Protein AF-A0A940R5S0-F1 (afdb_monomer)

Secondary structure (DSSP, 8-state):
------------------PPPPPPSEEEPPTT--HHHHHHHTT--HHHHHHH-TT-S-TT---TT-EEEPPP-------S----------PPP-----HHHHHHHHHHHHHHHHHHHHHHHHHHHHTT-GGGHHHHHHHHHHHHHHHHHHHHHHHHHHHHHH-TT--HHHHHHHHHHHHTT--SHHHHHHHHHHHHHHHHHHHHHHHHHHHHTSSSHHHHHHHHHHHHTTS-HHHHHHHHHSHHHHHHHHHHHHHHHHHHHS---TT--HHHHHHHHHHHHHHHHTT--HHHHHHHHHHHHHHHHHHHHHTGGGGTTS-TTHHHHHHHHHHHHHHHTTSHHHHHHHHHHHHTT---HHHHHHHHHTT--THHHHHHHHHHHHTT---HHHHHHHHHHHHHHHHHHHHTT--THHHHHHHHHHHHTT---HHHHHHHHHHHHHHHHHHHHHHHHHHHHTHHHHHHHHHTGGGS-HHHHHHHHHHHHHHH-HHHHHHHHHHHHHHHHHHHHHHHHHHHHHHHS-GGGHHHHHHHHHHHHT-HHHHHHHHHHHHH-GGGGSHHHHHHHHHHH--TTSHHHHHHHHHHHHHHHHIIIIIGGGTT--TT-HHHHHHHHHHHHTT--HHHHHHTTS-HHHHHHHHHHHHHHS--TT--HHHHHHHHHHHHHHHHHSTTTTTTSSTTSHHHHHHHHHHHHHHHHHHHHHHHHHHTSTT-HHHHHHHHHHHHHHHHHHHHHHHHTTSS-TTSHHHHHTS-----S---HHHHHHHHHHHHHHHHHHHHTT-TT-TT-TTSTTTTGGG-S----TTHHHH-GGGTSGGGHHHHHHHHHSHHHHHHHHHTGGGGHHHHHHHHHHTT--HHHHHHHT----TTSTTTT--HHHHHHHHHHHTT--HHHHHHHHHHS-HHHHHHHHHHHHHHHHHTTT-GGG-BSSPPPEEEE--SSSSPEEEE-S-BHHHHHHHHHHTTPPP-

Nearest PDB structures (foldseek):
  8f1e-assembly1_A  TM=1.532E-01  e=9.154E-02  Saccharomyces cerevisiae S288C
  5a7d-assembly2_E  TM=2.495E-01  e=5.838E+00  Drosophila melanogaster
  6qzr-assembly1_A  TM=2.619E-01  e=9.955E+00  Homo sapiens

Solvent-accessible surface area (backbone atoms only — not comparable to full-atom values): 52277 Å² total; per-residue (Å²): 133,86,88,88,90,84,92,84,92,89,91,84,89,84,91,87,87,84,84,86,84,85,86,70,66,53,46,69,38,50,90,86,65,45,53,60,56,53,17,58,76,68,77,51,52,50,71,62,39,40,69,66,29,70,85,55,81,48,75,92,65,79,54,68,72,43,77,46,44,50,87,78,83,78,87,78,88,89,86,89,82,92,82,83,83,90,72,91,73,72,76,81,72,73,72,79,68,51,76,41,57,51,42,30,55,53,25,46,52,48,30,55,50,34,49,53,52,37,54,52,38,53,52,42,38,74,73,66,41,68,79,38,56,61,54,40,57,49,35,53,52,50,32,55,51,27,49,52,47,26,31,51,24,47,50,52,34,38,29,73,72,63,38,89,80,51,54,71,67,57,50,51,50,46,39,49,62,58,23,69,73,46,85,52,70,67,59,25,46,54,45,45,53,29,42,54,53,50,54,33,48,52,54,16,49,52,31,37,51,61,11,66,71,37,93,46,43,62,57,18,48,49,36,39,27,61,56,43,68,86,52,59,67,70,29,46,53,41,30,66,66,32,70,66,38,47,47,44,40,48,51,30,19,50,62,28,44,41,52,68,70,50,78,72,55,96,85,60,54,72,40,56,27,42,20,51,20,29,47,44,46,33,63,60,40,59,86,40,48,45,65,63,32,13,55,35,52,49,60,32,42,66,60,51,53,53,46,49,63,77,42,48,82,80,37,76,87,50,28,53,24,42,53,68,13,32,38,29,43,39,55,44,44,39,56,15,56,93,35,79,58,17,46,51,42,37,48,54,48,40,74,67,53,54,60,38,72,68,28,53,20,52,36,27,30,74,67,35,51,58,62,50,54,46,47,33,30,32,51,32,46,75,72,74,41,83,34,62,69,51,46,48,30,52,33,53,7,46,40,68,50,41,26,65,49,20,31,74,46,44,69,39,41,68,51,22,47,52,22,33,55,25,48,76,49,74,39,86,29,65,59,39,48,45,34,39,45,53,8,48,51,48,21,47,52,50,40,34,53,45,35,46,49,36,11,63,73,25,40,66,60,29,48,42,41,64,36,51,31,30,39,39,48,73,67,30,37,51,43,14,53,51,51,51,52,60,72,63,36,69,70,53,51,50,50,51,51,51,40,52,51,47,33,24,51,47,14,43,34,50,50,53,33,51,40,30,49,68,74,39,47,40,82,91,45,50,70,61,46,53,51,46,55,42,57,46,54,73,28,60,39,41,45,50,18,35,53,44,12,34,73,72,36,68,68,61,33,32,76,66,40,29,38,46,48,21,62,60,49,68,46,86,84,51,60,74,48,35,55,52,55,36,48,48,43,47,31,26,27,46,38,66,53,26,52,61,69,42,67,87,50,40,55,74,37,60,67,40,42,49,50,43,42,49,26,50,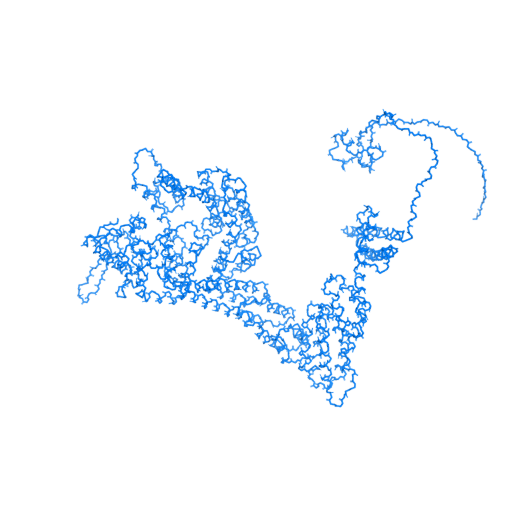51,64,62,67,33,66,35,55,17,46,33,65,73,46,54,51,72,51,44,43,54,52,46,46,41,38,48,64,28,54,64,63,54,63,62,49,74,68,55,45,53,50,26,51,50,52,35,53,49,47,28,51,65,35,88,75,32,33,82,59,28,14,84,90,31,66,60,17,35,36,52,48,43,53,46,50,52,59,60,50,48,62,52,56,65,58,46,58,60,48,73,72,49,83,83,51,67,69,59,57,50,46,52,52,50,58,48,47,60,53,50,50,55,49,50,40,50,39,45,75,68,68,75,42,59,66,87,40,79,67,31,47,66,59,37,93,76,79,90,72,87,88,82,55,82,68,63,59,52,57,66,59,37,59,67,49,62,59,54,62,60,60,48,72,78,69,73,70,79,64,97,80,56,87,84,68,55,50,69,57,61,57,63,55,61,44,84,75,72,101,56,44,94,38,55,46,67,47,66,78,51,50,88,56,31,57,30,40,40,30,22,42,55,41,55,68,56,44,50,51,50,42,74,51,37,78,78,44,31,74,57,37,21,54,36,34,37,51,41,69,39,44,72,65,50,12,59,38,49,30,52,65,32,50,82,90,40,60,9,53,48,33,42,38,36,43,46,55,37,45,48,27,56,79,68,58,45,50,56,70,57,52,52,53,50,56,60,68,48,51,74,68,31,39,50,50,50,36,54,52,42,42,47,20,32,27,56,24,56,43,39,50,87,55,49,39,88,55,81,80,46,71,48,79,42,85,67,90,49,101,64,64,45,77,42,75,37,40,23,13,50,71,46,39,50,57,50,31,59,76,64,70,33,80,82,133

Radius of gyration: 44.13 Å; Cα contacts (8 Å, |Δi|>4): 1277; chains: 1; bounding box: 157×57×121 Å

Sequence (972 aa):
MSPPINSPSRPQTPAQTPAPPPQNDEHVVERGDTLDGIARQHATDVPTLQKLNPQIRNPDVINPGDRVKLPKAAANDPADTQVQPPVQQTPPAQTPKTPEAARVDGALKEVSRTQGELAYHKQEVARGNEAMKADVRDLDRQLTSAQKELKTAVSAEIDAGVGAKADDAAVAKAGQDIAARYTDPNDQKAVTDAVAGIRTERQAQGIVAAAQAKGNPSDAVKALGTGTANVPQPVKDAVLADPGAKKILADAAAWVNQPLTDKPSNGTLPQGQTASSMQRLEQITQGLDKQTAAALVEQTLPGYEAFAKANADHFGGGSPLGMQGVTHLMNVTSRIAGTPQGDAAIARYAGSGAWHIDAVRNAIGNGADPAYAIELARQMKAAGSDPKIVVQNINDGITQRDLSKIADGESPAATLDVAKRMEAAGVDATGVVKVATDGVQKFKDKVADDVKKLAQHDAELSWLVQNDGAGLSPQQLNKAVADYRAGKGADWQAEETKLRQQVAADGTKLTEQMIALNEKAPTGAAPAIDDALKKIADDPSAGLAISTALQTDPKLADDTHAASMANLFAFSKLGDVARKFTNEAASAYVRTHVLDKMQGVNLHDPASVAAAKQAIGDLKNENFAKLLGVTKGDLDKAVKAVEDAVGKAGSTPAEMNKALQDLNKKLDTDAALSKTFNKETVPGQLLRGVGVAFAGASLYNSYNKAAANPGDIQNDLKLVLDAAGFAQKNAEVLVGLGAVDKASKLGQFGGEWKLAARATAGDLIAGVSAVFDGISAVRSGFGIGTAQDTGNAIFSATTAVGGALTVAPAFGAAAWLGPVGLGVTAVGVVGKLAYDAIKNAHQYEGASEKFLISAGYNDKAAAALSKQGGVLSGAAGSGQLPFLQKYAELKHVPADRLQSWINSLSPDQVEQLSKRVLQTAGDSEGDPGRFSDGPAQTKIIATGSPFPAQVTLANTVGVFEKYLDGDGVPHL

Structure (mmCIF, N/CA/C/O backbone):
data_AF-A0A940R5S0-F1
#
_entry.id   AF-A0A940R5S0-F1
#
loop_
_atom_site.group_PDB
_atom_site.id
_atom_site.type_symbol
_atom_site.label_atom_id
_atom_site.label_alt_id
_atom_site.label_comp_id
_atom_site.label_asym_id
_atom_site.label_entity_id
_atom_site.label_seq_id
_atom_site.pdbx_PDB_ins_code
_atom_site.Cartn_x
_atom_site.Cartn_y
_atom_site.Cartn_z
_atom_site.occupancy
_atom_site.B_iso_or_equiv
_atom_site.auth_seq_id
_atom_site.auth_comp_id
_atom_site.auth_asym_id
_atom_site.auth_atom_id
_atom_site.pdbx_PDB_model_num
ATOM 1 N N . MET A 1 1 ? -89.273 21.653 27.608 1.00 33.28 1 MET A N 1
ATOM 2 C CA . MET A 1 1 ? -90.359 20.865 28.224 1.00 33.28 1 MET A CA 1
ATOM 3 C C . MET A 1 1 ? -91.041 20.060 27.134 1.00 33.28 1 MET A C 1
ATOM 5 O O . MET A 1 1 ? -91.712 20.677 26.328 1.00 33.28 1 MET A O 1
ATOM 9 N N . SER A 1 2 ? -90.829 18.738 27.159 1.00 36.75 2 SER A N 1
ATOM 10 C CA . SER A 1 2 ? -91.831 17.679 26.910 1.00 36.75 2 SER A CA 1
ATOM 11 C C . SER A 1 2 ? -92.577 17.670 25.535 1.00 36.75 2 SER A C 1
ATOM 13 O O . SER A 1 2 ? -92.365 18.549 24.717 1.00 36.75 2 SER A O 1
ATOM 15 N N . PRO A 1 3 ? -93.357 16.620 25.205 1.00 67.06 3 PRO A N 1
ATOM 16 C CA . PRO A 1 3 ? -93.038 15.585 24.197 1.00 67.06 3 PRO A CA 1
ATOM 17 C C . PRO A 1 3 ? -94.274 15.456 23.230 1.00 67.06 3 PRO A C 1
ATOM 19 O O . PRO A 1 3 ? -94.803 16.525 22.935 1.00 67.06 3 PRO A O 1
ATOM 22 N N . PRO A 1 4 ? -94.884 14.310 22.797 1.00 58.78 4 PRO A N 1
ATOM 23 C CA . PRO A 1 4 ? -94.502 12.881 22.729 1.00 58.78 4 PRO A CA 1
ATOM 24 C C . PRO A 1 4 ? -95.039 12.062 21.474 1.00 58.78 4 PRO A C 1
ATOM 26 O O . PRO A 1 4 ? -95.659 12.614 20.577 1.00 58.78 4 PRO A O 1
ATOM 29 N N . ILE A 1 5 ? -94.830 10.721 21.502 1.00 37.59 5 ILE A N 1
ATOM 30 C CA . ILE A 1 5 ? -95.565 9.508 20.973 1.00 37.59 5 ILE A CA 1
ATOM 31 C C . ILE A 1 5 ? -95.704 9.058 19.470 1.00 37.59 5 ILE A C 1
ATOM 33 O O . ILE A 1 5 ? -96.338 9.713 18.658 1.00 37.59 5 ILE A O 1
ATOM 37 N N . ASN A 1 6 ? -95.275 7.787 19.243 1.00 32.75 6 ASN A N 1
ATOM 38 C CA . ASN A 1 6 ? -95.906 6.561 18.640 1.00 32.75 6 ASN A CA 1
ATOM 39 C C . ASN A 1 6 ? -96.249 6.298 17.139 1.00 32.75 6 ASN A C 1
ATOM 41 O O . ASN A 1 6 ? -97.186 6.886 16.621 1.00 32.75 6 ASN A O 1
ATOM 45 N N . SER A 1 7 ? -95.670 5.174 16.628 1.00 29.55 7 SER A N 1
ATOM 46 C CA . SER A 1 7 ? -96.275 3.910 16.062 1.00 29.55 7 SER A CA 1
ATOM 47 C C . SER A 1 7 ? -97.179 3.916 14.788 1.00 29.55 7 SER A C 1
ATOM 49 O O . SER A 1 7 ? -97.743 4.956 14.483 1.00 29.55 7 SER A O 1
ATOM 51 N N . PRO A 1 8 ? -97.539 2.764 14.133 1.00 51.50 8 PRO A N 1
ATOM 52 C CA . PRO A 1 8 ? -96.837 1.495 13.786 1.00 51.50 8 PRO A CA 1
ATOM 53 C C . PRO A 1 8 ? -97.127 0.905 12.344 1.00 51.50 8 PRO A C 1
ATOM 55 O O . PRO A 1 8 ? -97.966 1.395 11.601 1.00 51.50 8 PRO A O 1
ATOM 58 N N . SER A 1 9 ? -96.423 -0.194 11.996 1.00 30.73 9 SER A N 1
ATOM 59 C CA . SER A 1 9 ? -96.656 -1.369 11.086 1.00 30.73 9 SER A CA 1
ATOM 60 C C . SER A 1 9 ? -97.773 -1.453 10.000 1.00 30.73 9 SER A C 1
ATOM 62 O O . SER A 1 9 ? -98.935 -1.298 10.353 1.00 30.73 9 SER A O 1
ATOM 64 N N . ARG A 1 10 ? -97.466 -1.983 8.777 1.00 28.91 10 ARG A N 1
ATOM 65 C CA . ARG A 1 10 ? -97.973 -3.261 8.133 1.00 28.91 10 ARG A CA 1
ATOM 66 C C . ARG A 1 10 ? -97.766 -3.380 6.576 1.00 28.91 10 ARG A C 1
ATOM 68 O O . ARG A 1 10 ? -97.366 -2.396 5.974 1.00 28.91 10 ARG A O 1
ATOM 75 N N . PRO A 1 11 ? -97.938 -4.583 5.946 1.00 48.25 11 PRO A N 1
ATOM 76 C CA . PRO A 1 11 ? -97.168 -5.103 4.790 1.00 48.25 11 PRO A CA 1
ATOM 77 C C . PRO A 1 11 ? -97.952 -5.233 3.456 1.00 48.25 11 PRO A C 1
ATOM 79 O O . PRO A 1 11 ? -99.175 -5.180 3.502 1.00 48.25 11 PRO A O 1
ATOM 82 N N . GLN A 1 12 ? -97.263 -5.516 2.326 1.00 24.69 12 GLN A N 1
ATOM 83 C CA . GLN A 1 12 ? -97.599 -6.508 1.258 1.00 24.69 12 GLN A CA 1
ATOM 84 C C . GLN A 1 12 ? -96.847 -6.266 -0.084 1.00 24.69 12 GLN A C 1
ATOM 86 O O . GLN A 1 12 ? -96.720 -5.141 -0.552 1.00 24.69 12 GLN A O 1
ATOM 91 N N . THR A 1 13 ? -96.353 -7.357 -0.687 1.00 25.86 13 THR A N 1
ATOM 92 C CA . THR A 1 13 ? -95.894 -7.572 -2.089 1.00 25.86 13 THR A CA 1
ATOM 93 C C . THR A 1 13 ? -97.076 -7.522 -3.097 1.00 25.86 13 THR A C 1
ATOM 95 O O . THR A 1 13 ? -98.209 -7.511 -2.618 1.00 25.86 13 THR A O 1
ATOM 98 N N . PRO A 1 14 ? -96.932 -7.707 -4.443 1.00 48.28 14 PRO A N 1
ATOM 99 C CA . PRO A 1 14 ? -95.815 -7.530 -5.406 1.00 48.28 14 PRO A CA 1
ATOM 100 C C . PRO A 1 14 ? -96.189 -6.808 -6.754 1.00 48.28 14 PRO A C 1
ATOM 102 O O . PRO A 1 14 ? -97.351 -6.724 -7.126 1.00 48.28 14 PRO A O 1
ATOM 105 N N . ALA A 1 15 ? -95.153 -6.456 -7.544 1.00 29.03 15 ALA A N 1
ATOM 106 C CA . ALA A 1 15 ? -95.091 -6.269 -9.020 1.00 29.03 15 ALA A CA 1
ATOM 107 C C . ALA A 1 15 ? -95.703 -5.015 -9.707 1.00 29.03 15 ALA A C 1
ATOM 109 O O . ALA A 1 15 ? -96.916 -4.859 -9.768 1.00 29.03 15 ALA A O 1
ATOM 110 N N . GLN A 1 16 ? -94.859 -4.210 -10.381 1.00 26.45 16 GLN A N 1
ATOM 111 C CA . GLN A 1 16 ? -94.720 -4.134 -11.859 1.00 26.45 16 GLN A CA 1
ATOM 112 C C . GLN A 1 16 ? -93.753 -3.004 -12.299 1.00 26.45 16 GLN A C 1
ATOM 114 O O . GLN A 1 16 ? -93.716 -1.921 -11.723 1.00 26.45 16 GLN A O 1
ATOM 119 N N . THR A 1 17 ? -92.951 -3.315 -13.319 1.00 40.88 17 THR A N 1
ATOM 120 C CA . THR A 1 17 ? -91.842 -2.555 -13.932 1.00 40.88 17 THR A CA 1
ATOM 121 C C . THR A 1 17 ? -92.307 -1.404 -14.841 1.00 40.88 17 THR A C 1
ATOM 123 O O . THR A 1 17 ? -93.304 -1.572 -15.543 1.00 40.88 17 THR A O 1
ATOM 126 N N . PRO A 1 18 ? -91.520 -0.315 -14.978 1.00 33.19 18 PRO A N 1
ATOM 127 C CA . PRO A 1 18 ? -91.388 0.392 -16.258 1.00 33.19 18 PRO A CA 1
ATOM 128 C C . PRO A 1 18 ? -89.966 0.312 -16.853 1.00 33.19 18 PRO A C 1
ATOM 130 O O . PRO A 1 18 ? -88.969 0.259 -16.139 1.00 33.19 18 PRO A O 1
ATOM 133 N N . ALA A 1 19 ? -89.931 0.280 -18.187 1.00 31.11 19 ALA A N 1
ATOM 134 C CA . ALA A 1 19 ? -88.814 0.069 -19.116 1.00 31.11 19 ALA A CA 1
ATOM 135 C C . ALA A 1 19 ? -87.652 1.107 -19.047 1.00 31.11 19 ALA A C 1
ATOM 137 O O . ALA A 1 19 ? -87.836 2.187 -18.485 1.00 31.11 19 ALA A O 1
ATOM 138 N N . PRO A 1 20 ? -86.466 0.810 -19.635 1.00 37.72 20 PRO A N 1
ATOM 139 C CA . PRO A 1 20 ? -85.253 1.628 -19.498 1.00 37.72 20 PRO A CA 1
ATOM 140 C C . PRO A 1 20 ? -85.200 2.836 -20.465 1.00 37.72 20 PRO A C 1
ATOM 142 O O . PRO A 1 20 ? -85.726 2.735 -21.576 1.00 37.72 20 PRO A O 1
ATOM 145 N N . PRO A 1 21 ? -84.522 3.954 -20.113 1.00 32.75 21 PRO A N 1
ATOM 146 C CA . PRO A 1 21 ? -84.201 5.039 -21.049 1.00 32.75 21 PRO A CA 1
ATOM 147 C C . PRO A 1 21 ? -82.926 4.762 -21.888 1.00 32.75 21 PRO A C 1
ATOM 149 O O . PRO A 1 21 ? -82.134 3.889 -21.533 1.00 32.75 21 PRO A O 1
ATOM 152 N N . PRO A 1 22 ? -82.726 5.493 -23.004 1.00 37.38 22 PRO A N 1
ATOM 153 C CA . PRO A 1 22 ? -81.868 5.111 -24.134 1.00 37.38 22 PRO A CA 1
ATOM 154 C C . PRO A 1 22 ? -80.354 5.267 -23.900 1.00 37.38 22 PRO A C 1
ATOM 156 O O . PRO A 1 22 ? -79.897 6.203 -23.248 1.00 37.38 22 PRO A O 1
ATOM 159 N N . GLN A 1 23 ? -79.583 4.354 -24.501 1.00 49.41 23 GLN A N 1
ATOM 160 C CA . GLN A 1 23 ? -78.117 4.344 -24.536 1.00 49.41 23 GLN A CA 1
ATOM 161 C C . GLN A 1 23 ? -77.577 5.494 -25.402 1.00 49.41 23 GLN A C 1
ATOM 163 O O . GLN A 1 23 ? -77.865 5.560 -26.597 1.00 49.41 23 GLN A O 1
ATOM 168 N N . ASN A 1 24 ? -76.783 6.386 -24.805 1.00 49.50 24 ASN A N 1
ATOM 169 C CA . ASN A 1 24 ? -75.978 7.359 -25.542 1.00 49.50 24 ASN A CA 1
ATOM 170 C C . ASN A 1 24 ? -74.706 6.677 -26.074 1.00 49.50 24 ASN A C 1
ATOM 172 O O . ASN A 1 24 ? -73.959 6.084 -25.300 1.00 49.50 24 ASN A O 1
ATOM 176 N N . ASP A 1 25 ? -74.434 6.824 -27.373 1.00 66.50 25 ASP A N 1
ATOM 177 C CA . ASP A 1 25 ? -73.221 6.321 -28.048 1.00 66.50 25 ASP A CA 1
ATOM 178 C C . ASP A 1 25 ? -71.945 7.146 -27.672 1.00 66.50 25 ASP A C 1
ATOM 180 O O . ASP A 1 25 ? -70.854 6.889 -28.189 1.00 66.50 25 ASP A O 1
ATOM 184 N N . GLU A 1 26 ? -72.049 8.134 -26.763 1.00 77.94 26 GLU A N 1
ATOM 185 C CA . GLU A 1 26 ? -70.956 9.018 -26.303 1.00 77.94 26 GLU A CA 1
ATOM 186 C C . GLU A 1 26 ? -71.095 9.418 -24.811 1.00 77.94 26 GLU A C 1
ATOM 188 O O . GLU A 1 26 ? -72.196 9.723 -24.349 1.00 77.94 26 GLU A O 1
ATOM 193 N N . HIS A 1 27 ? -69.974 9.484 -24.076 1.00 83.44 27 HIS A N 1
ATOM 194 C CA . HIS A 1 27 ? -69.851 10.024 -22.707 1.00 83.44 27 HIS A CA 1
ATOM 195 C C . HIS A 1 27 ? -69.276 11.446 -22.733 1.00 83.44 27 HIS A C 1
ATOM 197 O O . HIS A 1 27 ? -68.294 11.695 -23.433 1.00 83.44 27 HIS A O 1
ATOM 203 N N . VAL A 1 28 ? -69.860 12.381 -21.975 1.00 87.31 28 VAL A N 1
ATOM 204 C CA . VAL A 1 28 ? -69.308 13.738 -21.799 1.00 87.31 28 VAL A CA 1
ATOM 205 C C . VAL A 1 28 ? -68.513 13.760 -20.498 1.00 87.31 28 VAL A C 1
ATOM 207 O O . VAL A 1 28 ? -69.084 13.531 -19.441 1.00 87.31 28 VAL A O 1
ATOM 210 N N . VAL A 1 29 ? -67.211 14.023 -20.582 1.00 85.19 29 VAL A N 1
ATOM 211 C CA . VAL A 1 29 ? -66.276 13.981 -19.447 1.00 85.19 29 VAL A CA 1
ATOM 212 C C . VAL A 1 29 ? -66.659 15.031 -18.405 1.00 85.19 29 VAL A C 1
ATOM 214 O O . VAL A 1 29 ? -66.791 16.212 -18.732 1.00 85.19 29 VAL A O 1
ATOM 217 N N . GLU A 1 30 ? -66.790 14.629 -17.143 1.00 82.62 30 GLU A N 1
ATOM 218 C CA . GLU A 1 30 ? -67.022 15.531 -16.012 1.00 82.62 30 GLU A CA 1
ATOM 219 C C . GLU A 1 30 ? -65.748 15.753 -15.176 1.00 82.62 30 GLU A C 1
ATOM 221 O O . GLU A 1 30 ? -64.713 15.106 -15.352 1.00 82.62 30 GLU A O 1
ATOM 226 N N . ARG A 1 31 ? -65.775 16.730 -14.260 1.00 75.44 31 ARG A N 1
ATOM 227 C CA . ARG A 1 31 ? -64.610 17.049 -13.422 1.00 75.44 31 ARG A CA 1
ATOM 228 C C . ARG A 1 31 ? -64.322 15.902 -12.451 1.00 75.44 31 ARG A C 1
ATOM 230 O O . ARG A 1 31 ? -65.034 15.743 -11.468 1.00 75.44 31 ARG A O 1
ATOM 237 N N . GLY A 1 32 ? -63.219 15.195 -12.688 1.00 75.44 32 GLY A N 1
ATOM 238 C CA . GLY A 1 32 ? -62.778 14.050 -11.883 1.00 75.44 32 GLY A CA 1
ATOM 239 C C . GLY A 1 32 ? -62.803 12.721 -12.640 1.00 75.44 32 GLY A C 1
ATOM 240 O O . GLY A 1 32 ? -62.256 11.745 -12.134 1.00 75.44 32 GLY A O 1
ATOM 241 N N . ASP A 1 33 ? -63.369 12.695 -13.848 1.00 81.56 33 ASP A N 1
ATOM 242 C CA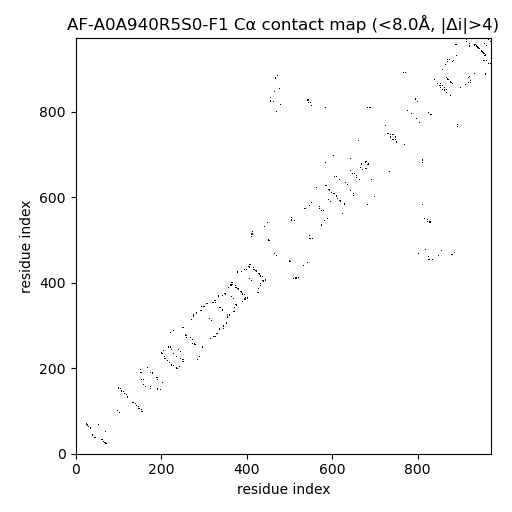 . ASP A 1 33 ? -63.333 11.521 -14.714 1.00 81.56 33 ASP A CA 1
ATOM 243 C C . ASP A 1 33 ? -61.913 11.224 -15.214 1.00 81.56 33 ASP A C 1
ATOM 245 O O . ASP A 1 33 ? -61.115 12.122 -15.497 1.00 81.56 33 ASP A O 1
ATOM 249 N N . THR A 1 34 ? -61.625 9.936 -15.391 1.00 86.88 34 THR A N 1
ATOM 250 C CA . THR A 1 34 ? -60.443 9.431 -16.101 1.00 86.88 34 THR A CA 1
ATOM 251 C C . THR A 1 34 ? -60.887 8.459 -17.190 1.00 86.88 34 THR A C 1
ATOM 253 O O . THR A 1 34 ? -61.951 7.844 -17.080 1.00 86.88 34 THR A O 1
ATOM 256 N N . LEU A 1 35 ? -60.083 8.277 -18.246 1.00 80.88 35 LEU A N 1
ATOM 257 C CA . LEU A 1 35 ? -60.450 7.373 -19.346 1.00 80.88 35 LEU A CA 1
ATOM 258 C C . LEU A 1 35 ? -60.629 5.917 -18.860 1.00 80.88 35 LEU A C 1
ATOM 260 O O . LEU A 1 35 ? -61.485 5.203 -19.375 1.00 80.88 35 LEU A O 1
ATOM 264 N N . ASP A 1 36 ? -59.866 5.501 -17.840 1.00 80.31 36 ASP A N 1
ATOM 265 C CA . ASP A 1 36 ? -59.994 4.195 -17.170 1.00 80.31 36 ASP A CA 1
ATOM 266 C C . ASP A 1 36 ? -61.285 4.085 -16.344 1.00 80.31 36 ASP A C 1
ATOM 268 O O . ASP A 1 36 ? -61.982 3.072 -16.421 1.00 80.31 36 ASP A O 1
ATOM 272 N N . GLY A 1 37 ? -61.659 5.148 -15.622 1.00 82.12 37 GLY A N 1
ATOM 273 C CA . GLY A 1 37 ? -62.929 5.212 -14.896 1.00 82.12 37 GLY A CA 1
ATOM 274 C C . GLY A 1 37 ? -64.133 5.088 -15.832 1.00 82.12 37 GLY A C 1
ATOM 275 O O . GLY A 1 37 ? -65.021 4.269 -15.588 1.00 82.12 37 GLY A O 1
ATOM 276 N N . ILE A 1 38 ? -64.109 5.820 -16.951 1.00 83.00 38 ILE A N 1
ATOM 277 C CA . ILE A 1 38 ? -65.151 5.767 -17.988 1.00 83.00 38 ILE A CA 1
ATOM 278 C C . ILE A 1 38 ? -65.200 4.370 -18.627 1.00 83.00 38 ILE A C 1
ATOM 280 O O . ILE A 1 38 ? -66.280 3.802 -18.788 1.00 83.00 38 ILE A O 1
ATOM 284 N N . ALA A 1 39 ? -64.049 3.767 -18.945 1.00 83.62 39 ALA A N 1
ATOM 285 C CA . ALA A 1 39 ? -63.997 2.422 -19.518 1.00 83.62 39 ALA A CA 1
ATOM 286 C C . ALA A 1 39 ? -64.662 1.381 -18.604 1.00 83.62 39 ALA A C 1
ATOM 288 O O . ALA A 1 39 ? -65.523 0.621 -19.050 1.00 83.62 39 ALA A O 1
ATOM 289 N N . ARG A 1 40 ? -64.338 1.404 -17.306 1.00 78.50 40 ARG A N 1
ATOM 290 C CA . ARG A 1 40 ? -64.933 0.497 -16.313 1.00 78.50 40 ARG A CA 1
ATOM 291 C C . ARG A 1 40 ? -66.427 0.723 -16.144 1.00 78.50 40 ARG A C 1
ATOM 293 O O . ARG A 1 40 ? -67.179 -0.248 -16.090 1.00 78.50 40 ARG A O 1
ATOM 300 N N . GLN A 1 41 ? -66.860 1.982 -16.090 1.00 78.12 41 GLN A N 1
ATOM 301 C CA . GLN A 1 41 ? -68.274 2.330 -15.955 1.00 78.12 41 GLN A CA 1
ATOM 302 C C . GLN A 1 41 ? -69.110 1.801 -17.126 1.00 78.12 41 GLN A C 1
ATOM 304 O O . GLN A 1 41 ? -70.252 1.386 -16.933 1.00 78.12 41 GLN A O 1
ATOM 309 N N . HIS A 1 42 ? -68.525 1.764 -18.323 1.00 78.00 42 HIS A N 1
ATOM 310 C CA . HIS A 1 42 ? -69.183 1.295 -19.538 1.00 78.00 42 HIS A CA 1
ATOM 311 C C . HIS A 1 42 ? -68.780 -0.125 -19.957 1.00 78.00 42 HIS A C 1
ATOM 313 O O . HIS A 1 42 ? -69.047 -0.520 -21.091 1.00 78.00 42 HIS A O 1
ATOM 319 N N . ALA A 1 43 ? -68.175 -0.899 -19.046 1.00 75.69 43 ALA A N 1
ATOM 320 C CA . ALA A 1 43 ? -67.764 -2.288 -19.265 1.00 75.69 43 ALA A CA 1
ATOM 321 C C . ALA A 1 43 ? -66.954 -2.502 -20.565 1.00 75.69 43 ALA A C 1
ATOM 323 O O . ALA A 1 43 ? -67.137 -3.484 -21.282 1.00 75.69 43 ALA A O 1
ATOM 324 N N . THR A 1 44 ? -66.052 -1.568 -20.862 1.00 81.56 44 THR A N 1
ATOM 325 C CA . THR A 1 44 ? -65.078 -1.624 -21.961 1.00 81.56 44 THR A CA 1
ATOM 326 C C . THR A 1 44 ? -63.664 -1.431 -21.399 1.00 81.56 44 THR A C 1
ATOM 328 O O . THR A 1 44 ? -63.480 -1.290 -20.191 1.00 81.56 44 THR A O 1
ATOM 331 N N . ASP A 1 45 ? -62.642 -1.417 -22.255 1.00 83.69 45 ASP A N 1
ATOM 332 C CA . ASP A 1 45 ? -61.264 -1.092 -21.881 1.00 83.69 45 ASP A CA 1
ATOM 333 C C . ASP A 1 45 ? -60.751 0.211 -22.530 1.00 83.69 45 ASP A C 1
ATOM 335 O O . ASP A 1 45 ? -61.299 0.720 -23.516 1.00 83.69 45 ASP A O 1
ATOM 339 N N . VAL A 1 46 ? -59.691 0.772 -21.936 1.00 81.38 46 VAL A N 1
ATOM 340 C CA . VAL A 1 46 ? -59.025 2.011 -22.379 1.00 81.38 46 VAL A CA 1
ATOM 341 C C . VAL A 1 46 ? -58.515 1.916 -23.828 1.00 81.38 46 VAL A C 1
ATOM 343 O O . VAL A 1 46 ? -58.782 2.846 -24.596 1.00 81.38 46 VAL A O 1
ATOM 346 N N . PRO A 1 47 ? -57.857 0.822 -24.274 1.00 80.75 47 PRO A N 1
ATOM 347 C CA . PRO A 1 47 ? -57.408 0.693 -25.663 1.00 80.75 47 PRO A CA 1
ATOM 348 C C . PRO A 1 47 ? -58.546 0.757 -26.690 1.00 80.75 47 PRO A C 1
ATOM 350 O O . PRO A 1 47 ? -58.382 1.342 -27.766 1.00 80.75 47 PRO A O 1
ATOM 353 N N . THR A 1 48 ? -59.709 0.183 -26.371 1.00 78.69 48 THR A N 1
ATOM 354 C CA . THR A 1 48 ? -60.894 0.227 -27.237 1.00 78.69 48 THR A CA 1
ATOM 355 C C . THR A 1 48 ? -61.450 1.646 -27.334 1.00 78.69 48 THR A C 1
ATOM 357 O O . THR A 1 48 ? -61.743 2.112 -28.438 1.00 78.69 48 THR A O 1
ATOM 360 N N . LEU A 1 49 ? -61.505 2.382 -26.217 1.00 82.88 49 LEU A N 1
ATOM 361 C CA . LEU A 1 49 ? -61.909 3.792 -26.221 1.00 82.88 49 LEU A CA 1
ATOM 362 C C . LEU A 1 49 ? -60.932 4.679 -27.001 1.00 82.88 49 LEU A C 1
ATOM 364 O O . LEU A 1 49 ? -61.376 5.532 -27.767 1.00 82.88 49 LEU A O 1
ATOM 368 N N . GLN A 1 50 ? -59.621 4.462 -26.880 1.00 83.00 50 GLN A N 1
ATOM 369 C CA . GLN A 1 50 ? -58.620 5.221 -27.639 1.00 83.00 50 GLN A CA 1
ATOM 370 C C . GLN A 1 50 ? -58.715 4.980 -29.149 1.00 83.00 50 GLN A C 1
ATOM 372 O O . GLN A 1 50 ? -58.591 5.920 -29.933 1.00 83.00 50 GLN A O 1
ATOM 377 N N . LYS A 1 51 ? -58.982 3.738 -29.578 1.00 81.31 51 LYS A N 1
ATOM 378 C CA . LYS A 1 51 ? -59.190 3.423 -31.002 1.00 81.31 51 LYS A CA 1
ATOM 379 C C . LYS A 1 51 ? -60.413 4.126 -31.586 1.00 81.31 51 LYS A C 1
ATOM 381 O O . LYS A 1 51 ? -60.368 4.563 -32.734 1.00 81.31 51 LYS A O 1
ATOM 386 N N . LEU A 1 52 ? -61.495 4.228 -30.815 1.00 80.88 52 LEU A N 1
ATOM 387 C CA . LEU A 1 52 ? -62.725 4.906 -31.238 1.00 80.88 52 LEU A CA 1
ATOM 388 C C . LEU A 1 52 ? -62.615 6.435 -31.176 1.00 80.88 52 LEU A C 1
ATOM 390 O O . LEU A 1 52 ? -63.357 7.131 -31.872 1.00 80.88 52 LEU A O 1
ATOM 394 N N . ASN A 1 53 ? -61.672 6.948 -30.383 1.00 85.56 53 ASN A N 1
ATOM 395 C CA . ASN A 1 53 ? -61.449 8.371 -30.150 1.00 85.56 53 ASN A CA 1
ATOM 396 C C . ASN A 1 53 ? -60.009 8.785 -30.494 1.00 85.56 53 ASN A C 1
ATOM 398 O O . ASN A 1 53 ? -59.273 9.230 -29.610 1.00 85.56 53 ASN A O 1
ATOM 402 N N . PRO A 1 54 ? -59.587 8.693 -31.771 1.00 79.50 54 PRO A N 1
ATOM 403 C CA . PRO A 1 54 ? -58.214 8.997 -32.183 1.00 79.50 54 PRO A CA 1
ATOM 404 C C . PRO A 1 54 ? -57.805 10.462 -31.945 1.00 79.50 54 PRO A C 1
ATOM 406 O O . PRO A 1 54 ? -56.623 10.797 -32.030 1.00 79.50 54 PRO A O 1
ATOM 409 N N . GLN A 1 55 ? -58.758 11.350 -31.640 1.00 74.69 55 GLN A N 1
ATOM 410 C CA . GLN A 1 55 ? -58.484 12.717 -31.200 1.00 74.69 55 GLN A CA 1
ATOM 411 C C . GLN A 1 55 ? -57.805 12.786 -29.817 1.00 74.69 55 GLN A C 1
ATOM 413 O O . GLN A 1 55 ? -57.086 13.747 -29.547 1.00 74.69 55 GLN A O 1
ATOM 418 N N . ILE A 1 56 ? -57.974 11.770 -28.963 1.00 80.62 56 ILE A N 1
ATOM 419 C CA . ILE A 1 56 ? -57.342 11.688 -27.640 1.00 80.62 56 ILE A CA 1
ATOM 420 C C . ILE A 1 56 ? -55.948 11.078 -27.811 1.00 80.62 56 ILE A C 1
ATOM 422 O O . ILE A 1 56 ? -55.757 9.864 -27.774 1.00 80.62 56 ILE A O 1
ATOM 426 N N . ARG A 1 57 ? -54.953 11.940 -28.041 1.00 67.81 57 ARG A N 1
ATOM 427 C CA . ARG A 1 57 ? -53.561 11.518 -28.284 1.00 67.81 57 ARG A CA 1
ATOM 428 C C . ARG A 1 57 ? -52.842 11.023 -27.029 1.00 67.81 57 ARG A C 1
ATOM 430 O O . ARG A 1 57 ? -51.912 10.234 -27.153 1.00 67.81 57 ARG A O 1
ATOM 437 N N . ASN A 1 58 ? -53.255 11.489 -25.850 1.00 71.31 58 ASN A N 1
ATOM 438 C CA . ASN A 1 58 ? -52.723 11.054 -24.561 1.00 71.31 58 ASN A CA 1
ATOM 439 C C . ASN A 1 58 ? -53.890 10.616 -23.647 1.00 71.31 58 ASN A C 1
ATOM 441 O O . ASN A 1 58 ? -54.729 11.461 -23.341 1.00 71.31 58 ASN A O 1
ATOM 445 N N . PRO A 1 59 ? -53.977 9.335 -23.234 1.00 66.06 59 PRO A N 1
ATOM 446 C CA . PRO A 1 59 ? -55.094 8.811 -22.435 1.00 66.06 59 PRO A CA 1
ATOM 447 C C . PRO A 1 59 ? -55.185 9.395 -21.022 1.00 66.06 59 PRO A C 1
ATOM 449 O O . PRO A 1 59 ? -56.264 9.362 -20.433 1.00 66.06 59 PRO A O 1
ATOM 452 N N . ASP A 1 60 ? -54.091 9.956 -20.505 1.00 73.00 60 ASP A N 1
ATOM 453 C CA . ASP A 1 60 ? -54.035 10.535 -19.158 1.00 73.00 60 ASP A CA 1
ATOM 454 C C . ASP A 1 60 ? -54.519 11.995 -19.117 1.00 73.00 60 ASP A C 1
ATOM 456 O O . ASP A 1 60 ? -54.537 12.621 -18.058 1.00 73.00 60 ASP A O 1
ATOM 460 N N . VAL A 1 61 ? -54.896 12.566 -20.270 1.00 73.88 61 VAL A N 1
ATOM 461 C CA . VAL A 1 61 ? -55.302 13.970 -20.397 1.00 73.88 61 VAL A CA 1
ATOM 462 C C . VAL A 1 61 ? -56.649 14.061 -21.115 1.00 73.88 61 VAL A C 1
ATOM 464 O O . VAL A 1 61 ? -56.708 14.145 -22.341 1.00 73.88 61 VAL A O 1
ATOM 467 N N . ILE A 1 62 ? -57.730 14.076 -20.332 1.00 82.00 62 ILE A N 1
ATOM 468 C CA . ILE A 1 62 ? -59.089 14.427 -20.773 1.00 82.00 62 ILE A CA 1
ATOM 469 C C . ILE A 1 62 ? -59.602 15.623 -19.970 1.00 82.00 62 ILE A C 1
ATOM 471 O O . ILE A 1 62 ? -59.331 15.726 -18.773 1.00 82.00 62 ILE A O 1
ATOM 475 N N . ASN A 1 63 ? -60.317 16.546 -20.617 1.00 81.56 63 ASN A N 1
ATOM 476 C CA . ASN A 1 63 ? -60.826 17.759 -19.979 1.00 81.56 63 ASN A CA 1
ATOM 477 C C . ASN A 1 63 ? -62.348 17.694 -19.787 1.00 81.56 63 ASN A C 1
ATOM 479 O O . ASN A 1 63 ? -63.053 17.154 -20.642 1.00 81.56 63 ASN A O 1
ATOM 483 N N . PRO A 1 64 ? -62.889 18.290 -18.707 1.00 82.94 64 PRO A N 1
ATOM 484 C CA . PRO A 1 64 ? -64.332 18.376 -18.522 1.00 82.94 64 PRO A CA 1
ATOM 485 C C . PRO A 1 64 ? -65.017 19.061 -19.713 1.00 82.94 64 PRO A C 1
ATOM 487 O O . PRO A 1 64 ? -64.639 20.167 -20.100 1.00 82.94 64 PRO A O 1
ATOM 490 N N . GLY A 1 65 ? -66.030 18.405 -20.278 1.00 74.00 65 GLY A N 1
ATOM 491 C CA . GLY A 1 65 ? -66.734 18.808 -21.497 1.00 74.00 65 GLY A CA 1
ATOM 492 C C . GLY A 1 65 ? -66.303 18.064 -22.767 1.00 74.00 65 GLY A C 1
ATOM 493 O O . GLY A 1 65 ? -67.014 18.153 -23.773 1.00 74.00 65 GLY A O 1
ATOM 494 N N . ASP A 1 66 ? -65.199 17.306 -22.735 1.00 84.38 66 ASP A N 1
ATOM 495 C CA . ASP A 1 66 ? -64.773 16.457 -23.853 1.00 84.38 66 ASP A CA 1
ATOM 496 C C . ASP A 1 66 ? -65.782 15.322 -24.101 1.00 84.38 66 ASP A C 1
ATOM 498 O O . ASP A 1 66 ? -66.411 14.814 -23.175 1.00 84.38 66 ASP A O 1
ATOM 502 N N . ARG A 1 67 ? -65.945 14.902 -25.364 1.00 86.81 67 ARG A N 1
ATOM 503 C CA . ARG A 1 67 ? -66.856 13.809 -25.753 1.00 86.81 67 ARG A CA 1
ATOM 504 C C . ARG A 1 67 ? -66.070 12.557 -26.129 1.00 86.81 67 ARG A C 1
ATOM 506 O O . ARG A 1 67 ? -65.275 12.587 -27.070 1.00 86.81 67 ARG A O 1
ATOM 513 N N . VAL A 1 68 ? -66.314 11.463 -25.409 1.00 86.44 68 VAL A N 1
ATOM 514 C CA . VAL A 1 68 ? -65.690 10.149 -25.607 1.00 86.44 68 VAL A CA 1
ATOM 515 C C . VAL A 1 68 ? -66.711 9.197 -26.220 1.00 86.44 68 VAL A C 1
ATOM 517 O O . VAL A 1 68 ? -67.695 8.832 -25.585 1.00 86.44 68 VAL A O 1
ATOM 520 N N . LYS A 1 69 ? -66.476 8.767 -27.459 1.00 85.56 69 LYS A N 1
ATOM 521 C CA . LYS A 1 69 ? -67.287 7.759 -28.150 1.00 85.56 69 LYS A CA 1
ATOM 522 C C . LYS A 1 69 ? -67.143 6.403 -27.483 1.00 85.56 69 LYS A C 1
ATOM 524 O O . LYS A 1 69 ? -66.021 5.949 -27.253 1.00 85.56 69 LYS A O 1
ATOM 529 N N . LEU A 1 70 ? -68.269 5.755 -27.223 1.00 83.00 70 LEU A N 1
ATOM 530 C CA . LEU A 1 70 ? -68.329 4.438 -26.602 1.00 83.00 70 LEU A CA 1
ATOM 531 C C . LEU A 1 70 ? -68.579 3.360 -27.677 1.00 83.00 70 LEU A C 1
ATOM 533 O O . LEU A 1 70 ? -69.199 3.644 -28.705 1.00 83.00 70 LEU A O 1
ATOM 537 N N . PRO A 1 71 ? -68.085 2.122 -27.498 1.00 77.50 71 PRO A N 1
ATOM 538 C CA . PRO A 1 71 ? -68.355 1.033 -28.431 1.00 77.50 71 PRO A CA 1
ATOM 539 C C . PRO A 1 71 ? -69.847 0.680 -28.436 1.00 77.50 71 PRO A C 1
ATOM 541 O O . PRO A 1 71 ? -70.454 0.457 -27.390 1.00 77.50 71 PRO A O 1
ATOM 544 N N . LYS A 1 72 ? -70.439 0.592 -29.630 1.00 65.31 72 LYS A N 1
ATOM 545 C CA . LYS A 1 72 ? -71.841 0.197 -29.797 1.00 65.31 72 LYS A CA 1
ATOM 546 C C . LYS A 1 72 ? -71.996 -1.287 -29.461 1.00 65.31 72 LYS A C 1
ATOM 548 O O . LYS A 1 72 ? -71.332 -2.122 -30.075 1.00 65.31 72 LYS A O 1
ATOM 553 N N . ALA A 1 73 ? -72.854 -1.612 -28.496 1.00 53.12 73 ALA A N 1
ATOM 554 C CA . ALA A 1 73 ? -73.068 -2.986 -28.049 1.00 53.12 73 ALA A CA 1
ATOM 555 C C . ALA A 1 73 ? -73.578 -3.865 -29.209 1.00 53.12 73 ALA A C 1
ATOM 557 O O . ALA A 1 73 ? -74.716 -3.725 -29.657 1.00 53.12 73 ALA A O 1
ATOM 558 N N . ALA A 1 74 ? -72.733 -4.771 -29.706 1.00 37.91 74 ALA A N 1
ATOM 559 C CA . ALA A 1 74 ? -73.149 -5.816 -30.628 1.00 37.91 74 ALA A CA 1
ATOM 560 C C . ALA A 1 74 ? -73.781 -6.954 -29.818 1.00 37.91 74 ALA A C 1
ATOM 562 O O . ALA A 1 74 ? -73.087 -7.763 -29.206 1.00 37.91 74 ALA A O 1
ATOM 563 N N . ALA A 1 75 ? -75.111 -6.993 -29.810 1.00 40.66 75 ALA A N 1
ATOM 564 C CA . ALA A 1 75 ? -75.857 -8.194 -29.480 1.00 40.66 75 ALA A CA 1
ATOM 565 C C . ALA A 1 75 ? -75.558 -9.269 -30.536 1.00 40.66 75 ALA A C 1
ATOM 567 O O . ALA A 1 75 ? -75.763 -9.018 -31.722 1.00 40.66 75 ALA A O 1
ATOM 568 N N . ASN A 1 76 ? -75.082 -10.441 -30.115 1.00 28.00 76 ASN A N 1
ATOM 569 C CA . ASN A 1 76 ? -75.474 -11.716 -30.710 1.00 28.00 76 ASN A CA 1
ATOM 570 C C . ASN A 1 76 ? -75.155 -12.884 -29.772 1.00 28.00 76 ASN A C 1
ATOM 572 O O . ASN A 1 76 ? -74.088 -12.964 -29.167 1.00 28.00 76 ASN A O 1
ATOM 576 N N . ASP A 1 77 ? -76.162 -13.743 -29.692 1.00 29.12 77 ASP A N 1
ATOM 577 C CA . ASP A 1 77 ? -76.373 -14.855 -28.779 1.00 29.12 77 ASP A CA 1
ATOM 578 C C . ASP A 1 77 ? -75.547 -16.129 -29.095 1.00 29.12 77 ASP A C 1
ATOM 580 O O . ASP A 1 77 ? -74.944 -16.241 -30.168 1.00 29.12 77 ASP A O 1
ATOM 584 N N . PRO A 1 78 ? -75.557 -17.109 -28.163 1.00 38.94 78 PRO A N 1
ATOM 585 C CA . PRO A 1 78 ? -74.761 -18.336 -28.137 1.00 38.94 78 PRO A CA 1
ATOM 586 C C . PRO A 1 78 ? -75.491 -19.599 -28.649 1.00 38.94 78 PRO A C 1
ATOM 588 O O . PRO A 1 78 ? -76.706 -19.729 -28.537 1.00 38.94 78 PRO A O 1
ATOM 591 N N . ALA A 1 79 ? -74.714 -20.586 -29.106 1.00 29.05 79 ALA A N 1
ATOM 592 C CA . ALA A 1 79 ? -74.970 -22.036 -29.033 1.00 29.05 79 ALA A CA 1
ATOM 593 C C . ALA A 1 79 ? -73.608 -22.725 -29.280 1.00 29.05 79 ALA A C 1
ATOM 595 O O . ALA A 1 79 ? -72.908 -22.354 -30.213 1.00 29.05 79 ALA A O 1
ATOM 596 N N . ASP A 1 80 ? -73.099 -23.662 -28.485 1.00 25.80 80 ASP A N 1
ATOM 597 C CA . ASP A 1 80 ? -73.771 -24.724 -27.748 1.00 25.80 80 ASP A CA 1
ATOM 598 C C . ASP A 1 80 ? -72.878 -25.166 -26.573 1.00 25.80 80 ASP A C 1
ATOM 600 O O . ASP A 1 80 ? -71.761 -25.621 -26.795 1.00 25.80 80 ASP A O 1
ATOM 604 N N . THR A 1 81 ? -73.334 -25.013 -25.327 1.00 26.52 81 THR A N 1
ATOM 605 C CA . THR A 1 81 ? -73.223 -26.056 -24.290 1.00 26.52 81 THR A CA 1
ATOM 606 C C . THR A 1 81 ? -74.229 -25.732 -23.182 1.00 26.52 81 THR A C 1
ATOM 608 O O . THR A 1 81 ? -74.287 -24.625 -22.652 1.00 26.52 81 THR A O 1
ATOM 611 N N . GLN A 1 82 ? -75.059 -26.720 -22.883 1.00 27.55 82 GLN A N 1
ATOM 612 C CA . GLN A 1 82 ? -76.261 -26.676 -22.056 1.00 27.55 82 GLN A CA 1
ATOM 613 C C . GLN A 1 82 ? -76.033 -26.214 -20.603 1.00 27.55 82 GLN A C 1
ATOM 615 O O . GLN A 1 82 ? -75.158 -26.735 -19.914 1.00 27.55 82 GLN A O 1
ATOM 620 N N . VAL A 1 83 ? -76.916 -25.340 -20.095 1.00 29.09 83 VAL A N 1
ATOM 621 C CA . VAL A 1 83 ? -77.118 -25.091 -18.654 1.00 29.09 83 VAL A CA 1
ATOM 622 C C . VAL A 1 83 ? -78.619 -25.129 -18.336 1.00 29.09 83 VAL A C 1
ATOM 624 O O . VAL A 1 83 ? -79.410 -24.368 -18.890 1.00 29.09 83 VAL A O 1
ATOM 627 N N . GLN A 1 84 ? -78.998 -26.052 -17.448 1.00 27.92 84 GLN A N 1
ATOM 628 C CA . GLN A 1 84 ? -80.302 -26.163 -16.777 1.00 27.92 84 GLN A CA 1
ATOM 629 C C . GLN A 1 84 ? -80.386 -25.225 -15.536 1.00 27.92 84 GLN A C 1
ATOM 631 O O . GLN A 1 84 ? -79.349 -24.751 -15.077 1.00 27.92 84 GLN A O 1
ATOM 636 N N . PRO A 1 85 ? -81.592 -24.927 -14.993 1.00 31.47 85 PRO A N 1
ATOM 637 C CA . PRO A 1 85 ? -81.907 -23.736 -14.174 1.00 31.47 85 PRO A CA 1
ATOM 638 C C . PRO A 1 85 ? -81.358 -23.746 -12.726 1.00 31.47 85 PRO A C 1
ATOM 640 O O . PRO A 1 85 ? -80.944 -24.795 -12.233 1.00 31.47 85 PRO A O 1
ATOM 643 N N . PRO A 1 86 ? -81.375 -22.600 -12.004 1.00 34.56 86 PRO A N 1
ATOM 644 C CA . PRO A 1 86 ? -80.532 -22.372 -10.836 1.00 34.56 86 PRO A CA 1
ATOM 645 C C . PRO A 1 86 ? -81.038 -23.125 -9.603 1.00 34.56 86 PRO A C 1
ATOM 647 O O . PRO A 1 86 ? -82.069 -22.787 -9.019 1.00 34.56 86 PRO A O 1
ATOM 650 N N . VAL A 1 87 ? -80.252 -24.098 -9.147 1.00 26.84 87 VAL A N 1
ATOM 651 C CA . VAL A 1 87 ? -80.252 -24.495 -7.738 1.00 26.84 87 VAL A CA 1
ATOM 652 C C . VAL A 1 87 ? -79.426 -23.453 -6.991 1.00 26.84 87 VAL A C 1
ATOM 654 O O . VAL A 1 87 ? -78.308 -23.142 -7.399 1.00 26.84 87 VAL A O 1
ATOM 657 N N . GLN A 1 88 ? -79.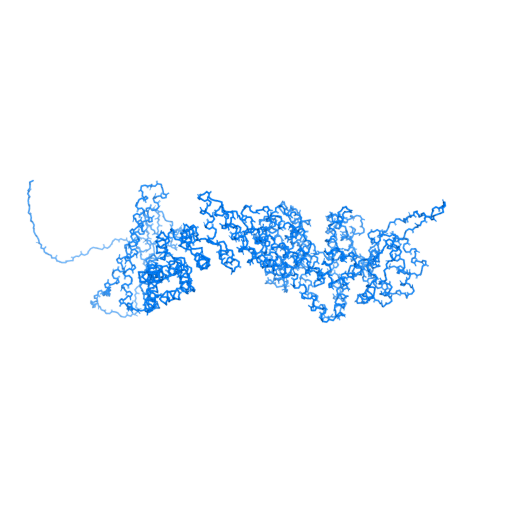995 -22.893 -5.925 1.00 37.38 88 GLN A N 1
ATOM 658 C CA . GLN A 1 88 ? -79.324 -21.996 -4.986 1.00 37.38 88 GLN A CA 1
ATOM 659 C C . GLN A 1 88 ? -77.926 -22.522 -4.639 1.00 37.38 88 GLN A C 1
ATOM 661 O O . GLN A 1 88 ? -77.788 -23.504 -3.912 1.00 37.38 88 GLN A O 1
ATOM 666 N N . GLN A 1 89 ? -76.891 -21.844 -5.127 1.00 27.50 89 GLN A N 1
ATOM 667 C CA . GLN A 1 89 ? -75.576 -21.901 -4.515 1.00 27.50 89 GLN A CA 1
ATOM 668 C C . GLN A 1 89 ? -75.422 -20.615 -3.714 1.00 27.50 89 GLN A C 1
ATOM 670 O O . GLN A 1 89 ? -75.319 -19.515 -4.252 1.00 27.50 89 GLN A O 1
ATOM 675 N N . THR A 1 90 ? -75.506 -20.780 -2.398 1.00 27.62 90 THR A N 1
ATOM 676 C CA . THR A 1 90 ? -74.961 -19.871 -1.389 1.00 27.62 90 THR A CA 1
ATOM 677 C C . THR A 1 90 ? -73.647 -19.244 -1.870 1.00 27.62 90 THR A C 1
ATOM 679 O O . THR A 1 90 ? -72.866 -19.948 -2.517 1.00 27.62 90 THR A O 1
ATOM 682 N N . PRO A 1 91 ? -73.366 -17.966 -1.534 1.00 36.00 91 PRO A N 1
ATOM 683 C CA . PRO A 1 91 ? -72.071 -17.348 -1.819 1.00 36.00 91 PRO A CA 1
ATOM 684 C C . PRO A 1 91 ? -70.958 -18.307 -1.390 1.00 36.00 91 PRO A C 1
ATOM 686 O O . PRO A 1 91 ? -71.109 -18.907 -0.317 1.00 36.00 91 PRO A O 1
ATOM 689 N N . PRO A 1 92 ? -69.870 -18.487 -2.167 1.00 31.66 92 PRO A N 1
ATOM 690 C CA . PRO A 1 92 ? -68.741 -19.248 -1.669 1.00 31.66 92 PRO A CA 1
ATOM 691 C C . PRO A 1 92 ? -68.345 -18.591 -0.355 1.00 31.66 92 PRO A C 1
ATOM 693 O O . PRO A 1 92 ? -68.035 -17.396 -0.310 1.00 31.66 92 PRO A O 1
ATOM 696 N N . ALA A 1 93 ? -68.478 -19.361 0.723 1.00 31.11 93 ALA A N 1
ATOM 697 C CA . ALA A 1 93 ? -68.005 -18.971 2.027 1.00 31.11 93 ALA A CA 1
ATOM 698 C C . ALA A 1 93 ? -66.583 -18.452 1.824 1.00 31.11 93 ALA A C 1
ATOM 700 O O . ALA A 1 93 ? -65.712 -19.191 1.362 1.00 31.11 93 ALA A O 1
ATOM 701 N N . GLN A 1 94 ? -66.365 -17.170 2.126 1.00 36.16 94 GLN A N 1
ATOM 702 C CA . GLN A 1 94 ? -65.027 -16.703 2.438 1.00 36.16 94 GLN A CA 1
ATOM 703 C C . GLN A 1 94 ? -64.532 -17.691 3.490 1.00 36.16 94 GLN A C 1
ATOM 705 O O . GLN A 1 94 ? -65.153 -17.805 4.551 1.00 36.16 94 GLN A O 1
ATOM 710 N N . THR A 1 95 ? -63.509 -18.484 3.165 1.00 36.53 95 THR A N 1
ATOM 711 C CA . THR A 1 95 ? -62.820 -19.316 4.153 1.00 36.53 95 THR A CA 1
ATOM 712 C C . THR A 1 95 ? -62.648 -18.460 5.402 1.00 36.53 95 THR A C 1
ATOM 714 O O . THR A 1 95 ? -62.171 -17.329 5.254 1.00 36.53 95 THR A O 1
ATOM 717 N N . PRO A 1 96 ? -63.080 -18.919 6.593 1.00 44.75 96 PRO A N 1
ATOM 718 C CA . PRO A 1 96 ? -62.906 -18.135 7.801 1.00 44.75 96 PRO A CA 1
ATOM 719 C C . PRO A 1 96 ? -61.424 -17.786 7.888 1.00 44.75 96 PRO A C 1
ATOM 721 O O . PRO A 1 96 ? -60.588 -18.685 7.990 1.00 44.75 96 PRO A O 1
ATOM 724 N N . LYS A 1 97 ? -61.086 -16.497 7.755 1.00 61.06 97 LYS A N 1
ATOM 725 C CA . LYS A 1 97 ? -59.719 -16.041 7.999 1.00 61.06 97 LYS A CA 1
ATOM 726 C C . LYS A 1 97 ? -59.367 -16.518 9.402 1.00 61.06 97 LYS A C 1
ATOM 728 O O . LYS A 1 97 ? -60.168 -16.335 10.323 1.00 61.06 97 LYS A O 1
ATOM 733 N N . THR A 1 98 ? -58.219 -17.172 9.554 1.00 81.00 98 THR A N 1
ATOM 734 C CA . THR A 1 98 ? -57.739 -17.541 10.885 1.00 81.00 98 THR A CA 1
ATOM 735 C C . THR A 1 98 ? -57.698 -16.278 11.757 1.00 81.00 98 THR A C 1
ATOM 737 O O . THR A 1 98 ? -57.458 -15.182 11.230 1.00 81.00 98 THR A O 1
ATOM 740 N N . PRO A 1 99 ? -57.962 -16.379 13.072 1.00 86.88 99 PRO A N 1
ATOM 741 C CA . PRO A 1 99 ? -57.854 -15.235 13.976 1.00 86.88 99 PRO A CA 1
ATOM 742 C C . PRO A 1 99 ? -56.520 -14.488 13.832 1.00 86.88 99 PRO A C 1
ATOM 744 O O . PRO A 1 99 ? -56.469 -13.269 13.970 1.00 86.88 99 PRO A O 1
ATOM 747 N N . GLU A 1 100 ? -55.452 -15.214 13.508 1.00 87.44 100 GLU A N 1
ATOM 748 C CA . GLU A 1 100 ? -54.106 -14.708 13.265 1.00 87.44 100 GLU A CA 1
ATOM 749 C C . GLU A 1 100 ? -54.021 -13.893 11.966 1.00 87.44 100 GLU A C 1
ATOM 751 O O . GLU A 1 100 ? -53.576 -12.747 12.010 1.00 87.44 100 GLU A O 1
ATOM 756 N N . ALA A 1 101 ? -54.544 -14.405 10.845 1.00 86.88 101 ALA A N 1
ATOM 757 C CA . ALA A 1 101 ? -54.593 -13.664 9.581 1.00 86.88 101 ALA A CA 1
ATOM 758 C C . ALA A 1 101 ? -55.429 -12.375 9.699 1.00 86.88 101 ALA A C 1
ATOM 760 O O . ALA A 1 101 ? -55.075 -11.336 9.145 1.00 86.88 101 ALA A O 1
ATOM 761 N N . ALA A 1 102 ? -56.515 -12.406 10.481 1.00 88.69 102 ALA A N 1
ATOM 762 C CA . ALA A 1 102 ? -57.327 -11.218 10.748 1.00 88.69 102 ALA A CA 1
ATOM 763 C C . ALA A 1 102 ? -56.575 -10.146 11.565 1.00 88.69 102 ALA A C 1
ATOM 765 O O . ALA A 1 102 ? -56.811 -8.951 11.376 1.00 88.69 102 ALA A O 1
ATOM 766 N N . ARG A 1 103 ? -55.657 -10.547 12.457 1.00 91.50 103 ARG A N 1
ATOM 767 C CA . ARG A 1 103 ? -54.791 -9.609 13.193 1.00 91.50 103 ARG A CA 1
ATOM 768 C C . ARG A 1 103 ? -53.749 -8.968 12.287 1.00 91.50 103 ARG A C 1
ATOM 770 O O . ARG A 1 103 ? -53.510 -7.773 12.434 1.00 91.50 103 ARG A O 1
ATOM 777 N N . VAL A 1 104 ? -53.167 -9.727 11.354 1.00 93.00 104 VAL A N 1
ATOM 778 C CA . VAL A 1 104 ? -52.233 -9.175 10.358 1.00 93.00 104 VAL A CA 1
ATOM 779 C C . VAL A 1 104 ? -52.943 -8.132 9.501 1.00 93.00 104 VAL A C 1
ATOM 781 O O . VAL A 1 104 ? -52.455 -7.012 9.393 1.00 93.00 104 VAL A O 1
ATOM 784 N N . ASP A 1 105 ? -54.145 -8.438 9.005 1.00 91.25 105 ASP A N 1
ATOM 785 C CA . ASP A 1 105 ? -54.958 -7.484 8.240 1.00 91.25 105 ASP A CA 1
ATOM 786 C C . ASP A 1 105 ? -55.266 -6.197 9.023 1.00 91.25 105 ASP A C 1
ATOM 788 O O . ASP A 1 105 ? -55.238 -5.099 8.466 1.00 91.25 105 ASP A O 1
ATOM 792 N N . GLY A 1 106 ? -55.587 -6.320 10.316 1.00 91.50 106 GLY A N 1
ATOM 793 C CA . GLY A 1 106 ? -55.858 -5.175 11.186 1.00 91.50 106 GLY A CA 1
ATOM 794 C C . GLY A 1 106 ? -54.628 -4.294 11.398 1.00 91.50 106 GLY A C 1
ATOM 795 O O . GLY A 1 106 ? -54.707 -3.078 11.234 1.00 91.50 106 GLY A O 1
ATOM 796 N N . ALA A 1 107 ? -53.486 -4.908 11.705 1.00 93.50 107 ALA A N 1
ATOM 797 C CA . ALA A 1 107 ? -52.235 -4.189 11.919 1.00 93.50 107 ALA A CA 1
ATOM 798 C C . ALA A 1 107 ? -51.708 -3.539 10.630 1.00 93.50 107 ALA A C 1
ATOM 800 O O . ALA A 1 107 ? -51.185 -2.427 10.663 1.00 93.50 107 ALA A O 1
ATOM 801 N N . LEU A 1 108 ? -51.890 -4.194 9.480 1.00 93.00 108 LEU A N 1
ATOM 802 C CA . LEU A 1 108 ? -51.475 -3.658 8.186 1.00 93.00 108 LEU A CA 1
ATOM 803 C C . LEU A 1 108 ? -52.286 -2.417 7.806 1.00 93.00 108 LEU A C 1
ATOM 805 O O . LEU A 1 108 ? -51.707 -1.412 7.410 1.00 93.00 108 LEU A O 1
ATOM 809 N N . LYS A 1 109 ? -53.607 -2.434 8.035 1.00 92.06 109 LYS A N 1
ATOM 810 C CA . LYS A 1 109 ? -54.456 -1.243 7.857 1.00 92.06 109 LYS A CA 1
ATOM 811 C C . LYS A 1 109 ? -53.966 -0.056 8.675 1.00 92.06 109 LYS A C 1
ATOM 813 O O . LYS A 1 109 ? -53.988 1.066 8.178 1.00 92.06 109 LYS A O 1
ATOM 818 N N . GLU A 1 110 ? -53.530 -0.297 9.907 1.00 91.88 110 GLU A N 1
ATOM 819 C CA . GLU A 1 110 ? -53.036 0.762 10.782 1.00 91.88 110 GLU A CA 1
ATOM 820 C C . GLU A 1 110 ? -51.688 1.322 10.307 1.00 91.88 110 GLU A C 1
ATOM 822 O O . GLU A 1 110 ? -51.488 2.540 10.301 1.00 91.88 110 GLU A O 1
ATOM 827 N N . VAL A 1 111 ? -50.790 0.459 9.818 1.00 92.75 111 VAL A N 1
ATOM 828 C CA . VAL A 1 111 ? -49.539 0.878 9.166 1.00 92.75 111 VAL A CA 1
ATOM 829 C C . VAL A 1 111 ? -49.836 1.747 7.945 1.00 92.75 111 VAL A C 1
ATOM 831 O O . VAL A 1 111 ? -49.319 2.861 7.859 1.00 92.75 111 VAL A O 1
ATOM 834 N N . SER A 1 112 ? -50.696 1.289 7.036 1.00 89.19 112 SER A N 1
ATOM 835 C CA . SER A 1 112 ? -50.993 1.995 5.784 1.00 89.19 112 SER A CA 1
ATOM 836 C C . SER A 1 112 ? -51.734 3.314 6.033 1.00 89.19 112 SER A C 1
ATOM 838 O O . SER A 1 112 ? -51.411 4.327 5.408 1.00 89.19 112 SER A O 1
ATOM 840 N N . ARG A 1 113 ? -52.645 3.358 7.020 1.00 91.56 113 ARG A N 1
ATOM 841 C CA . ARG A 1 113 ? -53.288 4.598 7.494 1.00 91.56 113 ARG A CA 1
ATOM 842 C C . ARG A 1 113 ? -52.249 5.610 7.974 1.00 91.56 113 ARG A C 1
ATOM 844 O O . ARG A 1 113 ? -52.217 6.743 7.496 1.00 91.56 113 ARG A O 1
ATOM 851 N N . THR A 1 114 ? -51.371 5.185 8.881 1.00 91.56 114 THR A N 1
ATOM 852 C CA . THR A 1 114 ? -50.385 6.075 9.506 1.00 91.56 114 THR A CA 1
ATOM 853 C C . THR A 1 114 ? -49.333 6.550 8.501 1.00 91.56 114 THR A C 1
ATOM 855 O O . THR A 1 114 ? -48.924 7.708 8.534 1.00 91.56 114 THR A O 1
ATOM 858 N N . GLN A 1 115 ? -48.923 5.695 7.557 1.00 88.94 115 GLN A N 1
ATOM 859 C CA . GLN A 1 115 ? -48.027 6.079 6.461 1.00 88.94 115 GLN A CA 1
ATOM 860 C C . GLN A 1 115 ? -48.645 7.143 5.553 1.00 88.94 115 GLN A C 1
ATOM 862 O O . GLN A 1 115 ? -47.962 8.107 5.203 1.00 88.94 115 GLN A O 1
ATOM 867 N N . GLY A 1 116 ? -49.926 6.996 5.200 1.00 88.31 116 GLY A N 1
ATOM 868 C CA . GLY A 1 116 ? -50.650 7.989 4.405 1.00 88.31 116 GLY A CA 1
ATOM 869 C C . GLY A 1 116 ? -50.726 9.347 5.107 1.00 88.31 116 GLY A C 1
ATOM 870 O O . GLY A 1 116 ? -50.408 10.376 4.508 1.00 88.31 116 GLY A O 1
ATOM 871 N N . GLU A 1 117 ? -51.061 9.349 6.399 1.00 90.38 117 GLU A N 1
ATOM 872 C CA . GLU A 1 117 ? -51.101 10.565 7.221 1.00 90.38 117 GLU A CA 1
ATOM 873 C C . GLU A 1 117 ? -49.716 11.212 7.343 1.00 90.38 117 GLU A C 1
ATOM 875 O O . GLU A 1 117 ? -49.572 12.418 7.139 1.00 90.38 117 GLU A O 1
ATOM 880 N N . LEU A 1 118 ? -48.674 10.422 7.598 1.00 90.00 118 LEU A N 1
ATOM 881 C CA . LEU A 1 118 ? -47.298 10.904 7.700 1.00 90.00 118 LEU A CA 1
ATOM 882 C C . LEU A 1 118 ? -46.798 11.523 6.387 1.00 90.00 118 LEU A C 1
ATOM 884 O O . LEU A 1 118 ? -46.148 12.570 6.410 1.00 90.00 118 LEU A O 1
ATOM 888 N N . ALA A 1 119 ? -47.097 10.895 5.246 1.00 88.44 119 ALA A N 1
ATOM 889 C CA . ALA A 1 119 ? -46.723 11.399 3.927 1.00 88.44 119 ALA A CA 1
ATOM 890 C C . ALA A 1 119 ? -47.392 12.749 3.635 1.00 88.44 119 ALA A C 1
ATOM 892 O O . ALA A 1 119 ? -46.723 13.683 3.187 1.00 88.44 119 ALA A O 1
ATOM 893 N N . TYR A 1 120 ? -48.680 12.872 3.966 1.00 88.38 120 TYR A N 1
ATOM 894 C CA . TYR A 1 120 ? -49.413 14.130 3.868 1.00 88.38 120 TYR A CA 1
ATOM 895 C C . TYR A 1 120 ? -48.774 15.231 4.735 1.00 88.38 120 TYR A C 1
ATOM 897 O O . TYR A 1 120 ? -48.417 16.291 4.221 1.00 88.38 120 TYR A O 1
ATOM 905 N N . HIS A 1 121 ? -48.522 14.966 6.023 1.00 88.06 121 HIS A N 1
ATOM 906 C CA . HIS A 1 121 ? -47.964 15.968 6.944 1.00 88.06 121 HIS A CA 1
ATOM 907 C C . HIS A 1 121 ? -46.527 16.375 6.580 1.00 88.06 121 HIS A C 1
ATOM 909 O O . HIS A 1 121 ? -46.175 17.552 6.670 1.00 88.06 121 HIS A O 1
ATOM 915 N N . LYS A 1 122 ? -45.689 15.440 6.106 1.00 87.69 122 LYS A N 1
ATOM 916 C CA . LYS A 1 122 ? -44.339 15.760 5.600 1.00 87.69 122 LYS A CA 1
ATOM 917 C C . LYS A 1 122 ? -44.397 16.682 4.377 1.00 87.69 122 LYS A C 1
ATOM 919 O O . LYS A 1 122 ? -43.561 17.579 4.257 1.00 87.69 122 LYS A O 1
ATOM 924 N N . GLN A 1 123 ? -45.389 16.508 3.503 1.00 88.81 123 GLN A N 1
ATOM 925 C CA . GLN A 1 123 ? -45.589 17.375 2.342 1.00 88.81 123 GLN A CA 1
ATOM 926 C C . GLN A 1 123 ? -46.033 18.790 2.748 1.00 88.81 123 GLN A C 1
ATOM 928 O O . GLN A 1 123 ? -45.542 19.767 2.187 1.00 88.81 123 GLN A O 1
ATOM 933 N N . GLU A 1 124 ? -46.896 18.914 3.756 1.00 87.88 124 GLU A N 1
ATOM 934 C CA . GLU A 1 124 ? -47.344 20.211 4.281 1.00 87.88 124 GLU A CA 1
ATOM 935 C C . GLU A 1 124 ? -46.228 20.980 5.004 1.00 87.88 124 GLU A C 1
ATOM 937 O O . GLU A 1 124 ? -46.082 22.190 4.815 1.00 87.88 124 GLU A O 1
ATOM 942 N N . VAL A 1 125 ? -45.361 20.287 5.754 1.00 86.06 125 VAL A N 1
ATOM 943 C CA . VAL A 1 125 ? -44.148 20.898 6.328 1.00 86.06 125 VAL A CA 1
ATOM 944 C C . VAL A 1 125 ? -43.227 21.416 5.219 1.00 86.06 125 VAL A C 1
ATOM 946 O O . VAL A 1 125 ? -42.716 22.531 5.319 1.00 86.06 125 VAL A O 1
ATOM 949 N N . ALA A 1 126 ? -43.056 20.662 4.128 1.00 83.38 126 ALA A N 1
ATOM 950 C CA . ALA A 1 126 ? -42.263 21.101 2.975 1.00 83.38 126 ALA A CA 1
ATOM 951 C C . ALA A 1 126 ? -42.873 22.316 2.245 1.00 83.38 126 ALA A C 1
ATOM 953 O O . ALA A 1 126 ? -42.143 23.088 1.626 1.00 83.38 126 ALA A O 1
ATOM 954 N N . ARG A 1 127 ? -44.193 22.523 2.351 1.00 87.56 127 ARG A N 1
ATOM 955 C CA . ARG A 1 127 ? -44.908 23.712 1.851 1.00 87.56 127 ARG A CA 1
ATOM 956 C C . ARG A 1 127 ? -44.857 24.915 2.805 1.00 87.56 127 ARG A C 1
ATOM 958 O O . ARG A 1 127 ? -45.423 25.957 2.485 1.00 87.56 127 ARG A O 1
ATOM 965 N N . GLY A 1 128 ? -44.163 24.802 3.941 1.00 82.06 128 GLY A N 1
ATOM 966 C CA . GLY A 1 128 ? -43.925 25.898 4.886 1.00 82.06 128 GLY A CA 1
ATOM 967 C C . GLY A 1 128 ? -44.831 25.903 6.120 1.00 82.06 128 GLY A C 1
ATOM 968 O O . GLY A 1 128 ? -44.775 26.851 6.904 1.00 82.06 128 GLY A O 1
ATOM 969 N N . ASN A 1 129 ? -45.651 24.867 6.335 1.00 83.69 129 ASN A N 1
ATOM 970 C CA . ASN A 1 129 ? -46.497 24.775 7.525 1.00 83.69 129 ASN A CA 1
ATOM 971 C C . ASN A 1 129 ? -45.733 24.182 8.724 1.00 83.69 129 ASN A C 1
ATOM 973 O O . ASN A 1 129 ? -45.797 22.990 9.024 1.00 83.69 129 ASN A O 1
ATOM 977 N N . GLU A 1 130 ? -45.001 25.043 9.428 1.00 83.06 130 GLU A N 1
ATOM 978 C CA . GLU A 1 130 ? -44.165 24.683 10.581 1.00 83.06 130 GLU A CA 1
ATOM 979 C C . GLU A 1 130 ? -44.940 24.063 11.760 1.00 83.06 130 GLU A C 1
ATOM 981 O O . GLU A 1 130 ? -44.365 23.285 12.524 1.00 83.06 130 GLU A O 1
ATOM 986 N N . ALA A 1 131 ? -46.243 24.341 11.891 1.00 82.94 131 ALA A N 1
ATOM 987 C CA . ALA A 1 131 ? -47.073 23.798 12.969 1.00 82.94 131 ALA A CA 1
ATOM 988 C C . ALA A 1 131 ? -47.185 22.261 12.916 1.00 82.94 131 ALA A C 1
ATOM 990 O O . ALA A 1 131 ? -47.286 21.620 13.959 1.00 82.94 131 ALA A O 1
ATOM 991 N N . MET A 1 132 ? -47.064 21.660 11.726 1.00 86.69 132 MET A N 1
ATOM 992 C CA . MET A 1 132 ? -47.175 20.208 11.539 1.00 86.69 132 MET A CA 1
ATOM 993 C C . MET A 1 132 ? -45.900 19.421 11.882 1.00 86.69 132 MET A C 1
ATOM 995 O O . MET A 1 132 ? -45.916 18.192 11.876 1.00 86.69 132 MET A O 1
ATOM 999 N N . LYS A 1 133 ? -44.783 20.075 12.243 1.00 86.62 133 LYS A N 1
ATOM 1000 C CA . LYS A 1 133 ? -43.554 19.359 12.650 1.00 86.62 133 LYS A CA 1
ATOM 1001 C C . LYS A 1 133 ? -43.737 18.518 13.915 1.00 86.62 133 LYS A C 1
ATOM 1003 O O . LYS A 1 133 ? -43.066 17.496 14.061 1.00 86.62 133 LYS A O 1
ATOM 1008 N N . ALA A 1 134 ? -44.603 18.947 14.834 1.00 85.88 134 ALA A N 1
ATOM 1009 C CA . ALA A 1 134 ? -44.936 18.171 16.026 1.00 85.88 134 ALA A CA 1
ATOM 1010 C C . ALA A 1 134 ? -45.734 16.910 15.656 1.00 85.88 134 ALA A C 1
ATOM 1012 O O . ALA A 1 134 ? -45.383 15.820 16.107 1.00 85.88 134 ALA A O 1
ATOM 1013 N N . ASP A 1 135 ? -46.709 17.053 14.758 1.00 89.31 135 ASP A N 1
ATOM 1014 C CA . ASP A 1 135 ? -47.556 15.958 14.276 1.00 89.31 135 ASP A CA 1
ATOM 1015 C C . ASP A 1 135 ? -46.750 14.931 13.477 1.00 89.31 135 ASP A C 1
ATOM 1017 O O . ASP A 1 135 ? -46.933 13.734 13.659 1.00 89.31 135 ASP A O 1
ATOM 1021 N N . VAL A 1 136 ? -45.768 15.366 12.675 1.00 88.75 136 VAL A N 1
ATOM 1022 C CA . VAL A 1 136 ? -44.833 14.452 11.990 1.00 88.75 136 VAL A CA 1
ATOM 1023 C C . VAL A 1 136 ? -44.059 13.588 12.989 1.00 88.75 136 VAL A C 1
ATOM 1025 O O . VAL A 1 136 ? -43.924 12.386 12.775 1.00 88.75 136 VAL A O 1
ATOM 1028 N N . ARG A 1 137 ? -43.570 14.167 14.097 1.00 89.31 137 ARG A N 1
ATOM 1029 C CA . ARG A 1 137 ? -42.874 13.393 15.140 1.00 89.31 137 ARG A CA 1
ATOM 1030 C C . ARG A 1 137 ? -43.812 12.419 15.845 1.00 89.31 137 ARG A C 1
ATOM 1032 O O . ARG A 1 137 ? -43.376 11.337 16.230 1.00 89.31 137 ARG A O 1
ATOM 1039 N N . ASP A 1 138 ? -45.070 12.797 16.053 1.00 92.31 138 ASP A N 1
ATOM 1040 C CA . ASP A 1 138 ? -46.052 11.911 16.671 1.00 92.31 138 ASP A CA 1
ATOM 1041 C C . ASP A 1 138 ? -46.446 10.761 15.740 1.00 92.31 138 ASP A C 1
ATOM 1043 O O . ASP A 1 138 ? -46.383 9.603 16.144 1.00 92.31 138 ASP A O 1
ATOM 1047 N N . LEU A 1 139 ? -46.718 11.059 14.470 1.00 91.06 139 LEU A N 1
ATOM 1048 C CA . LEU A 1 139 ? -47.020 10.077 13.431 1.00 91.06 139 LEU A CA 1
ATOM 1049 C C . LEU A 1 139 ? -45.844 9.128 13.165 1.00 91.06 139 LEU A C 1
ATOM 1051 O O . LEU A 1 139 ? -46.072 7.937 12.989 1.00 91.06 139 LEU A O 1
ATOM 1055 N N . ASP A 1 140 ? -44.588 9.592 13.217 1.00 90.50 140 ASP A N 1
ATOM 1056 C CA . ASP A 1 140 ? -43.415 8.700 13.157 1.00 90.50 140 ASP A CA 1
ATOM 1057 C C . ASP A 1 140 ? -43.400 7.713 14.356 1.00 90.50 140 ASP A C 1
ATOM 1059 O O . ASP A 1 140 ? -43.093 6.525 14.192 1.00 90.50 140 ASP A O 1
ATOM 1063 N N . ARG A 1 141 ? -43.788 8.153 15.568 1.00 92.00 141 ARG A N 1
ATOM 1064 C CA . ARG A 1 141 ? -43.920 7.265 16.747 1.00 92.00 141 ARG A CA 1
ATOM 1065 C C . ARG A 1 141 ? -45.095 6.293 16.623 1.00 92.00 141 ARG A C 1
ATOM 1067 O O . ARG A 1 141 ? -44.957 5.123 16.993 1.00 92.00 141 ARG A O 1
ATOM 1074 N N . GLN A 1 142 ? -46.234 6.756 16.112 1.00 92.50 142 GLN A N 1
ATOM 1075 C CA . GLN A 1 142 ? -47.406 5.913 15.864 1.00 92.50 142 GLN A CA 1
ATOM 1076 C C . GLN A 1 142 ? -47.101 4.861 14.798 1.00 92.50 142 GLN A C 1
ATOM 1078 O O . GLN A 1 142 ? -47.384 3.685 15.009 1.00 92.50 142 GLN A O 1
ATOM 1083 N N . LEU A 1 143 ? -46.413 5.243 13.719 1.00 92.25 143 LEU A N 1
ATOM 1084 C CA . LEU A 1 143 ? -46.004 4.325 12.661 1.00 92.25 143 LEU A CA 1
ATOM 1085 C C . LEU A 1 143 ? -45.066 3.244 13.201 1.00 92.25 143 LEU A C 1
ATOM 1087 O O . LEU A 1 143 ? -45.246 2.067 12.901 1.00 92.25 143 LEU A O 1
ATOM 1091 N N . THR A 1 144 ? -44.115 3.627 14.055 1.00 91.19 144 THR A N 1
ATOM 1092 C CA . THR A 1 144 ? -43.224 2.672 14.731 1.00 91.19 144 THR A CA 1
ATOM 1093 C C . THR A 1 144 ? -44.020 1.671 15.581 1.00 91.19 144 THR A C 1
ATOM 1095 O O . THR A 1 144 ? -43.738 0.471 15.563 1.00 91.19 144 THR A O 1
ATOM 1098 N N . SER A 1 145 ? -45.038 2.142 16.310 1.00 92.88 145 SER A N 1
ATOM 1099 C CA . SER A 1 145 ? -45.927 1.281 17.104 1.00 92.88 145 SER A CA 1
ATOM 1100 C C . SER A 1 145 ? -46.756 0.341 16.221 1.00 92.88 145 SER A C 1
ATOM 1102 O O . SER A 1 145 ? -46.769 -0.863 16.470 1.00 92.88 145 SER A O 1
ATOM 1104 N N . ALA A 1 146 ? -47.354 0.851 15.142 1.00 92.75 146 ALA A N 1
ATOM 1105 C CA . ALA A 1 146 ? -48.139 0.065 14.189 1.00 92.75 146 ALA A CA 1
ATOM 1106 C C . ALA A 1 146 ? -47.288 -1.008 13.485 1.00 92.75 146 ALA A C 1
ATOM 1108 O O . ALA A 1 146 ? -47.695 -2.161 13.368 1.00 92.75 146 ALA A O 1
ATOM 1109 N N . GLN A 1 147 ? -46.058 -0.672 13.084 1.00 93.56 147 GLN A N 1
ATOM 1110 C CA . GLN A 1 147 ? -45.112 -1.631 12.505 1.00 93.56 147 GLN A CA 1
ATOM 1111 C C . GLN A 1 147 ? -44.715 -2.729 13.504 1.00 93.56 147 GLN A C 1
ATOM 1113 O O . GLN A 1 147 ? -44.553 -3.889 13.121 1.00 93.56 147 GLN A O 1
ATOM 1118 N N . LYS A 1 148 ? -44.591 -2.397 14.795 1.00 92.62 148 LYS A N 1
ATOM 1119 C CA . LYS A 1 148 ? -44.335 -3.376 15.861 1.00 92.62 148 LYS A CA 1
ATOM 1120 C C . LYS A 1 148 ? -45.527 -4.312 16.082 1.00 92.62 148 LYS A C 1
ATOM 1122 O O . LYS A 1 148 ? -45.333 -5.516 16.274 1.00 92.62 148 LYS A O 1
ATOM 1127 N N . GLU A 1 149 ? -46.746 -3.786 16.044 1.00 94.00 149 GLU A N 1
ATOM 1128 C CA . GLU A 1 149 ? -47.968 -4.594 16.111 1.00 94.00 149 GLU A CA 1
ATOM 1129 C C . GLU A 1 149 ? -48.096 -5.513 14.896 1.00 94.00 149 GLU A C 1
ATOM 1131 O O . GLU A 1 149 ? -48.351 -6.705 15.067 1.00 94.00 149 GLU A O 1
ATOM 1136 N N . LEU A 1 150 ? -47.803 -5.007 13.692 1.00 95.69 150 LEU A N 1
ATOM 1137 C CA . LEU A 1 150 ? -47.763 -5.808 12.468 1.00 95.69 150 LEU A CA 1
ATOM 1138 C C . LEU A 1 150 ? -46.756 -6.948 12.592 1.00 95.69 150 LEU A C 1
ATOM 1140 O O . LEU A 1 150 ? -47.100 -8.102 12.353 1.00 95.69 150 LEU A O 1
ATOM 1144 N N . LYS A 1 151 ? -45.535 -6.660 13.049 1.00 95.38 151 LYS A N 1
ATOM 1145 C CA . LYS A 1 151 ? -44.520 -7.687 13.309 1.00 95.38 151 LYS A CA 1
ATOM 1146 C C . LYS A 1 151 ? -45.001 -8.741 14.309 1.00 95.38 151 LYS A C 1
ATOM 1148 O O . LYS A 1 151 ? -44.780 -9.932 14.103 1.00 95.38 151 LYS A O 1
ATOM 1153 N N . THR A 1 152 ? -45.685 -8.321 15.371 1.00 94.62 152 THR A N 1
ATOM 1154 C CA . THR A 1 152 ? -46.242 -9.231 16.384 1.00 94.62 152 THR A CA 1
ATOM 1155 C C . THR A 1 152 ? -47.324 -10.132 15.788 1.00 94.62 152 THR A C 1
ATOM 1157 O O . THR A 1 152 ? -47.310 -11.342 16.011 1.00 94.62 152 THR A O 1
ATOM 1160 N N . ALA A 1 153 ? -48.235 -9.561 14.996 1.00 94.88 153 ALA A N 1
ATOM 1161 C CA . ALA A 1 153 ? -49.295 -10.302 14.324 1.00 94.88 153 ALA A CA 1
ATOM 1162 C C . ALA A 1 153 ? -48.729 -11.304 13.305 1.00 94.88 153 ALA A C 1
ATOM 1164 O O . ALA A 1 153 ? -49.113 -12.471 13.322 1.00 94.88 153 ALA A O 1
ATOM 1165 N N . VAL A 1 154 ? -47.763 -10.874 12.485 1.00 94.88 154 VAL A N 1
ATOM 1166 C CA . VAL A 1 154 ? -47.089 -11.730 11.498 1.00 94.88 154 VAL A CA 1
ATOM 1167 C C . VAL A 1 154 ? -46.327 -12.860 12.190 1.00 94.88 154 VAL A C 1
ATOM 1169 O O . VAL A 1 154 ? -46.423 -14.004 11.756 1.00 94.88 154 VAL A O 1
ATOM 1172 N N . SER A 1 155 ? -45.619 -12.595 13.297 1.00 93.19 155 SER A N 1
ATOM 1173 C CA . SER A 1 155 ? -44.937 -13.661 14.049 1.00 93.19 155 SER A CA 1
ATOM 1174 C C . SER A 1 155 ? -45.922 -14.684 14.602 1.00 93.19 155 SER A C 1
ATOM 1176 O O . SER A 1 155 ? -45.664 -15.878 14.490 1.00 93.19 155 SER A O 1
ATOM 1178 N N . ALA A 1 156 ? -47.046 -14.238 15.171 1.00 92.75 156 ALA A N 1
ATOM 1179 C CA . ALA A 1 156 ? -48.068 -15.137 15.702 1.00 92.75 156 ALA A CA 1
ATOM 1180 C C . ALA A 1 156 ? -48.689 -16.013 14.605 1.00 92.75 156 ALA A C 1
ATOM 1182 O O . ALA A 1 156 ? -48.944 -17.194 14.829 1.00 92.75 156 ALA A O 1
ATOM 1183 N N . GLU A 1 157 ? -48.897 -15.455 13.411 1.00 93.69 157 GLU A N 1
ATOM 1184 C CA . GLU A 1 157 ? -49.395 -16.218 12.273 1.00 93.69 157 GLU A CA 1
ATOM 1185 C C . GLU A 1 157 ? -48.375 -17.245 11.763 1.00 93.69 157 GLU A C 1
ATOM 1187 O O . GLU A 1 157 ? -48.728 -18.404 11.534 1.00 93.69 157 GLU A O 1
ATOM 1192 N N . ILE A 1 158 ? -47.103 -16.854 11.641 1.00 92.19 158 ILE A N 1
ATOM 1193 C CA . ILE A 1 158 ? -46.017 -17.782 11.305 1.00 92.19 158 ILE A CA 1
ATOM 1194 C C . ILE A 1 158 ? -45.962 -18.913 12.340 1.00 92.19 158 ILE A C 1
ATOM 1196 O O . ILE A 1 158 ? -45.893 -20.082 11.968 1.00 92.19 158 ILE A O 1
ATOM 1200 N N . ASP A 1 159 ? -46.049 -18.596 13.631 1.00 91.19 159 ASP A N 1
ATOM 1201 C CA . ASP A 1 159 ? -45.999 -19.592 14.706 1.00 91.19 159 ASP A CA 1
ATOM 1202 C C . ASP A 1 159 ? -47.183 -20.550 14.699 1.00 91.19 159 ASP A C 1
ATOM 1204 O O . ASP A 1 159 ? -47.001 -21.737 14.969 1.00 91.19 159 ASP A O 1
ATOM 1208 N N . ALA A 1 160 ? -48.377 -20.071 14.352 1.00 89.75 160 ALA A N 1
ATOM 1209 C CA . ALA A 1 160 ? -49.544 -20.925 14.173 1.00 89.75 160 ALA A CA 1
ATOM 1210 C C . ALA A 1 160 ? -49.395 -21.869 12.965 1.00 89.75 160 ALA A C 1
ATOM 1212 O O . ALA A 1 160 ? -49.904 -22.988 13.000 1.00 89.75 160 ALA A O 1
ATOM 1213 N N . GLY A 1 161 ? -48.694 -21.433 11.911 1.00 88.06 161 GLY A N 1
ATOM 1214 C CA . GLY A 1 161 ? -48.506 -22.203 10.679 1.00 88.06 161 GLY A CA 1
ATOM 1215 C C . GLY A 1 161 ? -47.368 -23.226 10.733 1.00 88.06 161 GLY A C 1
ATOM 1216 O O . GLY A 1 161 ? -47.559 -24.378 10.349 1.00 88.06 161 GLY A O 1
ATOM 1217 N N . VAL A 1 162 ? -46.180 -22.816 11.190 1.00 89.94 162 VAL A N 1
ATOM 1218 C CA . VAL A 1 162 ? -44.959 -23.651 11.170 1.00 89.94 162 VAL A CA 1
ATOM 1219 C C . VAL A 1 162 ? -44.435 -24.020 12.561 1.00 89.94 162 VAL A C 1
ATOM 1221 O O . VAL A 1 162 ? -43.553 -24.869 12.681 1.00 89.94 162 VAL A O 1
ATOM 1224 N N . GLY A 1 163 ? -44.997 -23.438 13.623 1.00 86.00 163 GLY A N 1
ATOM 1225 C CA . GLY A 1 163 ? -44.580 -23.655 15.006 1.00 86.00 163 GLY A CA 1
ATOM 1226 C C . GLY A 1 163 ? -43.498 -22.679 15.484 1.00 86.00 163 GLY A C 1
ATOM 1227 O O . GLY A 1 163 ? -42.613 -22.264 14.737 1.00 86.00 163 GLY A O 1
ATOM 1228 N N . ALA A 1 164 ? -43.509 -22.382 16.787 1.00 81.38 164 ALA A N 1
ATOM 1229 C CA . ALA A 1 164 ? -42.594 -21.425 17.428 1.00 81.38 164 ALA A CA 1
ATOM 1230 C C . ALA A 1 164 ? -41.094 -21.774 17.337 1.00 81.38 164 ALA A C 1
ATOM 1232 O O . ALA A 1 164 ? -40.243 -20.922 17.578 1.00 81.38 164 ALA A O 1
ATOM 1233 N N . LYS A 1 165 ? -40.758 -23.026 17.003 1.00 80.19 165 LYS A N 1
ATOM 1234 C CA . LYS A 1 165 ? -39.377 -23.528 16.872 1.00 80.19 165 LYS A CA 1
ATOM 1235 C C . LYS A 1 165 ? -39.021 -23.943 15.440 1.00 80.19 165 LYS A C 1
ATOM 1237 O O . LYS A 1 165 ? -38.093 -24.725 15.254 1.00 80.19 165 LYS A O 1
ATOM 1242 N N . ALA A 1 166 ? -39.782 -23.475 14.453 1.00 85.12 166 ALA A N 1
ATOM 1243 C CA . ALA A 1 166 ? -39.502 -23.733 13.048 1.00 85.12 166 ALA A CA 1
ATOM 1244 C C . ALA A 1 166 ? -38.118 -23.210 12.637 1.00 85.12 166 ALA A C 1
ATOM 1246 O O . ALA A 1 166 ? -37.641 -22.204 13.173 1.00 85.12 166 ALA A O 1
ATOM 1247 N N . ASP A 1 167 ? -37.492 -23.883 11.671 1.00 85.38 167 ASP A N 1
ATOM 1248 C CA . ASP A 1 167 ? -36.248 -23.408 11.072 1.00 85.38 167 ASP A CA 1
ATOM 1249 C C . ASP A 1 167 ? -36.464 -22.143 10.219 1.00 85.38 167 ASP A C 1
ATOM 1251 O O . ASP A 1 167 ? -37.583 -21.765 9.862 1.00 85.38 167 ASP A O 1
ATOM 1255 N N . ASP A 1 168 ? -35.368 -21.452 9.905 1.00 84.88 168 ASP A N 1
ATOM 1256 C CA . ASP A 1 168 ? -35.407 -20.177 9.184 1.00 84.88 168 ASP A CA 1
ATOM 1257 C C . ASP A 1 168 ? -36.002 -20.305 7.769 1.00 84.88 168 ASP A C 1
ATOM 1259 O O . ASP A 1 168 ? -36.635 -19.369 7.282 1.00 84.88 168 ASP A O 1
ATOM 1263 N N . ALA A 1 169 ? -35.858 -21.468 7.122 1.00 86.50 169 ALA A N 1
ATOM 1264 C CA . ALA A 1 169 ? -36.419 -21.721 5.797 1.00 86.50 169 ALA A CA 1
ATOM 1265 C C . ALA A 1 169 ? -37.949 -21.840 5.848 1.00 86.50 169 ALA A C 1
ATOM 1267 O O . ALA A 1 169 ? -38.647 -21.258 5.013 1.00 86.50 169 ALA A O 1
ATOM 1268 N N . ALA A 1 170 ? -38.479 -22.533 6.856 1.00 89.56 170 ALA A N 1
ATOM 1269 C CA . ALA A 1 170 ? -39.909 -22.636 7.110 1.00 89.56 170 ALA A CA 1
ATOM 1270 C C . ALA A 1 170 ? -40.516 -21.274 7.481 1.00 89.56 170 ALA A C 1
ATOM 1272 O O . ALA A 1 170 ? -41.569 -20.914 6.955 1.00 89.56 170 ALA A O 1
ATOM 1273 N N . VAL A 1 171 ? -39.830 -20.482 8.314 1.00 89.75 171 VAL A N 1
ATOM 1274 C CA . VAL A 1 171 ? -40.246 -19.109 8.660 1.00 89.75 171 VAL A CA 1
ATOM 1275 C C . VAL A 1 171 ? -40.239 -18.197 7.430 1.00 89.75 171 VAL A C 1
ATOM 1277 O O . VAL A 1 171 ? -41.185 -17.439 7.222 1.00 89.75 171 VAL A O 1
ATOM 1280 N N . ALA A 1 172 ? -39.204 -18.281 6.589 1.00 89.06 172 ALA A N 1
ATOM 1281 C CA . ALA A 1 172 ? -39.111 -17.499 5.359 1.00 89.06 172 ALA A CA 1
ATOM 1282 C C . ALA A 1 172 ? -40.251 -17.825 4.391 1.00 89.06 172 ALA A C 1
ATOM 1284 O O . ALA A 1 172 ? -40.890 -16.911 3.871 1.00 89.06 172 ALA A O 1
ATOM 1285 N N . LYS A 1 173 ? -40.529 -19.117 4.188 1.00 90.69 173 LYS A N 1
ATOM 1286 C CA . LYS A 1 173 ? -41.618 -19.575 3.326 1.00 90.69 173 LYS A CA 1
ATOM 1287 C C . LYS A 1 173 ? -42.982 -19.134 3.859 1.00 90.69 173 LYS A C 1
ATOM 1289 O O . LYS A 1 173 ? -43.750 -18.541 3.114 1.00 90.69 173 LYS A O 1
ATOM 1294 N N . ALA A 1 174 ? -43.246 -19.330 5.152 1.00 91.06 174 ALA A N 1
ATOM 1295 C CA . ALA A 1 174 ? -44.487 -18.875 5.777 1.00 91.06 174 ALA A CA 1
ATOM 1296 C C . ALA A 1 174 ? -44.672 -17.354 5.637 1.00 91.06 174 ALA A C 1
ATOM 1298 O O . ALA A 1 174 ? -45.760 -16.885 5.320 1.00 91.06 174 ALA A O 1
ATOM 1299 N N . GLY A 1 175 ? -43.600 -16.576 5.803 1.00 91.50 175 GLY A N 1
ATOM 1300 C CA . GLY A 1 175 ? -43.629 -15.133 5.585 1.00 91.50 175 GLY A CA 1
ATOM 1301 C C . GLY A 1 175 ? -43.909 -14.727 4.133 1.00 91.50 175 GLY A C 1
ATOM 1302 O O . GLY A 1 175 ? -44.673 -13.791 3.906 1.00 91.50 175 GLY A O 1
ATOM 1303 N N . GLN A 1 176 ? -43.347 -15.445 3.153 1.00 90.88 176 GLN A N 1
ATOM 1304 C CA . GLN A 1 176 ? -43.657 -15.249 1.729 1.00 90.88 176 GLN A CA 1
ATOM 1305 C C . GLN A 1 176 ? -45.126 -15.556 1.426 1.00 90.88 176 GLN A C 1
ATOM 1307 O O . GLN A 1 176 ? -45.778 -14.778 0.731 1.00 90.88 176 GLN A O 1
ATOM 1312 N N . ASP A 1 177 ? -45.660 -16.637 1.995 1.00 91.62 177 ASP A N 1
ATOM 1313 C CA . ASP A 1 177 ? -47.061 -17.030 1.831 1.00 91.62 177 ASP A CA 1
ATOM 1314 C C . ASP A 1 177 ? -48.023 -16.000 2.452 1.00 91.62 177 ASP A C 1
ATOM 1316 O O . ASP A 1 177 ? -49.119 -15.791 1.933 1.00 91.62 177 ASP A O 1
ATOM 1320 N N . ILE A 1 178 ? -47.628 -15.328 3.543 1.00 92.56 178 ILE A N 1
ATOM 1321 C CA . ILE A 1 178 ? -48.394 -14.216 4.132 1.00 92.56 178 ILE A CA 1
ATOM 1322 C C . ILE A 1 178 ? -48.307 -12.976 3.233 1.00 92.56 178 ILE A C 1
ATOM 1324 O O . ILE A 1 178 ? -49.337 -12.381 2.921 1.00 92.56 178 ILE A O 1
ATOM 1328 N N . ALA A 1 179 ? -47.109 -12.603 2.768 1.00 90.88 179 ALA A N 1
ATOM 1329 C CA . ALA A 1 179 ? -46.914 -11.435 1.905 1.00 90.88 179 ALA A CA 1
ATOM 1330 C C . ALA A 1 179 ? -47.666 -11.559 0.567 1.00 90.88 179 ALA A C 1
ATOM 1332 O O . ALA A 1 179 ? -48.286 -10.598 0.119 1.00 90.88 179 ALA A O 1
ATOM 1333 N N . ALA A 1 180 ? -47.691 -12.753 -0.034 1.00 89.88 180 ALA A N 1
ATOM 1334 C CA . ALA A 1 180 ? -48.353 -13.021 -1.312 1.00 89.88 180 ALA A CA 1
ATOM 1335 C C . ALA A 1 180 ? -49.882 -12.810 -1.296 1.00 89.88 180 ALA A C 1
ATOM 1337 O O . ALA A 1 180 ? -50.503 -12.768 -2.357 1.00 89.88 180 ALA A O 1
ATOM 1338 N N . ARG A 1 181 ? -50.503 -12.666 -0.117 1.00 91.62 181 ARG A N 1
ATOM 1339 C CA . ARG A 1 181 ? -51.949 -12.402 0.018 1.00 91.62 181 ARG A CA 1
ATOM 1340 C C . ARG A 1 181 ? -52.333 -10.966 -0.308 1.00 91.62 181 ARG A C 1
ATOM 1342 O O . ARG A 1 181 ? -53.504 -10.700 -0.572 1.00 91.62 181 ARG A O 1
ATOM 1349 N N . TYR A 1 182 ? -51.372 -10.051 -0.258 1.00 88.94 182 TYR A N 1
ATOM 1350 C CA . TYR A 1 182 ? -51.601 -8.629 -0.468 1.00 88.94 182 TYR A CA 1
ATOM 1351 C C . TYR A 1 182 ? -51.245 -8.258 -1.904 1.00 88.94 182 TYR A C 1
ATOM 1353 O O . TYR A 1 182 ? -50.239 -8.719 -2.432 1.00 88.94 182 TYR A O 1
ATOM 1361 N N . THR A 1 183 ? -52.078 -7.445 -2.552 1.00 85.75 183 THR A N 1
ATOM 1362 C CA . THR A 1 183 ? -51.844 -6.960 -3.925 1.00 85.75 183 THR A CA 1
ATOM 1363 C C . THR A 1 183 ? -51.271 -5.545 -3.963 1.00 85.75 183 THR A C 1
ATOM 1365 O O . THR A 1 183 ? -50.722 -5.152 -4.988 1.00 85.75 183 THR A O 1
ATOM 1368 N N . ASP A 1 184 ? -51.401 -4.777 -2.875 1.00 84.69 184 ASP A N 1
ATOM 1369 C CA . ASP A 1 184 ? -50.776 -3.459 -2.751 1.00 84.69 184 ASP A CA 1
ATOM 1370 C C . ASP A 1 184 ? -49.261 -3.628 -2.496 1.00 84.69 184 ASP A C 1
ATOM 1372 O O . ASP A 1 184 ? -48.875 -4.333 -1.554 1.00 84.69 184 ASP A O 1
ATOM 1376 N N . PRO A 1 185 ? -48.385 -3.010 -3.312 1.00 84.38 185 PRO A N 1
ATOM 1377 C CA . PRO A 1 185 ? -46.937 -3.115 -3.141 1.00 84.38 185 PRO A CA 1
ATOM 1378 C C . PRO A 1 185 ? -46.418 -2.633 -1.776 1.00 84.38 185 PRO A C 1
ATOM 1380 O O . PRO A 1 185 ? -45.423 -3.166 -1.282 1.00 84.38 185 PRO A O 1
ATOM 1383 N N . ASN A 1 186 ? -47.063 -1.642 -1.151 1.00 83.75 186 ASN A N 1
ATOM 1384 C CA . ASN A 1 186 ? -46.664 -1.116 0.158 1.00 83.75 186 ASN A CA 1
ATOM 1385 C C . ASN A 1 186 ? -47.007 -2.099 1.278 1.00 83.75 186 ASN A C 1
ATOM 1387 O O . ASN A 1 186 ? -46.188 -2.326 2.169 1.00 83.75 186 ASN A O 1
ATOM 1391 N N . ASP A 1 187 ? -48.177 -2.729 1.190 1.00 88.12 187 ASP A N 1
ATOM 1392 C CA . ASP A 1 187 ? -48.632 -3.756 2.126 1.00 88.12 187 ASP A CA 1
ATOM 1393 C C . ASP A 1 187 ? -47.746 -5.011 2.031 1.00 88.12 187 ASP A C 1
ATOM 1395 O O . ASP A 1 187 ? -47.247 -5.506 3.047 1.00 88.12 187 ASP A O 1
ATOM 1399 N N . GLN A 1 188 ? -47.454 -5.477 0.806 1.00 88.81 188 GLN A N 1
ATOM 1400 C CA . GLN A 1 188 ? -46.496 -6.567 0.572 1.00 88.81 188 GLN A CA 1
ATOM 1401 C C . GLN A 1 188 ? -45.122 -6.252 1.169 1.00 88.81 188 GLN A C 1
ATOM 1403 O O . GLN A 1 188 ? -44.506 -7.103 1.822 1.00 88.81 188 GLN A O 1
ATOM 1408 N N . LYS A 1 189 ? -44.634 -5.023 0.962 1.00 90.25 189 LYS A N 1
ATOM 1409 C CA . LYS A 1 189 ? -43.350 -4.574 1.497 1.00 90.25 189 LYS A CA 1
ATOM 1410 C C . LYS A 1 189 ? -43.360 -4.534 3.025 1.00 90.25 189 LYS A C 1
ATOM 1412 O O . LYS A 1 189 ? -42.427 -5.044 3.634 1.00 90.25 189 LYS A O 1
ATOM 1417 N N . ALA A 1 190 ? -44.405 -3.993 3.651 1.00 91.31 190 ALA A N 1
ATOM 1418 C CA . ALA A 1 190 ? -44.513 -3.905 5.107 1.00 91.31 190 ALA A CA 1
ATOM 1419 C C . ALA A 1 190 ? -44.514 -5.291 5.775 1.00 91.31 190 ALA A C 1
ATOM 1421 O O . ALA A 1 190 ? -43.827 -5.495 6.778 1.00 91.31 190 ALA A O 1
ATOM 1422 N N . VAL A 1 191 ? -45.220 -6.265 5.190 1.00 93.12 191 VAL A N 1
ATOM 1423 C CA . VAL A 1 191 ? -45.192 -7.660 5.655 1.00 93.12 191 VAL A CA 1
ATOM 1424 C C . VAL A 1 191 ? -43.811 -8.281 5.446 1.00 93.12 191 VAL A C 1
ATOM 1426 O O . VAL A 1 191 ? -43.280 -8.913 6.356 1.00 93.12 191 VAL A O 1
ATOM 1429 N N . THR A 1 192 ? -43.187 -8.068 4.286 1.00 92.31 192 THR A N 1
ATOM 1430 C CA . THR A 1 192 ? -41.841 -8.591 3.995 1.00 92.31 192 THR A CA 1
ATOM 1431 C C . THR A 1 192 ? -40.790 -8.035 4.964 1.00 92.31 192 THR A C 1
ATOM 1433 O O . THR A 1 192 ? -39.973 -8.792 5.493 1.00 92.31 192 THR A O 1
ATOM 1436 N N . ASP A 1 193 ? -40.849 -6.735 5.264 1.00 91.81 193 ASP A N 1
ATOM 1437 C CA . ASP A 1 193 ? -39.981 -6.069 6.240 1.00 91.81 193 ASP A CA 1
ATOM 1438 C C . ASP A 1 193 ? -40.207 -6.636 7.657 1.00 91.81 193 ASP A C 1
ATOM 1440 O O . ASP A 1 193 ? -39.250 -6.920 8.386 1.00 91.81 193 ASP A O 1
ATOM 1444 N N . ALA A 1 194 ? -41.467 -6.878 8.040 1.00 93.81 194 ALA A N 1
ATOM 1445 C CA . ALA A 1 194 ? -41.814 -7.511 9.311 1.00 93.81 194 ALA A CA 1
ATOM 1446 C C . ALA A 1 194 ? -41.242 -8.937 9.423 1.00 93.81 194 ALA A C 1
ATOM 1448 O O . ALA A 1 194 ? -40.630 -9.275 10.441 1.00 93.81 194 ALA A O 1
ATOM 1449 N N . VAL A 1 195 ? -41.367 -9.751 8.368 1.00 93.88 195 VAL A N 1
ATOM 1450 C CA . VAL A 1 195 ? -40.799 -11.110 8.286 1.00 93.88 195 VAL A CA 1
ATOM 1451 C C . VAL A 1 195 ? -39.277 -11.080 8.425 1.00 93.88 195 VAL A C 1
ATOM 1453 O O . VAL A 1 195 ? -38.717 -11.857 9.201 1.00 93.88 195 VAL A O 1
ATOM 1456 N N . ALA A 1 196 ? -38.594 -10.169 7.728 1.00 90.88 196 ALA A N 1
ATOM 1457 C CA . ALA A 1 196 ? -37.144 -10.009 7.846 1.00 90.88 196 ALA A CA 1
ATOM 1458 C C . ALA A 1 196 ? -36.721 -9.666 9.288 1.00 90.88 196 ALA A C 1
ATOM 1460 O O . ALA A 1 196 ? -35.768 -10.242 9.826 1.00 90.88 196 ALA A O 1
ATOM 1461 N N . GLY A 1 197 ? -37.476 -8.788 9.955 1.00 91.19 197 GLY A N 1
ATOM 1462 C CA . GLY A 1 197 ? -37.267 -8.456 11.362 1.00 91.19 197 GLY A CA 1
ATOM 1463 C C . GLY A 1 197 ? -37.492 -9.634 12.318 1.00 91.19 197 GLY A C 1
ATOM 1464 O O . GLY A 1 197 ? -36.782 -9.736 13.318 1.00 91.19 197 GLY A O 1
ATOM 1465 N N . ILE A 1 198 ? -38.464 -10.513 12.046 1.00 92.12 198 ILE A N 1
ATOM 1466 C CA . ILE A 1 198 ? -38.741 -11.715 12.859 1.00 92.12 198 ILE A CA 1
ATOM 1467 C C . ILE A 1 198 ? -37.608 -12.729 12.711 1.00 92.12 198 ILE A C 1
ATOM 1469 O O . ILE A 1 198 ? -37.120 -13.265 13.705 1.00 92.12 198 ILE A O 1
ATOM 1473 N N . ARG A 1 199 ? -37.152 -12.970 11.476 1.00 91.56 199 ARG A N 1
ATOM 1474 C CA . ARG A 1 199 ? -36.022 -13.871 11.199 1.00 91.56 199 ARG A CA 1
ATOM 1475 C C . ARG A 1 199 ? -34.757 -13.416 11.922 1.00 91.56 199 ARG A C 1
ATOM 1477 O O . ARG A 1 199 ? -34.102 -14.227 12.569 1.00 91.56 199 ARG A O 1
ATOM 1484 N N . THR A 1 200 ? -34.482 -12.111 11.898 1.00 92.12 200 THR A N 1
ATOM 1485 C CA . THR A 1 200 ? -33.353 -11.503 12.622 1.00 92.12 200 THR A CA 1
ATOM 1486 C C . THR A 1 200 ? -33.420 -11.789 14.129 1.00 92.12 200 THR A C 1
ATOM 1488 O O . THR A 1 200 ? -32.439 -12.245 14.714 1.00 92.12 200 THR A O 1
ATOM 1491 N N . GLU A 1 201 ? -34.581 -11.581 14.760 1.00 89.56 201 GLU A N 1
ATOM 1492 C CA . GLU A 1 201 ? -34.772 -11.843 16.197 1.00 89.56 201 GLU A CA 1
ATOM 1493 C C . GLU A 1 201 ? -34.648 -13.327 16.550 1.00 89.56 201 GLU A C 1
ATOM 1495 O O . GLU A 1 201 ? -34.003 -13.664 17.541 1.00 89.56 201 GLU A O 1
ATOM 1500 N N . ARG A 1 202 ? -35.207 -14.232 15.738 1.00 88.94 202 ARG A N 1
ATOM 1501 C CA . ARG A 1 202 ? -35.105 -15.681 15.985 1.00 88.94 202 ARG A CA 1
ATOM 1502 C C . ARG A 1 202 ? -33.681 -16.195 15.861 1.00 88.94 202 ARG A C 1
ATOM 1504 O O . ARG A 1 202 ? -33.248 -16.995 16.687 1.00 88.94 202 ARG A O 1
ATOM 1511 N N . GLN A 1 203 ? -32.943 -15.731 14.854 1.00 89.50 203 GLN A N 1
ATOM 1512 C CA . GLN A 1 203 ? -31.529 -16.070 14.704 1.00 89.50 203 GLN A CA 1
ATOM 1513 C C . GLN A 1 203 ? -30.723 -15.587 15.914 1.00 89.50 203 GLN A C 1
ATOM 1515 O O . GLN A 1 203 ? -29.944 -16.360 16.474 1.00 89.50 203 GLN A O 1
ATOM 1520 N N . ALA A 1 204 ? -30.969 -14.356 16.374 1.00 91.75 204 ALA A N 1
ATOM 1521 C CA . ALA A 1 204 ? -30.335 -13.828 17.576 1.00 91.75 204 ALA A CA 1
ATOM 1522 C C . ALA A 1 204 ? -30.662 -14.668 18.823 1.00 91.75 204 ALA A C 1
ATOM 1524 O O . ALA A 1 204 ? -29.754 -15.092 19.535 1.00 91.75 204 ALA A O 1
ATOM 1525 N N . GLN A 1 205 ? -31.936 -14.995 19.049 1.00 90.56 205 GLN A N 1
ATOM 1526 C CA . GLN A 1 205 ? -32.370 -15.845 20.163 1.00 90.56 205 GLN A CA 1
ATOM 1527 C C . GLN A 1 205 ? -31.739 -17.241 20.118 1.00 90.56 205 GLN A C 1
ATOM 1529 O O . GLN A 1 205 ? -31.338 -17.764 21.156 1.00 90.56 205 GLN A O 1
ATOM 1534 N N . GLY A 1 206 ? -31.607 -17.839 18.929 1.00 90.00 206 GLY A N 1
ATOM 1535 C CA . GLY A 1 206 ? -30.939 -19.127 18.746 1.00 90.00 206 GLY A CA 1
ATOM 1536 C C . GLY A 1 206 ? -29.465 -19.089 19.156 1.00 90.00 206 GLY A C 1
ATOM 1537 O O . GLY A 1 206 ? -29.001 -19.978 19.874 1.00 90.00 206 GLY A O 1
ATOM 1538 N N . ILE A 1 207 ? -28.748 -18.029 18.769 1.00 91.81 207 ILE A N 1
ATOM 1539 C CA . ILE A 1 207 ? -27.352 -17.795 19.172 1.00 91.81 207 ILE A CA 1
ATOM 1540 C C . ILE A 1 207 ? -27.251 -17.644 20.693 1.00 91.81 207 ILE 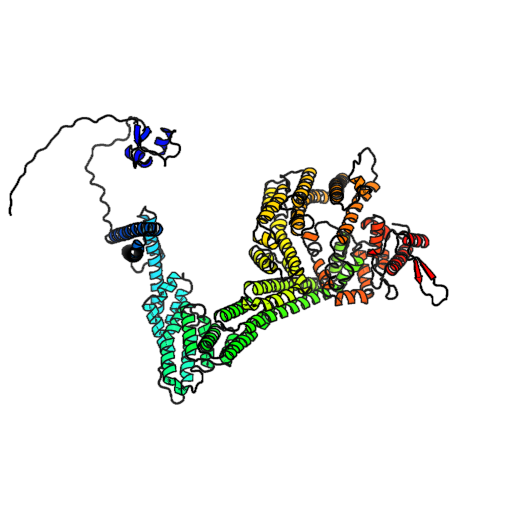A C 1
ATOM 1542 O O . ILE A 1 207 ? -26.420 -18.295 21.330 1.00 91.81 207 ILE A O 1
ATOM 1546 N N . VAL A 1 208 ? -28.123 -16.828 21.291 1.00 92.94 208 VAL A N 1
ATOM 1547 C CA . VAL A 1 208 ? -28.128 -16.600 22.740 1.00 92.94 208 VAL A CA 1
ATOM 1548 C C . VAL A 1 208 ? -28.447 -17.879 23.504 1.00 92.94 208 VAL A C 1
ATOM 1550 O O . VAL A 1 208 ? -27.738 -18.204 24.451 1.00 92.94 208 VAL A O 1
ATOM 1553 N N . ALA A 1 209 ? -29.448 -18.650 23.082 1.00 90.94 209 ALA A N 1
ATOM 1554 C CA . ALA A 1 209 ? -29.804 -19.912 23.725 1.00 90.94 209 ALA A CA 1
ATOM 1555 C C . ALA A 1 209 ? -28.652 -20.932 23.666 1.00 90.94 209 ALA A C 1
ATOM 1557 O O . ALA A 1 209 ? -28.352 -21.592 24.663 1.00 90.94 209 ALA A O 1
ATOM 1558 N N . ALA A 1 210 ? -27.958 -21.027 22.526 1.00 90.81 210 ALA A N 1
ATOM 1559 C CA . ALA A 1 210 ? -26.785 -21.888 22.378 1.00 90.81 210 ALA A CA 1
ATOM 1560 C C . ALA A 1 210 ? -25.626 -21.462 23.295 1.00 90.81 210 ALA A C 1
ATOM 1562 O O . ALA A 1 210 ? -24.913 -22.314 23.833 1.00 90.81 210 ALA A O 1
ATOM 1563 N N . ALA A 1 211 ? -25.454 -20.155 23.503 1.00 91.94 211 ALA A N 1
ATOM 1564 C CA . ALA A 1 211 ? -24.477 -19.619 24.440 1.00 91.94 211 ALA A CA 1
ATOM 1565 C C . ALA A 1 211 ? -24.878 -19.840 25.906 1.00 91.94 211 ALA A C 1
ATOM 1567 O O . ALA A 1 211 ? -24.039 -20.227 26.714 1.00 91.94 211 ALA A O 1
ATOM 1568 N N . GLN A 1 212 ? -26.157 -19.679 26.252 1.00 91.19 212 GLN A N 1
ATOM 1569 C CA . GLN A 1 212 ? -26.684 -19.938 27.599 1.00 91.19 212 GLN A CA 1
ATOM 1570 C C . GLN A 1 212 ? -26.561 -21.408 28.008 1.00 91.19 212 GLN A C 1
ATOM 1572 O O . GLN A 1 212 ? -26.425 -21.710 29.191 1.00 91.19 212 GLN A O 1
ATOM 1577 N N . ALA A 1 213 ? -26.577 -22.329 27.041 1.00 90.44 213 ALA A N 1
ATOM 1578 C CA . ALA A 1 213 ? -26.343 -23.747 27.291 1.00 90.44 213 ALA A CA 1
ATOM 1579 C C . ALA A 1 213 ? -24.898 -24.058 27.734 1.00 90.44 213 ALA A C 1
ATOM 1581 O O . ALA A 1 213 ? -24.609 -25.182 28.151 1.00 90.44 213 ALA A O 1
ATOM 1582 N N . LYS A 1 214 ? -23.970 -23.095 27.644 1.00 89.88 214 LYS A N 1
ATOM 1583 C CA . LYS A 1 214 ? -22.603 -23.248 28.148 1.00 89.88 214 LYS A CA 1
ATOM 1584 C C . LYS A 1 214 ? -22.581 -23.005 29.656 1.00 89.88 214 LYS A C 1
ATOM 1586 O O . LYS A 1 214 ? -23.003 -21.965 30.142 1.00 89.88 214 LYS A O 1
ATOM 1591 N N . GLY A 1 215 ? -22.067 -23.982 30.404 1.00 76.69 215 GLY A N 1
ATOM 1592 C CA . GLY A 1 215 ? -22.086 -23.968 31.871 1.00 76.69 215 GLY A CA 1
ATOM 1593 C C . GLY A 1 215 ? -21.075 -23.030 32.542 1.00 76.69 215 GLY A C 1
ATOM 1594 O O . GLY A 1 215 ? -21.155 -22.853 33.755 1.00 76.69 215 GLY A O 1
ATOM 1595 N N . ASN A 1 216 ? -20.130 -22.437 31.799 1.00 86.38 216 ASN A N 1
ATOM 1596 C CA . ASN A 1 216 ? -19.193 -21.448 32.337 1.00 86.38 216 ASN A CA 1
ATOM 1597 C C . ASN A 1 216 ? -19.235 -20.123 31.538 1.00 86.38 216 ASN A C 1
ATOM 1599 O O . ASN A 1 216 ? -19.506 -20.150 30.332 1.00 86.38 216 ASN A O 1
ATOM 1603 N N . PRO A 1 217 ? -18.961 -18.963 32.176 1.00 86.38 217 PRO A N 1
ATOM 1604 C CA . PRO A 1 217 ? -19.098 -17.656 31.524 1.00 86.38 217 PRO A CA 1
ATOM 1605 C C . PRO A 1 217 ? -18.153 -17.430 30.335 1.00 86.38 217 PRO A C 1
ATOM 1607 O O . PRO A 1 217 ? -18.527 -16.763 29.374 1.00 86.38 217 PRO A O 1
ATOM 1610 N N . SER A 1 218 ? -16.939 -17.996 30.371 1.00 84.31 218 SER A N 1
ATOM 1611 C CA . SER A 1 218 ? -15.963 -17.848 29.281 1.00 84.31 218 SER A CA 1
ATOM 1612 C C . SER A 1 218 ? -16.429 -18.551 28.006 1.00 84.31 218 SER A C 1
ATOM 1614 O O . SER A 1 218 ? -16.418 -17.956 26.929 1.00 84.31 218 SER A O 1
ATOM 1616 N N . ASP A 1 219 ? -16.908 -19.787 28.127 1.00 89.06 219 ASP A N 1
ATOM 1617 C CA . ASP A 1 219 ? -17.429 -20.572 27.012 1.00 89.06 219 ASP A CA 1
ATOM 1618 C C . ASP A 1 219 ? -18.743 -19.995 26.492 1.00 89.06 219 ASP A C 1
ATOM 1620 O O . ASP A 1 219 ? -18.977 -20.028 25.287 1.00 89.06 219 ASP A O 1
ATOM 1624 N N . ALA A 1 220 ? -19.582 -19.431 27.369 1.00 91.69 220 ALA A N 1
ATOM 1625 C CA . ALA A 1 220 ? -20.805 -18.741 26.966 1.00 91.69 220 ALA A CA 1
ATOM 1626 C C . ALA A 1 220 ? -20.494 -17.521 26.083 1.00 91.69 220 ALA A C 1
ATOM 1628 O O . ALA A 1 220 ? -21.067 -17.377 25.004 1.00 91.69 220 ALA A O 1
ATOM 1629 N N . VAL A 1 221 ? -19.532 -16.681 26.477 1.00 91.19 221 VAL A N 1
ATOM 1630 C CA . VAL A 1 221 ? -19.103 -15.527 25.669 1.00 91.19 221 VAL A CA 1
ATOM 1631 C C . VAL A 1 221 ? -18.434 -15.958 24.363 1.00 91.19 221 VAL A C 1
ATOM 1633 O O . VAL A 1 221 ? -18.736 -15.403 23.307 1.00 91.19 221 VAL A O 1
ATOM 1636 N N . LYS A 1 222 ? -17.580 -16.986 24.389 1.00 88.00 222 LYS A N 1
ATOM 1637 C CA . LYS A 1 222 ? -16.986 -17.544 23.161 1.00 88.00 222 LYS A CA 1
ATOM 1638 C C . LYS A 1 222 ? -18.043 -18.122 22.222 1.00 88.00 222 LYS A C 1
ATOM 1640 O O . LYS A 1 222 ? -17.924 -17.977 21.007 1.00 88.00 222 LYS A O 1
ATOM 1645 N N . ALA A 1 223 ? -19.085 -18.753 22.762 1.00 89.75 223 ALA A N 1
ATOM 1646 C CA . ALA A 1 223 ? -20.209 -19.257 21.983 1.00 89.75 223 ALA A CA 1
ATOM 1647 C C . ALA A 1 223 ? -21.035 -18.120 21.364 1.00 89.75 223 ALA A C 1
ATOM 1649 O O . ALA A 1 223 ? -21.425 -18.253 20.206 1.00 89.75 223 ALA A O 1
ATOM 1650 N N . LEU A 1 224 ? -21.229 -16.996 22.071 1.00 89.56 224 LEU A N 1
ATOM 1651 C CA . LEU A 1 224 ? -21.806 -15.783 21.477 1.00 89.56 224 LEU A CA 1
ATOM 1652 C C . LEU A 1 224 ? -20.952 -15.296 20.303 1.00 89.56 224 LEU A C 1
ATOM 1654 O O . LEU A 1 224 ? -21.478 -15.170 19.203 1.00 89.56 224 LEU A O 1
ATOM 1658 N N . GLY A 1 225 ? -19.642 -15.114 20.507 1.00 86.81 225 GLY A N 1
ATOM 1659 C CA . GLY A 1 225 ? -18.728 -14.666 19.448 1.00 86.81 225 GLY A CA 1
ATOM 1660 C C . GLY A 1 225 ? -18.681 -15.613 18.242 1.00 86.81 225 GLY A C 1
ATOM 1661 O O . GLY A 1 225 ? -18.667 -15.178 17.094 1.00 86.81 225 GLY A O 1
ATOM 1662 N N . THR A 1 226 ? -18.726 -16.925 18.484 1.00 87.19 226 THR A N 1
ATOM 1663 C CA . THR A 1 226 ? -18.789 -17.931 17.409 1.00 87.19 226 THR A CA 1
ATOM 1664 C C . THR A 1 226 ? -20.117 -17.851 16.656 1.00 87.19 226 THR A C 1
ATOM 1666 O O . THR A 1 226 ? -20.136 -17.912 15.428 1.00 87.19 226 THR A O 1
ATOM 1669 N N . GLY A 1 227 ? -21.229 -17.692 17.378 1.00 86.94 227 GLY A N 1
ATOM 1670 C CA . GLY A 1 227 ? -22.560 -17.560 16.791 1.00 86.94 227 GLY A CA 1
ATOM 1671 C C . GLY A 1 227 ? -22.745 -16.269 15.993 1.00 86.94 227 GLY A C 1
ATOM 1672 O O . GLY A 1 227 ? -23.504 -16.262 15.028 1.00 86.94 227 GLY A O 1
ATOM 1673 N N . THR A 1 228 ? -22.022 -15.198 16.336 1.00 86.88 228 THR A N 1
ATOM 1674 C CA . THR A 1 228 ? -22.073 -13.916 15.620 1.00 86.88 228 THR A CA 1
ATOM 1675 C C . THR A 1 228 ? -21.071 -13.807 14.467 1.00 86.88 228 THR A C 1
ATOM 1677 O O . THR A 1 228 ? -21.209 -12.905 13.643 1.00 86.88 228 THR A O 1
ATOM 1680 N N . ALA A 1 229 ? -20.087 -14.704 14.343 1.00 83.56 229 ALA A N 1
ATOM 1681 C CA . ALA A 1 229 ? -18.982 -14.556 13.389 1.00 83.56 229 ALA A CA 1
ATOM 1682 C C . ALA A 1 229 ? -19.435 -14.357 11.927 1.00 83.56 229 ALA A C 1
ATOM 1684 O O . ALA A 1 229 ? -18.935 -13.464 11.243 1.00 83.56 229 ALA A O 1
ATOM 1685 N N . ASN A 1 230 ? -20.424 -15.136 11.474 1.00 82.44 230 ASN A N 1
ATOM 1686 C CA . ASN A 1 230 ? -20.850 -15.196 10.069 1.00 82.44 230 ASN A CA 1
ATOM 1687 C C . ASN A 1 230 ? -22.283 -14.692 9.828 1.00 82.44 230 ASN A C 1
ATOM 1689 O O . ASN A 1 230 ? -22.876 -15.007 8.797 1.00 82.44 230 ASN A O 1
ATOM 1693 N N . VAL A 1 231 ? -22.861 -13.939 10.769 1.00 84.75 231 VAL A N 1
ATOM 1694 C CA . VAL A 1 231 ? -24.226 -13.405 10.622 1.00 84.75 231 VAL A CA 1
ATOM 1695 C C . VAL A 1 231 ? -24.225 -11.932 10.193 1.00 84.75 231 VAL A C 1
ATOM 1697 O O . VAL A 1 231 ? -23.274 -11.202 10.498 1.00 84.75 231 VAL A O 1
ATOM 1700 N N . PRO A 1 232 ? -25.279 -11.463 9.498 1.00 87.12 232 PRO A N 1
ATOM 1701 C CA . PRO A 1 232 ? -25.431 -10.054 9.139 1.00 87.12 232 PRO A CA 1
ATOM 1702 C C . PRO A 1 232 ? -25.424 -9.124 10.360 1.00 87.12 232 PRO A C 1
ATOM 1704 O O . PRO A 1 232 ? -25.859 -9.506 11.447 1.00 87.12 232 PRO A O 1
ATOM 1707 N N . GLN A 1 233 ? -25.000 -7.871 10.167 1.00 84.31 233 GLN A N 1
ATOM 1708 C CA . GLN A 1 233 ? -24.925 -6.864 11.235 1.00 84.31 233 GLN A CA 1
ATOM 1709 C C . GLN A 1 233 ? -26.231 -6.694 12.042 1.00 84.31 233 GLN A C 1
ATOM 1711 O O . GLN A 1 233 ? -26.147 -6.706 13.268 1.00 84.31 233 GLN A O 1
ATOM 1716 N N . PRO A 1 234 ? -27.435 -6.665 11.426 1.00 86.50 234 PRO A N 1
ATOM 1717 C CA . PRO A 1 234 ? -28.686 -6.582 12.185 1.00 86.50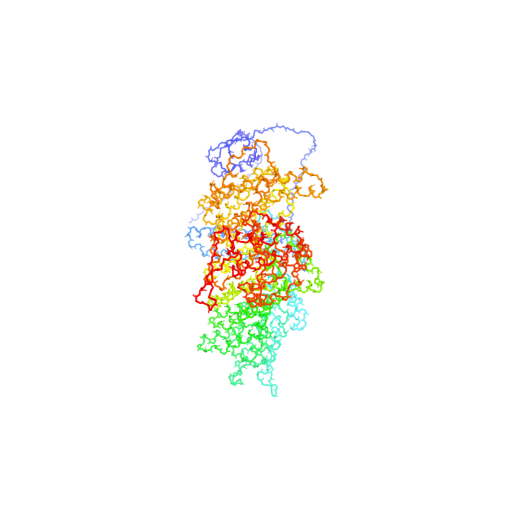 234 PRO A CA 1
ATOM 1718 C C . PRO A 1 234 ? -28.891 -7.729 13.186 1.00 86.50 234 PRO A C 1
ATOM 1720 O O . PRO A 1 234 ? -29.486 -7.529 14.242 1.00 86.50 234 PRO A O 1
ATOM 1723 N N . VAL A 1 235 ? -28.382 -8.930 12.884 1.00 89.75 235 VAL A N 1
ATOM 1724 C CA . VAL A 1 235 ? -28.455 -10.084 13.795 1.00 89.75 235 VAL A CA 1
ATOM 1725 C C . VAL A 1 235 ? -27.484 -9.900 14.958 1.00 89.75 235 VAL A C 1
ATOM 1727 O O . VAL A 1 235 ? -27.852 -10.171 16.095 1.00 89.75 235 VAL A O 1
ATOM 1730 N N . LYS A 1 236 ? -26.270 -9.390 14.704 1.00 87.50 236 LYS A N 1
ATOM 1731 C CA . LYS A 1 236 ? -25.295 -9.065 15.762 1.00 87.50 236 LYS A CA 1
ATOM 1732 C C . LYS A 1 236 ? -25.860 -8.030 16.736 1.00 87.50 236 LYS A C 1
ATOM 1734 O O . LYS A 1 236 ? -25.805 -8.234 17.947 1.00 87.50 236 LYS A O 1
ATOM 1739 N N . ASP A 1 237 ? -26.471 -6.973 16.205 1.00 87.19 237 ASP A N 1
ATOM 1740 C CA . ASP A 1 237 ? -27.105 -5.921 17.004 1.00 87.19 237 ASP A CA 1
ATOM 1741 C C . ASP A 1 237 ? -28.267 -6.484 17.840 1.00 87.19 237 ASP A C 1
ATOM 1743 O O . ASP A 1 237 ? -28.390 -6.177 19.027 1.00 87.19 237 ASP A O 1
ATOM 1747 N N . ALA A 1 238 ? -29.085 -7.366 17.250 1.00 90.19 238 ALA A N 1
ATOM 1748 C CA . ALA A 1 238 ? -30.168 -8.050 17.953 1.00 90.19 238 ALA A CA 1
ATOM 1749 C C . ALA A 1 238 ? -29.655 -8.994 19.057 1.00 90.19 238 ALA A C 1
ATOM 1751 O O . ALA A 1 238 ? -30.232 -9.012 20.144 1.00 90.19 238 ALA A O 1
ATOM 1752 N N . VAL A 1 239 ? -28.549 -9.719 18.830 1.00 90.62 239 VAL A N 1
ATOM 1753 C CA . VAL A 1 239 ? -27.886 -10.533 19.865 1.00 90.62 239 VAL A CA 1
ATOM 1754 C C . VAL A 1 239 ? -27.446 -9.646 21.026 1.00 90.62 239 VAL A C 1
ATOM 1756 O O . VAL A 1 239 ? -27.773 -9.947 22.166 1.00 90.62 239 VAL A O 1
ATOM 1759 N N . LEU A 1 240 ? -26.760 -8.530 20.769 1.00 87.50 240 LEU A N 1
ATOM 1760 C CA . LEU A 1 240 ? -26.297 -7.624 21.831 1.00 87.50 240 LEU A CA 1
ATOM 1761 C C . LEU A 1 240 ? -27.451 -6.917 22.567 1.00 87.50 240 LEU A C 1
ATOM 1763 O O . LEU A 1 240 ? -27.320 -6.553 23.741 1.00 87.50 240 LEU A O 1
ATOM 1767 N N . ALA A 1 241 ? -28.594 -6.721 21.904 1.00 89.31 241 ALA A N 1
ATOM 1768 C CA . ALA A 1 241 ? -29.795 -6.165 22.517 1.00 89.31 241 ALA A CA 1
ATOM 1769 C C . ALA A 1 241 ? -30.532 -7.168 23.426 1.00 89.31 241 ALA A C 1
ATOM 1771 O O . ALA A 1 241 ? -31.221 -6.730 24.360 1.00 89.31 241 ALA A O 1
ATOM 1772 N N . ASP A 1 242 ? -30.364 -8.472 23.185 1.00 92.69 242 ASP A N 1
ATOM 1773 C CA . ASP A 1 242 ? -31.065 -9.548 23.882 1.00 92.69 242 ASP A CA 1
ATOM 1774 C C . ASP A 1 242 ? -30.736 -9.583 25.395 1.00 92.69 242 ASP A C 1
ATOM 1776 O O . ASP A 1 242 ? -29.564 -9.521 25.793 1.00 92.69 242 ASP A O 1
ATOM 1780 N N . PRO A 1 243 ? -31.745 -9.690 26.284 1.00 92.06 243 PRO A N 1
ATOM 1781 C CA . PRO A 1 243 ? -31.525 -9.753 27.731 1.00 92.06 243 PRO A CA 1
ATOM 1782 C C . PRO A 1 243 ? -30.650 -10.931 28.183 1.00 92.06 243 PRO A C 1
ATOM 1784 O O . PRO A 1 243 ? -29.881 -10.804 29.138 1.00 92.06 243 PRO A O 1
ATOM 1787 N N . GLY A 1 244 ? -30.753 -12.076 27.508 1.00 91.44 244 GLY A N 1
ATOM 1788 C CA . GLY A 1 244 ? -29.959 -13.267 27.771 1.00 91.44 244 GLY A CA 1
ATOM 1789 C C . GLY A 1 244 ? -28.489 -13.076 27.413 1.00 91.44 244 GLY A C 1
ATOM 1790 O O . GLY A 1 244 ? -27.626 -13.443 28.212 1.00 91.44 244 GLY A O 1
ATOM 1791 N N . ALA A 1 245 ? -28.194 -12.433 26.279 1.00 91.38 245 ALA A N 1
ATOM 1792 C CA . ALA A 1 245 ? -26.826 -12.053 25.922 1.00 91.38 245 ALA A CA 1
ATOM 1793 C C . ALA A 1 245 ? -26.242 -11.054 26.925 1.00 91.38 245 ALA A C 1
ATOM 1795 O O . ALA A 1 245 ? -25.123 -11.234 27.402 1.00 91.38 245 ALA A O 1
ATOM 1796 N N . LYS A 1 246 ? -27.023 -10.035 27.316 1.00 91.94 246 LYS A N 1
ATOM 1797 C CA . LYS A 1 246 ? -26.619 -9.061 28.342 1.00 91.94 246 LYS A CA 1
ATOM 1798 C C . LYS A 1 246 ? -26.274 -9.738 29.665 1.00 91.94 246 LYS A C 1
ATOM 1800 O O . LYS A 1 246 ? -25.271 -9.377 30.274 1.00 91.94 246 LYS A O 1
ATOM 1805 N N . LYS A 1 247 ? -27.055 -10.743 30.078 1.00 92.56 247 LYS A N 1
ATOM 1806 C CA . LYS A 1 247 ? -26.761 -11.554 31.266 1.00 92.56 247 LYS A CA 1
ATOM 1807 C C . LYS A 1 247 ? -25.465 -12.356 31.108 1.00 92.56 247 LYS A C 1
ATOM 1809 O O . LYS A 1 247 ? -24.662 -12.356 32.031 1.00 92.56 247 LYS A O 1
ATOM 1814 N N . ILE A 1 248 ? -25.239 -13.002 29.960 1.00 93.31 248 ILE A N 1
ATOM 1815 C CA . ILE A 1 248 ? -23.984 -13.731 29.691 1.00 93.31 248 ILE A CA 1
ATOM 1816 C C . ILE A 1 248 ? -22.776 -12.796 29.825 1.00 93.31 248 ILE A C 1
ATOM 1818 O O . ILE A 1 248 ? -21.802 -13.138 30.492 1.00 93.31 248 ILE A O 1
ATOM 1822 N N . LEU A 1 249 ? -22.851 -11.606 29.222 1.00 93.19 249 LEU A N 1
ATOM 1823 C CA . LEU A 1 249 ? -21.792 -10.601 29.311 1.00 93.19 249 LEU A CA 1
ATOM 1824 C C . LEU A 1 249 ? -21.583 -10.117 30.755 1.00 93.19 249 LEU A C 1
ATOM 1826 O O . LEU A 1 249 ? -20.438 -9.947 31.164 1.00 93.19 249 LEU A O 1
ATOM 1830 N N . ALA A 1 250 ? -22.651 -9.967 31.543 1.00 93.31 250 ALA A N 1
ATOM 1831 C CA . ALA A 1 250 ? -22.563 -9.582 32.953 1.00 93.31 250 ALA A CA 1
ATOM 1832 C C . ALA A 1 250 ? -21.909 -10.670 33.819 1.00 93.31 250 ALA A C 1
ATOM 1834 O O . ALA A 1 250 ? -21.024 -10.372 34.622 1.00 93.31 250 ALA A O 1
ATOM 1835 N N . ASP A 1 251 ? -22.290 -11.935 33.623 1.00 93.81 251 ASP A N 1
ATOM 1836 C CA . ASP A 1 251 ? -21.699 -13.080 34.325 1.00 93.81 251 ASP A CA 1
ATOM 1837 C C . ASP A 1 251 ? -20.203 -13.215 33.978 1.00 93.81 251 ASP A C 1
ATOM 1839 O O . ASP A 1 251 ? -19.360 -13.470 34.844 1.00 93.81 251 ASP A O 1
ATOM 1843 N N . ALA A 1 252 ? -19.849 -12.984 32.712 1.00 94.81 252 ALA A N 1
ATOM 1844 C CA . ALA A 1 252 ? -18.466 -12.946 32.255 1.00 94.81 252 ALA A CA 1
ATOM 1845 C C . ALA A 1 252 ? -17.684 -11.762 32.836 1.00 94.81 252 ALA A C 1
ATOM 1847 O O . ALA A 1 252 ? -16.550 -11.941 33.280 1.00 94.81 252 ALA A O 1
ATOM 1848 N N . ALA A 1 253 ? -18.285 -10.573 32.893 1.00 95.56 253 ALA A N 1
ATOM 1849 C CA . ALA A 1 253 ? -17.667 -9.402 33.499 1.00 95.56 253 ALA A CA 1
ATOM 1850 C C . ALA A 1 253 ? -17.417 -9.599 35.003 1.00 95.56 253 ALA A C 1
ATOM 1852 O O . ALA A 1 253 ? -16.355 -9.231 35.509 1.00 95.56 253 ALA A O 1
ATOM 1853 N N . ALA A 1 254 ? -18.345 -10.248 35.714 1.00 94.19 254 ALA A N 1
ATOM 1854 C CA . ALA A 1 254 ? -18.160 -10.629 37.111 1.00 94.19 254 ALA A CA 1
ATOM 1855 C C . ALA A 1 254 ? -16.993 -11.615 37.283 1.00 94.19 254 ALA A C 1
ATOM 1857 O O . ALA A 1 254 ? -16.174 -11.449 38.185 1.00 94.19 254 ALA A O 1
ATOM 1858 N N . TRP A 1 255 ? -16.862 -12.599 36.388 1.00 94.31 255 TRP A N 1
ATOM 1859 C CA . TRP A 1 255 ? -15.731 -13.531 36.393 1.00 94.31 255 TRP A CA 1
ATOM 1860 C C . TRP A 1 255 ? -14.383 -12.843 36.118 1.00 94.31 255 TRP A C 1
ATOM 1862 O O . TRP A 1 255 ? -13.386 -13.155 36.779 1.00 94.31 255 TRP A O 1
ATOM 1872 N N . VAL A 1 256 ? -14.347 -11.885 35.185 1.00 95.88 256 VAL A N 1
ATOM 1873 C CA . VAL A 1 256 ? -13.162 -11.050 34.921 1.00 95.88 256 VAL A CA 1
ATOM 1874 C C . VAL A 1 256 ? -12.778 -10.254 36.168 1.00 95.88 256 VAL A C 1
ATOM 1876 O O . VAL A 1 256 ? -11.614 -10.261 36.557 1.00 95.88 256 VAL A O 1
ATOM 1879 N N . ASN A 1 257 ? -13.755 -9.629 36.830 1.00 95.44 257 ASN A N 1
ATOM 1880 C CA . ASN A 1 257 ? -13.536 -8.774 37.997 1.00 95.44 257 ASN A CA 1
ATOM 1881 C C . ASN A 1 257 ? -13.352 -9.528 39.320 1.00 95.44 257 ASN A C 1
ATOM 1883 O O . ASN A 1 257 ? -12.983 -8.911 40.316 1.00 95.44 257 ASN A O 1
ATOM 1887 N N . GLN A 1 258 ? -13.550 -10.845 39.353 1.00 93.25 258 GLN A N 1
ATOM 1888 C CA . GLN A 1 258 ? -13.429 -11.644 40.574 1.00 93.25 258 GLN A CA 1
ATOM 1889 C C . GLN A 1 258 ? -12.084 -11.469 41.324 1.00 93.25 258 GLN A C 1
ATOM 1891 O O . GLN A 1 258 ? -12.138 -11.304 42.545 1.00 93.25 258 GLN A O 1
ATOM 1896 N N . PRO A 1 259 ? -10.903 -11.361 40.668 1.00 92.50 259 PRO A N 1
ATOM 1897 C CA . PRO A 1 259 ? -9.638 -11.074 41.356 1.00 92.50 259 PRO A CA 1
ATOM 1898 C C . PRO A 1 259 ? -9.626 -9.742 42.122 1.00 92.50 259 PRO A C 1
ATOM 1900 O O . PRO A 1 259 ? -8.870 -9.602 43.078 1.00 92.50 259 PRO A O 1
ATOM 1903 N N . LEU A 1 260 ? -10.452 -8.771 41.712 1.00 90.62 260 LEU A N 1
ATOM 1904 C CA . LEU A 1 260 ? -10.594 -7.465 42.370 1.00 90.62 260 LEU A CA 1
ATOM 1905 C C . LEU A 1 260 ? -11.472 -7.541 43.626 1.00 90.62 260 LEU A C 1
ATOM 1907 O O . LEU A 1 260 ? -11.429 -6.656 44.474 1.00 90.62 260 LEU A O 1
ATOM 1911 N N . THR A 1 261 ? -12.298 -8.581 43.739 1.00 87.31 261 THR A N 1
ATOM 1912 C CA . THR A 1 261 ? -13.197 -8.795 44.883 1.00 87.31 261 THR A CA 1
ATOM 1913 C C . THR A 1 261 ? -12.636 -9.773 45.913 1.00 87.31 261 THR A C 1
ATOM 1915 O O . THR A 1 261 ? -13.142 -9.842 47.034 1.00 87.31 261 THR A O 1
ATOM 1918 N N . ASP A 1 262 ? -11.594 -10.524 45.552 1.00 81.50 262 ASP A N 1
ATOM 1919 C CA . ASP A 1 262 ? -10.958 -11.482 46.448 1.00 81.50 262 ASP A CA 1
ATOM 1920 C C . ASP A 1 262 ? -10.260 -10.773 47.607 1.00 81.50 262 ASP A C 1
ATOM 1922 O O . ASP A 1 262 ? -9.563 -9.768 47.429 1.00 81.50 262 ASP A O 1
ATOM 1926 N N . LYS A 1 263 ? -10.415 -11.329 48.817 1.00 68.00 263 LYS A N 1
ATOM 1927 C CA . LYS A 1 263 ? -9.644 -10.864 49.973 1.00 68.00 263 LYS A CA 1
ATOM 1928 C C . LYS A 1 263 ? -8.160 -10.989 49.625 1.00 68.00 263 LYS A C 1
ATOM 1930 O O . LYS A 1 263 ? -7.754 -12.084 49.230 1.00 68.00 263 LYS A O 1
ATOM 1935 N N . PRO A 1 264 ? -7.353 -9.928 49.788 1.00 59.00 264 PRO A N 1
ATOM 1936 C CA . PRO A 1 264 ? -5.934 -10.007 49.494 1.00 59.00 264 PRO A CA 1
ATOM 1937 C C . PRO A 1 264 ? -5.321 -11.103 50.368 1.00 59.00 264 PRO A C 1
ATOM 1939 O O . PRO A 1 264 ? -5.278 -11.000 51.595 1.00 59.00 264 PRO A O 1
ATOM 1942 N N . SER A 1 265 ? -4.890 -12.196 49.741 1.00 57.25 265 SER A N 1
ATOM 1943 C CA . SER A 1 265 ? -4.029 -13.186 50.377 1.00 57.25 265 SER A CA 1
ATOM 1944 C C . SER A 1 265 ? -2.770 -12.474 50.865 1.00 57.25 265 SER A C 1
ATOM 1946 O O . SER A 1 265 ? -2.240 -11.630 50.140 1.00 57.25 265 SER A O 1
ATOM 1948 N N . ASN A 1 266 ? -2.302 -12.788 52.081 1.00 48.56 266 ASN A N 1
ATOM 1949 C CA . ASN A 1 266 ? -1.105 -12.178 52.675 1.00 48.56 266 ASN A CA 1
ATOM 1950 C C . ASN A 1 266 ? 0.033 -12.098 51.637 1.00 48.56 266 ASN A C 1
ATOM 1952 O O . ASN A 1 266 ? 0.618 -13.119 51.283 1.00 48.56 266 ASN A O 1
ATOM 1956 N N . GLY A 1 267 ? 0.309 -10.887 51.137 1.00 58.50 267 GLY A N 1
ATOM 1957 C CA . GLY A 1 267 ? 1.376 -10.602 50.173 1.00 58.50 267 GLY A CA 1
ATOM 1958 C C . GLY A 1 267 ? 0.960 -10.211 48.744 1.00 58.50 267 GLY A C 1
ATOM 1959 O O . GLY A 1 267 ? 1.829 -9.787 47.989 1.00 58.50 267 GLY A O 1
ATOM 1960 N N . THR A 1 268 ? -0.316 -10.297 48.335 1.00 62.69 268 THR A N 1
ATOM 1961 C CA . THR A 1 268 ? -0.733 -9.817 46.995 1.00 62.69 268 THR A CA 1
ATOM 1962 C C . THR A 1 268 ? -0.990 -8.308 47.019 1.00 62.69 268 THR A C 1
ATOM 1964 O O . THR A 1 268 ? -1.946 -7.850 47.639 1.00 62.69 268 THR A O 1
ATOM 1967 N N . LEU A 1 269 ? -0.137 -7.525 46.351 1.00 75.25 269 LEU A N 1
ATOM 1968 C CA . LEU A 1 269 ? -0.347 -6.082 46.186 1.00 75.25 269 LEU A CA 1
ATOM 1969 C C . LEU A 1 269 ? -1.591 -5.821 45.309 1.00 75.25 269 LEU A C 1
ATOM 1971 O O . LEU A 1 269 ? -1.805 -6.575 44.355 1.00 75.25 269 LEU A O 1
ATOM 1975 N N . PRO A 1 270 ? -2.367 -4.741 45.544 1.00 83.88 270 PRO A N 1
ATOM 1976 C CA . PRO A 1 270 ? -3.534 -4.387 44.722 1.00 83.88 270 PRO A CA 1
ATOM 1977 C C . PRO A 1 270 ? -3.249 -4.349 43.210 1.00 83.88 270 PRO A C 1
ATOM 1979 O O . PRO A 1 270 ? -4.090 -4.727 42.400 1.00 83.88 270 PRO A O 1
ATOM 1982 N N . GLN A 1 271 ? -2.025 -3.979 42.823 1.00 84.94 271 GLN A N 1
ATOM 1983 C CA . GLN A 1 271 ? -1.559 -3.978 41.432 1.00 84.94 271 GLN A CA 1
ATOM 1984 C C . GLN A 1 271 ? -1.488 -5.387 40.799 1.00 84.94 271 GLN A C 1
ATOM 1986 O O . GLN A 1 271 ? -1.664 -5.542 39.594 1.00 84.94 271 GLN A O 1
ATOM 1991 N N . GLY A 1 272 ? -1.258 -6.440 41.590 1.00 86.19 272 GLY A N 1
ATOM 1992 C CA . GLY A 1 272 ? -1.287 -7.826 41.105 1.00 86.19 272 GLY A CA 1
ATOM 1993 C C . GLY A 1 272 ? -2.707 -8.324 40.811 1.00 86.19 272 GLY A C 1
ATOM 1994 O O . GLY A 1 272 ? -2.919 -9.084 39.862 1.00 86.19 272 GLY A O 1
ATOM 1995 N N . GLN A 1 273 ? -3.698 -7.861 41.582 1.00 90.00 273 GLN A N 1
ATOM 1996 C CA . GLN A 1 273 ? -5.113 -8.190 41.367 1.00 90.00 273 GLN A CA 1
ATOM 1997 C C . GLN A 1 273 ? -5.645 -7.545 40.085 1.00 90.00 273 GLN A C 1
ATOM 1999 O O . GLN A 1 273 ? -6.319 -8.201 39.288 1.00 90.00 273 GLN A O 1
ATOM 2004 N N . THR A 1 274 ? -5.287 -6.284 39.838 1.00 90.69 274 THR A N 1
ATOM 2005 C CA . THR A 1 274 ? -5.663 -5.585 38.605 1.00 90.69 274 THR A CA 1
ATOM 2006 C C . THR A 1 274 ? -4.987 -6.175 37.369 1.00 90.69 274 THR A C 1
ATOM 2008 O O . THR A 1 274 ? -5.659 -6.359 36.355 1.00 90.69 274 THR A O 1
ATOM 2011 N N . ALA A 1 275 ? -3.708 -6.562 37.451 1.00 90.38 275 ALA A N 1
ATOM 2012 C CA . ALA A 1 275 ? -3.029 -7.276 36.369 1.00 90.38 275 ALA A CA 1
ATOM 2013 C C . ALA A 1 275 ? -3.705 -8.625 36.055 1.00 90.38 275 ALA A C 1
ATOM 2015 O O . ALA A 1 275 ? -3.946 -8.931 34.889 1.00 90.38 275 ALA A O 1
ATOM 2016 N N . SER A 1 276 ? -4.096 -9.386 37.085 1.00 92.69 276 SER A N 1
ATOM 2017 C CA . SER A 1 276 ? -4.814 -10.662 36.923 1.00 92.69 276 SER A CA 1
ATOM 2018 C C . SER A 1 276 ? -6.202 -10.481 36.296 1.00 92.69 276 SER A C 1
ATOM 2020 O O . SER A 1 276 ? -6.605 -11.273 35.443 1.00 92.69 276 SER A O 1
ATOM 2022 N N . SER A 1 277 ? -6.933 -9.430 36.686 1.00 94.69 277 SER A N 1
ATOM 2023 C CA . SER A 1 277 ? -8.215 -9.068 36.065 1.00 94.69 277 SER A CA 1
ATOM 2024 C C . SER A 1 277 ? -8.034 -8.712 34.583 1.00 94.69 277 SER A C 1
ATOM 2026 O O . SER A 1 277 ? -8.717 -9.275 33.726 1.00 94.69 277 SER A O 1
ATOM 2028 N N . MET A 1 278 ? -7.039 -7.883 34.243 1.00 95.12 278 MET A N 1
ATOM 2029 C CA . MET A 1 278 ? -6.737 -7.541 32.845 1.00 95.12 278 MET A CA 1
ATOM 2030 C C . MET A 1 278 ? -6.305 -8.753 32.017 1.00 95.12 278 MET A C 1
ATOM 2032 O O . MET A 1 278 ? -6.707 -8.875 30.863 1.00 95.12 278 MET A O 1
ATOM 2036 N N . GLN A 1 279 ? -5.547 -9.687 32.595 1.00 95.44 279 GLN A N 1
ATOM 2037 C CA . GLN A 1 279 ? -5.197 -10.942 31.931 1.00 95.44 279 GLN A CA 1
ATOM 2038 C C . GLN A 1 279 ? -6.448 -11.778 31.611 1.00 95.44 279 GLN A C 1
ATOM 2040 O O . GLN A 1 279 ? -6.576 -12.296 30.500 1.00 95.44 279 GLN A O 1
ATOM 2045 N N . ARG A 1 280 ? -7.395 -11.894 32.555 1.00 95.19 280 ARG A N 1
ATOM 2046 C CA . ARG A 1 280 ? -8.680 -12.578 32.316 1.00 95.19 280 ARG A CA 1
ATOM 2047 C C . ARG A 1 280 ? -9.494 -11.883 31.230 1.00 95.19 280 ARG A C 1
ATOM 2049 O O . ARG A 1 280 ? -10.054 -12.562 30.371 1.00 95.19 280 ARG A O 1
ATOM 2056 N N . LEU A 1 281 ? -9.526 -10.549 31.245 1.00 96.06 281 LEU A N 1
ATOM 2057 C CA . LEU A 1 281 ? -10.189 -9.748 30.219 1.00 96.06 281 LEU A CA 1
ATOM 2058 C C . LEU A 1 281 ? -9.565 -9.977 28.839 1.00 96.06 281 LEU A C 1
ATOM 2060 O O . LEU A 1 281 ? -10.272 -10.156 27.846 1.00 96.06 281 LEU A O 1
ATOM 2064 N N . GLU A 1 282 ? -8.237 -10.037 28.769 1.00 95.25 282 GLU A N 1
ATOM 2065 C CA . GLU A 1 282 ? -7.543 -10.358 27.531 1.00 95.25 282 GLU A CA 1
ATOM 2066 C C . GLU A 1 282 ? -7.932 -11.751 27.023 1.00 95.25 282 GLU A C 1
ATOM 2068 O O . GLU A 1 282 ? -8.290 -11.893 25.857 1.00 95.25 282 GLU A O 1
ATOM 2073 N N . GLN A 1 283 ? -7.919 -12.765 27.889 1.00 93.19 283 GLN A N 1
ATOM 2074 C CA . GLN A 1 283 ? -8.246 -14.145 27.519 1.00 93.19 283 GLN A CA 1
ATOM 2075 C C . GLN A 1 283 ? -9.679 -14.307 27.006 1.00 93.19 283 GLN A C 1
ATOM 2077 O O . GLN A 1 283 ? -9.907 -15.042 26.047 1.00 93.19 283 GLN A O 1
ATOM 2082 N N . ILE A 1 284 ? -10.654 -13.650 27.638 1.00 92.75 284 ILE A N 1
ATOM 2083 C CA . ILE A 1 284 ? -12.064 -13.797 27.254 1.00 92.75 284 ILE A CA 1
ATOM 2084 C C . ILE A 1 284 ? -12.426 -12.980 26.008 1.00 92.75 284 ILE A C 1
ATOM 2086 O O . ILE A 1 284 ? -13.358 -13.346 25.302 1.00 92.75 284 ILE A O 1
ATOM 2090 N N . THR A 1 285 ? -11.681 -11.908 25.711 1.00 93.44 285 THR A N 1
ATOM 2091 C CA . THR A 1 285 ? -11.883 -11.094 24.497 1.00 93.44 285 THR A CA 1
ATOM 2092 C C . THR A 1 285 ? -11.211 -11.678 23.254 1.00 93.44 285 THR A C 1
ATOM 2094 O O . THR A 1 285 ? -11.504 -11.249 22.138 1.00 93.44 285 THR A O 1
ATOM 2097 N N . GLN A 1 286 ? -10.319 -12.662 23.405 1.00 89.88 286 GLN A N 1
ATOM 2098 C CA . GLN A 1 286 ? -9.690 -13.344 22.273 1.00 89.88 286 GLN A CA 1
ATOM 2099 C C . GLN A 1 286 ? -10.727 -14.085 21.417 1.00 89.88 286 GLN A C 1
ATOM 2101 O O . GLN A 1 286 ? -11.497 -14.905 21.912 1.00 89.88 286 GLN A O 1
ATOM 2106 N N . GLY A 1 287 ? -10.708 -13.815 20.109 1.00 84.25 287 GLY A N 1
ATOM 2107 C CA . GLY A 1 287 ? -11.596 -14.452 19.131 1.00 84.25 287 GLY A CA 1
ATOM 2108 C C . GLY A 1 287 ? -13.014 -13.875 19.068 1.00 84.25 287 GLY A C 1
ATOM 2109 O O . GLY A 1 287 ? -13.805 -14.344 18.256 1.00 84.25 287 GLY A O 1
ATOM 2110 N N . LEU A 1 288 ? -13.339 -12.865 19.881 1.00 88.19 288 LEU A N 1
ATOM 2111 C CA . LEU A 1 288 ? -14.604 -12.140 19.767 1.00 88.19 288 LEU A CA 1
ATOM 2112 C C . LEU A 1 288 ? -14.542 -11.103 18.644 1.00 88.19 288 LEU A C 1
ATOM 2114 O O . LEU A 1 288 ? -13.488 -10.526 18.365 1.00 88.19 288 LEU A O 1
ATOM 2118 N N . ASP A 1 289 ? -15.693 -10.821 18.034 1.00 87.88 289 ASP A N 1
ATOM 2119 C CA . ASP A 1 289 ? -15.833 -9.655 17.169 1.00 87.88 289 ASP A CA 1
ATOM 2120 C C . ASP A 1 289 ? -15.683 -8.350 17.977 1.00 87.88 289 ASP A C 1
ATOM 2122 O O . ASP A 1 289 ? -15.898 -8.320 19.194 1.00 87.88 289 ASP A O 1
ATOM 2126 N N . LYS A 1 290 ? -15.317 -7.256 17.296 1.00 89.75 290 LYS A N 1
ATOM 2127 C CA . LYS A 1 290 ? -15.001 -5.977 17.952 1.00 89.75 290 LYS A CA 1
ATOM 2128 C C . LYS A 1 290 ? -16.139 -5.441 18.825 1.00 89.75 290 LYS A C 1
ATOM 2130 O O . LYS A 1 290 ? -15.868 -4.884 19.885 1.00 89.75 290 LYS A O 1
ATOM 2135 N N . GLN A 1 291 ? -17.394 -5.593 18.397 1.00 87.06 291 GLN A N 1
ATOM 2136 C CA . GLN A 1 291 ? -18.546 -5.037 19.111 1.00 87.06 291 GLN A CA 1
ATOM 2137 C C . GLN A 1 291 ? -18.858 -5.843 20.368 1.00 87.06 291 GLN A C 1
ATOM 2139 O O . GLN A 1 291 ? -19.060 -5.260 21.432 1.00 87.06 291 GLN A O 1
ATOM 2144 N N . THR A 1 292 ? -18.834 -7.175 20.275 1.00 88.19 292 THR A N 1
ATOM 2145 C CA . THR A 1 292 ? -19.022 -8.050 21.441 1.00 88.19 292 THR A CA 1
ATOM 2146 C C . THR A 1 292 ? -17.884 -7.880 22.447 1.00 88.19 292 THR A C 1
ATOM 2148 O O . THR A 1 292 ? -18.134 -7.782 23.650 1.00 88.19 292 THR A O 1
ATOM 2151 N N . ALA A 1 293 ? -16.637 -7.771 21.973 1.00 93.12 293 ALA A N 1
ATOM 2152 C CA . ALA A 1 293 ? -15.492 -7.470 22.826 1.00 93.12 293 ALA A CA 1
ATOM 2153 C C . ALA A 1 293 ? -15.654 -6.113 23.533 1.00 93.12 293 ALA A C 1
ATOM 2155 O O . ALA A 1 293 ? -15.485 -6.041 24.748 1.00 93.12 293 ALA A O 1
ATOM 2156 N N . ALA A 1 294 ? -16.039 -5.060 22.805 1.00 93.44 294 ALA A N 1
ATOM 2157 C CA . ALA A 1 294 ? -16.278 -3.734 23.373 1.00 93.44 294 ALA A CA 1
ATOM 2158 C C . ALA A 1 294 ? -17.396 -3.743 24.426 1.00 93.44 294 ALA A C 1
ATOM 2160 O O . ALA A 1 294 ? -17.225 -3.185 25.508 1.00 93.44 294 ALA A O 1
ATOM 2161 N N . ALA A 1 295 ? -18.510 -4.426 24.149 1.00 90.62 295 ALA A N 1
ATOM 2162 C CA . ALA A 1 295 ? -19.622 -4.555 25.087 1.00 90.62 295 ALA A CA 1
ATOM 2163 C C . ALA A 1 295 ? -19.215 -5.282 26.380 1.00 90.62 295 ALA A C 1
ATOM 2165 O O . ALA A 1 295 ? -19.628 -4.876 27.465 1.00 90.62 295 ALA A O 1
ATOM 2166 N N . LEU A 1 296 ? -18.391 -6.332 26.284 1.00 93.94 296 LEU A N 1
ATOM 2167 C CA . LEU A 1 296 ? -17.861 -7.027 27.457 1.00 93.94 296 LEU A CA 1
ATOM 2168 C C . LEU A 1 296 ? -16.921 -6.134 28.269 1.00 93.94 296 LEU A C 1
ATOM 2170 O O . LEU A 1 296 ? -17.069 -6.041 29.486 1.00 93.94 296 LEU A O 1
ATOM 2174 N N . VAL A 1 297 ? -15.970 -5.472 27.603 1.00 96.00 297 VAL A N 1
ATOM 2175 C CA . VAL A 1 297 ? -15.016 -4.568 28.259 1.00 96.00 297 VAL A CA 1
ATOM 2176 C C . VAL A 1 297 ? -15.762 -3.466 29.016 1.00 96.00 297 VAL A C 1
ATOM 2178 O O . VAL A 1 297 ? -15.478 -3.239 30.193 1.00 96.00 297 VAL A O 1
ATOM 2181 N N . GLU A 1 298 ? -16.780 -2.863 28.402 1.00 93.38 298 GLU A N 1
ATOM 2182 C CA . GLU A 1 298 ? -17.600 -1.823 29.031 1.00 93.38 298 GLU A CA 1
ATOM 2183 C C . GLU A 1 298 ? -18.280 -2.308 30.323 1.00 93.38 298 GLU A C 1
ATOM 2185 O O . GLU A 1 298 ? -18.333 -1.579 31.314 1.00 93.38 298 GLU A O 1
ATOM 2190 N N . GLN A 1 299 ? -18.742 -3.563 30.367 1.00 93.88 299 GLN A N 1
ATOM 2191 C CA . GLN A 1 299 ? -19.340 -4.136 31.579 1.00 93.88 299 GLN A CA 1
ATOM 2192 C C . GLN A 1 299 ? -18.323 -4.425 32.691 1.00 93.88 299 GLN A C 1
ATOM 2194 O O . GLN A 1 299 ? -18.695 -4.480 33.865 1.00 93.88 299 GLN A O 1
ATOM 2199 N N . THR A 1 300 ? -17.041 -4.592 32.361 1.00 95.56 300 THR A N 1
ATOM 2200 C CA . THR A 1 300 ? -15.993 -4.819 33.372 1.00 95.56 300 THR A CA 1
ATOM 2201 C C . THR A 1 300 ? -15.532 -3.534 34.053 1.00 95.56 300 THR A C 1
ATOM 2203 O O . THR A 1 300 ? -15.140 -3.568 35.223 1.00 95.56 300 THR A O 1
ATOM 2206 N N . LEU A 1 301 ? -15.630 -2.396 33.361 1.00 93.75 301 LEU A N 1
ATOM 2207 C CA . LEU A 1 301 ? -15.095 -1.109 33.806 1.00 93.75 301 LEU A CA 1
ATOM 2208 C C . LEU A 1 301 ? -15.578 -0.649 35.190 1.00 93.75 301 LEU A C 1
ATOM 2210 O O . LEU A 1 301 ? -14.720 -0.293 35.996 1.00 93.75 301 LEU A O 1
ATOM 2214 N N . PRO A 1 302 ? -16.881 -0.697 35.541 1.00 94.44 302 PRO A N 1
ATOM 2215 C CA . PRO A 1 302 ? -17.342 -0.226 36.849 1.00 94.44 302 PRO A CA 1
ATOM 2216 C C . PRO A 1 302 ? -16.673 -0.937 38.035 1.00 94.44 302 PRO A C 1
ATOM 2218 O O . PRO A 1 302 ? -16.359 -0.303 39.042 1.00 94.44 302 PRO A O 1
ATOM 2221 N N . GLY A 1 303 ? -16.423 -2.247 37.915 1.00 92.44 303 GLY A N 1
ATOM 2222 C CA . GLY A 1 303 ? -15.737 -3.020 38.956 1.00 92.44 303 GLY A CA 1
ATOM 2223 C C . GLY A 1 303 ? -14.264 -2.635 39.087 1.00 92.44 303 GLY A C 1
ATOM 2224 O O . GLY A 1 303 ? -13.765 -2.460 40.199 1.00 92.44 303 GLY A O 1
ATOM 2225 N N . TYR A 1 304 ? -13.591 -2.431 37.953 1.00 92.69 304 TYR A N 1
ATOM 2226 C CA . TYR A 1 304 ? -12.221 -1.931 37.916 1.00 92.69 304 TYR A CA 1
ATOM 2227 C C . TYR A 1 304 ? -12.094 -0.523 38.513 1.00 92.69 304 TYR A C 1
ATOM 2229 O O . TYR A 1 304 ? -11.259 -0.306 39.388 1.00 92.69 304 TYR A O 1
ATOM 2237 N N . GLU A 1 305 ? -12.937 0.420 38.091 1.00 92.38 305 GLU A N 1
ATOM 2238 C CA . GLU A 1 305 ? -12.912 1.811 38.558 1.00 92.38 305 GLU A CA 1
ATOM 2239 C C . GLU A 1 305 ? -13.168 1.907 40.066 1.00 92.38 305 GLU A C 1
ATOM 2241 O O . GLU A 1 305 ? -12.464 2.634 40.772 1.00 92.38 305 GLU A O 1
ATOM 2246 N N . ALA A 1 306 ? -14.137 1.141 40.581 1.00 91.69 306 ALA A N 1
ATOM 2247 C CA . ALA A 1 306 ? -14.415 1.078 42.011 1.00 91.69 306 ALA A CA 1
ATOM 2248 C C . ALA A 1 306 ? -13.207 0.551 42.800 1.00 91.69 306 ALA A C 1
ATOM 2250 O O . ALA A 1 306 ? -12.830 1.139 43.816 1.00 91.69 306 ALA A O 1
ATOM 2251 N N . PHE A 1 307 ? -12.566 -0.516 42.311 1.00 90.94 307 PHE A N 1
ATOM 2252 C CA . PHE A 1 307 ? -11.374 -1.082 42.937 1.00 90.94 307 PHE A CA 1
ATOM 2253 C C . PHE A 1 307 ? -10.182 -0.117 42.896 1.00 90.94 307 PHE A C 1
ATOM 2255 O O . PHE A 1 307 ? -9.524 0.094 43.916 1.00 90.94 307 PHE A O 1
ATOM 2262 N N . ALA A 1 308 ? -9.915 0.493 41.739 1.00 88.25 308 ALA A N 1
ATOM 2263 C CA . ALA A 1 308 ? -8.823 1.444 41.559 1.00 88.25 308 ALA A CA 1
ATOM 2264 C C . ALA A 1 308 ? -8.989 2.657 42.485 1.00 88.25 308 ALA A C 1
ATOM 2266 O O . ALA A 1 308 ? -8.040 3.064 43.152 1.00 88.25 308 ALA A O 1
ATOM 2267 N N . LYS A 1 309 ? -10.216 3.179 42.608 1.00 88.06 309 LYS A N 1
ATOM 2268 C CA . LYS A 1 309 ? -10.532 4.277 43.527 1.00 88.06 309 LYS A CA 1
ATOM 2269 C C . LYS A 1 309 ? -10.354 3.884 44.994 1.00 88.06 309 LYS A C 1
ATOM 2271 O O . LYS A 1 309 ? -9.807 4.667 45.762 1.00 88.06 309 LYS A O 1
ATOM 2276 N N . ALA A 1 310 ? -10.797 2.687 45.385 1.00 88.25 310 ALA A N 1
ATOM 2277 C CA . ALA A 1 310 ? -10.680 2.203 46.763 1.00 88.25 310 ALA A CA 1
ATOM 2278 C C . ALA A 1 310 ? -9.224 1.972 47.205 1.00 88.25 310 ALA A C 1
ATOM 2280 O O . ALA A 1 310 ? -8.937 2.015 48.397 1.00 88.25 310 ALA A O 1
ATOM 2281 N N . ASN A 1 311 ? -8.312 1.749 46.255 1.00 87.19 311 ASN A N 1
ATOM 2282 C CA . ASN A 1 311 ? -6.904 1.452 46.515 1.00 87.19 311 ASN A CA 1
ATOM 2283 C C . ASN A 1 311 ? -5.954 2.578 46.069 1.00 87.19 311 ASN A C 1
ATOM 2285 O O . ASN A 1 311 ? -4.753 2.341 45.959 1.00 87.19 311 ASN A O 1
ATOM 2289 N N . ALA A 1 312 ? -6.457 3.793 45.821 1.00 84.25 312 ALA A N 1
ATOM 2290 C CA . ALA A 1 312 ? -5.666 4.908 45.291 1.00 84.25 312 ALA A CA 1
ATOM 2291 C C . ALA A 1 312 ? -4.374 5.173 46.096 1.00 84.25 312 ALA A C 1
ATOM 2293 O O . ALA A 1 312 ? -3.298 5.312 45.511 1.00 84.25 312 ALA A O 1
ATOM 2294 N N . ASP A 1 313 ? -4.462 5.139 47.430 1.00 82.69 313 ASP A N 1
ATOM 2295 C CA . ASP A 1 313 ? -3.328 5.362 48.339 1.00 82.69 313 ASP A CA 1
ATOM 2296 C C . ASP A 1 313 ? -2.251 4.266 48.235 1.00 82.69 313 ASP A C 1
ATOM 2298 O O . ASP A 1 313 ? -1.066 4.526 48.441 1.00 82.69 313 ASP A O 1
ATOM 2302 N N . HIS A 1 314 ? -2.640 3.041 47.861 1.00 80.44 314 HIS A N 1
ATOM 2303 C CA . HIS A 1 314 ? -1.728 1.902 47.729 1.00 80.44 314 HIS A CA 1
ATOM 2304 C C . HIS A 1 314 ? -0.899 1.939 46.440 1.00 80.44 314 HIS A C 1
ATOM 2306 O O . HIS A 1 314 ? 0.115 1.246 46.352 1.00 80.44 314 HIS A O 1
ATOM 2312 N N . PHE A 1 315 ? -1.306 2.728 45.442 1.00 77.50 315 PHE A N 1
ATOM 2313 C CA . PHE A 1 315 ? -0.568 2.843 44.184 1.00 77.50 315 PHE A CA 1
ATOM 2314 C C . PHE A 1 315 ? 0.557 3.882 44.242 1.00 77.50 315 PHE A C 1
ATOM 2316 O O . PHE A 1 315 ? 1.424 3.874 43.370 1.00 77.50 315 PHE A O 1
ATOM 2323 N N . GLY A 1 316 ? 0.585 4.758 45.257 1.00 61.84 316 GLY A N 1
ATOM 2324 C CA . GLY A 1 316 ? 1.694 5.694 45.489 1.00 61.84 316 GLY A CA 1
ATOM 2325 C C . GLY A 1 316 ? 1.995 6.630 44.310 1.00 61.84 316 GLY A C 1
ATOM 2326 O O . GLY A 1 316 ? 3.148 6.992 44.097 1.00 61.84 316 GLY A O 1
ATOM 2327 N N . GLY A 1 317 ? 0.981 6.967 43.503 1.00 66.38 317 GLY A N 1
ATOM 2328 C CA . GLY A 1 317 ? 1.125 7.744 42.262 1.00 66.38 317 GLY A CA 1
ATOM 2329 C C . GLY A 1 317 ? 1.580 6.938 41.035 1.00 66.38 317 GLY A C 1
ATOM 2330 O O . GLY A 1 317 ? 1.666 7.493 39.942 1.00 66.38 317 GLY A O 1
ATOM 2331 N N . GLY A 1 318 ? 1.857 5.641 41.190 1.00 70.44 318 GLY A N 1
ATOM 2332 C CA . GLY A 1 318 ? 2.112 4.708 40.093 1.00 70.44 318 GLY A CA 1
ATOM 2333 C C . GLY A 1 318 ? 0.827 4.200 39.433 1.00 70.44 318 GLY A C 1
ATOM 2334 O O . GLY A 1 318 ? -0.276 4.369 39.948 1.00 70.44 318 GLY A O 1
ATOM 2335 N N . SER A 1 319 ? 0.964 3.542 38.278 1.00 81.31 319 SER A N 1
ATOM 2336 C CA . SER A 1 319 ? -0.195 3.009 37.556 1.00 81.31 319 SER A CA 1
ATOM 2337 C C . SER A 1 319 ? -0.895 1.886 38.326 1.00 81.31 319 SER A C 1
ATOM 2339 O O . SER A 1 319 ? -0.228 0.909 38.703 1.00 81.31 319 SER A O 1
ATOM 2341 N N . PRO A 1 320 ? -2.237 1.942 38.453 1.00 84.88 320 PRO A N 1
ATOM 2342 C CA . PRO A 1 320 ? -3.030 0.887 39.076 1.00 84.88 320 PRO A CA 1
ATOM 2343 C C . PRO A 1 320 ? -2.848 -0.497 38.450 1.00 84.88 320 PRO A C 1
ATOM 2345 O O . PRO A 1 320 ? -3.143 -1.492 39.101 1.00 84.88 320 PRO A O 1
ATOM 2348 N N . LEU A 1 321 ? -2.385 -0.579 37.197 1.00 87.75 321 LEU A N 1
ATOM 2349 C CA . LEU A 1 321 ? -2.199 -1.829 36.450 1.00 87.75 321 LEU A CA 1
ATOM 2350 C C . LEU A 1 321 ? -0.753 -2.350 36.448 1.00 87.75 321 LEU A C 1
ATOM 2352 O O . LEU A 1 321 ? -0.520 -3.524 36.155 1.00 87.75 321 LEU A O 1
ATOM 2356 N N . GLY A 1 322 ? 0.227 -1.487 36.725 1.00 87.56 322 GLY A N 1
ATOM 2357 C CA . GLY A 1 322 ? 1.643 -1.818 36.541 1.00 87.56 322 GLY A CA 1
ATOM 2358 C C . GLY A 1 322 ? 1.997 -2.196 35.098 1.00 87.56 322 GLY A C 1
ATOM 2359 O O . GLY A 1 322 ? 1.196 -2.055 34.177 1.00 87.56 322 GLY A O 1
ATOM 2360 N N . MET A 1 323 ? 3.220 -2.680 34.877 1.00 88.06 323 MET A N 1
ATOM 2361 C CA . MET A 1 323 ? 3.706 -2.997 33.526 1.00 88.06 323 MET A CA 1
ATOM 2362 C C . MET A 1 323 ? 2.918 -4.143 32.864 1.00 88.06 323 MET A C 1
ATOM 2364 O O . MET A 1 323 ? 2.497 -4.022 31.712 1.00 88.06 323 MET A O 1
ATOM 2368 N N . GLN A 1 324 ? 2.692 -5.247 33.588 1.00 89.12 324 GLN A N 1
ATOM 2369 C CA . GLN A 1 324 ? 1.979 -6.414 33.049 1.00 89.12 324 GLN A CA 1
ATOM 2370 C C . GLN A 1 324 ? 0.508 -6.101 32.762 1.00 89.12 324 GLN A C 1
ATOM 2372 O O . GLN A 1 324 ? 0.024 -6.396 31.672 1.00 89.12 324 GLN A O 1
ATOM 2377 N N . GLY A 1 325 ? -0.187 -5.430 33.685 1.00 92.19 325 GLY A N 1
ATOM 2378 C CA . GLY A 1 325 ? -1.581 -5.053 33.473 1.00 92.19 325 GLY A CA 1
ATOM 2379 C C . GLY A 1 325 ? -1.754 -4.072 32.312 1.00 92.19 325 GLY A C 1
ATOM 2380 O O . GLY A 1 325 ? -2.680 -4.243 31.527 1.00 92.19 325 GLY A O 1
ATOM 2381 N N . VAL A 1 326 ? -0.844 -3.101 32.135 1.00 93.12 326 VAL A N 1
ATOM 2382 C CA . VAL A 1 326 ? -0.877 -2.197 30.968 1.00 93.12 326 VAL A CA 1
ATOM 2383 C C . VAL A 1 326 ? -0.612 -2.955 29.666 1.00 93.12 326 VAL A C 1
ATOM 2385 O O . VAL A 1 326 ? -1.237 -2.653 28.658 1.00 93.12 326 VAL A O 1
ATOM 2388 N N . THR A 1 327 ? 0.252 -3.973 29.671 1.00 93.38 327 THR A N 1
ATOM 2389 C CA . THR A 1 327 ? 0.481 -4.812 28.480 1.00 93.38 327 THR A CA 1
ATOM 2390 C C . THR A 1 327 ? -0.803 -5.538 28.063 1.00 93.38 327 THR A C 1
ATOM 2392 O O . THR A 1 327 ? -1.208 -5.462 26.904 1.00 93.38 327 THR A O 1
ATOM 2395 N N . HIS A 1 328 ? -1.499 -6.168 29.016 1.00 95.25 328 HIS A N 1
ATOM 2396 C CA . HIS A 1 328 ? -2.803 -6.790 28.767 1.00 95.25 328 HIS A CA 1
ATOM 2397 C C . HIS A 1 328 ? -3.850 -5.761 28.316 1.00 95.25 328 HIS A C 1
ATOM 2399 O O . HIS A 1 328 ? -4.589 -6.010 27.362 1.00 95.25 328 HIS A O 1
ATOM 2405 N N . LEU A 1 329 ? -3.878 -4.578 28.942 1.00 95.12 329 LEU A N 1
ATOM 2406 C CA . LEU A 1 329 ? -4.771 -3.487 28.555 1.00 95.12 329 LEU A CA 1
ATOM 2407 C C . LEU A 1 329 ? -4.527 -3.040 27.108 1.00 95.12 329 LEU A C 1
ATOM 2409 O O . LEU A 1 329 ? -5.486 -2.869 26.363 1.00 95.12 329 LEU A O 1
ATOM 2413 N N . MET A 1 330 ? -3.274 -2.884 26.677 1.00 95.44 330 MET A N 1
ATOM 2414 C CA . MET A 1 330 ? -2.945 -2.522 25.293 1.00 95.44 330 MET A CA 1
ATOM 2415 C C . MET A 1 330 ? -3.483 -3.561 24.302 1.00 95.44 330 MET A C 1
ATOM 2417 O O . MET A 1 330 ? -4.073 -3.199 23.283 1.00 95.44 330 MET A O 1
ATOM 2421 N N . ASN A 1 331 ? -3.370 -4.852 24.621 1.00 94.75 331 ASN A N 1
ATOM 2422 C CA . ASN A 1 331 ? -3.909 -5.919 23.775 1.00 94.75 331 ASN A CA 1
ATOM 2423 C C . ASN A 1 331 ? -5.444 -5.900 23.724 1.00 94.75 331 ASN A C 1
ATOM 2425 O O . ASN A 1 331 ? -6.028 -6.082 22.656 1.00 94.75 331 ASN A O 1
ATOM 2429 N N . VAL A 1 332 ? -6.108 -5.664 24.861 1.00 96.31 332 VAL A N 1
ATOM 2430 C CA . VAL A 1 332 ? -7.575 -5.547 24.939 1.00 96.31 332 VAL A CA 1
ATOM 2431 C C . VAL A 1 332 ? -8.067 -4.324 24.166 1.00 96.31 332 VAL A C 1
ATOM 2433 O O . VAL A 1 332 ? -8.961 -4.439 23.329 1.00 96.31 332 VAL A O 1
ATOM 2436 N N . THR A 1 333 ? -7.457 -3.161 24.400 1.00 95.81 333 THR A N 1
ATOM 2437 C CA . THR A 1 333 ? -7.843 -1.895 23.761 1.00 95.81 333 THR A CA 1
ATOM 2438 C C . THR A 1 333 ? -7.625 -1.941 22.248 1.00 95.81 333 THR A C 1
ATOM 2440 O O . THR A 1 333 ? -8.478 -1.472 21.499 1.00 95.81 333 THR A O 1
ATOM 2443 N N . SER A 1 334 ? -6.583 -2.634 21.777 1.00 95.56 334 SER A N 1
ATOM 2444 C CA . SER A 1 334 ? -6.356 -2.883 20.343 1.00 95.56 334 SER A CA 1
ATOM 2445 C C . SER A 1 334 ? -7.498 -3.641 19.658 1.00 95.56 334 SER A C 1
ATOM 2447 O O . SER A 1 334 ? -7.769 -3.417 18.479 1.00 95.56 334 SER A O 1
ATOM 2449 N N . ARG A 1 335 ? -8.185 -4.542 20.374 1.00 94.12 335 ARG A N 1
ATOM 2450 C CA . ARG A 1 335 ? -9.301 -5.330 19.816 1.00 94.12 335 ARG A CA 1
ATOM 2451 C C . ARG A 1 335 ? -10.595 -4.530 19.720 1.00 94.12 335 ARG A C 1
ATOM 2453 O O . ARG A 1 335 ? -11.394 -4.792 18.827 1.00 94.12 335 ARG A O 1
ATOM 2460 N N . ILE A 1 336 ? -10.801 -3.572 20.620 1.00 95.06 336 ILE A N 1
ATOM 2461 C CA . ILE A 1 336 ? -12.054 -2.805 20.714 1.00 95.06 336 ILE A CA 1
ATOM 2462 C C . ILE A 1 336 ? -11.982 -1.441 20.011 1.00 95.06 336 ILE A C 1
ATOM 2464 O O . ILE A 1 336 ? -13.029 -0.851 19.740 1.00 95.06 336 ILE A O 1
ATOM 2468 N N . ALA A 1 337 ? -10.775 -0.962 19.689 1.00 94.38 337 ALA A N 1
ATOM 2469 C CA . ALA A 1 337 ? -10.548 0.317 19.023 1.00 94.38 337 ALA A CA 1
ATOM 2470 C C . ALA A 1 337 ? -11.287 0.432 17.675 1.00 94.38 337 ALA A C 1
ATOM 2472 O O . ALA A 1 337 ? -11.318 -0.508 16.858 1.00 94.38 337 ALA A O 1
ATOM 2473 N N . GLY A 1 338 ? -11.852 1.621 17.441 1.00 89.94 338 GLY A N 1
ATOM 2474 C CA . GLY A 1 338 ? -12.630 1.963 16.250 1.00 89.94 338 GLY A CA 1
ATOM 2475 C C . GLY A 1 338 ? -14.110 1.582 16.339 1.00 89.94 338 GLY A C 1
ATOM 2476 O O . GLY A 1 338 ? -14.791 1.547 15.315 1.00 89.94 338 GLY A O 1
ATOM 2477 N N . THR A 1 339 ? -14.611 1.265 17.536 1.00 89.81 339 THR A N 1
ATOM 2478 C CA . THR A 1 339 ? -16.049 1.106 17.807 1.00 89.81 339 THR A CA 1
ATOM 2479 C C . THR A 1 339 ? -16.497 2.174 18.805 1.00 89.81 339 THR A C 1
ATOM 2481 O O . THR A 1 339 ? -15.744 2.449 19.735 1.00 89.81 339 THR A O 1
ATOM 2484 N N . PRO A 1 340 ? -17.716 2.745 18.704 1.00 90.31 340 PRO A N 1
ATOM 2485 C CA . PRO A 1 340 ? -18.159 3.786 19.636 1.00 90.31 340 PRO A CA 1
ATOM 2486 C C . PRO A 1 340 ? -18.077 3.364 21.111 1.00 90.31 340 PRO A C 1
ATOM 2488 O O . PRO A 1 340 ? -17.636 4.136 21.958 1.00 90.31 340 PRO A O 1
ATOM 2491 N N . GLN A 1 341 ? -18.470 2.123 21.417 1.00 89.56 341 GLN A N 1
ATOM 2492 C CA . GLN A 1 341 ? -18.387 1.562 22.767 1.00 89.56 341 GLN A CA 1
ATOM 2493 C C . GLN A 1 341 ? -16.936 1.302 23.186 1.00 89.56 341 GLN A C 1
ATOM 2495 O O . GLN A 1 341 ? -16.563 1.602 24.314 1.00 89.56 341 GLN A O 1
ATOM 2500 N N . GLY A 1 342 ? -16.107 0.764 22.288 1.00 94.44 342 GLY A N 1
ATOM 2501 C CA . GLY A 1 342 ? -14.705 0.480 22.582 1.00 94.44 342 GLY A CA 1
ATOM 2502 C C . GLY A 1 342 ? -13.892 1.749 22.813 1.00 94.44 342 GLY A C 1
ATOM 2503 O O . GLY A 1 342 ? -13.109 1.802 23.755 1.00 94.44 342 GLY A O 1
ATOM 2504 N N . ASP A 1 343 ? -14.126 2.791 22.020 1.00 93.62 343 ASP A N 1
ATOM 2505 C CA . ASP A 1 343 ? -13.458 4.085 22.157 1.00 93.62 343 ASP A CA 1
ATOM 2506 C C . ASP A 1 343 ? -13.888 4.795 23.457 1.00 93.62 343 ASP A C 1
ATOM 2508 O O . ASP A 1 343 ? -13.055 5.385 24.149 1.00 93.62 343 ASP A O 1
ATOM 2512 N N . ALA A 1 344 ? -15.159 4.661 23.864 1.00 94.69 344 ALA A N 1
ATOM 2513 C CA . ALA A 1 344 ? -15.629 5.120 25.174 1.00 94.69 344 ALA A CA 1
ATOM 2514 C C . ALA A 1 344 ? -14.951 4.363 26.331 1.00 94.69 344 ALA A C 1
ATOM 2516 O O . ALA A 1 344 ? -14.493 4.986 27.294 1.00 94.69 344 ALA A O 1
ATOM 2517 N N . ALA A 1 345 ? -14.819 3.039 26.217 1.00 95.44 345 ALA A N 1
ATOM 2518 C CA . ALA A 1 345 ? -14.118 2.224 27.204 1.00 95.44 345 ALA A CA 1
ATOM 2519 C C . ALA A 1 345 ? -12.626 2.595 27.300 1.00 95.44 345 ALA A C 1
ATOM 2521 O O . ALA A 1 345 ? -12.082 2.737 28.397 1.00 95.44 345 ALA A O 1
ATOM 2522 N N . ILE A 1 346 ? -11.967 2.812 26.156 1.00 96.00 346 ILE A N 1
ATOM 2523 C CA . ILE A 1 346 ? -10.582 3.293 26.068 1.00 96.00 346 ILE A CA 1
ATOM 2524 C C . ILE A 1 346 ? -10.428 4.629 26.805 1.00 96.00 346 ILE A C 1
ATOM 2526 O O . ILE A 1 346 ? -9.513 4.773 27.618 1.00 96.00 346 ILE A O 1
ATOM 2530 N N . ALA A 1 347 ? -11.344 5.576 26.584 1.00 94.75 347 ALA A N 1
ATOM 2531 C CA . ALA A 1 347 ? -11.330 6.867 27.264 1.00 94.75 347 ALA A CA 1
ATOM 2532 C C . ALA A 1 347 ? -11.472 6.732 28.789 1.00 94.75 347 ALA A C 1
ATOM 2534 O O . ALA A 1 347 ? -10.774 7.423 29.535 1.00 94.75 347 ALA A O 1
ATOM 2535 N N . ARG A 1 348 ? -12.315 5.812 29.271 1.00 94.56 348 ARG A N 1
ATOM 2536 C CA . ARG A 1 348 ? -12.472 5.541 30.710 1.00 94.56 348 ARG A CA 1
ATOM 2537 C C . ARG A 1 348 ? -11.213 4.937 31.331 1.00 94.56 348 ARG A C 1
ATOM 2539 O O . ARG A 1 348 ? -10.778 5.397 32.386 1.00 94.56 348 ARG A O 1
ATOM 2546 N N . TYR A 1 349 ? -10.567 3.979 30.661 1.00 93.19 349 TYR A N 1
ATOM 2547 C CA . TYR A 1 349 ? -9.278 3.455 31.125 1.00 93.19 349 TYR A CA 1
ATOM 2548 C C . TYR A 1 349 ? -8.190 4.531 31.139 1.00 93.19 349 TYR A C 1
ATOM 2550 O O . TYR A 1 349 ? -7.454 4.624 32.121 1.00 93.19 349 TYR A O 1
ATOM 2558 N N . ALA A 1 350 ? -8.106 5.375 30.107 1.00 91.25 350 ALA A N 1
ATOM 2559 C CA . ALA A 1 350 ? -7.123 6.457 30.058 1.00 91.25 350 ALA A CA 1
ATOM 2560 C C . ALA A 1 350 ? -7.312 7.440 31.230 1.00 91.25 350 ALA A C 1
ATOM 2562 O O . ALA A 1 350 ? -6.339 7.822 31.883 1.00 91.25 350 ALA A O 1
ATOM 2563 N N . GLY A 1 351 ? -8.567 7.747 31.579 1.00 87.94 351 GLY A N 1
ATOM 2564 C CA . GLY A 1 351 ? -8.918 8.601 32.718 1.00 87.94 351 GLY A CA 1
ATOM 2565 C C . GLY A 1 351 ? -8.621 7.997 34.097 1.00 87.94 351 GLY A C 1
ATOM 2566 O O . GLY A 1 351 ? -8.582 8.724 35.087 1.00 87.94 351 GLY A O 1
ATOM 2567 N N . SER A 1 352 ? -8.369 6.687 34.185 1.00 83.62 352 SER A N 1
ATOM 2568 C CA . SER A 1 352 ? -8.036 6.006 35.448 1.00 83.62 352 SER A CA 1
ATOM 2569 C C . SER A 1 352 ? -6.565 6.144 35.872 1.00 83.62 352 SER A C 1
ATOM 2571 O O . SER A 1 352 ? -6.194 5.694 36.955 1.00 83.62 352 SER A O 1
ATOM 2573 N N . GLY A 1 353 ? -5.709 6.740 35.030 1.00 77.75 353 GLY A N 1
ATOM 2574 C CA . GLY A 1 353 ? -4.266 6.848 35.286 1.00 77.75 353 GLY A CA 1
ATOM 2575 C C . GLY A 1 353 ? -3.486 5.546 35.044 1.00 77.75 353 GLY A C 1
ATOM 2576 O O . GLY A 1 353 ? -2.344 5.406 35.484 1.00 77.75 353 GLY A O 1
ATOM 2577 N N . ALA A 1 354 ? -4.080 4.578 34.341 1.00 81.31 354 ALA A N 1
ATOM 2578 C CA . ALA A 1 354 ? -3.488 3.279 34.030 1.00 81.31 354 ALA A CA 1
ATOM 2579 C C . ALA A 1 354 ? -2.371 3.359 32.967 1.00 81.31 354 ALA A C 1
ATOM 2581 O O . ALA A 1 354 ? -2.533 2.937 31.826 1.00 81.31 354 ALA A O 1
ATOM 2582 N N . TRP A 1 355 ? -1.201 3.886 33.319 1.00 83.44 355 TRP A N 1
ATOM 2583 C CA . TRP A 1 355 ? -0.123 4.148 32.358 1.00 83.44 355 TRP A CA 1
ATOM 2584 C C . TRP A 1 355 ? 1.233 3.548 32.751 1.00 83.44 355 TRP A C 1
ATOM 2586 O O . TRP A 1 355 ? 1.678 3.666 33.888 1.00 83.44 355 TRP A O 1
ATOM 2596 N N . HIS A 1 356 ? 1.942 2.940 31.798 1.00 88.81 356 HIS A N 1
ATOM 2597 C CA . HIS A 1 356 ? 3.327 2.514 32.004 1.00 88.81 356 HIS A CA 1
ATOM 2598 C C . HIS A 1 356 ? 4.149 2.704 30.731 1.00 88.81 356 HIS A C 1
ATOM 2600 O O . HIS A 1 356 ? 3.817 2.143 29.687 1.00 88.81 356 HIS A O 1
ATOM 2606 N N . ILE A 1 357 ? 5.259 3.441 30.845 1.00 83.50 357 ILE A N 1
ATOM 2607 C CA . ILE A 1 357 ? 6.049 3.912 29.703 1.00 83.50 357 ILE A CA 1
ATOM 2608 C C . ILE A 1 357 ? 6.539 2.753 28.812 1.00 83.50 357 ILE A C 1
ATOM 2610 O O . ILE A 1 357 ? 6.192 2.698 27.635 1.00 83.50 357 ILE A O 1
ATOM 2614 N N . ASP A 1 358 ? 7.248 1.772 29.380 1.00 88.31 358 ASP A N 1
ATOM 2615 C CA . ASP A 1 358 ? 7.811 0.666 28.592 1.00 88.31 358 ASP A CA 1
ATOM 2616 C C . ASP A 1 358 ? 6.747 -0.294 28.053 1.00 88.31 358 ASP A C 1
ATOM 2618 O O . ASP A 1 358 ? 6.884 -0.794 26.941 1.00 88.31 358 ASP A O 1
ATOM 2622 N N . ALA A 1 359 ? 5.673 -0.535 28.813 1.00 91.94 359 ALA A N 1
ATOM 2623 C CA . ALA A 1 359 ? 4.608 -1.450 28.414 1.00 91.94 359 ALA A CA 1
ATOM 2624 C C . ALA A 1 359 ? 3.895 -0.952 27.155 1.00 91.94 359 ALA A C 1
ATOM 2626 O O . ALA A 1 359 ? 3.693 -1.724 26.222 1.00 91.94 359 ALA A O 1
ATOM 2627 N N . VAL A 1 360 ? 3.562 0.343 27.101 1.00 92.75 360 VAL A N 1
ATOM 2628 C CA . VAL A 1 360 ? 2.886 0.924 25.935 1.00 92.75 360 VAL A CA 1
ATOM 2629 C C . VAL A 1 360 ? 3.796 0.930 24.716 1.00 92.75 360 VAL A C 1
ATOM 2631 O O . VAL A 1 360 ? 3.379 0.450 23.663 1.00 92.75 360 VAL A O 1
ATOM 2634 N N . ARG A 1 361 ? 5.042 1.405 24.852 1.00 94.56 361 ARG A N 1
ATOM 2635 C CA . ARG A 1 361 ? 6.004 1.407 23.738 1.00 94.56 361 ARG A CA 1
ATOM 2636 C C . ARG A 1 361 ? 6.198 -0.003 23.175 1.00 94.56 361 ARG A C 1
ATOM 2638 O O . ARG A 1 361 ? 6.073 -0.198 21.970 1.00 94.56 361 ARG A O 1
ATOM 2645 N N . ASN A 1 362 ? 6.457 -0.986 24.040 1.00 94.94 362 ASN A N 1
ATOM 2646 C CA . ASN A 1 362 ? 6.711 -2.364 23.619 1.00 94.94 362 ASN A CA 1
ATOM 2647 C C . ASN A 1 362 ? 5.461 -3.014 23.007 1.00 94.94 362 ASN A C 1
ATOM 2649 O O . ASN A 1 362 ? 5.575 -3.739 22.024 1.00 94.94 362 ASN A O 1
ATOM 2653 N N . ALA A 1 363 ? 4.268 -2.752 23.551 1.00 95.31 363 ALA A N 1
ATOM 2654 C CA . ALA A 1 363 ? 3.026 -3.266 22.983 1.00 95.31 363 ALA A CA 1
ATOM 2655 C C . ALA A 1 363 ? 2.784 -2.711 21.572 1.00 95.31 363 ALA A C 1
ATOM 2657 O O . ALA A 1 363 ? 2.501 -3.489 20.663 1.00 95.31 363 ALA A O 1
ATOM 2658 N N . ILE A 1 364 ? 2.960 -1.398 21.367 1.00 96.62 364 ILE A N 1
ATOM 2659 C CA . ILE A 1 364 ? 2.854 -0.777 20.035 1.00 96.62 364 ILE A CA 1
ATOM 2660 C C . ILE A 1 364 ? 3.905 -1.379 19.094 1.00 96.62 364 ILE A C 1
ATOM 2662 O O . ILE A 1 364 ? 3.551 -1.815 18.003 1.00 96.62 364 ILE A O 1
ATOM 2666 N N . GLY A 1 365 ? 5.164 -1.494 19.535 1.00 96.00 365 GLY A N 1
ATOM 2667 C CA . GLY A 1 365 ? 6.242 -2.138 18.773 1.00 96.00 365 GLY A CA 1
ATOM 2668 C C . GLY A 1 365 ? 5.925 -3.578 18.349 1.00 96.00 365 GLY A C 1
ATOM 2669 O O . GLY A 1 365 ? 6.292 -3.997 17.254 1.00 96.00 365 GLY A O 1
ATOM 2670 N N . ASN A 1 366 ? 5.170 -4.310 19.174 1.00 95.38 366 ASN A N 1
ATOM 2671 C CA . ASN A 1 366 ? 4.718 -5.679 18.913 1.00 95.38 366 ASN A CA 1
ATOM 2672 C C . ASN A 1 366 ? 3.402 -5.771 18.116 1.00 95.38 366 ASN A C 1
ATOM 2674 O O . ASN A 1 366 ? 2.901 -6.874 17.902 1.00 95.38 366 ASN A O 1
ATOM 2678 N N . GLY A 1 367 ? 2.833 -4.647 17.669 1.00 93.81 367 GLY A N 1
ATOM 2679 C CA . GLY A 1 367 ? 1.647 -4.629 16.808 1.00 93.81 367 GLY A CA 1
ATOM 2680 C C . GLY A 1 367 ? 0.346 -4.162 17.458 1.00 93.81 367 GLY A C 1
ATOM 2681 O O . GLY A 1 367 ? -0.675 -4.153 16.775 1.00 93.81 367 GLY A O 1
ATOM 2682 N N . ALA A 1 368 ? 0.350 -3.752 18.730 1.00 94.81 368 ALA A N 1
ATOM 2683 C CA . ALA A 1 368 ? -0.834 -3.163 19.356 1.00 94.81 368 ALA A CA 1
ATOM 2684 C C . ALA A 1 368 ? -1.237 -1.847 18.661 1.00 94.81 368 ALA A C 1
ATOM 2686 O O . ALA A 1 368 ? -0.388 -1.075 18.198 1.00 94.81 368 ALA A O 1
ATOM 2687 N N . ASP A 1 369 ? -2.541 -1.579 18.600 1.00 95.44 369 ASP A N 1
ATOM 2688 C CA . ASP A 1 369 ? -3.072 -0.312 18.107 1.00 95.44 369 ASP A CA 1
ATOM 2689 C C . ASP A 1 369 ? -2.837 0.800 19.155 1.00 95.44 369 ASP A C 1
ATOM 2691 O O . ASP A 1 369 ? -3.080 0.594 20.349 1.00 95.44 369 ASP A O 1
ATOM 2695 N N . PRO A 1 370 ? -2.358 1.990 18.747 1.00 96.31 370 PRO A N 1
ATOM 2696 C CA . PRO A 1 370 ? -2.022 3.067 19.673 1.00 96.31 370 PRO A CA 1
ATOM 2697 C C . PRO A 1 370 ? -3.234 3.861 20.192 1.00 96.31 370 PRO A C 1
ATOM 2699 O O . PRO A 1 370 ? -3.018 4.830 20.917 1.00 96.31 370 PRO A O 1
ATOM 2702 N N . ALA A 1 371 ? -4.484 3.495 19.872 1.00 95.88 371 ALA A N 1
ATOM 2703 C CA . ALA A 1 371 ? -5.692 4.229 20.276 1.00 95.88 371 ALA A CA 1
ATOM 2704 C C . ALA A 1 371 ? -5.724 4.580 21.772 1.00 95.88 371 ALA A C 1
ATOM 2706 O O . ALA A 1 371 ? -6.040 5.714 22.124 1.00 95.88 371 ALA A O 1
ATOM 2707 N N . TYR A 1 372 ? -5.320 3.650 22.646 1.00 95.62 372 TYR A N 1
ATOM 2708 C CA . TYR A 1 372 ? -5.216 3.914 24.083 1.00 95.62 372 TYR A CA 1
ATOM 2709 C C . TYR A 1 372 ? -4.228 5.039 24.417 1.00 95.62 372 TYR A C 1
ATOM 2711 O O . TYR A 1 372 ? -4.549 5.958 25.169 1.00 95.62 372 TYR A O 1
ATOM 2719 N N . ALA A 1 373 ? -3.030 4.994 23.834 1.00 95.75 373 ALA A N 1
ATOM 2720 C CA . ALA A 1 373 ? -1.998 5.998 24.062 1.00 95.75 373 ALA A CA 1
ATOM 2721 C C . ALA A 1 373 ? -2.386 7.365 23.469 1.00 95.75 373 ALA A C 1
ATOM 2723 O O . ALA A 1 373 ? -2.124 8.397 24.085 1.00 95.75 373 ALA A O 1
ATOM 2724 N N . ILE A 1 374 ? -3.045 7.379 22.304 1.00 96.75 374 ILE A N 1
ATOM 2725 C CA . ILE A 1 374 ? -3.562 8.602 21.670 1.00 96.75 374 ILE A CA 1
ATOM 2726 C C . ILE A 1 374 ? -4.610 9.260 22.570 1.00 96.75 374 ILE A C 1
ATOM 2728 O O . ILE A 1 374 ? -4.536 10.460 22.834 1.00 96.75 374 ILE A O 1
ATOM 2732 N N . GLU A 1 375 ? -5.557 8.474 23.080 1.00 96.12 375 GLU A N 1
ATOM 2733 C CA . GLU A 1 375 ? -6.610 8.969 23.963 1.00 96.12 375 GLU A CA 1
ATOM 2734 C C . GLU A 1 375 ? -6.046 9.473 25.299 1.00 96.12 375 GLU A C 1
ATOM 2736 O O . GLU A 1 375 ? -6.436 10.541 25.775 1.00 96.12 375 GLU A O 1
ATOM 2741 N N . LEU A 1 376 ? -5.055 8.780 25.866 1.00 94.25 376 LEU A N 1
ATOM 2742 C CA . LEU A 1 376 ? -4.348 9.256 27.053 1.00 94.25 376 LEU A CA 1
ATOM 2743 C C . LEU A 1 376 ? -3.656 10.604 26.807 1.00 94.25 376 LEU A C 1
ATOM 2745 O O . LEU A 1 376 ? -3.807 11.528 27.607 1.00 94.25 376 LEU A O 1
ATOM 2749 N N . ALA A 1 377 ? -2.940 10.754 25.688 1.00 95.12 377 ALA A N 1
ATOM 2750 C CA . ALA A 1 377 ? -2.299 12.015 25.318 1.00 95.12 377 ALA A CA 1
ATOM 2751 C C . ALA A 1 377 ? -3.322 13.154 25.142 1.00 95.12 377 ALA A C 1
ATOM 2753 O O . ALA A 1 377 ? -3.089 14.277 25.602 1.00 95.12 377 ALA A O 1
ATOM 2754 N N . ARG A 1 378 ? -4.480 12.859 24.533 1.00 95.69 378 ARG A N 1
ATOM 2755 C CA . ARG A 1 378 ? -5.595 13.804 24.378 1.00 95.69 378 ARG A CA 1
ATOM 2756 C C . ARG A 1 378 ? -6.106 14.297 25.729 1.00 95.69 378 ARG A C 1
ATOM 2758 O O . ARG A 1 378 ? -6.265 15.503 25.922 1.00 95.69 378 ARG A O 1
ATOM 2765 N N . GLN A 1 379 ? -6.344 13.383 26.669 1.00 94.12 379 GLN A N 1
ATOM 2766 C CA . GLN A 1 379 ? -6.840 13.723 28.003 1.00 94.12 379 GLN A CA 1
ATOM 2767 C C . GLN A 1 379 ? -5.808 14.491 28.831 1.00 94.12 379 GLN A C 1
ATOM 2769 O O . GLN A 1 379 ? -6.167 15.481 29.466 1.00 94.12 379 GLN A O 1
ATOM 2774 N N . MET A 1 380 ? -4.526 14.111 28.770 1.00 92.00 380 MET A N 1
ATOM 2775 C CA . MET A 1 380 ? -3.444 14.867 29.413 1.00 92.00 380 MET A CA 1
ATOM 2776 C C . MET A 1 380 ? -3.415 16.316 28.924 1.00 92.00 380 MET A C 1
ATOM 2778 O O . MET A 1 380 ? -3.398 17.237 29.740 1.00 92.00 380 MET A O 1
ATOM 2782 N N . LYS A 1 381 ? -3.494 16.523 27.602 1.00 92.88 381 LYS A N 1
ATOM 2783 C CA . LYS A 1 381 ? -3.548 17.862 27.007 1.00 92.88 381 LYS A CA 1
ATOM 2784 C C . LYS A 1 381 ? -4.786 18.638 27.462 1.00 92.88 381 LYS A C 1
ATOM 2786 O O . LYS A 1 381 ? -4.667 19.808 27.819 1.00 92.88 381 LYS A O 1
ATOM 2791 N N . ALA A 1 382 ? -5.956 17.999 27.484 1.00 92.44 382 ALA A N 1
ATOM 2792 C CA . ALA A 1 382 ? -7.195 18.615 27.965 1.00 92.44 382 ALA A CA 1
ATOM 2793 C C . ALA A 1 382 ? -7.121 19.012 29.452 1.00 92.44 382 ALA A C 1
ATOM 2795 O O . ALA A 1 382 ? -7.705 20.017 29.848 1.00 92.44 382 ALA A O 1
ATOM 2796 N N . ALA A 1 383 ? -6.360 18.266 30.257 1.00 90.75 383 ALA A N 1
ATOM 2797 C CA . ALA A 1 383 ? -6.078 18.566 31.659 1.00 90.75 383 ALA A CA 1
ATOM 2798 C C . ALA A 1 383 ? -4.926 19.576 31.867 1.00 90.75 383 ALA A C 1
ATOM 2800 O O . ALA A 1 383 ? -4.542 19.837 33.006 1.00 90.75 383 ALA A O 1
ATOM 2801 N N . GLY A 1 384 ? -4.341 20.132 30.797 1.00 90.25 384 GLY A N 1
ATOM 2802 C CA . GLY A 1 384 ? -3.218 21.076 30.868 1.00 90.25 384 GLY A CA 1
ATOM 2803 C C . GLY A 1 384 ? -1.850 20.442 31.156 1.00 90.25 384 GLY A C 1
ATOM 2804 O O . GLY A 1 384 ? -0.884 21.163 31.394 1.00 90.25 384 GLY A O 1
ATOM 2805 N N . SER A 1 385 ? -1.748 19.110 31.133 1.00 89.38 385 SER A N 1
ATOM 2806 C CA . SER A 1 385 ? -0.487 18.369 31.275 1.00 89.38 385 SER A CA 1
ATOM 2807 C C . SER A 1 385 ? 0.220 18.202 29.924 1.00 89.38 385 SER A C 1
ATOM 2809 O O . SER A 1 385 ? -0.433 18.110 28.886 1.00 89.38 385 SER A O 1
ATOM 2811 N N . ASP A 1 386 ? 1.555 18.126 29.924 1.00 89.06 386 ASP A N 1
ATOM 2812 C CA . ASP A 1 386 ? 2.351 17.937 28.702 1.00 89.06 386 ASP A CA 1
ATOM 2813 C C . ASP A 1 386 ? 2.340 16.456 28.255 1.00 89.06 386 ASP A C 1
ATOM 2815 O O . ASP A 1 386 ? 2.886 15.603 28.964 1.00 89.06 386 ASP A O 1
ATOM 2819 N N . PRO A 1 387 ? 1.750 16.110 27.091 1.00 93.06 387 PRO A N 1
ATOM 2820 C CA . PRO A 1 387 ? 1.661 14.726 26.632 1.00 93.06 387 PRO A CA 1
ATOM 2821 C C . PRO A 1 387 ? 2.954 14.199 25.983 1.00 93.06 387 PRO A C 1
ATOM 2823 O O . PRO A 1 387 ? 2.960 13.061 25.514 1.00 93.06 387 PRO A O 1
ATOM 2826 N N . LYS A 1 388 ? 4.050 14.976 25.928 1.00 93.00 388 LYS A N 1
ATOM 2827 C CA . LYS A 1 388 ? 5.287 14.621 25.196 1.00 93.00 388 LYS A CA 1
ATOM 2828 C C . LYS A 1 388 ? 5.812 13.210 25.448 1.00 93.00 388 LYS A C 1
ATOM 2830 O O . LYS A 1 388 ? 6.205 12.550 24.495 1.00 93.00 388 LYS A O 1
ATOM 2835 N N . ILE A 1 389 ? 5.805 12.731 26.694 1.00 91.00 389 ILE A N 1
ATOM 2836 C CA . ILE A 1 389 ? 6.294 11.378 27.023 1.00 91.00 389 ILE A CA 1
ATOM 2837 C C . ILE A 1 389 ? 5.425 10.302 26.353 1.00 91.00 389 ILE A C 1
ATOM 2839 O O . ILE A 1 389 ? 5.943 9.323 25.819 1.00 91.00 389 ILE A O 1
ATOM 2843 N N . VAL A 1 390 ? 4.102 10.490 26.339 1.00 93.19 390 VAL A N 1
ATOM 2844 C CA . VAL A 1 390 ? 3.167 9.562 25.685 1.00 93.19 390 VAL A CA 1
ATOM 2845 C C . VAL A 1 390 ? 3.346 9.612 24.168 1.00 93.19 390 VAL A C 1
ATOM 2847 O O . VAL A 1 390 ? 3.413 8.568 23.525 1.00 93.19 390 VAL A O 1
ATOM 2850 N N . VAL A 1 391 ? 3.500 10.814 23.603 1.00 95.88 391 VAL A N 1
ATOM 2851 C CA . VAL A 1 391 ? 3.772 11.014 22.170 1.00 95.88 391 VAL A CA 1
ATOM 2852 C C . VAL A 1 391 ? 5.078 10.344 21.751 1.00 95.88 391 VAL A C 1
ATOM 2854 O O . VAL A 1 391 ? 5.107 9.639 20.746 1.00 95.88 391 VAL A O 1
ATOM 2857 N N . GLN A 1 392 ? 6.144 10.499 22.537 1.00 95.38 392 GLN A N 1
ATOM 2858 C CA . GLN A 1 392 ? 7.429 9.861 22.265 1.00 95.38 392 GLN A CA 1
ATOM 2859 C C . GLN A 1 392 ? 7.312 8.332 22.270 1.00 95.38 392 GLN A C 1
ATOM 2861 O O . GLN A 1 392 ? 7.827 7.686 21.368 1.00 95.38 392 GLN A O 1
ATOM 2866 N N . ASN A 1 393 ? 6.562 7.749 23.204 1.00 94.56 393 ASN A N 1
ATOM 2867 C CA . ASN A 1 393 ? 6.321 6.306 23.218 1.00 94.56 393 ASN A CA 1
ATOM 2868 C C . ASN A 1 393 ? 5.554 5.794 22.001 1.00 94.56 393 ASN A C 1
ATOM 2870 O O . ASN A 1 393 ? 5.838 4.693 21.525 1.00 94.56 393 ASN A O 1
ATOM 2874 N N . ILE A 1 394 ? 4.573 6.565 21.522 1.00 96.81 394 ILE A N 1
ATOM 2875 C CA . ILE A 1 394 ? 3.872 6.244 20.277 1.00 96.81 394 ILE A CA 1
ATOM 2876 C C . ILE A 1 394 ? 4.885 6.264 19.132 1.00 96.81 394 ILE A C 1
ATOM 2878 O O . ILE A 1 394 ? 4.990 5.280 18.408 1.00 96.81 394 ILE A O 1
ATOM 2882 N N . ASN A 1 395 ? 5.685 7.327 19.015 1.00 97.00 395 ASN A N 1
ATOM 2883 C CA . ASN A 1 395 ? 6.701 7.452 17.970 1.00 97.00 395 ASN A CA 1
ATOM 2884 C C . ASN A 1 395 ? 7.710 6.295 18.002 1.00 97.00 395 ASN A C 1
ATOM 2886 O O . ASN A 1 395 ? 7.957 5.679 16.968 1.00 97.00 395 ASN A O 1
ATOM 2890 N N . ASP A 1 396 ? 8.259 5.963 19.170 1.00 97.06 396 ASP A N 1
ATOM 2891 C CA . ASP A 1 396 ? 9.255 4.901 19.336 1.00 97.06 396 ASP A CA 1
ATOM 2892 C C . ASP A 1 396 ? 8.660 3.519 19.024 1.00 97.06 396 ASP A C 1
ATOM 2894 O O . ASP A 1 396 ? 9.270 2.722 18.310 1.00 97.06 396 ASP A O 1
ATOM 2898 N N . GLY A 1 397 ? 7.442 3.245 19.507 1.00 96.75 397 GLY A N 1
ATOM 2899 C CA . GLY A 1 397 ? 6.737 1.995 19.226 1.00 96.75 397 GLY A CA 1
ATOM 2900 C C . GLY A 1 397 ? 6.415 1.835 17.740 1.00 96.75 397 GLY A C 1
ATOM 2901 O O . GLY A 1 397 ? 6.666 0.782 17.160 1.00 96.75 397 GLY A O 1
ATOM 2902 N N . ILE A 1 398 ? 5.921 2.893 17.091 1.00 98.12 398 ILE A N 1
ATOM 2903 C CA . ILE A 1 398 ? 5.643 2.895 15.649 1.00 98.12 398 ILE A CA 1
ATOM 2904 C C . ILE A 1 398 ? 6.937 2.775 14.836 1.00 98.12 398 ILE A C 1
ATOM 2906 O O . ILE A 1 398 ? 6.979 2.035 13.857 1.00 98.12 398 ILE A O 1
ATOM 2910 N N . THR A 1 399 ? 8.020 3.425 15.270 1.00 98.00 399 THR A N 1
ATOM 2911 C CA . THR A 1 399 ? 9.346 3.283 14.652 1.00 98.00 399 THR A CA 1
ATOM 2912 C C . THR A 1 399 ? 9.801 1.825 14.675 1.00 98.00 399 THR A C 1
ATOM 2914 O O . THR A 1 399 ? 10.218 1.301 13.645 1.00 98.00 399 THR A O 1
ATOM 2917 N N . GLN A 1 400 ? 9.686 1.151 15.824 1.00 96.75 400 GLN A N 1
ATOM 2918 C CA . GLN A 1 400 ? 10.036 -0.263 15.962 1.00 96.75 400 GLN A CA 1
ATOM 2919 C C . GLN A 1 400 ? 9.152 -1.173 15.093 1.00 96.75 400 GLN A C 1
ATOM 2921 O O . GLN A 1 400 ? 9.646 -2.157 14.545 1.00 96.75 400 GLN A O 1
ATOM 2926 N N . ARG A 1 401 ? 7.857 -0.856 14.976 1.00 96.62 401 ARG A N 1
ATOM 2927 C CA . ARG A 1 401 ? 6.868 -1.688 14.279 1.00 96.62 401 ARG A CA 1
ATOM 2928 C C . ARG A 1 401 ? 6.938 -1.571 12.753 1.00 96.62 401 ARG A C 1
ATOM 2930 O O . ARG A 1 401 ? 6.794 -2.589 12.070 1.00 96.62 401 ARG A O 1
ATOM 2937 N N . ASP A 1 402 ? 7.123 -0.350 12.245 1.00 98.00 402 ASP A N 1
ATOM 2938 C CA . ASP A 1 402 ? 6.804 0.001 10.854 1.00 98.00 402 ASP A CA 1
ATOM 2939 C C . ASP A 1 402 ? 8.025 0.452 10.035 1.00 98.00 402 ASP A C 1
ATOM 2941 O O . ASP A 1 402 ? 8.054 0.212 8.831 1.00 98.00 402 ASP A O 1
ATOM 2945 N N . LEU A 1 403 ? 9.056 1.065 10.642 1.00 97.69 403 LEU A N 1
ATOM 2946 C CA . LEU A 1 403 ? 10.136 1.711 9.875 1.00 97.69 403 LEU A CA 1
ATOM 2947 C C . LEU A 1 403 ? 10.859 0.745 8.929 1.00 97.69 403 LEU A C 1
ATOM 2949 O O . LEU A 1 403 ? 11.084 1.084 7.770 1.00 97.69 403 LEU A O 1
ATOM 2953 N N . SER A 1 404 ? 11.252 -0.437 9.419 1.00 97.31 404 SER A N 1
ATOM 2954 C CA . SER A 1 404 ? 11.963 -1.422 8.593 1.00 97.31 404 SER A CA 1
ATOM 2955 C C . SER A 1 404 ? 11.059 -2.006 7.514 1.00 97.31 404 SER A C 1
ATOM 2957 O O . SER A 1 404 ? 11.478 -2.122 6.375 1.00 97.31 404 SER A O 1
ATOM 2959 N N . LYS A 1 405 ? 9.796 -2.285 7.845 1.00 97.69 405 LYS A N 1
ATOM 2960 C CA . LYS A 1 405 ? 8.810 -2.826 6.903 1.00 97.69 405 LYS A CA 1
ATOM 2961 C C . LYS A 1 405 ? 8.548 -1.878 5.740 1.00 97.69 405 LYS A C 1
ATOM 2963 O O . LYS A 1 405 ? 8.558 -2.294 4.586 1.00 97.69 405 LYS A O 1
ATOM 2968 N N . ILE A 1 406 ? 8.371 -0.588 6.031 1.00 98.25 406 ILE A N 1
ATOM 2969 C CA . ILE A 1 406 ? 8.219 0.440 4.995 1.00 98.25 406 ILE A CA 1
ATOM 2970 C C . ILE A 1 406 ? 9.523 0.568 4.196 1.00 98.25 406 ILE A C 1
ATOM 2972 O O . ILE A 1 406 ? 9.476 0.659 2.972 1.00 98.25 406 ILE A O 1
ATOM 2976 N N . ALA A 1 407 ? 10.686 0.500 4.854 1.00 97.62 407 ALA A N 1
ATOM 2977 C CA . ALA A 1 407 ? 11.986 0.477 4.178 1.00 97.62 407 ALA A CA 1
ATOM 2978 C C . ALA A 1 407 ? 12.212 -0.769 3.295 1.00 97.62 407 ALA A C 1
ATOM 2980 O O . ALA A 1 407 ? 13.043 -0.712 2.393 1.00 97.62 407 ALA A O 1
ATOM 2981 N N . ASP A 1 408 ? 11.453 -1.847 3.511 1.00 96.06 408 ASP A N 1
ATOM 2982 C CA . ASP A 1 408 ? 11.417 -3.065 2.687 1.00 96.06 408 ASP A CA 1
ATOM 2983 C C . ASP A 1 408 ? 10.283 -3.043 1.631 1.00 96.06 408 ASP A C 1
ATOM 2985 O O . ASP A 1 408 ? 10.097 -3.998 0.863 1.00 96.06 408 ASP A O 1
ATOM 2989 N N . GLY A 1 409 ? 9.545 -1.930 1.555 1.00 93.75 409 GLY A N 1
ATOM 2990 C CA . GLY A 1 409 ? 8.544 -1.651 0.529 1.00 93.75 409 GLY A CA 1
ATOM 2991 C C . GLY A 1 409 ? 7.089 -1.889 0.943 1.00 93.75 409 GLY A C 1
ATOM 2992 O O . GLY A 1 409 ? 6.218 -1.881 0.076 1.00 93.75 409 GLY A O 1
ATOM 2993 N N . GLU A 1 410 ? 6.787 -2.106 2.230 1.00 96.81 410 GLU A N 1
ATOM 2994 C CA . GLU A 1 410 ? 5.394 -2.116 2.709 1.00 96.81 410 GLU A CA 1
ATOM 2995 C C . GLU A 1 410 ? 4.765 -0.711 2.665 1.00 96.81 410 GLU A C 1
ATOM 2997 O O . GLU A 1 410 ? 5.442 0.311 2.794 1.00 96.81 410 GLU A O 1
ATOM 3002 N N . SER A 1 411 ? 3.442 -0.640 2.500 1.00 96.44 411 SER A N 1
ATOM 3003 C CA . SER A 1 411 ? 2.724 0.637 2.421 1.00 96.44 411 SER A CA 1
ATOM 3004 C C . SER A 1 411 ? 2.749 1.410 3.755 1.00 96.44 411 SER A C 1
ATOM 3006 O O . SER A 1 411 ? 2.400 0.841 4.792 1.00 96.44 411 SER A O 1
ATOM 3008 N N . PRO A 1 412 ? 3.031 2.731 3.758 1.00 97.31 412 PRO A N 1
ATOM 3009 C CA . PRO A 1 412 ? 2.966 3.568 4.959 1.00 97.31 412 PRO A CA 1
ATOM 3010 C C . PRO A 1 412 ? 1.531 3.921 5.393 1.00 97.31 412 PRO A C 1
ATOM 3012 O O . PRO A 1 412 ? 1.346 4.650 6.367 1.00 97.31 412 PRO A O 1
ATOM 3015 N N . ALA A 1 413 ? 0.494 3.450 4.688 1.00 96.19 413 ALA A N 1
ATOM 3016 C CA . ALA A 1 413 ? -0.891 3.872 4.910 1.00 96.19 413 ALA A CA 1
ATOM 3017 C C . ALA A 1 413 ? -1.380 3.662 6.357 1.00 96.19 413 ALA A C 1
ATOM 3019 O O . ALA A 1 413 ? -2.034 4.545 6.911 1.00 96.19 413 ALA A O 1
ATOM 3020 N N . ALA A 1 414 ? -1.042 2.530 6.985 1.00 94.56 414 ALA A N 1
ATOM 3021 C CA . ALA A 1 414 ? -1.428 2.247 8.370 1.00 94.56 414 ALA A CA 1
ATOM 3022 C C . ALA A 1 414 ? -0.735 3.188 9.372 1.00 94.56 414 ALA A C 1
ATOM 3024 O O . ALA A 1 414 ? -1.349 3.646 10.335 1.00 94.56 414 ALA A O 1
ATOM 3025 N N . THR A 1 415 ? 0.531 3.526 9.125 1.00 97.25 415 THR A N 1
ATOM 3026 C CA . THR A 1 415 ? 1.292 4.502 9.916 1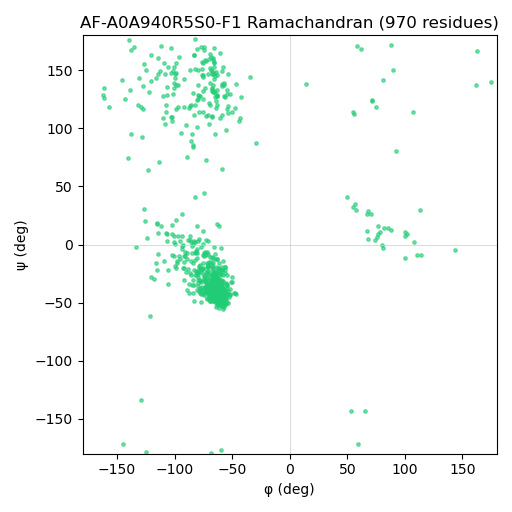.00 97.25 415 THR A CA 1
ATOM 3027 C C . THR A 1 415 ? 0.698 5.907 9.777 1.00 97.25 415 THR A C 1
ATOM 3029 O O . THR A 1 415 ? 0.536 6.620 10.766 1.00 97.25 415 THR A O 1
ATOM 3032 N N . LEU A 1 416 ? 0.295 6.301 8.566 1.00 96.81 416 LEU A N 1
ATOM 3033 C CA . LEU A 1 416 ? -0.339 7.599 8.311 1.00 96.81 416 LEU A CA 1
ATOM 3034 C C . LEU A 1 416 ? -1.755 7.696 8.903 1.00 96.81 416 LEU A C 1
ATOM 3036 O O . LEU A 1 416 ? -2.158 8.769 9.349 1.00 96.81 416 LEU A O 1
ATOM 3040 N N . ASP A 1 417 ? -2.492 6.586 8.978 1.00 95.25 417 ASP A N 1
ATOM 3041 C CA . ASP A 1 417 ? -3.774 6.522 9.687 1.00 95.25 417 ASP A CA 1
ATOM 3042 C C . ASP A 1 417 ? -3.615 6.799 11.193 1.00 95.25 417 ASP A C 1
ATOM 3044 O O . ASP A 1 417 ? -4.384 7.568 11.775 1.00 95.25 417 ASP A O 1
ATOM 3048 N N . VAL A 1 418 ? -2.566 6.255 11.821 1.00 95.81 418 VAL A N 1
ATOM 3049 C CA . VAL A 1 418 ? -2.206 6.600 13.208 1.00 95.81 418 VAL A CA 1
ATOM 3050 C C . VAL A 1 418 ? -1.929 8.101 13.332 1.00 95.81 418 VAL A C 1
ATOM 3052 O O . VAL A 1 418 ? -2.462 8.748 14.234 1.00 95.81 418 VAL A O 1
ATOM 3055 N N . ALA A 1 419 ? -1.153 8.675 12.408 1.00 96.69 419 ALA A N 1
ATOM 3056 C CA . ALA A 1 419 ? -0.853 10.107 12.410 1.00 96.69 419 ALA A CA 1
ATOM 3057 C C . ALA A 1 419 ? -2.121 10.976 12.284 1.00 96.69 419 ALA A C 1
ATOM 3059 O O . ALA A 1 419 ? -2.259 11.969 12.997 1.00 96.69 419 ALA A O 1
ATOM 3060 N N . LYS A 1 420 ? -3.086 10.579 11.443 1.00 95.69 420 LYS A N 1
ATOM 3061 C CA . LYS A 1 420 ? -4.396 11.245 11.326 1.00 95.69 420 LYS A CA 1
ATOM 3062 C C . LYS A 1 420 ? -5.202 11.183 12.617 1.00 95.69 420 LYS A C 1
ATOM 3064 O O . LYS A 1 420 ? -5.778 12.188 13.027 1.00 95.69 420 LYS A O 1
ATOM 3069 N N . ARG A 1 421 ? -5.228 10.026 13.283 1.00 94.75 421 ARG A N 1
ATOM 3070 C CA . ARG A 1 421 ? -5.894 9.877 14.587 1.00 94.75 421 ARG A CA 1
ATOM 3071 C C . ARG A 1 421 ? -5.249 10.759 15.658 1.00 94.75 421 ARG A C 1
ATOM 3073 O O . ARG A 1 421 ? -5.965 11.352 16.460 1.00 94.75 421 ARG A O 1
ATOM 3080 N N . MET A 1 422 ? -3.923 10.907 15.639 1.00 95.81 422 MET A N 1
ATOM 3081 C CA . MET A 1 422 ? -3.210 11.845 16.515 1.00 95.81 422 MET A CA 1
ATOM 3082 C C . MET A 1 422 ? -3.566 13.307 16.212 1.00 95.81 422 MET A C 1
ATOM 3084 O O . MET A 1 422 ? -3.888 14.046 17.142 1.00 95.81 422 MET A O 1
ATOM 3088 N N . GLU A 1 423 ? -3.590 13.713 14.937 1.00 94.50 423 GLU A N 1
ATOM 3089 C CA . GLU A 1 423 ? -3.998 15.065 14.516 1.00 94.50 423 GLU A CA 1
ATOM 3090 C C . GLU A 1 423 ? -5.441 15.372 14.950 1.00 94.50 423 GLU A C 1
ATOM 3092 O O . GLU A 1 423 ? -5.699 16.417 15.547 1.00 94.50 423 GLU A O 1
ATOM 3097 N N . ALA A 1 424 ? -6.368 14.427 14.753 1.00 93.81 424 ALA A N 1
ATOM 3098 C CA . ALA A 1 424 ? -7.761 14.545 15.189 1.00 93.81 424 ALA A CA 1
ATOM 3099 C C . ALA A 1 424 ? -7.903 14.652 16.719 1.00 93.81 424 ALA A C 1
ATOM 3101 O O . ALA A 1 424 ? -8.778 15.359 17.218 1.00 93.81 424 ALA A O 1
ATOM 3102 N N . ALA A 1 425 ? -7.014 14.000 17.474 1.00 93.44 425 ALA A N 1
ATOM 3103 C CA . ALA A 1 425 ? -6.910 14.143 18.924 1.00 93.44 425 ALA A CA 1
ATOM 3104 C C . ALA A 1 425 ? -6.207 15.449 19.360 1.00 93.44 425 ALA A C 1
ATOM 3106 O O . ALA A 1 425 ? -6.077 15.721 20.555 1.00 93.44 425 ALA A O 1
ATOM 3107 N N . GLY A 1 426 ? -5.736 16.270 18.416 1.00 93.38 426 GLY A N 1
ATOM 3108 C CA . GLY A 1 426 ? -4.965 17.479 18.687 1.00 93.38 426 GLY A CA 1
ATOM 3109 C C . GLY A 1 426 ? -3.586 17.192 19.288 1.00 93.38 426 GLY A C 1
ATOM 3110 O O . GLY A 1 426 ? -3.062 18.028 20.025 1.00 93.38 426 GLY A O 1
ATOM 3111 N N . VAL A 1 427 ? -3.016 16.019 19.025 1.00 94.19 427 VAL A N 1
ATOM 3112 C CA . VAL A 1 427 ? -1.710 15.560 19.512 1.00 94.19 427 VAL A CA 1
ATOM 3113 C C . VAL A 1 427 ? -0.678 15.677 18.383 1.00 94.19 427 VAL A C 1
ATOM 3115 O O . VAL A 1 427 ? -1.020 15.536 17.212 1.00 94.19 427 VAL A O 1
ATOM 3118 N N . ASP A 1 428 ? 0.586 15.963 18.716 1.00 93.81 428 ASP A N 1
ATOM 3119 C CA . ASP A 1 428 ? 1.651 16.084 17.712 1.00 93.81 428 ASP A CA 1
ATOM 3120 C C . ASP A 1 428 ? 1.905 14.750 16.992 1.00 93.81 428 ASP A C 1
ATOM 3122 O O . ASP A 1 428 ? 2.321 13.773 17.611 1.00 93.81 428 ASP A O 1
ATOM 3126 N N . ALA A 1 429 ? 1.675 14.731 15.678 1.00 95.50 429 ALA A N 1
ATOM 3127 C CA . ALA A 1 429 ? 1.839 13.565 14.813 1.00 95.50 429 ALA A CA 1
ATOM 3128 C C . ALA A 1 429 ? 3.162 13.572 14.021 1.00 95.50 429 ALA A C 1
ATOM 3130 O O . ALA A 1 429 ? 3.419 12.650 13.243 1.00 95.50 429 ALA A O 1
ATOM 3131 N 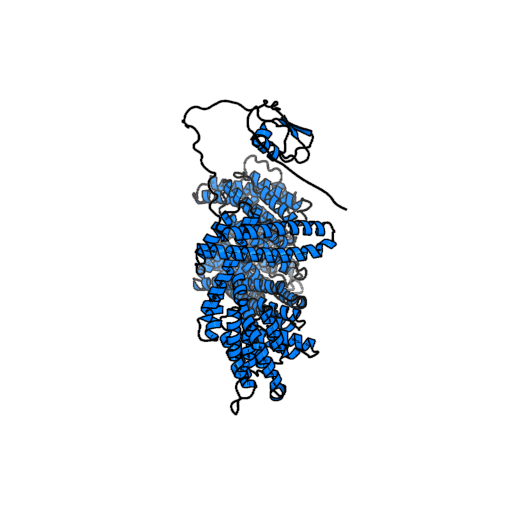N . THR A 1 430 ? 4.008 14.596 14.199 1.00 95.19 430 THR A N 1
ATOM 3132 C CA . THR A 1 430 ? 5.207 14.822 13.372 1.00 95.19 430 THR A CA 1
ATOM 3133 C C . THR A 1 430 ? 6.167 13.630 13.393 1.00 95.19 430 THR A C 1
ATOM 3135 O O . THR A 1 430 ? 6.697 13.243 12.353 1.00 95.19 430 THR A O 1
ATOM 3138 N N . GLY A 1 431 ? 6.363 13.002 14.558 1.00 95.62 431 GLY A N 1
ATOM 3139 C CA . GLY A 1 431 ? 7.228 11.826 14.690 1.00 95.62 431 GLY A CA 1
ATOM 3140 C C . GLY A 1 431 ? 6.720 10.606 13.914 1.00 95.62 431 GLY A C 1
ATOM 3141 O O . GLY A 1 431 ? 7.499 9.965 13.216 1.00 95.62 431 GLY A O 1
ATOM 3142 N N . VAL A 1 432 ? 5.414 10.324 13.961 1.00 97.19 432 VAL A N 1
ATOM 3143 C CA . VAL A 1 432 ? 4.796 9.215 13.212 1.00 97.19 432 VAL A CA 1
ATOM 3144 C C . VAL A 1 432 ? 4.860 9.452 11.702 1.00 97.19 432 VAL A C 1
ATOM 3146 O O . VAL A 1 432 ? 5.203 8.541 10.950 1.00 97.19 432 VAL A O 1
ATOM 3149 N N . VAL A 1 433 ? 4.598 10.681 11.247 1.00 97.44 433 VAL A N 1
ATOM 3150 C CA . VAL A 1 433 ? 4.772 11.060 9.833 1.00 97.44 433 VAL A CA 1
ATOM 3151 C C . VAL A 1 433 ? 6.219 10.848 9.398 1.00 97.44 433 VAL A C 1
ATOM 3153 O O . VAL A 1 433 ? 6.457 10.298 8.325 1.00 97.44 433 VAL A O 1
ATOM 3156 N N . LYS A 1 434 ? 7.184 11.216 10.250 1.00 96.69 434 LYS A N 1
ATOM 3157 C CA . LYS A 1 434 ? 8.607 11.023 9.972 1.00 96.69 434 LYS A CA 1
ATOM 3158 C C . LYS A 1 434 ? 8.974 9.547 9.799 1.00 96.69 434 LYS A C 1
ATOM 3160 O O . LYS A 1 434 ? 9.775 9.239 8.927 1.00 96.69 434 LYS A O 1
ATOM 3165 N N . VAL A 1 435 ? 8.377 8.628 10.565 1.00 97.69 435 VAL A N 1
ATOM 3166 C CA . VAL A 1 435 ? 8.578 7.177 10.366 1.00 97.69 435 VAL A CA 1
ATOM 3167 C C . VAL A 1 435 ? 8.147 6.751 8.963 1.00 97.69 435 VAL A C 1
ATOM 3169 O O . VAL A 1 435 ? 8.888 6.033 8.293 1.00 97.69 435 VAL A O 1
ATOM 3172 N N . ALA A 1 436 ? 6.987 7.227 8.501 1.00 97.69 436 ALA A N 1
ATOM 3173 C CA . ALA A 1 436 ? 6.506 6.948 7.153 1.00 97.69 436 ALA A CA 1
ATOM 3174 C C . ALA A 1 436 ? 7.449 7.522 6.083 1.00 97.69 436 ALA A C 1
ATOM 3176 O O . ALA A 1 436 ? 7.884 6.787 5.200 1.00 97.69 436 ALA A O 1
ATOM 3177 N N . THR A 1 437 ? 7.818 8.804 6.176 1.00 97.12 437 THR A N 1
ATOM 3178 C CA . THR A 1 437 ? 8.691 9.443 5.176 1.00 97.12 437 THR A CA 1
ATOM 3179 C C . THR A 1 437 ? 10.106 8.863 5.174 1.00 97.12 437 THR A C 1
ATOM 3181 O O . THR A 1 437 ? 10.659 8.622 4.105 1.00 97.12 437 THR A O 1
ATOM 3184 N N . ASP A 1 438 ? 10.690 8.588 6.345 1.00 97.62 438 ASP A N 1
ATOM 3185 C CA . ASP A 1 438 ? 12.025 7.989 6.461 1.00 97.62 438 ASP A CA 1
ATOM 3186 C C . ASP A 1 438 ? 12.039 6.552 5.928 1.00 97.62 438 ASP A C 1
ATOM 3188 O O . ASP A 1 438 ? 13.006 6.144 5.285 1.00 97.62 438 ASP A O 1
ATOM 3192 N N . GLY A 1 439 ? 10.978 5.779 6.188 1.00 97.94 439 GLY A N 1
ATOM 3193 C CA . GLY A 1 439 ? 10.823 4.428 5.653 1.00 97.94 439 GLY A CA 1
ATOM 3194 C C . GLY A 1 439 ? 10.794 4.431 4.127 1.00 97.94 439 GLY A C 1
ATOM 3195 O O . GLY A 1 439 ? 11.582 3.726 3.501 1.00 97.94 439 GLY A O 1
ATOM 3196 N N . VAL A 1 440 ? 9.959 5.284 3.524 1.00 97.56 440 VAL A N 1
ATOM 3197 C CA . VAL A 1 440 ? 9.874 5.409 2.058 1.00 97.56 440 VAL A CA 1
ATOM 3198 C C . VAL A 1 440 ? 11.197 5.902 1.467 1.00 97.56 440 VAL A C 1
ATOM 3200 O O . VAL A 1 440 ? 11.644 5.387 0.445 1.00 97.56 440 VAL A O 1
ATOM 3203 N N . GLN A 1 441 ? 11.882 6.841 2.126 1.00 97.06 441 GLN A N 1
ATOM 3204 C CA . GLN A 1 441 ? 13.189 7.316 1.668 1.00 97.06 441 GLN A CA 1
ATOM 3205 C C . GLN A 1 441 ? 14.243 6.198 1.670 1.00 97.06 441 GLN A C 1
ATOM 3207 O O . GLN A 1 441 ? 14.991 6.061 0.704 1.00 97.06 441 GLN A O 1
ATOM 3212 N N . LYS A 1 442 ? 14.274 5.364 2.717 1.00 97.88 442 LYS A N 1
ATOM 3213 C CA . LYS A 1 442 ? 15.159 4.190 2.772 1.00 97.88 442 LYS A CA 1
ATOM 3214 C C . LYS A 1 442 ? 14.827 3.170 1.687 1.00 97.88 442 LYS A C 1
ATOM 3216 O O . LYS A 1 442 ? 15.743 2.622 1.079 1.00 97.88 442 LYS A O 1
ATOM 3221 N N . PHE A 1 443 ? 13.542 2.939 1.418 1.00 98.12 443 PHE A N 1
ATOM 3222 C CA . PHE A 1 443 ? 13.134 2.057 0.329 1.00 98.12 443 PHE A CA 1
ATOM 3223 C C . PHE A 1 443 ? 13.568 2.609 -1.032 1.00 98.12 443 PHE A C 1
ATOM 3225 O O . PHE A 1 443 ? 14.122 1.875 -1.844 1.00 98.12 443 PHE A O 1
ATOM 3232 N N . LYS A 1 444 ? 13.427 3.919 -1.261 1.00 94.00 444 LYS A N 1
ATOM 3233 C CA . LYS A 1 444 ? 13.939 4.593 -2.462 1.00 94.00 444 LYS A CA 1
ATOM 3234 C C . LYS A 1 444 ? 15.453 4.419 -2.631 1.00 94.00 444 LYS A C 1
ATOM 3236 O O . LYS A 1 444 ? 15.916 4.200 -3.748 1.00 94.00 444 LYS A O 1
ATOM 3241 N N . ASP A 1 445 ? 16.233 4.462 -1.553 1.00 94.88 445 ASP A N 1
ATOM 3242 C CA . ASP A 1 445 ? 17.675 4.185 -1.621 1.00 94.88 445 ASP A CA 1
ATOM 3243 C C . ASP A 1 445 ? 17.966 2.707 -1.957 1.00 94.88 445 ASP A C 1
ATOM 3245 O O . ASP A 1 445 ? 18.848 2.427 -2.769 1.00 94.88 445 ASP A O 1
ATOM 3249 N N . LYS A 1 446 ? 17.165 1.760 -1.444 1.00 95.62 446 LYS A N 1
ATOM 3250 C CA . LYS A 1 446 ? 17.223 0.344 -1.856 1.00 95.62 446 LYS A CA 1
ATOM 3251 C C . LYS A 1 446 ? 16.894 0.167 -3.345 1.00 95.62 446 LYS A C 1
ATOM 3253 O O . LYS A 1 446 ? 17.590 -0.578 -4.034 1.00 95.62 446 LYS A O 1
ATOM 3258 N N . VAL A 1 447 ? 15.881 0.870 -3.857 1.00 87.25 447 VAL A N 1
ATOM 3259 C CA . VAL A 1 447 ? 15.546 0.873 -5.293 1.00 87.25 447 VAL A CA 1
ATOM 3260 C C . VAL A 1 447 ? 16.739 1.358 -6.118 1.00 87.25 447 VAL A C 1
ATOM 3262 O O . VAL A 1 447 ? 17.074 0.748 -7.133 1.00 87.25 447 VAL A O 1
ATOM 3265 N N . ALA A 1 448 ? 17.429 2.411 -5.670 1.00 83.62 448 ALA A N 1
ATOM 3266 C CA . ALA A 1 448 ? 18.632 2.900 -6.337 1.00 83.62 448 ALA A CA 1
ATOM 3267 C C . ALA A 1 448 ? 19.768 1.860 -6.348 1.00 83.62 448 ALA A C 1
ATOM 3269 O O . ALA A 1 448 ? 20.442 1.695 -7.367 1.00 83.62 448 ALA A O 1
ATOM 3270 N N . ASP A 1 449 ? 19.951 1.110 -5.259 1.00 88.56 449 ASP A N 1
ATOM 3271 C CA . ASP A 1 449 ? 20.912 0.004 -5.210 1.00 88.56 449 ASP A CA 1
ATOM 3272 C C . ASP A 1 449 ? 20.545 -1.145 -6.162 1.00 88.56 449 ASP A C 1
ATOM 3274 O O . ASP A 1 449 ? 21.429 -1.729 -6.793 1.00 88.56 449 ASP A O 1
ATOM 3278 N N . ASP A 1 450 ? 19.261 -1.467 -6.310 1.00 86.44 450 ASP A N 1
ATOM 3279 C CA . ASP A 1 450 ? 18.806 -2.521 -7.220 1.00 86.44 450 ASP A CA 1
ATOM 3280 C C . ASP A 1 450 ? 18.917 -2.099 -8.696 1.00 86.44 450 ASP A C 1
ATOM 3282 O O . ASP A 1 450 ? 19.412 -2.872 -9.522 1.00 86.44 450 ASP A O 1
ATOM 3286 N N . VAL A 1 451 ? 18.609 -0.838 -9.019 1.00 76.81 451 VAL A N 1
ATOM 3287 C CA . VAL A 1 451 ? 18.906 -0.244 -10.336 1.00 76.81 451 VAL A CA 1
ATOM 3288 C C . VAL A 1 451 ? 20.406 -0.263 -10.618 1.00 76.81 451 VAL A C 1
ATOM 3290 O O . VAL A 1 451 ? 20.824 -0.583 -11.729 1.00 76.81 451 VAL A O 1
ATOM 3293 N N . LYS A 1 452 ? 21.242 0.018 -9.615 1.00 80.31 452 LYS A N 1
ATOM 3294 C CA . LYS A 1 452 ? 22.698 -0.054 -9.750 1.00 80.31 452 LYS A CA 1
ATOM 3295 C C . LYS A 1 452 ? 23.193 -1.471 -10.020 1.00 80.31 452 LYS A C 1
ATOM 3297 O O . LYS A 1 452 ? 24.102 -1.624 -10.832 1.00 80.31 452 LYS A O 1
ATOM 3302 N N . LYS A 1 453 ? 22.615 -2.501 -9.396 1.00 85.44 453 LYS A N 1
ATOM 3303 C CA . LYS A 1 453 ? 22.950 -3.904 -9.710 1.00 85.44 453 LYS A CA 1
ATOM 3304 C C . LYS A 1 453 ? 22.587 -4.252 -11.150 1.00 85.44 453 LYS A C 1
ATOM 3306 O O . LYS A 1 453 ? 23.413 -4.838 -11.843 1.00 85.44 453 LYS A O 1
ATOM 3311 N N . LEU A 1 454 ? 21.405 -3.840 -11.617 1.00 77.25 454 LEU A N 1
ATOM 3312 C CA . LEU A 1 454 ? 21.002 -4.011 -13.017 1.00 77.25 454 LEU A CA 1
ATOM 3313 C C . LEU A 1 454 ? 21.960 -3.281 -13.970 1.00 77.25 454 LEU A C 1
ATOM 3315 O O . LEU A 1 454 ? 22.439 -3.866 -14.935 1.00 77.25 454 LEU A O 1
ATOM 3319 N N . ALA A 1 455 ? 22.308 -2.032 -13.659 1.00 68.19 455 ALA A N 1
ATOM 3320 C CA . ALA A 1 455 ? 23.269 -1.254 -14.433 1.00 68.19 455 ALA A CA 1
ATOM 3321 C C . ALA A 1 455 ? 24.645 -1.936 -14.497 1.00 68.19 455 ALA A C 1
ATOM 3323 O O . ALA A 1 455 ? 25.269 -1.984 -15.549 1.00 68.19 455 ALA A O 1
ATOM 3324 N N . GLN A 1 456 ? 25.130 -2.486 -13.382 1.00 79.44 456 GLN A N 1
ATOM 3325 C CA . GLN A 1 456 ? 26.401 -3.213 -13.349 1.00 79.44 456 GLN A CA 1
ATOM 3326 C C . GLN A 1 456 ? 26.346 -4.504 -14.166 1.00 79.44 456 GLN A C 1
ATOM 3328 O O . GLN A 1 456 ? 27.303 -4.811 -14.873 1.00 79.44 456 GLN A O 1
ATOM 3333 N N . HIS A 1 457 ? 25.233 -5.234 -14.085 1.00 81.81 457 HIS A N 1
ATOM 3334 C CA . HIS A 1 457 ? 25.001 -6.448 -14.859 1.00 81.81 457 HIS A CA 1
ATOM 3335 C C . HIS A 1 457 ? 25.020 -6.173 -16.372 1.00 81.81 457 HIS A C 1
ATOM 3337 O O . HIS A 1 457 ? 25.628 -6.924 -17.136 1.00 81.81 457 HIS A O 1
ATOM 3343 N N . ASP A 1 458 ? 24.419 -5.055 -16.784 1.00 70.62 458 ASP A N 1
ATOM 3344 C CA . ASP A 1 458 ? 24.253 -4.682 -18.189 1.00 70.62 458 ASP A CA 1
ATOM 3345 C C . ASP A 1 458 ? 25.323 -3.702 -18.696 1.00 70.62 458 ASP A C 1
ATOM 3347 O O . ASP A 1 458 ? 25.222 -3.223 -19.822 1.00 70.62 458 ASP A O 1
ATOM 3351 N N . ALA A 1 459 ? 26.359 -3.400 -17.907 1.00 73.00 459 ALA A N 1
ATOM 3352 C CA . ALA A 1 459 ? 27.344 -2.362 -18.225 1.00 73.00 459 ALA A CA 1
ATOM 3353 C C . ALA A 1 459 ? 28.051 -2.590 -19.572 1.00 73.00 459 ALA A C 1
ATOM 3355 O O . ALA A 1 459 ? 28.173 -1.661 -20.369 1.00 73.00 459 ALA A O 1
ATOM 3356 N N . GLU A 1 460 ? 28.479 -3.826 -19.841 1.00 78.12 460 GLU A N 1
ATOM 3357 C CA . GLU A 1 460 ? 29.121 -4.202 -21.107 1.00 78.12 460 GLU A CA 1
ATOM 3358 C C . GLU A 1 460 ? 28.138 -4.098 -22.282 1.00 78.12 460 GLU A C 1
ATOM 3360 O O . GLU A 1 460 ? 28.448 -3.463 -23.285 1.00 78.12 460 GLU A O 1
ATOM 3365 N N . LEU A 1 461 ? 26.925 -4.647 -22.149 1.00 74.88 461 LEU A N 1
ATOM 3366 C CA . LEU A 1 461 ? 25.897 -4.563 -23.192 1.00 74.88 461 LEU A CA 1
ATOM 3367 C C . LEU A 1 461 ? 25.489 -3.113 -23.477 1.00 74.88 461 LEU A C 1
ATOM 3369 O O . LEU A 1 461 ? 25.360 -2.716 -24.631 1.00 74.88 461 LEU A O 1
ATOM 3373 N N . SER A 1 462 ? 25.318 -2.307 -22.432 1.00 67.44 462 SER A N 1
ATOM 3374 C CA . SER A 1 462 ? 25.019 -0.883 -22.547 1.00 67.44 462 SER A CA 1
ATOM 3375 C C . SER A 1 462 ? 26.108 -0.143 -23.294 1.00 67.44 462 SER A C 1
ATOM 3377 O O . SER A 1 462 ? 25.807 0.689 -24.144 1.00 67.44 462 SER A O 1
ATOM 3379 N N . TRP A 1 463 ? 27.365 -0.446 -22.991 1.00 72.06 463 TRP A N 1
ATOM 3380 C CA . TRP A 1 463 ? 28.486 0.140 -23.698 1.00 72.06 463 TRP A CA 1
ATOM 3381 C C . TRP A 1 463 ? 28.486 -0.258 -25.180 1.00 72.06 463 TRP A C 1
ATOM 3383 O O . TRP A 1 463 ? 28.618 0.617 -26.029 1.00 72.06 463 TRP A O 1
ATOM 3393 N N . LEU A 1 464 ? 28.239 -1.534 -25.507 1.00 73.56 464 LEU A N 1
ATOM 3394 C CA . LEU A 1 464 ? 28.172 -2.019 -26.897 1.00 73.56 464 LEU A CA 1
ATOM 3395 C C . LEU A 1 464 ? 27.055 -1.321 -27.677 1.00 73.56 464 LEU A C 1
ATOM 3397 O O . LEU A 1 464 ? 27.255 -0.843 -28.790 1.00 73.56 464 LEU A O 1
ATOM 3401 N N . VAL A 1 465 ? 25.875 -1.198 -27.069 1.00 67.94 465 VAL A N 1
ATOM 3402 C CA . VAL A 1 465 ? 24.729 -0.515 -27.679 1.00 67.94 465 VAL A CA 1
ATOM 3403 C C . VAL A 1 465 ? 25.006 0.980 -27.881 1.00 67.94 465 VAL A C 1
ATOM 3405 O O . VAL A 1 465 ? 24.639 1.526 -28.918 1.00 67.94 465 VAL A O 1
ATOM 3408 N N . GLN A 1 466 ? 25.666 1.646 -26.930 1.00 64.62 466 GLN A N 1
ATOM 3409 C CA . GLN A 1 466 ? 25.997 3.071 -27.041 1.00 64.62 466 GLN A CA 1
ATOM 3410 C C . GLN A 1 466 ? 27.105 3.340 -28.068 1.00 64.62 466 GLN A C 1
ATOM 3412 O O . GLN A 1 466 ? 27.021 4.315 -28.812 1.00 64.62 466 GLN A O 1
ATOM 3417 N N . ASN A 1 467 ? 28.132 2.491 -28.111 1.00 68.19 467 ASN A N 1
ATOM 3418 C CA . ASN A 1 467 ? 29.331 2.717 -28.914 1.00 68.19 467 ASN A CA 1
ATOM 3419 C C . ASN A 1 467 ? 29.202 2.183 -30.346 1.00 68.19 467 ASN A C 1
ATOM 3421 O O . ASN A 1 467 ? 29.603 2.851 -31.300 1.00 68.19 467 ASN A O 1
ATOM 3425 N N . ASP A 1 468 ? 28.615 0.996 -30.490 1.00 71.75 468 ASP A N 1
ATOM 3426 C CA . ASP A 1 468 ? 28.521 0.290 -31.767 1.00 71.75 468 ASP A CA 1
ATOM 3427 C C . ASP A 1 468 ? 27.100 0.362 -32.327 1.00 71.75 468 ASP A C 1
ATOM 3429 O O . ASP A 1 468 ? 26.911 0.474 -33.536 1.00 71.75 468 ASP A O 1
ATOM 3433 N N . GLY A 1 469 ? 26.093 0.360 -31.447 1.00 61.31 469 GLY A N 1
ATOM 3434 C CA . GLY A 1 469 ? 24.684 0.318 -31.828 1.00 61.31 469 GLY A CA 1
ATOM 3435 C C . GLY A 1 469 ? 24.163 1.562 -32.542 1.00 61.31 469 GLY A C 1
ATOM 3436 O O . GLY A 1 469 ? 23.242 1.435 -33.345 1.00 61.31 469 GLY A O 1
ATOM 3437 N N . ALA A 1 470 ? 24.750 2.742 -32.313 1.00 55.19 470 ALA A N 1
ATOM 3438 C CA . ALA A 1 470 ? 24.309 3.979 -32.961 1.00 55.19 470 ALA A CA 1
ATOM 3439 C C . ALA A 1 470 ? 24.332 3.868 -34.498 1.00 55.19 470 ALA A C 1
ATOM 3441 O O . ALA A 1 470 ? 23.365 4.273 -35.140 1.00 55.19 470 ALA A O 1
ATOM 3442 N N . GLY A 1 471 ? 25.373 3.233 -35.058 1.00 57.19 471 GLY A N 1
ATOM 3443 C CA . GLY A 1 471 ? 25.547 3.034 -36.502 1.00 57.19 471 GLY A CA 1
ATOM 3444 C C . GLY A 1 471 ? 24.874 1.790 -37.085 1.00 57.19 471 GLY A C 1
ATOM 3445 O O . GLY A 1 471 ? 25.091 1.487 -38.258 1.00 57.19 471 GLY A O 1
ATOM 3446 N N . LEU A 1 472 ? 24.074 1.067 -36.295 1.00 62.03 472 LEU A N 1
ATOM 3447 C CA . LEU A 1 472 ? 23.331 -0.112 -36.738 1.00 62.03 472 LEU A CA 1
ATOM 3448 C C . LEU A 1 472 ? 21.874 0.242 -37.047 1.00 62.03 472 LEU A C 1
ATOM 3450 O O . LEU A 1 472 ? 21.244 1.048 -36.366 1.00 62.03 472 LEU A O 1
ATOM 3454 N N . SER A 1 473 ? 21.290 -0.433 -38.036 1.00 62.06 473 SER A N 1
ATOM 3455 C CA . SER A 1 473 ? 19.832 -0.449 -38.192 1.00 62.06 473 SER A CA 1
ATOM 3456 C C . SER A 1 473 ? 19.164 -1.165 -37.004 1.00 62.06 473 SER A C 1
ATOM 3458 O O . SER A 1 473 ? 19.775 -2.050 -36.397 1.00 62.06 473 SER A O 1
ATOM 3460 N N . PRO A 1 474 ? 17.881 -0.888 -36.701 1.00 49.38 474 PRO A N 1
ATOM 3461 C CA . PRO A 1 474 ? 17.170 -1.552 -35.603 1.00 49.38 474 PRO A CA 1
ATOM 3462 C C . PRO A 1 474 ? 17.182 -3.086 -35.687 1.00 49.38 474 PRO A C 1
ATOM 3464 O O . PRO A 1 474 ? 17.262 -3.766 -34.668 1.00 49.38 474 PRO A O 1
ATOM 3467 N N . GLN A 1 475 ? 17.139 -3.651 -36.899 1.00 57.72 475 GLN A N 1
ATOM 3468 C CA . GLN A 1 475 ? 17.204 -5.102 -37.107 1.00 57.72 475 GLN A CA 1
ATOM 3469 C C . GLN A 1 475 ? 18.592 -5.665 -36.778 1.00 57.72 475 GLN A C 1
ATOM 3471 O O . GLN A 1 475 ? 18.693 -6.681 -36.092 1.00 57.72 475 GLN A O 1
ATOM 3476 N N . GLN A 1 476 ? 19.652 -4.989 -37.231 1.00 66.94 476 GLN A N 1
ATOM 3477 C CA . GLN A 1 476 ? 21.037 -5.374 -36.945 1.00 66.94 476 GLN A CA 1
ATOM 3478 C C . GLN A 1 476 ? 21.339 -5.265 -35.450 1.00 66.94 476 GLN A C 1
ATOM 3480 O O . GLN A 1 476 ? 21.925 -6.181 -34.879 1.00 66.94 476 GLN A O 1
ATOM 3485 N N . LEU A 1 477 ? 20.876 -4.192 -34.804 1.00 63.56 477 LEU A N 1
ATOM 3486 C CA . LEU A 1 477 ? 21.015 -3.997 -33.367 1.00 63.56 477 LEU A CA 1
ATOM 3487 C C . LEU A 1 477 ? 20.276 -5.082 -32.574 1.00 63.56 477 LEU A C 1
ATOM 3489 O O . LEU A 1 477 ? 20.867 -5.711 -31.700 1.00 63.56 477 LEU A O 1
ATOM 3493 N N . ASN A 1 478 ? 19.009 -5.353 -32.903 1.00 57.06 478 ASN A N 1
ATOM 3494 C CA . ASN A 1 478 ? 18.225 -6.388 -32.226 1.00 57.06 478 ASN A CA 1
ATOM 3495 C C . ASN A 1 478 ? 18.866 -7.771 -32.361 1.00 57.06 478 ASN A C 1
ATOM 3497 O O . ASN A 1 478 ? 18.933 -8.513 -31.381 1.00 57.06 478 ASN A O 1
ATOM 3501 N N . LYS A 1 479 ? 19.370 -8.106 -33.555 1.00 72.88 479 LYS A N 1
ATOM 3502 C CA . LYS A 1 479 ? 20.098 -9.355 -33.785 1.00 72.88 479 LYS A CA 1
ATOM 3503 C C . LYS A 1 479 ? 21.391 -9.407 -32.966 1.00 72.88 479 LYS A C 1
ATOM 3505 O O . LYS A 1 479 ? 21.615 -10.387 -32.266 1.00 72.88 479 LYS A O 1
ATOM 3510 N N . ALA A 1 480 ? 22.202 -8.350 -33.000 1.00 73.62 480 ALA A N 1
ATOM 3511 C CA . ALA A 1 480 ? 23.464 -8.284 -32.267 1.00 73.62 480 ALA A CA 1
ATOM 3512 C C . ALA A 1 480 ? 23.273 -8.427 -30.753 1.00 73.62 480 ALA A C 1
ATOM 3514 O O . ALA A 1 480 ? 24.007 -9.166 -30.097 1.00 73.62 480 ALA A O 1
ATOM 3515 N N . VAL A 1 481 ? 22.241 -7.789 -30.199 1.00 70.31 481 VAL A N 1
ATOM 3516 C CA . VAL A 1 481 ? 21.905 -7.931 -28.782 1.00 70.31 481 VAL A CA 1
ATOM 3517 C C . VAL A 1 481 ? 21.372 -9.330 -28.461 1.00 70.31 481 VAL A C 1
ATOM 3519 O O . VAL A 1 481 ? 21.750 -9.902 -27.439 1.00 70.31 481 VAL A O 1
ATOM 3522 N N . ALA A 1 482 ? 20.514 -9.903 -29.308 1.00 70.62 482 ALA A N 1
ATOM 3523 C CA . ALA A 1 482 ? 20.008 -11.260 -29.103 1.00 70.62 482 ALA A CA 1
ATOM 3524 C C . ALA A 1 482 ? 21.148 -12.293 -29.093 1.00 70.62 482 ALA A C 1
ATOM 3526 O O . ALA A 1 482 ? 21.228 -13.109 -28.171 1.00 70.62 482 ALA A O 1
ATOM 3527 N N . ASP A 1 483 ? 22.066 -12.200 -30.056 1.00 82.25 483 ASP A N 1
ATOM 3528 C CA . ASP A 1 483 ? 23.233 -13.076 -30.168 1.00 82.25 483 ASP A CA 1
ATOM 3529 C C . ASP A 1 483 ? 24.201 -12.878 -28.987 1.00 82.25 483 ASP A C 1
ATOM 3531 O O . ASP A 1 483 ? 24.688 -13.855 -28.414 1.00 82.25 483 ASP A O 1
ATOM 3535 N N . TYR A 1 484 ? 24.420 -11.633 -28.546 1.00 84.50 484 TYR A N 1
ATOM 3536 C CA . TYR A 1 484 ? 25.205 -11.331 -27.345 1.00 84.50 484 TYR A CA 1
ATOM 3537 C C . TYR A 1 484 ? 24.633 -12.014 -26.097 1.00 84.50 484 TYR A C 1
ATOM 3539 O O . TYR A 1 484 ? 25.355 -12.704 -25.372 1.00 84.50 484 TYR A O 1
ATOM 3547 N N . ARG A 1 485 ? 23.324 -11.857 -25.856 1.00 78.88 485 ARG A N 1
ATOM 3548 C CA . ARG A 1 485 ? 22.643 -12.447 -24.692 1.00 78.88 485 ARG A CA 1
ATOM 3549 C C . ARG A 1 485 ? 22.691 -13.971 -24.749 1.00 78.88 485 ARG A C 1
ATOM 3551 O O . ARG A 1 485 ? 22.956 -14.612 -23.732 1.00 78.88 485 ARG A O 1
ATOM 3558 N N . ALA A 1 486 ? 22.492 -14.559 -25.930 1.00 84.75 486 ALA A N 1
ATOM 3559 C CA . ALA A 1 486 ? 22.649 -15.997 -26.141 1.00 84.75 486 ALA A CA 1
ATOM 3560 C C . ALA A 1 486 ? 24.080 -16.467 -25.817 1.00 84.75 486 ALA A C 1
ATOM 3562 O O . ALA A 1 486 ? 24.256 -17.478 -25.138 1.00 84.75 486 ALA A O 1
ATOM 3563 N N . GLY A 1 487 ? 25.094 -15.695 -26.220 1.00 87.56 487 GLY A N 1
ATOM 3564 C CA . GLY A 1 487 ? 26.508 -15.985 -25.975 1.00 87.56 487 GLY A CA 1
ATOM 3565 C C . GLY A 1 487 ? 26.953 -15.910 -24.508 1.00 87.56 487 GLY A C 1
ATOM 3566 O O . GLY A 1 487 ? 27.955 -16.530 -24.156 1.00 87.56 487 GLY A O 1
ATOM 3567 N N . LYS A 1 488 ? 26.223 -15.198 -23.637 1.00 88.88 488 LYS A N 1
ATOM 3568 C CA . LYS A 1 488 ? 26.508 -15.131 -22.187 1.00 88.88 488 LYS A CA 1
ATOM 3569 C C . LYS A 1 488 ? 26.034 -16.360 -21.401 1.00 88.88 488 LYS A C 1
ATOM 3571 O O . LYS A 1 488 ? 26.529 -16.597 -20.302 1.00 88.88 488 LYS A O 1
ATOM 3576 N N . GLY A 1 489 ? 25.121 -17.153 -21.963 1.00 89.19 489 GLY A N 1
ATOM 3577 C CA . GLY A 1 489 ? 24.585 -18.362 -21.335 1.00 89.19 489 GLY A CA 1
ATOM 3578 C C . GLY A 1 489 ? 23.369 -18.128 -20.429 1.00 89.19 489 GLY A C 1
ATOM 3579 O O . GLY A 1 489 ? 22.962 -16.998 -20.159 1.00 89.19 489 GLY A O 1
ATOM 3580 N N . ALA A 1 490 ? 22.763 -19.231 -19.977 1.00 89.06 490 ALA A N 1
ATOM 3581 C CA . ALA A 1 490 ? 21.478 -19.225 -19.273 1.00 89.06 490 ALA A CA 1
ATOM 3582 C C . ALA A 1 490 ? 21.530 -18.548 -17.891 1.00 89.06 490 ALA A C 1
ATOM 3584 O O . ALA A 1 490 ? 20.591 -17.841 -17.536 1.00 89.06 490 ALA A O 1
ATOM 3585 N N . ASP A 1 491 ? 22.624 -18.711 -17.142 1.00 90.44 491 ASP A N 1
ATOM 3586 C CA . ASP A 1 491 ? 22.758 -18.144 -15.791 1.00 90.44 491 ASP A CA 1
ATOM 3587 C C . ASP A 1 491 ? 22.766 -16.609 -15.813 1.00 90.44 491 ASP A C 1
ATOM 3589 O O . ASP A 1 491 ? 22.089 -15.969 -15.010 1.00 90.44 491 ASP A O 1
ATOM 3593 N N . TRP A 1 492 ? 23.471 -16.016 -16.782 1.00 89.06 492 TRP A N 1
ATOM 3594 C CA . TRP A 1 492 ? 23.489 -14.566 -16.987 1.00 89.06 492 TRP A CA 1
ATOM 3595 C C . TRP A 1 492 ? 22.089 -14.043 -17.343 1.00 89.06 492 TRP A C 1
ATOM 3597 O O . TRP A 1 492 ? 21.625 -13.066 -16.766 1.00 89.06 492 TRP A O 1
ATOM 3607 N N . GLN A 1 493 ? 21.359 -14.736 -18.226 1.00 82.38 493 GLN A N 1
ATOM 3608 C CA . GLN A 1 493 ? 19.991 -14.346 -18.601 1.00 82.38 493 GLN A CA 1
ATOM 3609 C C . GLN A 1 493 ? 18.988 -14.489 -17.445 1.00 82.38 493 GLN A C 1
ATOM 3611 O O . GLN A 1 493 ? 18.053 -13.689 -17.326 1.00 82.38 493 GLN A O 1
ATOM 3616 N N . ALA A 1 494 ? 19.162 -15.504 -16.595 1.00 87.88 494 ALA A N 1
ATOM 3617 C CA . ALA A 1 494 ? 18.333 -15.703 -15.412 1.00 87.88 494 ALA A CA 1
ATOM 3618 C C . ALA A 1 494 ? 18.546 -14.577 -14.388 1.00 87.88 494 ALA A C 1
ATOM 3620 O O . ALA A 1 494 ? 17.565 -14.026 -13.882 1.00 87.88 494 ALA A O 1
ATOM 3621 N N . GLU A 1 495 ? 19.800 -14.186 -14.131 1.00 87.56 495 GLU A N 1
ATOM 3622 C CA . GLU A 1 495 ? 20.106 -13.062 -13.238 1.00 87.56 495 GLU A CA 1
ATOM 3623 C C . GLU A 1 495 ? 19.627 -11.725 -13.827 1.00 87.56 495 GLU A C 1
ATOM 3625 O O . GLU A 1 495 ? 19.009 -10.940 -13.110 1.00 87.56 495 GLU A O 1
ATOM 3630 N N . GLU A 1 496 ? 19.789 -11.504 -15.138 1.00 79.38 496 GLU A N 1
ATOM 3631 C CA . GLU A 1 496 ? 19.233 -10.342 -15.849 1.00 79.38 496 GLU A CA 1
ATOM 3632 C C . GLU A 1 496 ? 17.719 -10.223 -15.619 1.00 79.38 496 GLU A C 1
ATOM 3634 O O . GLU A 1 496 ? 17.200 -9.177 -15.228 1.00 79.38 496 GLU A O 1
ATOM 3639 N N . THR A 1 497 ? 16.997 -11.325 -15.836 1.00 81.19 497 THR A N 1
ATOM 3640 C CA . THR A 1 497 ? 15.537 -11.379 -15.699 1.00 81.19 497 THR A CA 1
ATOM 3641 C C . THR A 1 497 ? 15.115 -11.091 -14.264 1.00 81.19 497 THR A C 1
ATOM 3643 O O . THR A 1 497 ? 14.200 -10.299 -14.037 1.00 81.19 497 THR A O 1
ATOM 3646 N N . LYS A 1 498 ? 15.809 -11.685 -13.289 1.00 88.44 498 LYS A N 1
ATOM 3647 C CA . LYS A 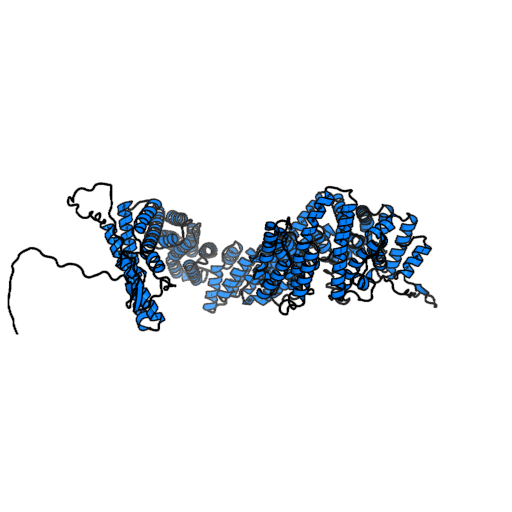1 498 ? 15.562 -11.473 -11.861 1.00 88.44 498 LYS A CA 1
ATOM 3648 C C . LYS A 1 498 ? 15.784 -10.016 -11.451 1.00 88.44 498 LYS A C 1
ATOM 3650 O O . LYS A 1 498 ? 14.917 -9.442 -10.797 1.00 88.44 498 LYS A O 1
ATOM 3655 N N . LEU A 1 499 ? 16.896 -9.400 -11.859 1.00 82.00 499 LEU A N 1
ATOM 3656 C CA . LEU A 1 499 ? 17.193 -7.995 -11.559 1.00 82.00 499 LEU A CA 1
ATOM 3657 C C . LEU A 1 499 ? 16.151 -7.056 -12.178 1.00 82.00 499 LEU A C 1
ATOM 3659 O O . LEU A 1 499 ? 15.675 -6.138 -11.513 1.00 82.00 499 LEU A O 1
ATOM 3663 N N . ARG A 1 500 ? 15.730 -7.317 -13.421 1.00 74.44 500 ARG A N 1
ATOM 3664 C CA . ARG A 1 500 ? 14.669 -6.547 -14.091 1.00 74.44 500 ARG A CA 1
ATOM 3665 C C . ARG A 1 500 ? 13.327 -6.658 -13.374 1.00 74.44 500 ARG A C 1
ATOM 3667 O O . ARG A 1 500 ? 12.680 -5.641 -13.134 1.00 74.44 500 ARG A O 1
ATOM 3674 N N . GLN A 1 501 ? 12.923 -7.876 -13.015 1.00 84.69 501 GLN A N 1
ATOM 3675 C CA . GLN A 1 501 ? 11.691 -8.114 -12.259 1.00 84.69 501 GLN A CA 1
ATOM 3676 C C . GLN A 1 501 ? 11.731 -7.426 -10.896 1.00 84.69 501 GLN A C 1
ATOM 3678 O O . GLN A 1 501 ? 10.731 -6.853 -10.475 1.00 84.69 501 GLN A O 1
ATOM 3683 N N . GLN A 1 502 ? 12.886 -7.436 -10.230 1.00 87.50 502 GLN A N 1
ATOM 3684 C CA . GLN A 1 502 ? 13.064 -6.755 -8.956 1.00 87.50 502 GLN A CA 1
ATOM 3685 C C . GLN A 1 502 ? 12.932 -5.234 -9.097 1.00 87.50 502 GLN A C 1
ATOM 3687 O O . GLN A 1 502 ? 12.186 -4.635 -8.331 1.00 87.50 502 GLN A O 1
ATOM 3692 N N . VAL A 1 503 ? 13.564 -4.613 -10.101 1.00 81.19 503 VAL A N 1
ATOM 3693 C CA . VAL A 1 503 ? 13.426 -3.166 -10.367 1.00 81.19 503 VAL A CA 1
ATOM 3694 C C . VAL A 1 503 ? 11.973 -2.784 -10.673 1.00 81.19 503 VAL A C 1
ATOM 3696 O O . VAL A 1 503 ? 11.487 -1.775 -10.166 1.00 81.19 503 VAL A O 1
ATOM 3699 N N . ALA A 1 504 ? 11.256 -3.598 -11.452 1.00 79.06 504 ALA A N 1
ATOM 3700 C CA . ALA A 1 504 ? 9.836 -3.386 -11.738 1.00 79.06 504 ALA A CA 1
ATOM 3701 C C . ALA A 1 504 ? 8.955 -3.513 -10.480 1.00 79.06 504 ALA A C 1
ATOM 3703 O O . ALA A 1 504 ? 8.106 -2.660 -10.211 1.00 79.06 504 ALA A O 1
ATOM 3704 N N . ALA A 1 505 ? 9.173 -4.562 -9.682 1.00 87.88 505 ALA A N 1
ATOM 3705 C CA . ALA A 1 505 ? 8.433 -4.797 -8.445 1.00 87.88 505 ALA A CA 1
ATOM 3706 C C . ALA A 1 505 ? 8.693 -3.693 -7.410 1.00 87.88 505 ALA A C 1
ATOM 3708 O O . ALA A 1 505 ? 7.762 -3.209 -6.767 1.00 87.88 505 ALA A O 1
ATOM 3709 N N . ASP A 1 506 ? 9.944 -3.254 -7.279 1.00 88.31 506 ASP A N 1
ATOM 3710 C CA . ASP A 1 506 ? 10.312 -2.180 -6.364 1.00 88.31 506 ASP A CA 1
ATOM 3711 C C . ASP A 1 506 ? 9.784 -0.821 -6.848 1.00 88.31 506 ASP A C 1
ATOM 3713 O O . ASP A 1 506 ? 9.294 -0.038 -6.037 1.00 88.31 506 ASP A O 1
ATOM 3717 N N . GLY A 1 507 ? 9.761 -0.568 -8.161 1.00 83.12 507 GLY A N 1
ATOM 3718 C CA . GLY A 1 507 ? 9.085 0.596 -8.742 1.00 83.12 507 GLY A CA 1
ATOM 3719 C C . GLY A 1 507 ? 7.575 0.619 -8.480 1.00 83.12 507 GLY A C 1
ATOM 3720 O O . GLY A 1 507 ? 7.013 1.680 -8.199 1.00 83.12 507 GLY A O 1
ATOM 3721 N N . THR A 1 508 ? 6.924 -0.549 -8.502 1.00 85.38 508 THR A N 1
ATOM 3722 C CA . THR A 1 508 ? 5.494 -0.703 -8.178 1.00 85.38 508 THR A CA 1
ATOM 3723 C C . THR A 1 508 ? 5.234 -0.330 -6.724 1.00 85.38 508 THR A C 1
ATOM 3725 O O . THR A 1 508 ? 4.459 0.586 -6.448 1.00 85.38 508 THR A O 1
ATOM 3728 N N . LYS A 1 509 ? 5.965 -0.954 -5.793 1.00 94.12 509 LYS A N 1
ATOM 3729 C CA . LYS A 1 509 ? 5.872 -0.648 -4.358 1.00 94.12 509 LYS A CA 1
ATOM 3730 C C . LYS A 1 509 ? 6.164 0.822 -4.070 1.00 94.12 509 LYS A C 1
ATOM 3732 O O . LYS A 1 509 ? 5.444 1.449 -3.304 1.00 94.12 509 LYS A O 1
ATOM 3737 N N . LEU A 1 510 ? 7.186 1.399 -4.705 1.00 89.56 510 LEU A N 1
ATOM 3738 C CA . LEU A 1 510 ? 7.546 2.803 -4.509 1.00 89.56 510 LEU A CA 1
ATOM 3739 C C . LEU A 1 510 ? 6.413 3.731 -4.969 1.00 89.56 510 LEU A C 1
ATOM 3741 O O . LEU A 1 510 ? 6.086 4.690 -4.274 1.00 89.56 510 LEU A O 1
ATOM 3745 N N . THR A 1 511 ? 5.763 3.406 -6.089 1.00 83.69 511 THR A N 1
ATOM 3746 C CA . THR A 1 511 ? 4.584 4.135 -6.585 1.00 83.69 511 THR A CA 1
ATOM 3747 C C . THR A 1 511 ? 3.423 4.054 -5.591 1.00 83.69 511 THR A C 1
ATOM 3749 O O . THR A 1 511 ? 2.841 5.079 -5.235 1.00 83.69 511 THR A O 1
ATOM 3752 N N . GLU A 1 512 ? 3.116 2.864 -5.071 1.00 89.56 512 GLU A N 1
ATOM 3753 C CA . GLU A 1 512 ? 2.077 2.671 -4.048 1.00 89.56 512 GLU A CA 1
ATOM 3754 C C . GLU A 1 512 ? 2.389 3.435 -2.750 1.00 89.56 512 GLU A C 1
ATOM 3756 O O . GLU A 1 512 ? 1.498 4.029 -2.136 1.00 89.56 512 GLU A O 1
ATOM 3761 N N . GLN A 1 513 ? 3.659 3.472 -2.339 1.00 93.81 513 GLN A N 1
ATOM 3762 C CA . GLN A 1 513 ? 4.108 4.254 -1.190 1.00 93.81 513 GLN A CA 1
ATOM 3763 C C . GLN A 1 513 ? 3.938 5.761 -1.419 1.00 93.81 513 GLN A C 1
ATOM 3765 O O . GLN A 1 513 ? 3.455 6.455 -0.522 1.00 93.81 513 GLN A O 1
ATOM 3770 N N . MET A 1 514 ? 4.271 6.272 -2.610 1.00 88.69 514 MET A N 1
ATOM 3771 C CA . MET A 1 514 ? 4.043 7.676 -2.978 1.00 88.69 514 MET A CA 1
ATOM 3772 C C . MET A 1 514 ? 2.553 8.034 -2.955 1.00 88.69 514 MET A C 1
ATOM 3774 O O . MET A 1 514 ? 2.176 9.064 -2.393 1.00 88.69 514 MET A O 1
ATOM 3778 N N . ILE A 1 515 ? 1.698 7.167 -3.508 1.00 86.75 515 ILE A N 1
ATOM 3779 C CA . ILE A 1 515 ? 0.237 7.329 -3.468 1.00 86.75 515 ILE A CA 1
ATOM 3780 C C . ILE A 1 515 ? -0.248 7.380 -2.016 1.00 86.75 515 ILE A C 1
ATOM 3782 O O . ILE A 1 515 ? -0.986 8.291 -1.639 1.00 86.75 515 ILE A O 1
ATOM 3786 N N . ALA A 1 516 ? 0.205 6.449 -1.173 1.00 92.00 516 ALA A N 1
ATOM 3787 C CA . ALA A 1 516 ? -0.170 6.415 0.235 1.00 92.00 516 ALA A CA 1
ATOM 3788 C C . ALA A 1 516 ? 0.270 7.684 0.984 1.00 92.00 516 ALA A C 1
ATOM 3790 O O . ALA A 1 516 ? -0.528 8.237 1.739 1.00 92.00 516 ALA A O 1
ATOM 3791 N N . LEU A 1 517 ? 1.492 8.181 0.753 1.00 90.75 517 LEU A N 1
ATOM 3792 C CA . LEU A 1 517 ? 1.961 9.449 1.323 1.00 90.75 517 LEU A CA 1
ATOM 3793 C C . LEU A 1 517 ? 1.063 10.624 0.906 1.00 90.75 517 LEU A C 1
ATOM 3795 O O . LEU A 1 517 ? 0.688 11.424 1.757 1.00 90.75 517 LEU A O 1
ATOM 3799 N N . ASN A 1 518 ? 0.672 10.702 -0.366 1.00 85.88 518 ASN A N 1
ATOM 3800 C CA . ASN A 1 518 ? -0.157 11.793 -0.880 1.00 85.88 518 ASN A CA 1
ATOM 3801 C C . ASN A 1 518 ? -1.609 11.746 -0.367 1.00 85.88 518 ASN A C 1
ATOM 3803 O O . ASN A 1 518 ? -2.170 12.763 0.028 1.00 85.88 518 ASN A O 1
ATOM 3807 N N . GLU A 1 519 ? -2.233 10.568 -0.348 1.00 87.00 519 GLU A N 1
ATOM 3808 C CA . GLU A 1 519 ? -3.667 10.440 -0.048 1.00 87.00 519 GLU A CA 1
ATOM 3809 C C . GLU A 1 519 ? -3.970 10.206 1.438 1.00 87.00 519 GLU A C 1
ATOM 3811 O O . GLU A 1 519 ? -5.042 10.560 1.951 1.00 87.00 519 GLU A O 1
ATOM 3816 N N . LYS A 1 520 ? -3.056 9.547 2.159 1.00 88.50 520 LYS A N 1
ATOM 3817 C CA . LYS A 1 520 ? -3.300 9.111 3.539 1.00 88.50 520 LYS A CA 1
ATOM 3818 C C . LYS A 1 520 ? -2.663 10.018 4.581 1.00 88.50 520 LYS A C 1
ATOM 3820 O O . LYS A 1 520 ? -3.029 9.867 5.743 1.00 88.50 520 LYS A O 1
ATOM 3825 N N . ALA A 1 521 ? -1.811 10.970 4.210 1.00 85.94 521 ALA A N 1
ATOM 3826 C CA . ALA A 1 521 ? -1.180 11.858 5.179 1.00 85.94 521 ALA A CA 1
ATOM 3827 C C . ALA A 1 521 ? -2.161 12.832 5.868 1.00 85.94 521 ALA A C 1
ATOM 3829 O O . ALA A 1 521 ? -3.181 13.212 5.282 1.00 85.94 521 ALA A O 1
ATOM 3830 N N . PRO A 1 522 ? -1.879 13.219 7.127 1.00 89.12 522 PRO A N 1
ATOM 3831 C CA . PRO A 1 522 ? -2.592 14.291 7.818 1.00 89.12 522 PRO A CA 1
ATOM 3832 C C . PRO A 1 522 ? -2.352 15.652 7.151 1.00 89.12 522 PRO A C 1
ATOM 3834 O O . PRO A 1 522 ? -1.306 15.888 6.545 1.00 89.12 522 PRO A O 1
ATOM 3837 N N . THR A 1 523 ? -3.309 16.571 7.284 1.00 84.12 523 THR A N 1
ATOM 3838 C CA . THR A 1 523 ? -3.268 17.857 6.560 1.00 84.12 523 THR A CA 1
ATOM 3839 C C . THR A 1 523 ? -2.096 18.742 6.983 1.00 84.12 523 THR A C 1
ATOM 3841 O O . THR A 1 523 ? -1.470 19.385 6.139 1.00 84.12 523 THR A O 1
ATOM 3844 N N . GLY A 1 524 ? -1.735 18.729 8.271 1.00 83.94 524 GLY A N 1
ATOM 3845 C CA . GLY A 1 524 ? -0.597 19.478 8.805 1.00 83.94 524 GLY A CA 1
ATOM 3846 C C . GLY A 1 524 ? 0.779 18.958 8.370 1.00 83.94 524 GLY A C 1
ATOM 3847 O O . GLY A 1 524 ? 1.778 19.641 8.587 1.00 83.94 524 GLY A O 1
ATOM 3848 N N . ALA A 1 525 ? 0.857 17.780 7.740 1.00 87.06 525 ALA A N 1
ATOM 3849 C CA . ALA A 1 525 ? 2.115 17.151 7.333 1.00 87.06 525 ALA A CA 1
ATOM 3850 C C . ALA A 1 525 ? 2.560 17.474 5.901 1.00 87.06 525 ALA A C 1
ATOM 3852 O O . ALA A 1 525 ? 3.628 17.016 5.490 1.00 87.06 525 ALA A O 1
ATOM 3853 N N . ALA A 1 526 ? 1.784 18.267 5.154 1.00 83.62 526 ALA A N 1
ATOM 3854 C CA . ALA A 1 526 ? 2.044 18.549 3.742 1.00 83.62 526 ALA A CA 1
ATOM 3855 C C . ALA A 1 526 ? 3.513 18.918 3.423 1.00 83.62 526 ALA A C 1
ATOM 3857 O O . ALA A 1 526 ? 4.046 18.346 2.481 1.00 83.62 526 ALA A O 1
ATOM 3858 N N . PRO A 1 527 ? 4.235 19.755 4.204 1.00 87.06 527 PRO A N 1
ATOM 3859 C CA . PRO A 1 527 ? 5.631 20.078 3.891 1.00 87.06 527 PRO A CA 1
ATOM 3860 C C . PRO A 1 527 ? 6.589 18.877 3.931 1.00 87.06 527 PRO A C 1
ATOM 3862 O O . PRO A 1 527 ? 7.491 18.789 3.103 1.00 87.06 527 PRO A O 1
ATOM 3865 N N . ALA A 1 528 ? 6.409 17.959 4.886 1.00 88.06 528 ALA A N 1
ATOM 3866 C CA . ALA A 1 528 ? 7.262 16.777 5.019 1.00 88.06 528 ALA A CA 1
ATOM 3867 C C . ALA A 1 528 ? 6.967 15.746 3.920 1.00 88.06 528 ALA A C 1
ATOM 3869 O O . ALA A 1 528 ? 7.882 15.113 3.397 1.00 88.06 528 ALA A O 1
ATOM 3870 N N . ILE A 1 529 ? 5.691 15.614 3.548 1.00 88.75 529 ILE A N 1
ATOM 3871 C CA . ILE A 1 529 ? 5.254 14.770 2.434 1.00 88.75 529 ILE A CA 1
ATOM 3872 C C . ILE A 1 529 ? 5.766 15.326 1.103 1.00 88.75 529 ILE A C 1
ATOM 3874 O O . ILE A 1 529 ? 6.363 14.578 0.333 1.00 88.75 529 ILE A O 1
ATOM 3878 N N . ASP A 1 530 ? 5.612 16.633 0.872 1.00 84.12 530 ASP A N 1
ATOM 3879 C CA . ASP A 1 530 ? 6.105 17.325 -0.323 1.00 84.12 530 ASP A CA 1
ATOM 3880 C C . ASP A 1 530 ? 7.625 17.112 -0.490 1.00 84.12 530 ASP A C 1
ATOM 3882 O O . ASP A 1 530 ? 8.086 16.786 -1.583 1.00 84.12 530 ASP A O 1
ATOM 3886 N N . ASP A 1 531 ? 8.408 17.250 0.589 1.00 87.06 531 ASP A N 1
ATOM 3887 C CA . ASP A 1 531 ? 9.864 17.029 0.573 1.00 87.06 531 ASP A CA 1
ATOM 3888 C C . ASP A 1 531 ? 10.239 15.570 0.262 1.00 87.06 531 ASP A C 1
ATOM 3890 O O . ASP A 1 531 ? 11.124 15.318 -0.558 1.00 87.06 531 ASP A O 1
ATOM 3894 N N . ALA A 1 532 ? 9.543 14.600 0.865 1.00 88.94 532 ALA A N 1
ATOM 3895 C CA . ALA A 1 532 ? 9.773 13.179 0.605 1.00 88.94 532 ALA A CA 1
ATOM 3896 C C . ALA A 1 532 ? 9.443 12.800 -0.849 1.00 88.94 532 ALA A C 1
ATOM 3898 O O . ALA A 1 532 ? 10.257 12.175 -1.528 1.00 88.94 532 ALA A O 1
ATOM 3899 N N . LEU A 1 533 ? 8.283 13.226 -1.360 1.00 85.44 533 LEU A N 1
ATOM 3900 C CA . LEU A 1 533 ? 7.876 12.976 -2.745 1.00 85.44 533 LEU A CA 1
ATOM 3901 C C . LEU A 1 533 ? 8.830 13.639 -3.742 1.00 85.44 533 LEU A C 1
ATOM 3903 O O . LEU A 1 533 ? 9.181 13.032 -4.753 1.00 85.44 533 LEU A O 1
ATOM 3907 N N . LYS A 1 534 ? 9.298 14.856 -3.439 1.00 82.06 534 LYS A N 1
ATOM 3908 C CA . LYS A 1 534 ? 10.282 15.557 -4.263 1.00 82.06 534 LYS A CA 1
ATOM 3909 C C . LYS A 1 534 ? 11.603 14.797 -4.353 1.00 82.06 534 LYS A C 1
ATOM 3911 O O . LYS A 1 534 ? 12.120 14.639 -5.450 1.00 82.06 534 LYS A O 1
ATOM 3916 N N . LYS A 1 535 ? 12.127 14.276 -3.242 1.00 84.25 535 LYS A N 1
ATOM 3917 C CA . LYS A 1 535 ? 13.369 13.479 -3.241 1.00 84.25 535 LYS A CA 1
ATOM 3918 C C . LYS A 1 535 ? 13.266 12.195 -4.060 1.00 84.25 535 LYS A C 1
ATOM 3920 O O . LYS A 1 535 ? 14.265 11.768 -4.627 1.00 84.25 535 LYS A O 1
ATOM 3925 N N . ILE A 1 536 ? 12.084 11.580 -4.110 1.00 81.12 536 ILE A N 1
ATOM 3926 C CA . ILE A 1 536 ? 11.833 10.411 -4.961 1.00 81.12 536 ILE A CA 1
ATOM 3927 C C . ILE A 1 536 ? 11.779 10.837 -6.427 1.00 81.12 536 ILE A C 1
ATOM 3929 O O . ILE A 1 536 ? 12.416 10.214 -7.268 1.00 81.12 536 ILE A O 1
ATOM 3933 N N . ALA A 1 537 ? 11.051 11.913 -6.731 1.00 71.44 537 ALA A N 1
ATOM 3934 C CA . ALA A 1 537 ? 10.929 12.421 -8.091 1.00 71.44 537 ALA A CA 1
ATOM 3935 C C . ALA A 1 537 ? 12.284 12.879 -8.659 1.00 71.44 537 ALA A C 1
ATOM 3937 O O . ALA A 1 537 ? 12.618 12.551 -9.791 1.00 71.44 537 ALA A O 1
ATOM 3938 N N . ASP A 1 538 ? 13.091 13.582 -7.868 1.00 72.44 538 ASP A N 1
ATOM 3939 C CA . ASP A 1 538 ? 14.408 14.072 -8.280 1.00 72.44 538 ASP A CA 1
ATOM 3940 C C . ASP A 1 538 ? 15.461 12.944 -8.380 1.00 72.44 538 ASP A C 1
ATOM 3942 O O . ASP A 1 538 ? 16.557 13.187 -8.888 1.00 72.44 538 ASP A O 1
ATOM 3946 N N . ASP A 1 539 ? 15.161 11.715 -7.931 1.00 71.94 539 ASP A N 1
ATOM 3947 C CA . ASP A 1 539 ? 16.076 10.577 -8.032 1.00 71.94 539 ASP A CA 1
ATOM 3948 C C . ASP A 1 539 ? 15.925 9.831 -9.375 1.00 71.94 539 ASP A C 1
ATOM 3950 O O . ASP A 1 539 ? 14.885 9.222 -9.651 1.00 71.94 539 ASP A O 1
ATOM 3954 N N . PRO A 1 540 ? 16.972 9.796 -10.219 1.00 68.19 540 PRO A N 1
ATOM 3955 C CA . PRO A 1 540 ? 16.870 9.172 -11.535 1.00 68.19 540 PRO A CA 1
ATOM 3956 C C . PRO A 1 540 ? 16.668 7.646 -11.491 1.00 68.19 540 PRO A C 1
ATOM 3958 O O . PRO A 1 540 ? 16.091 7.084 -12.423 1.00 68.19 540 PRO A O 1
ATOM 3961 N N . SER A 1 541 ? 17.105 6.966 -10.422 1.00 74.25 541 SER A N 1
ATOM 3962 C CA . SER A 1 541 ? 16.939 5.511 -10.267 1.00 74.25 541 SER A CA 1
ATOM 3963 C C . SER A 1 541 ? 15.518 5.154 -9.860 1.00 74.25 541 SER A C 1
ATOM 3965 O O . SER A 1 541 ? 14.923 4.247 -10.441 1.00 74.25 541 SER A O 1
ATOM 3967 N N . ALA A 1 542 ? 14.944 5.912 -8.924 1.00 74.75 542 ALA A N 1
ATOM 3968 C CA . ALA A 1 542 ? 13.523 5.833 -8.616 1.00 74.75 542 ALA A CA 1
ATOM 3969 C C . ALA A 1 542 ? 12.685 6.083 -9.873 1.00 74.75 542 ALA A C 1
ATOM 3971 O O . ALA A 1 542 ? 11.753 5.330 -10.155 1.00 74.75 542 ALA A O 1
ATOM 3972 N N . GLY A 1 543 ? 13.060 7.084 -10.677 1.00 67.19 543 GLY A N 1
ATOM 3973 C CA . GLY A 1 543 ? 12.337 7.388 -11.902 1.00 67.19 543 GLY A CA 1
ATOM 3974 C C . GLY A 1 543 ? 12.370 6.276 -12.946 1.00 67.19 543 GLY A C 1
ATOM 3975 O O . GLY A 1 543 ? 11.339 5.956 -13.541 1.00 67.19 543 GLY A O 1
ATOM 3976 N N . LEU A 1 544 ? 13.520 5.624 -13.118 1.00 68.50 544 LEU A N 1
ATOM 3977 C CA . LEU A 1 544 ? 13.624 4.440 -13.965 1.00 68.50 544 LEU A CA 1
ATOM 3978 C C . LEU A 1 544 ? 12.768 3.282 -13.441 1.00 68.50 544 LEU A C 1
ATOM 3980 O O . LEU A 1 544 ? 12.047 2.661 -14.221 1.00 68.50 544 LEU A O 1
ATOM 3984 N N . ALA A 1 545 ? 12.824 2.993 -12.142 1.00 72.50 545 ALA A N 1
ATOM 3985 C CA . ALA A 1 545 ? 12.051 1.907 -11.546 1.00 72.50 545 ALA A CA 1
ATOM 3986 C C . ALA A 1 545 ? 10.539 2.131 -11.704 1.00 72.50 545 ALA A C 1
ATOM 3988 O O . ALA A 1 545 ? 9.829 1.225 -12.133 1.00 72.50 545 ALA A O 1
ATOM 3989 N N . ILE A 1 546 ? 10.051 3.348 -11.444 1.00 71.81 546 ILE A N 1
ATOM 3990 C CA . ILE A 1 546 ? 8.636 3.717 -11.612 1.00 71.81 546 ILE A CA 1
ATOM 3991 C C . ILE A 1 546 ? 8.215 3.612 -13.082 1.00 71.81 546 ILE A C 1
ATOM 3993 O O . ILE A 1 546 ? 7.190 3.008 -13.383 1.00 71.81 546 ILE A O 1
ATOM 3997 N N . SER A 1 547 ? 9.010 4.142 -14.018 1.00 66.44 547 SER A N 1
ATOM 3998 C CA . SER A 1 547 ? 8.722 4.008 -15.455 1.00 66.44 547 SER A CA 1
ATOM 3999 C C . SER A 1 547 ? 8.680 2.537 -15.885 1.00 66.44 547 SER A C 1
ATOM 4001 O O . SER A 1 547 ? 7.763 2.120 -16.589 1.00 66.44 547 SER A O 1
ATOM 4003 N N . THR A 1 548 ? 9.614 1.724 -15.388 1.00 69.00 548 THR A N 1
ATOM 4004 C CA . THR A 1 548 ? 9.641 0.275 -15.629 1.00 69.00 548 THR A CA 1
ATOM 4005 C C . THR A 1 548 ? 8.377 -0.402 -15.106 1.00 69.00 548 THR A C 1
ATOM 4007 O O . THR A 1 548 ? 7.764 -1.201 -15.813 1.00 69.00 548 THR A O 1
ATOM 4010 N N . ALA A 1 549 ? 7.967 -0.074 -13.881 1.00 72.38 549 ALA A N 1
ATOM 4011 C CA . ALA A 1 549 ? 6.761 -0.601 -13.258 1.00 72.38 549 ALA A CA 1
ATOM 4012 C C . ALA A 1 549 ? 5.512 -0.250 -14.074 1.00 72.38 549 ALA A C 1
ATOM 4014 O O . ALA A 1 549 ? 4.755 -1.142 -14.435 1.00 72.38 549 ALA A O 1
ATOM 4015 N N . LEU A 1 550 ? 5.350 1.013 -14.477 1.00 65.38 550 LEU A N 1
ATOM 4016 C CA . LEU A 1 550 ? 4.220 1.454 -15.307 1.00 65.38 550 LEU A CA 1
ATOM 4017 C C . LEU A 1 550 ? 4.157 0.737 -16.655 1.00 65.38 550 LEU A C 1
ATOM 4019 O O . LEU A 1 550 ? 3.081 0.526 -17.206 1.00 65.38 550 LEU A O 1
ATOM 4023 N N . GLN A 1 551 ? 5.306 0.344 -17.197 1.00 62.03 551 GLN A N 1
ATOM 4024 C CA . GLN A 1 551 ? 5.359 -0.374 -18.463 1.00 62.03 551 GLN A CA 1
ATOM 4025 C C . GLN A 1 551 ? 5.070 -1.871 -18.334 1.00 62.03 551 GLN A C 1
ATOM 4027 O O . GLN A 1 551 ? 4.681 -2.478 -19.333 1.00 62.03 551 GLN A O 1
ATOM 4032 N N . THR A 1 552 ? 5.288 -2.459 -17.156 1.00 65.88 552 THR A N 1
ATOM 4033 C CA . THR A 1 552 ? 5.288 -3.917 -16.950 1.00 65.88 552 THR A CA 1
ATOM 4034 C C . THR A 1 552 ? 4.169 -4.419 -16.044 1.00 65.88 552 THR A C 1
ATOM 4036 O O . THR A 1 552 ? 3.804 -5.587 -16.162 1.00 65.88 552 THR A O 1
ATOM 4039 N N . ASP A 1 553 ? 3.598 -3.566 -15.189 1.00 70.81 553 ASP A N 1
ATOM 4040 C CA . ASP A 1 553 ? 2.453 -3.879 -14.338 1.00 70.81 553 ASP A CA 1
ATOM 4041 C C . ASP A 1 553 ? 1.188 -3.156 -14.838 1.00 70.81 553 ASP A C 1
ATOM 4043 O O . ASP A 1 553 ? 1.000 -1.961 -14.586 1.00 70.81 553 ASP A O 1
ATOM 4047 N N . PRO A 1 554 ? 0.270 -3.875 -15.512 1.00 67.44 554 PRO A N 1
ATOM 4048 C CA . PRO A 1 554 ? -0.993 -3.312 -15.977 1.00 67.44 554 PRO A CA 1
ATOM 4049 C C . PRO A 1 554 ? -1.879 -2.761 -14.854 1.00 67.44 554 PRO A C 1
ATOM 4051 O O . PRO A 1 554 ? -2.739 -1.927 -15.134 1.00 67.44 554 PRO A O 1
ATOM 4054 N N . LYS A 1 555 ? -1.700 -3.201 -13.597 1.00 77.75 555 LYS A N 1
ATOM 4055 C CA . LYS A 1 555 ? -2.514 -2.738 -12.459 1.00 77.75 555 LYS A CA 1
ATOM 4056 C C . LYS A 1 555 ? -2.292 -1.263 -12.164 1.00 77.75 555 LYS A C 1
ATOM 4058 O O . LYS A 1 555 ? -3.245 -0.550 -11.878 1.00 77.75 555 LYS A O 1
ATOM 4063 N N . LEU A 1 556 ? -1.057 -0.786 -12.310 1.00 68.19 556 LEU A N 1
ATOM 4064 C CA . LEU A 1 556 ? -0.726 0.630 -12.128 1.00 68.19 556 LEU A CA 1
ATOM 4065 C C . LEU A 1 556 ? -1.362 1.527 -13.197 1.00 68.19 556 LEU A C 1
ATOM 4067 O O . LEU A 1 556 ? -1.434 2.741 -13.028 1.00 68.19 556 LEU A O 1
ATOM 4071 N N . ALA A 1 557 ? -1.830 0.927 -14.290 1.00 65.12 557 ALA A N 1
ATOM 4072 C CA . ALA A 1 557 ? -2.509 1.595 -15.383 1.00 65.12 557 ALA A CA 1
ATOM 4073 C C . ALA A 1 557 ? -4.035 1.403 -15.348 1.00 65.12 557 ALA A C 1
ATOM 4075 O O . ALA A 1 557 ? -4.685 1.759 -16.326 1.00 65.12 557 ALA A O 1
ATOM 4076 N N . ASP A 1 558 ? -4.613 0.839 -14.278 1.00 78.00 558 ASP A N 1
ATOM 4077 C CA . ASP A 1 558 ? -6.068 0.722 -14.126 1.00 78.00 558 ASP A CA 1
ATOM 4078 C C . ASP A 1 558 ? -6.735 2.068 -13.773 1.00 78.00 558 ASP A C 1
ATOM 4080 O O . ASP A 1 558 ? -6.075 3.060 -13.460 1.00 78.00 558 ASP A O 1
ATOM 4084 N N . ASP A 1 559 ? -8.068 2.116 -13.814 1.00 74.06 559 ASP A N 1
ATOM 4085 C CA . ASP A 1 559 ? -8.829 3.343 -13.547 1.00 74.06 559 ASP A CA 1
ATOM 4086 C C . ASP A 1 559 ? -8.630 3.911 -12.132 1.00 74.06 559 ASP A C 1
ATOM 4088 O O . ASP A 1 559 ? -8.744 5.127 -11.940 1.00 74.06 559 ASP A O 1
ATOM 4092 N N . THR A 1 560 ? -8.354 3.052 -11.144 1.00 78.00 560 THR A N 1
ATOM 4093 C CA . THR A 1 560 ? -8.190 3.444 -9.736 1.00 78.00 560 THR A CA 1
ATOM 4094 C C . THR A 1 560 ? -6.819 4.076 -9.531 1.00 78.00 560 THR A C 1
ATOM 4096 O O . THR A 1 560 ? -6.716 5.191 -9.019 1.00 78.00 560 THR A O 1
ATOM 4099 N N . HIS A 1 561 ? -5.768 3.411 -10.006 1.00 77.56 561 HIS A N 1
ATOM 4100 C CA . HIS A 1 561 ? -4.397 3.892 -9.938 1.00 77.56 561 HIS A CA 1
ATOM 4101 C C . HIS A 1 561 ? -4.196 5.113 -10.829 1.00 77.56 561 HIS A C 1
ATOM 4103 O O . HIS A 1 561 ? -3.530 6.051 -10.404 1.00 77.56 561 HIS A O 1
ATOM 4109 N N . ALA A 1 562 ? -4.850 5.193 -11.992 1.00 69.25 562 ALA A N 1
ATOM 4110 C CA . ALA A 1 562 ? -4.843 6.400 -12.816 1.00 69.25 562 ALA A CA 1
ATOM 4111 C C . ALA A 1 562 ? -5.396 7.620 -12.060 1.00 69.25 562 ALA A C 1
ATOM 4113 O O . ALA A 1 562 ? -4.835 8.710 -12.170 1.00 69.25 562 ALA A O 1
ATOM 4114 N N . ALA A 1 563 ? -6.453 7.452 -11.254 1.00 77.00 563 ALA A N 1
ATOM 4115 C CA . ALA A 1 563 ? -6.989 8.526 -10.414 1.00 77.00 563 ALA A CA 1
ATOM 4116 C C . ALA A 1 563 ? -5.994 8.944 -9.325 1.00 77.00 563 ALA A C 1
ATOM 4118 O O . ALA A 1 563 ? -5.726 10.134 -9.150 1.00 77.00 563 ALA A O 1
ATOM 4119 N N . SER A 1 564 ? -5.423 7.968 -8.618 1.00 79.81 564 SER A N 1
ATOM 4120 C CA . SER A 1 564 ? -4.435 8.206 -7.565 1.00 79.81 564 SER A CA 1
ATOM 4121 C C . SER A 1 564 ? -3.159 8.853 -8.099 1.00 79.81 564 SER A C 1
ATOM 4123 O O . SER A 1 564 ? -2.648 9.797 -7.501 1.00 79.81 564 SER A O 1
ATOM 4125 N N . MET A 1 565 ? -2.675 8.416 -9.260 1.00 73.12 565 MET A N 1
ATOM 4126 C CA . MET A 1 565 ? -1.529 9.003 -9.949 1.00 73.12 565 MET A CA 1
ATOM 4127 C C . MET A 1 565 ? -1.844 10.407 -10.455 1.00 73.12 565 MET A C 1
ATOM 4129 O O . MET A 1 565 ? -1.048 11.319 -10.256 1.00 73.12 565 MET A O 1
ATOM 4133 N N . ALA A 1 566 ? -3.022 10.630 -11.036 1.00 71.06 566 ALA A N 1
ATOM 4134 C CA . ALA A 1 566 ? -3.434 11.973 -11.415 1.00 71.06 566 ALA A CA 1
ATOM 4135 C C . ALA A 1 566 ? -3.476 12.908 -10.197 1.00 71.06 566 ALA A C 1
ATOM 4137 O O . ALA A 1 566 ? -2.988 14.028 -10.279 1.00 71.06 566 ALA A O 1
ATOM 4138 N N . ASN A 1 567 ? -3.971 12.449 -9.045 1.00 74.31 567 ASN A N 1
ATOM 4139 C CA . ASN A 1 567 ? -3.953 13.229 -7.804 1.00 74.31 567 ASN A CA 1
ATOM 4140 C C . ASN A 1 567 ? -2.534 13.456 -7.266 1.00 74.31 567 ASN A C 1
ATOM 4142 O O . ASN A 1 567 ? -2.248 14.529 -6.740 1.00 74.31 567 ASN A O 1
ATOM 4146 N N . LEU A 1 568 ? -1.649 12.466 -7.395 1.00 71.19 568 LEU A N 1
ATOM 4147 C CA . LEU A 1 568 ? -0.240 12.561 -7.014 1.00 71.19 568 LEU A CA 1
ATOM 4148 C C . LEU A 1 568 ? 0.501 13.607 -7.862 1.00 71.19 568 LEU A C 1
ATOM 4150 O O . LEU A 1 568 ? 1.301 14.376 -7.335 1.00 71.19 568 LEU A O 1
ATOM 4154 N N . PHE A 1 569 ? 0.210 13.673 -9.164 1.00 63.78 569 PHE A N 1
ATOM 4155 C CA . PHE A 1 569 ? 0.934 14.519 -10.119 1.00 63.78 569 PHE A CA 1
ATOM 4156 C C . PHE A 1 569 ? 0.218 15.817 -10.515 1.00 63.78 569 PHE A C 1
ATOM 4158 O O . PHE A 1 569 ? 0.840 16.696 -11.111 1.00 63.78 569 PHE A O 1
ATOM 4165 N N . ALA A 1 570 ? -1.047 16.002 -10.125 1.00 60.91 570 ALA A N 1
ATOM 4166 C CA . ALA A 1 570 ? -1.766 17.274 -10.244 1.00 60.91 570 ALA A CA 1
ATOM 4167 C C . ALA A 1 570 ? -1.161 18.383 -9.360 1.00 60.91 570 ALA A C 1
ATOM 4169 O O . ALA A 1 570 ? -1.478 19.563 -9.531 1.00 60.91 570 ALA A O 1
ATOM 4170 N N . PHE A 1 571 ? -0.272 18.031 -8.424 1.00 54.19 571 PHE A N 1
ATOM 4171 C CA . PHE A 1 571 ? 0.446 18.987 -7.591 1.00 54.19 571 PHE A CA 1
ATOM 4172 C C . PHE A 1 571 ? 1.489 19.775 -8.396 1.00 54.19 571 PHE A C 1
ATOM 4174 O O . PHE A 1 571 ? 2.558 19.284 -8.757 1.00 54.19 571 PHE A O 1
ATOM 4181 N N . SER A 1 572 ? 1.223 21.070 -8.571 1.00 47.47 572 SER A N 1
ATOM 4182 C CA . SER A 1 572 ? 2.077 22.059 -9.249 1.00 47.47 572 SER A CA 1
ATOM 4183 C C . SER A 1 572 ? 3.479 22.261 -8.641 1.00 47.47 572 SER A C 1
ATOM 4185 O O . SER A 1 572 ? 4.275 23.021 -9.191 1.00 47.47 572 SER A O 1
ATOM 4187 N N . LYS A 1 573 ? 3.812 21.590 -7.528 1.00 51.59 573 LYS A N 1
ATOM 4188 C CA . LYS A 1 573 ? 5.098 21.717 -6.819 1.00 51.59 573 LYS A CA 1
ATOM 4189 C C . LYS A 1 573 ? 6.156 20.668 -7.190 1.00 51.59 573 LYS A C 1
ATOM 4191 O O . LYS A 1 573 ? 7.317 20.858 -6.835 1.00 51.59 573 LYS A O 1
ATOM 4196 N N . LEU A 1 574 ? 5.792 19.600 -7.907 1.00 51.59 574 LEU A N 1
ATOM 4197 C CA . LEU A 1 574 ? 6.721 18.521 -8.291 1.00 51.59 574 LEU A CA 1
ATOM 4198 C C . LEU A 1 574 ? 7.466 18.775 -9.625 1.00 51.59 574 LEU A C 1
ATOM 4200 O O . LEU A 1 574 ? 8.243 17.938 -10.081 1.00 51.59 574 LEU A O 1
ATOM 4204 N N . GLY A 1 575 ? 7.268 19.943 -10.249 1.00 56.62 575 GLY A N 1
ATOM 4205 C CA . GLY A 1 575 ? 8.087 20.422 -11.369 1.00 56.62 575 GLY A CA 1
ATOM 4206 C C . GLY A 1 575 ? 8.002 19.582 -12.654 1.00 56.62 575 GLY A C 1
ATOM 4207 O O . GLY A 1 575 ? 6.936 19.106 -13.048 1.00 56.62 575 GLY A O 1
ATOM 4208 N N . ASP A 1 576 ? 9.133 19.452 -13.353 1.00 52.59 576 ASP A N 1
ATOM 4209 C CA . ASP A 1 576 ? 9.243 18.764 -14.650 1.00 52.59 576 ASP A CA 1
ATOM 4210 C C . ASP A 1 576 ? 9.257 17.236 -14.538 1.00 52.59 576 ASP A C 1
ATOM 4212 O O . ASP A 1 576 ? 8.935 16.545 -15.503 1.00 52.59 576 ASP A O 1
ATOM 4216 N N . VAL A 1 577 ? 9.605 16.689 -13.371 1.00 50.12 577 VAL A N 1
ATOM 4217 C CA . VAL A 1 577 ? 9.738 15.240 -13.184 1.00 50.12 577 VAL A CA 1
ATOM 4218 C C . VAL A 1 577 ? 8.377 14.568 -12.967 1.00 50.12 577 VAL A C 1
ATOM 4220 O O . VAL A 1 577 ? 8.101 13.547 -13.592 1.00 50.12 577 VAL A O 1
ATOM 4223 N N . ALA A 1 578 ? 7.459 15.192 -12.218 1.00 52.66 578 ALA A N 1
ATOM 4224 C CA . ALA A 1 578 ? 6.065 14.731 -12.147 1.00 52.66 578 ALA A CA 1
ATOM 4225 C C . ALA A 1 578 ? 5.389 14.682 -13.524 1.00 52.66 578 ALA A C 1
ATOM 4227 O O . ALA A 1 578 ? 4.705 13.709 -13.843 1.00 52.66 578 ALA A O 1
ATOM 4228 N N . ARG A 1 579 ? 5.640 15.683 -14.381 1.00 56.09 579 ARG A N 1
ATOM 4229 C CA . ARG A 1 579 ? 5.147 15.683 -15.768 1.00 56.09 579 ARG A CA 1
ATOM 4230 C C . ARG A 1 579 ? 5.652 14.477 -16.567 1.00 56.09 579 ARG A C 1
ATOM 4232 O O . ARG A 1 579 ? 4.899 13.930 -17.364 1.00 56.09 579 ARG A O 1
ATOM 4239 N N . LYS A 1 580 ? 6.885 14.017 -16.332 1.00 54.69 580 LYS A N 1
ATOM 4240 C CA . LYS A 1 580 ? 7.447 12.831 -17.005 1.00 54.69 580 LYS A CA 1
ATOM 4241 C C . LYS A 1 580 ? 6.758 11.531 -16.575 1.00 54.69 580 LYS A C 1
ATOM 4243 O O . LYS A 1 580 ? 6.389 10.748 -17.443 1.00 54.69 580 LYS A O 1
ATOM 4248 N N . PHE A 1 581 ? 6.507 11.328 -15.279 1.00 60.25 581 PHE A N 1
ATOM 4249 C CA . PHE A 1 581 ? 5.761 10.152 -14.794 1.00 60.25 581 PHE A CA 1
ATOM 4250 C C . PHE A 1 581 ? 4.316 10.127 -15.269 1.00 60.25 581 PHE A C 1
ATOM 4252 O O . PHE A 1 581 ? 3.787 9.078 -15.618 1.00 60.25 581 PHE A O 1
ATOM 4259 N N . THR A 1 582 ? 3.703 11.304 -15.320 1.00 60.84 582 THR A N 1
ATOM 4260 C CA . THR A 1 582 ? 2.342 11.490 -15.814 1.00 60.84 582 THR A CA 1
ATOM 4261 C C . THR A 1 582 ? 2.208 11.041 -17.272 1.00 60.84 582 THR A C 1
ATOM 4263 O O . THR A 1 582 ? 1.257 10.346 -17.623 1.00 60.84 582 THR A O 1
ATOM 4266 N N . ASN A 1 583 ? 3.197 11.372 -18.109 1.00 60.91 583 ASN A N 1
ATOM 4267 C CA . ASN A 1 583 ? 3.232 10.940 -19.503 1.00 60.91 583 ASN A CA 1
ATOM 4268 C C . ASN A 1 583 ? 3.386 9.420 -19.624 1.00 60.91 583 ASN A C 1
ATOM 4270 O O . ASN A 1 583 ? 2.609 8.803 -20.339 1.00 60.91 583 ASN A O 1
ATOM 4274 N N . GLU A 1 584 ? 4.324 8.811 -18.892 1.00 59.34 584 GLU A N 1
ATOM 4275 C CA . GLU A 1 584 ? 4.529 7.351 -18.890 1.00 59.34 584 GLU A CA 1
ATOM 4276 C C . GLU A 1 584 ? 3.285 6.592 -18.406 1.00 59.34 584 GLU A C 1
ATOM 4278 O O . GLU A 1 584 ? 2.892 5.588 -18.999 1.00 59.34 584 GLU A O 1
ATOM 4283 N N . ALA A 1 585 ? 2.615 7.102 -17.372 1.00 62.31 585 ALA A N 1
ATOM 4284 C CA . ALA A 1 585 ? 1.362 6.548 -16.875 1.00 62.31 585 ALA A CA 1
ATOM 4285 C C . ALA A 1 585 ? 0.244 6.651 -17.919 1.00 62.31 585 ALA A C 1
ATOM 4287 O O . ALA A 1 585 ? -0.511 5.701 -18.120 1.00 62.31 585 ALA A O 1
ATOM 4288 N N . ALA A 1 586 ? 0.152 7.780 -18.628 1.00 63.59 586 ALA A N 1
ATOM 4289 C CA . ALA A 1 586 ? -0.811 7.952 -19.708 1.00 63.59 586 ALA A CA 1
ATOM 4290 C C . ALA A 1 586 ? -0.522 7.004 -20.881 1.00 63.59 586 ALA A C 1
ATOM 4292 O O . ALA A 1 586 ? -1.445 6.397 -21.425 1.00 63.59 586 ALA A O 1
ATOM 4293 N N . SER A 1 587 ? 0.749 6.816 -21.235 1.00 63.56 587 SER A N 1
ATOM 4294 C CA . SER A 1 587 ? 1.179 5.835 -22.234 1.00 63.56 587 SER A CA 1
ATOM 4295 C C . SER A 1 587 ? 0.813 4.407 -21.828 1.00 63.56 587 SER A C 1
ATOM 4297 O O . SER A 1 587 ? 0.317 3.644 -22.660 1.00 63.56 587 SER A O 1
ATOM 4299 N N . ALA A 1 588 ? 1.028 4.046 -20.560 1.00 61.91 588 ALA A N 1
ATOM 4300 C CA . ALA A 1 588 ? 0.661 2.746 -20.006 1.00 61.91 588 ALA A CA 1
ATOM 4301 C C . ALA A 1 588 ? -0.859 2.533 -20.026 1.00 61.91 588 ALA A C 1
ATOM 4303 O O . ALA A 1 588 ? -1.328 1.495 -20.489 1.00 61.91 588 ALA A O 1
ATOM 4304 N N . TYR A 1 589 ? -1.634 3.546 -19.631 1.00 64.94 589 TYR A N 1
ATOM 4305 C CA . TYR A 1 589 ? -3.095 3.517 -19.689 1.00 64.94 589 TYR A CA 1
ATOM 4306 C C . TYR A 1 589 ? -3.598 3.261 -21.115 1.00 64.94 589 TYR A C 1
ATOM 4308 O O . TYR A 1 589 ? -4.409 2.360 -21.329 1.00 64.94 589 TYR A O 1
ATOM 4316 N N . VAL A 1 590 ? -3.065 3.988 -22.108 1.00 64.19 590 VAL A N 1
ATOM 4317 C CA . VAL A 1 590 ? -3.387 3.792 -23.534 1.00 64.19 590 VAL A CA 1
ATOM 4318 C C . VAL A 1 590 ? -3.003 2.393 -24.012 1.00 64.19 590 VAL A C 1
ATOM 4320 O O . VAL A 1 590 ? -3.748 1.776 -24.774 1.00 64.19 590 VAL A O 1
ATOM 4323 N N . ARG A 1 591 ? -1.856 1.867 -23.576 1.00 62.38 591 ARG A N 1
ATOM 4324 C CA . ARG A 1 591 ? -1.415 0.518 -23.941 1.00 62.38 591 ARG A CA 1
ATOM 4325 C C . ARG A 1 591 ? -2.407 -0.537 -23.453 1.00 62.38 591 ARG A C 1
ATOM 4327 O O . ARG A 1 591 ? -2.945 -1.273 -24.275 1.00 62.38 591 ARG A O 1
ATOM 4334 N N . THR A 1 592 ? -2.715 -0.526 -22.160 1.00 64.88 592 THR A N 1
ATOM 4335 C CA . THR A 1 592 ? -3.599 -1.503 -21.511 1.00 64.88 592 THR A CA 1
ATOM 4336 C C . THR A 1 592 ? -5.044 -1.403 -22.007 1.00 64.88 592 THR A C 1
ATOM 4338 O O . THR A 1 592 ? -5.700 -2.413 -22.262 1.00 64.88 592 THR A O 1
ATOM 4341 N N . HIS A 1 593 ? -5.566 -0.183 -22.161 1.00 73.44 593 HIS A N 1
ATOM 4342 C CA . HIS A 1 593 ? -6.979 0.026 -22.493 1.00 73.44 593 HIS A CA 1
ATOM 4343 C C . HIS A 1 593 ? -7.261 -0.010 -23.992 1.00 73.44 593 HIS A C 1
ATOM 4345 O O . HIS A 1 593 ? -8.386 -0.327 -24.379 1.00 73.44 593 HIS A O 1
ATOM 4351 N N . VAL A 1 594 ? -6.258 0.275 -24.829 1.00 69.81 594 VAL A N 1
ATOM 4352 C CA . VAL A 1 594 ? -6.436 0.408 -26.279 1.00 69.81 594 VAL A CA 1
ATOM 4353 C C . VAL A 1 594 ? -5.557 -0.568 -27.041 1.00 69.81 594 VAL A C 1
ATOM 4355 O O . VAL A 1 594 ? -6.083 -1.416 -27.754 1.00 69.81 594 VAL A O 1
ATOM 4358 N N . LEU A 1 595 ? -4.230 -0.472 -26.915 1.00 58.12 595 LEU A N 1
ATOM 4359 C CA . LEU A 1 595 ? -3.311 -1.227 -27.777 1.00 58.12 595 LEU A CA 1
ATOM 4360 C C . LEU A 1 595 ? -3.425 -2.743 -27.573 1.00 58.12 595 LEU A C 1
ATOM 4362 O O . LEU A 1 595 ? -3.492 -3.476 -28.557 1.00 58.12 595 LEU A O 1
ATOM 4366 N N . ASP A 1 596 ? -3.523 -3.211 -26.329 1.00 58.03 596 ASP A N 1
ATOM 4367 C CA . ASP A 1 596 ? -3.651 -4.641 -26.024 1.00 58.03 596 ASP A CA 1
ATOM 4368 C C . ASP A 1 596 ? -4.975 -5.218 -26.528 1.00 58.03 596 ASP A C 1
ATOM 4370 O O . ASP A 1 596 ? -5.014 -6.320 -27.075 1.00 58.03 596 ASP A O 1
ATOM 4374 N N . LYS A 1 597 ? -6.053 -4.430 -26.455 1.00 65.12 597 LYS A N 1
ATOM 4375 C CA . LYS A 1 597 ? -7.357 -4.795 -27.027 1.00 65.12 597 LYS A CA 1
ATOM 4376 C C . LYS A 1 597 ? -7.371 -4.751 -28.560 1.00 65.12 597 LYS A C 1
ATOM 4378 O O . LYS A 1 597 ? -8.285 -5.299 -29.172 1.00 65.12 597 LYS A O 1
ATOM 4383 N N . MET A 1 598 ? -6.381 -4.104 -29.181 1.00 55.97 598 MET A N 1
ATOM 4384 C CA . MET A 1 598 ? -6.235 -4.002 -30.637 1.00 55.97 598 MET A CA 1
ATOM 4385 C C . MET A 1 598 ? -5.328 -5.083 -31.248 1.00 55.97 598 MET A C 1
ATOM 4387 O O . MET A 1 598 ? -5.212 -5.159 -32.476 1.00 55.97 598 MET A O 1
ATOM 4391 N N . GLN A 1 599 ? -4.704 -5.945 -30.439 1.00 51.38 599 GLN A N 1
ATOM 4392 C CA . GLN A 1 599 ? -3.913 -7.060 -30.958 1.00 51.38 599 GLN A CA 1
ATOM 4393 C C . GLN A 1 599 ? -4.814 -8.031 -31.747 1.00 51.38 599 GLN A C 1
ATOM 4395 O O . GLN A 1 599 ? -5.777 -8.579 -31.217 1.00 51.38 599 GLN A O 1
ATOM 4400 N N . GLY A 1 600 ? -4.516 -8.235 -33.036 1.00 49.22 600 GLY A N 1
ATOM 4401 C CA . GLY A 1 600 ? -5.285 -9.131 -33.915 1.00 49.22 600 GLY A CA 1
ATOM 4402 C C . GLY A 1 600 ? -6.489 -8.497 -34.626 1.00 49.22 600 GLY A C 1
ATOM 4403 O O . GLY A 1 600 ? -7.296 -9.223 -35.208 1.00 49.22 600 GLY A O 1
ATOM 4404 N N . VAL A 1 601 ? -6.619 -7.165 -34.619 1.00 56.97 601 VAL A N 1
ATOM 4405 C CA . VAL A 1 601 ? -7.712 -6.471 -35.319 1.00 56.97 601 VAL A CA 1
ATOM 4406 C C . VAL A 1 601 ? -7.655 -6.691 -36.840 1.00 56.97 601 VAL A C 1
ATOM 4408 O O . VAL A 1 601 ? -6.643 -6.439 -37.494 1.00 56.97 601 VAL A O 1
ATOM 4411 N N . ASN A 1 602 ? -8.776 -7.120 -37.427 1.00 60.09 602 ASN A N 1
ATOM 4412 C CA . ASN A 1 602 ? -8.958 -7.294 -38.865 1.00 60.09 602 ASN A CA 1
ATOM 4413 C C . ASN A 1 602 ? -9.783 -6.145 -39.457 1.00 60.09 602 ASN A C 1
ATOM 4415 O O . ASN A 1 602 ? -10.996 -6.071 -39.295 1.00 60.09 602 ASN A O 1
ATOM 4419 N N . LEU A 1 603 ? -9.140 -5.285 -40.243 1.00 58.50 603 LEU A N 1
ATOM 4420 C CA . LEU A 1 603 ? -9.784 -4.102 -40.826 1.00 58.50 603 LEU A CA 1
ATOM 4421 C C . LEU A 1 603 ? -10.808 -4.382 -41.931 1.00 58.50 603 LEU A C 1
ATOM 4423 O O . LEU A 1 603 ? -11.498 -3.463 -42.371 1.00 58.50 603 LEU A O 1
ATOM 4427 N N . HIS A 1 604 ? -10.912 -5.626 -42.392 1.00 62.44 604 HIS A N 1
ATOM 4428 C CA . HIS A 1 604 ? -11.957 -6.048 -43.323 1.00 62.44 604 HIS A CA 1
ATOM 4429 C C . HIS A 1 604 ? -13.190 -6.597 -42.594 1.00 62.44 604 HIS A C 1
ATOM 4431 O O . HIS A 1 604 ? -14.220 -6.804 -43.229 1.00 62.44 604 HIS A O 1
ATOM 4437 N N . ASP A 1 605 ? -13.100 -6.809 -41.278 1.00 72.31 605 ASP A N 1
ATOM 4438 C CA . ASP A 1 605 ? -14.203 -7.264 -40.441 1.00 72.31 605 ASP A CA 1
ATOM 4439 C C . ASP A 1 605 ? -14.854 -6.072 -39.707 1.00 72.31 605 ASP A C 1
ATOM 4441 O O . ASP A 1 605 ? -14.215 -5.430 -38.865 1.00 72.31 605 ASP A O 1
ATOM 4445 N N . PRO A 1 606 ? -16.136 -5.768 -39.984 1.00 76.00 606 PRO A N 1
ATOM 4446 C CA . PRO A 1 606 ? -16.885 -4.741 -39.267 1.00 76.00 606 PRO A CA 1
ATOM 4447 C C . PRO A 1 606 ? -16.902 -4.923 -37.746 1.00 76.00 606 PRO A C 1
ATOM 4449 O O . PRO A 1 606 ? -16.878 -3.919 -37.033 1.00 76.00 606 PRO A O 1
ATOM 4452 N N . ALA A 1 607 ? -16.921 -6.163 -37.242 1.00 73.25 607 ALA A N 1
ATOM 4453 C CA . ALA A 1 607 ? -16.928 -6.426 -35.803 1.00 73.25 607 ALA A CA 1
ATOM 4454 C C . ALA A 1 607 ? -15.587 -6.048 -35.160 1.00 73.25 607 ALA A C 1
ATOM 4456 O O . ALA A 1 607 ? -15.555 -5.412 -34.108 1.00 73.25 607 ALA A O 1
ATOM 4457 N N . SER A 1 608 ? -14.479 -6.352 -35.833 1.00 69.81 608 SER A N 1
ATOM 4458 C CA . SER A 1 608 ? -13.138 -5.991 -35.379 1.00 69.81 608 SER A CA 1
ATOM 4459 C C . SER A 1 608 ? -12.869 -4.478 -35.424 1.00 69.81 608 SER A C 1
ATOM 4461 O O . SER A 1 608 ? -12.288 -3.921 -34.492 1.00 69.81 608 SER A O 1
ATOM 4463 N N . VAL A 1 609 ? -13.374 -3.771 -36.444 1.00 70.75 609 VAL A N 1
ATOM 4464 C CA . VAL A 1 609 ? -13.325 -2.294 -36.494 1.00 70.75 609 VAL A CA 1
ATOM 4465 C C . VAL A 1 609 ? -14.197 -1.668 -35.400 1.00 70.75 609 VAL A C 1
ATOM 4467 O O . VAL A 1 609 ? -13.800 -0.671 -34.798 1.00 70.75 609 VAL A O 1
ATOM 4470 N N . ALA A 1 610 ? -15.363 -2.249 -35.102 1.00 77.81 610 ALA A N 1
ATOM 4471 C CA . ALA A 1 610 ? -16.206 -1.803 -33.995 1.00 77.81 610 ALA A CA 1
ATOM 4472 C C . ALA A 1 610 ? -15.519 -2.007 -32.634 1.00 77.81 610 ALA A C 1
ATOM 4474 O O . ALA A 1 610 ? -15.536 -1.092 -31.812 1.00 77.81 610 ALA A O 1
ATOM 4475 N N . ALA A 1 611 ? -14.851 -3.146 -32.427 1.00 73.75 611 ALA A N 1
ATOM 4476 C CA . ALA A 1 611 ? -14.069 -3.419 -31.222 1.00 73.75 611 ALA A CA 1
ATOM 4477 C C . ALA A 1 611 ? -12.905 -2.427 -31.047 1.00 73.75 611 ALA A C 1
ATOM 4479 O O . ALA A 1 611 ? -12.688 -1.921 -29.949 1.00 73.75 611 ALA A O 1
ATOM 4480 N N . ALA A 1 612 ? -12.207 -2.068 -32.130 1.00 68.19 612 ALA A N 1
ATOM 4481 C CA . ALA A 1 612 ? -11.152 -1.056 -32.085 1.00 68.19 612 ALA A CA 1
ATOM 4482 C C . ALA A 1 612 ? -11.692 0.348 -31.759 1.00 68.19 612 ALA A C 1
ATOM 4484 O O . ALA A 1 612 ? -11.111 1.057 -30.940 1.00 68.19 612 ALA A O 1
ATOM 4485 N N . LYS A 1 613 ? -12.837 0.744 -32.339 1.00 80.44 613 LYS A N 1
ATOM 4486 C CA . LYS A 1 613 ? -13.511 2.005 -31.973 1.00 80.44 613 LYS A CA 1
ATOM 4487 C C . LYS A 1 613 ? -13.952 2.013 -30.518 1.00 80.44 613 LYS A C 1
ATOM 4489 O O . LYS A 1 613 ? -13.832 3.042 -29.868 1.00 80.44 613 LYS A O 1
ATOM 4494 N N . GLN A 1 614 ? -14.435 0.883 -30.013 1.00 83.88 614 GLN A N 1
ATOM 4495 C CA . GLN A 1 614 ? -14.806 0.740 -28.612 1.00 83.88 614 GLN A CA 1
ATOM 4496 C C . GLN A 1 614 ? -13.584 0.886 -27.697 1.00 83.88 614 GLN A C 1
ATOM 4498 O O . GLN A 1 614 ? -13.631 1.687 -26.775 1.00 83.88 614 GLN A O 1
ATOM 4503 N N . ALA A 1 615 ? -12.473 0.208 -27.999 1.00 74.94 615 ALA A N 1
ATOM 4504 C CA . ALA A 1 615 ? -11.233 0.329 -27.232 1.00 74.94 615 ALA A CA 1
ATOM 4505 C C . ALA A 1 615 ? -10.681 1.768 -27.231 1.00 74.94 615 ALA A C 1
ATOM 4507 O O . ALA A 1 615 ? -10.238 2.266 -26.203 1.00 74.94 615 ALA A O 1
ATOM 4508 N N . ILE A 1 616 ? -10.756 2.479 -28.362 1.00 78.12 616 ILE A N 1
ATOM 4509 C CA . ILE A 1 616 ? -10.405 3.908 -28.436 1.00 78.12 616 ILE A CA 1
ATOM 4510 C C . ILE A 1 616 ? -11.394 4.750 -27.621 1.00 78.12 616 ILE A C 1
ATOM 4512 O O . ILE A 1 616 ? -10.984 5.672 -26.921 1.00 78.12 616 ILE A O 1
ATOM 4516 N N . GLY A 1 617 ? -12.684 4.422 -27.679 1.00 85.00 617 GLY A N 1
ATOM 4517 C CA . GLY A 1 617 ? -13.738 5.066 -26.903 1.00 85.00 617 GLY A CA 1
ATOM 4518 C C . GLY A 1 617 ? -13.575 4.907 -25.391 1.00 85.00 617 GLY A C 1
ATOM 4519 O O . GLY A 1 617 ? -13.932 5.832 -24.663 1.00 85.00 617 GLY A O 1
ATOM 4520 N N . ASP A 1 618 ? -12.968 3.811 -24.924 1.00 85.06 618 ASP A N 1
ATOM 4521 C CA . ASP A 1 618 ? -12.638 3.590 -23.509 1.00 85.06 618 ASP A CA 1
ATOM 4522 C C . ASP A 1 618 ? -11.669 4.663 -22.965 1.00 85.06 618 ASP A C 1
ATOM 4524 O O . ASP A 1 618 ? -11.664 4.935 -21.766 1.00 85.06 618 ASP A O 1
ATOM 4528 N N . LEU A 1 619 ? -10.918 5.366 -23.832 1.00 81.69 619 LEU A N 1
ATOM 4529 C CA . LEU A 1 619 ? -10.107 6.525 -23.432 1.00 81.69 619 LEU A CA 1
ATOM 4530 C C . LEU A 1 619 ? -10.939 7.728 -22.969 1.00 81.69 619 LEU A C 1
ATOM 4532 O O . LEU A 1 619 ? -10.373 8.659 -22.406 1.00 81.69 619 LEU A O 1
ATOM 4536 N N . LYS A 1 620 ? -12.264 7.762 -23.171 1.00 90.06 620 LYS A N 1
ATOM 4537 C CA . LYS A 1 620 ? -13.160 8.845 -22.702 1.00 90.06 620 LYS A CA 1
ATOM 4538 C C . LYS A 1 620 ? -13.417 8.786 -21.189 1.00 90.06 620 LYS A C 1
ATOM 4540 O O . LYS A 1 620 ? -14.547 8.944 -20.719 1.00 90.06 620 LYS A O 1
ATOM 4545 N N . ASN A 1 621 ? -12.358 8.559 -20.421 1.00 88.19 621 ASN A N 1
ATOM 4546 C CA . ASN A 1 621 ? -12.364 8.365 -18.982 1.00 88.19 621 ASN A CA 1
ATOM 4547 C C . ASN A 1 621 ? -11.948 9.658 -18.255 1.00 88.19 621 ASN A C 1
ATOM 4549 O O . ASN A 1 621 ? -11.030 10.367 -18.674 1.00 88.19 621 ASN A O 1
ATOM 4553 N N . GLU A 1 622 ? -12.629 9.986 -17.155 1.00 86.31 622 GLU A N 1
ATOM 4554 C CA . GLU A 1 622 ? -12.347 11.200 -16.378 1.00 86.31 622 GLU A CA 1
ATOM 4555 C C . GLU A 1 622 ? -10.957 11.169 -15.722 1.00 86.31 622 GLU A C 1
ATOM 4557 O O . GLU A 1 622 ? -10.273 12.191 -15.673 1.00 86.31 622 GLU A O 1
ATOM 4562 N N . ASN A 1 623 ? -10.511 10.002 -15.260 1.00 81.81 623 ASN A N 1
ATOM 4563 C CA . ASN A 1 623 ? -9.204 9.825 -14.635 1.00 81.81 623 ASN A CA 1
ATOM 4564 C C . ASN A 1 623 ? -8.088 9.903 -15.677 1.00 81.81 623 ASN A C 1
ATOM 4566 O O . ASN A 1 623 ? -7.069 10.535 -15.419 1.00 81.81 623 ASN A O 1
ATOM 4570 N N . PHE A 1 624 ? -8.311 9.377 -16.885 1.00 80.62 624 PHE A N 1
ATOM 4571 C CA . PHE A 1 624 ? -7.371 9.555 -17.993 1.00 80.62 624 PHE A CA 1
ATOM 4572 C C . PHE A 1 624 ? -7.264 11.025 -18.436 1.00 80.62 624 PHE A C 1
ATOM 4574 O O . PHE A 1 624 ? -6.167 11.511 -18.702 1.00 80.62 624 PHE A O 1
ATOM 4581 N N . ALA A 1 625 ? -8.370 11.781 -18.431 1.00 80.25 625 ALA A N 1
ATOM 4582 C CA . ALA A 1 625 ? -8.331 13.227 -18.672 1.00 80.25 625 ALA A CA 1
ATOM 4583 C C . ALA A 1 625 ? -7.495 13.965 -17.617 1.00 80.25 625 ALA A C 1
ATOM 4585 O O . ALA A 1 625 ? -6.641 14.784 -17.959 1.00 80.25 625 ALA A O 1
ATOM 4586 N N . LYS A 1 626 ? -7.695 13.637 -16.334 1.00 76.56 626 LYS A N 1
ATOM 4587 C CA . LYS A 1 626 ? -6.901 14.202 -15.233 1.00 76.56 626 LYS A CA 1
ATOM 4588 C C . LYS A 1 626 ? -5.424 13.840 -15.364 1.00 76.56 626 LYS A C 1
ATOM 4590 O O . LYS A 1 626 ? -4.583 14.711 -15.169 1.00 76.56 626 LYS A O 1
ATOM 4595 N N . LEU A 1 627 ? -5.122 12.601 -15.752 1.00 68.94 627 LEU A N 1
ATOM 4596 C CA . LEU A 1 627 ? -3.761 12.142 -16.002 1.00 68.94 627 LEU A CA 1
ATOM 4597 C C . LEU A 1 627 ? -3.112 12.946 -17.130 1.00 68.94 627 LEU A C 1
ATOM 4599 O O . LEU A 1 627 ? -2.010 13.430 -16.973 1.00 68.94 627 LEU A O 1
ATOM 4603 N N . LEU A 1 628 ? -3.807 13.212 -18.232 1.00 70.38 628 LEU A N 1
ATOM 4604 C CA . LEU A 1 628 ? -3.263 14.058 -19.302 1.00 70.38 628 LEU A CA 1
ATOM 4605 C C . LEU A 1 628 ? -3.183 15.555 -18.935 1.00 70.38 628 LEU A C 1
ATOM 4607 O O . LEU A 1 628 ? -2.651 16.345 -19.716 1.00 70.38 628 LEU A O 1
ATOM 4611 N N . GLY A 1 629 ? -3.721 15.966 -17.782 1.00 72.00 629 GLY A N 1
ATOM 4612 C CA . GLY A 1 629 ? -3.833 17.372 -17.395 1.00 72.00 629 GLY A CA 1
ATOM 4613 C C . GLY A 1 629 ? -4.817 18.157 -18.268 1.00 72.00 629 GLY A C 1
ATOM 4614 O O . GLY A 1 629 ? -4.645 19.359 -18.471 1.00 72.00 629 GLY A O 1
ATOM 4615 N N . VAL A 1 630 ? -5.834 17.485 -18.816 1.00 78.00 630 VAL A N 1
ATOM 4616 C CA . VAL A 1 630 ? -6.792 18.048 -19.781 1.00 78.00 630 VAL A CA 1
ATOM 4617 C C . VAL A 1 630 ? -8.219 17.981 -19.249 1.00 78.00 630 VAL A C 1
ATOM 4619 O O . VAL A 1 630 ? -8.536 17.226 -18.330 1.00 78.00 630 VAL A O 1
ATOM 4622 N N . THR A 1 631 ? -9.125 18.755 -19.846 1.00 84.81 631 THR A N 1
ATOM 4623 C CA . THR A 1 631 ? -10.546 18.621 -19.514 1.00 84.81 631 THR A CA 1
ATOM 4624 C C . THR A 1 631 ? -11.130 17.370 -20.169 1.00 84.81 631 THR A C 1
ATOM 4626 O O . THR A 1 631 ? -10.783 17.024 -21.302 1.00 84.81 631 THR A O 1
ATOM 4629 N N . LYS A 1 632 ? -12.082 16.713 -19.492 1.00 87.44 632 LYS A N 1
ATOM 4630 C CA . LYS A 1 632 ? -12.807 15.571 -20.071 1.00 87.44 632 LYS A CA 1
ATOM 4631 C C . LYS A 1 632 ? -13.483 15.940 -21.398 1.00 87.44 632 LYS A C 1
ATOM 4633 O O . LYS A 1 632 ? -13.470 15.153 -22.333 1.00 87.44 632 LYS A O 1
ATOM 4638 N N . GLY A 1 633 ? -14.032 17.151 -21.505 1.00 87.69 633 GLY A N 1
ATOM 4639 C CA . GLY A 1 633 ? -14.685 17.617 -22.730 1.00 87.69 633 GLY A CA 1
ATOM 4640 C C . GLY A 1 633 ? -13.732 17.742 -23.923 1.00 87.69 633 GLY A C 1
ATOM 4641 O O . GLY A 1 633 ? -14.112 17.396 -25.042 1.00 87.69 633 GLY A O 1
ATOM 4642 N N . ASP A 1 634 ? -12.499 18.203 -23.699 1.00 87.31 634 ASP A N 1
ATOM 4643 C CA . ASP A 1 634 ? -11.487 18.295 -24.758 1.00 87.31 634 ASP A CA 1
ATOM 4644 C C . ASP A 1 634 ? -10.955 16.911 -25.136 1.00 87.31 634 ASP A C 1
ATOM 4646 O O . ASP A 1 634 ? -10.803 16.613 -26.321 1.00 87.31 634 ASP A O 1
ATOM 4650 N N . LEU A 1 635 ? -10.764 16.030 -24.149 1.00 87.50 635 LEU A N 1
ATOM 4651 C CA . LEU A 1 635 ? -10.405 14.635 -24.390 1.00 87.50 635 LEU A CA 1
ATOM 4652 C C . LEU A 1 635 ? -11.478 13.902 -25.203 1.00 87.50 635 LEU A C 1
ATOM 4654 O O . LEU A 1 635 ? -11.150 13.276 -26.204 1.00 87.50 635 LEU A O 1
ATOM 4658 N N . ASP A 1 636 ? -12.757 14.020 -24.837 1.00 92.44 636 ASP A N 1
ATOM 4659 C CA . ASP A 1 636 ? -13.864 13.366 -25.543 1.00 92.44 636 ASP A CA 1
ATOM 4660 C C . ASP A 1 636 ? -13.898 13.774 -27.028 1.00 92.44 636 ASP A C 1
ATOM 4662 O O . ASP A 1 636 ? -14.116 12.938 -27.911 1.00 92.44 636 ASP A O 1
ATOM 4666 N N . LYS A 1 637 ? -13.644 15.059 -27.319 1.00 89.75 637 LYS A N 1
ATOM 4667 C CA . LYS A 1 637 ? -13.538 15.592 -28.688 1.00 89.75 637 LYS A CA 1
ATOM 4668 C C . LYS A 1 637 ? -12.309 15.060 -29.426 1.00 89.75 637 LYS A C 1
ATOM 4670 O O . LYS A 1 637 ? -12.420 14.727 -30.608 1.00 89.75 637 LYS A O 1
ATOM 4675 N N . ALA A 1 638 ? -11.162 14.985 -28.755 1.00 82.56 638 ALA A N 1
ATOM 4676 C CA . ALA A 1 638 ? -9.918 14.495 -29.338 1.00 82.56 638 ALA A CA 1
ATOM 4677 C C . ALA A 1 638 ? -9.984 12.986 -29.629 1.00 82.56 638 ALA A C 1
ATOM 4679 O O . ALA A 1 638 ? -9.669 12.562 -30.738 1.00 82.56 638 ALA A O 1
ATOM 4680 N N . VAL A 1 639 ? -10.499 12.184 -28.692 1.00 85.38 639 VAL A N 1
ATOM 4681 C CA . VAL A 1 639 ? -10.747 10.745 -28.877 1.00 85.38 639 VAL A CA 1
ATOM 4682 C C . VAL A 1 639 ? -11.751 10.517 -30.002 1.00 85.38 639 VAL A C 1
ATOM 4684 O O . VAL A 1 639 ? -11.521 9.671 -30.860 1.00 85.38 639 VAL A O 1
ATOM 4687 N N . LYS A 1 640 ? -12.816 11.324 -30.083 1.00 88.69 640 LYS A N 1
ATOM 4688 C CA . LYS A 1 640 ? -13.756 11.260 -31.209 1.00 88.69 640 LYS A CA 1
ATOM 4689 C C . LYS A 1 640 ? -13.085 11.549 -32.552 1.00 88.69 640 LYS A C 1
ATOM 4691 O O . LYS A 1 640 ? -13.399 10.893 -33.536 1.00 88.69 640 LYS A O 1
ATOM 4696 N N . ALA A 1 641 ? -12.139 12.488 -32.611 1.00 83.56 641 ALA A N 1
ATOM 4697 C CA . ALA A 1 641 ? -11.362 12.714 -33.828 1.00 83.56 641 ALA A CA 1
ATOM 4698 C C . ALA A 1 641 ? -10.545 11.472 -34.230 1.00 83.56 641 ALA A C 1
ATOM 4700 O O . ALA A 1 641 ? -10.452 11.179 -35.419 1.00 83.56 641 ALA A O 1
ATOM 4701 N N . VAL A 1 642 ? -10.007 10.724 -33.260 1.00 75.06 642 VAL A N 1
ATOM 4702 C CA . VAL A 1 642 ? -9.320 9.448 -33.512 1.00 75.06 642 VAL A CA 1
ATOM 4703 C C . VAL A 1 642 ? -10.313 8.373 -33.978 1.00 75.06 642 VAL A C 1
ATOM 4705 O O . VAL A 1 642 ? -10.059 7.727 -34.986 1.00 75.06 642 VAL A O 1
ATOM 4708 N N . GLU A 1 643 ? -11.478 8.225 -33.337 1.00 82.25 643 GLU A N 1
ATOM 4709 C CA . GLU A 1 643 ? -12.550 7.297 -33.760 1.00 82.25 643 GLU A CA 1
ATOM 4710 C C . GLU A 1 643 ? -13.102 7.595 -35.167 1.00 82.25 643 GLU A C 1
ATOM 4712 O O . GLU A 1 643 ? -13.519 6.675 -35.880 1.00 82.25 643 GLU A O 1
ATOM 4717 N N . ASP A 1 644 ? -13.148 8.874 -35.551 1.00 81.44 644 ASP A N 1
ATOM 4718 C CA . ASP A 1 644 ? -13.533 9.333 -36.890 1.00 81.44 644 ASP A CA 1
ATOM 4719 C C . ASP A 1 644 ? -12.443 8.972 -37.917 1.00 81.44 644 ASP A C 1
ATOM 4721 O O . ASP A 1 644 ? -12.757 8.615 -39.055 1.00 81.44 644 ASP A O 1
ATOM 4725 N N . ALA A 1 645 ? -11.169 9.043 -37.509 1.00 70.12 645 ALA A N 1
ATOM 4726 C CA . ALA A 1 645 ? -10.019 8.691 -38.339 1.00 70.12 645 ALA A CA 1
ATOM 4727 C C . ALA A 1 645 ? -9.877 7.174 -38.544 1.00 70.12 645 ALA A C 1
ATOM 4729 O O . ALA A 1 645 ? -9.402 6.717 -39.583 1.00 70.12 645 ALA A O 1
ATOM 4730 N N . VAL A 1 646 ? -10.350 6.390 -37.574 1.00 65.94 646 VAL A N 1
ATOM 4731 C CA . VAL A 1 646 ? -10.620 4.959 -37.715 1.00 65.94 646 VAL A CA 1
ATOM 4732 C C . VAL A 1 646 ? -11.760 4.793 -38.732 1.00 65.94 646 VAL A C 1
ATOM 4734 O O . VAL A 1 646 ? -12.942 4.931 -38.411 1.00 65.94 646 VAL A O 1
ATOM 4737 N N . GLY A 1 647 ? -11.403 4.562 -39.998 1.00 64.31 647 GLY A N 1
ATOM 4738 C CA . GLY A 1 647 ? -12.341 4.445 -41.121 1.00 64.31 647 GLY A CA 1
ATOM 4739 C C . GLY A 1 647 ? -13.369 3.308 -40.982 1.00 64.31 647 GLY A C 1
ATOM 4740 O O . GLY A 1 647 ? -13.446 2.603 -39.975 1.00 64.31 647 GLY A O 1
ATOM 4741 N N . LYS A 1 648 ? -14.201 3.110 -42.011 1.00 65.44 648 LYS A N 1
ATOM 4742 C CA . LYS A 1 648 ? -15.117 1.952 -42.074 1.00 65.44 648 LYS A CA 1
ATOM 4743 C C . LYS A 1 648 ? -14.337 0.685 -42.453 1.00 65.44 648 LYS A C 1
ATOM 4745 O O . LYS A 1 648 ? -13.279 0.778 -43.075 1.00 65.44 648 LYS A O 1
ATOM 4750 N N . ALA A 1 649 ? -14.862 -0.493 -42.115 1.00 57.88 649 ALA A N 1
ATOM 4751 C CA . ALA A 1 649 ? -14.255 -1.753 -42.547 1.00 57.88 649 ALA A CA 1
ATOM 4752 C C . ALA A 1 649 ? -14.092 -1.786 -44.080 1.00 57.88 649 ALA A C 1
ATOM 4754 O O . ALA A 1 649 ? -15.015 -1.417 -44.807 1.00 57.88 649 ALA A O 1
ATOM 4755 N N . GLY A 1 650 ? -12.905 -2.179 -44.552 1.00 56.12 650 GLY A N 1
ATOM 4756 C CA . GLY A 1 650 ? -12.540 -2.185 -45.974 1.00 56.12 650 GLY A CA 1
ATOM 4757 C C . GLY A 1 650 ? -12.085 -0.839 -46.560 1.00 56.12 650 GLY A C 1
ATOM 4758 O O . GLY A 1 650 ? -12.025 -0.716 -47.781 1.00 56.12 650 GLY A O 1
ATOM 4759 N N . SER A 1 651 ? -11.770 0.165 -45.730 1.00 61.34 651 SER A N 1
ATOM 4760 C CA . SER A 1 651 ? -11.201 1.443 -46.200 1.00 61.34 651 SER A CA 1
ATOM 4761 C C . SER A 1 651 ? -9.880 1.227 -46.951 1.00 61.34 651 SER A C 1
ATOM 4763 O O . SER A 1 651 ? -9.021 0.458 -46.516 1.00 61.34 651 SER A O 1
ATOM 4765 N N . THR A 1 652 ? -9.693 1.934 -48.063 1.00 61.09 652 THR A N 1
ATOM 4766 C CA . THR A 1 652 ? -8.462 1.873 -48.862 1.00 61.09 652 THR A CA 1
ATOM 4767 C C . THR A 1 652 ? -7.291 2.584 -48.162 1.00 61.09 652 THR A C 1
ATOM 4769 O O . THR A 1 652 ? -7.511 3.492 -47.353 1.00 61.09 652 THR A O 1
ATOM 4772 N N . PRO A 1 653 ? -6.025 2.265 -48.505 1.00 53.06 653 PRO A N 1
ATOM 4773 C CA . PRO A 1 653 ? -4.858 2.969 -47.959 1.00 53.06 653 PRO A CA 1
ATOM 4774 C C . PRO A 1 653 ? -4.896 4.494 -48.172 1.00 53.06 653 PRO A C 1
ATOM 4776 O O . PRO A 1 653 ? -4.468 5.260 -47.310 1.00 53.06 653 PRO A O 1
ATOM 4779 N N . ALA A 1 654 ? -5.458 4.958 -49.295 1.00 55.53 654 ALA A N 1
ATOM 4780 C CA . ALA A 1 654 ? -5.606 6.382 -49.592 1.00 55.53 654 ALA A CA 1
ATOM 4781 C C . ALA A 1 654 ? -6.643 7.074 -48.690 1.00 55.53 654 ALA A C 1
ATOM 4783 O O . ALA A 1 654 ? -6.419 8.206 -48.255 1.00 55.53 654 ALA A O 1
ATOM 4784 N N . GLU A 1 655 ? -7.753 6.397 -48.390 1.00 62.31 655 GLU A N 1
ATOM 4785 C CA . GLU A 1 655 ? -8.784 6.887 -47.468 1.00 62.31 655 GLU A CA 1
ATOM 4786 C C . GLU A 1 655 ? -8.272 6.917 -46.026 1.00 62.31 655 GLU A C 1
ATOM 4788 O O . GLU A 1 655 ? -8.485 7.907 -45.330 1.00 62.31 655 GLU A O 1
ATOM 4793 N N . MET A 1 656 ? -7.518 5.895 -45.608 1.00 56.12 656 MET A N 1
ATOM 4794 C CA . MET A 1 656 ? -6.874 5.844 -44.291 1.00 56.12 656 MET A CA 1
ATOM 4795 C C . MET A 1 656 ? -5.856 6.981 -44.113 1.00 56.12 656 MET A C 1
ATOM 4797 O O . MET A 1 656 ? -5.836 7.661 -43.090 1.00 56.12 656 MET A O 1
ATOM 4801 N N . ASN A 1 657 ? -5.040 7.248 -45.136 1.00 56.06 657 ASN A N 1
ATOM 4802 C CA . ASN A 1 657 ? -4.056 8.327 -45.095 1.00 56.06 657 ASN A CA 1
ATOM 4803 C C . ASN A 1 657 ? -4.716 9.715 -45.040 1.00 56.06 657 ASN A C 1
ATOM 4805 O O . ASN A 1 657 ? -4.280 10.588 -44.293 1.00 56.06 657 ASN A O 1
ATOM 4809 N N . LYS A 1 658 ? -5.801 9.914 -45.799 1.00 67.81 658 LYS A N 1
ATOM 4810 C CA . LYS A 1 658 ? -6.608 11.139 -45.727 1.00 67.81 658 LYS A CA 1
ATOM 4811 C C . LYS A 1 658 ? -7.210 11.323 -44.330 1.00 67.81 658 LYS A C 1
ATOM 4813 O O . LYS A 1 658 ? -7.156 12.421 -43.788 1.00 67.81 658 LYS A O 1
ATOM 4818 N N . ALA A 1 659 ? -7.714 10.249 -43.728 1.00 62.47 659 ALA A N 1
ATOM 4819 C CA . ALA A 1 659 ? -8.277 10.269 -42.385 1.00 62.47 659 ALA A CA 1
ATOM 4820 C C . ALA A 1 659 ? -7.237 10.655 -41.310 1.00 62.47 659 ALA A C 1
ATOM 4822 O O . ALA A 1 659 ? -7.545 11.438 -40.413 1.00 62.47 659 ALA A O 1
ATOM 4823 N N . LEU A 1 660 ? -5.984 10.197 -41.435 1.00 55.81 660 LEU A N 1
ATOM 4824 C CA . LEU A 1 660 ? -4.876 10.623 -40.565 1.00 55.81 660 LEU A CA 1
ATOM 4825 C C . LEU A 1 660 ? -4.477 12.095 -40.768 1.00 55.81 660 LEU A C 1
ATOM 4827 O O . LEU A 1 660 ? -4.156 12.786 -39.800 1.00 55.81 660 LEU A O 1
ATOM 4831 N N . GLN A 1 661 ? -4.520 12.603 -42.003 1.00 66.25 661 GLN A N 1
ATOM 4832 C CA . GLN A 1 661 ? -4.291 14.027 -42.280 1.00 66.25 661 GLN A CA 1
ATOM 4833 C C . GLN A 1 661 ? -5.396 14.900 -41.677 1.00 66.25 661 GLN A C 1
ATOM 4835 O O . GLN A 1 661 ? -5.109 15.929 -41.061 1.00 66.25 661 GLN A O 1
ATOM 4840 N N . ASP A 1 662 ? -6.650 14.469 -41.814 1.00 74.81 662 ASP A N 1
ATOM 4841 C CA . ASP A 1 662 ? -7.807 15.147 -41.236 1.00 74.81 662 ASP A CA 1
ATOM 4842 C C . ASP A 1 662 ? -7.749 15.118 -39.699 1.00 74.81 662 ASP A C 1
ATOM 4844 O O . ASP A 1 662 ? -8.008 16.143 -39.065 1.00 74.81 662 ASP A O 1
ATOM 4848 N N . LEU A 1 663 ? -7.311 14.003 -39.097 1.00 74.19 663 LEU A N 1
ATOM 4849 C CA . LEU A 1 663 ? -7.005 13.907 -37.665 1.00 74.19 663 LEU A CA 1
ATOM 4850 C C . LEU A 1 663 ? -5.949 14.933 -37.249 1.00 74.19 663 LEU A C 1
ATOM 4852 O O . LEU A 1 663 ? -6.190 15.719 -36.333 1.00 74.19 663 LEU A O 1
ATOM 4856 N N . ASN A 1 664 ? -4.799 14.958 -37.931 1.00 63.16 664 ASN A N 1
ATOM 4857 C CA . ASN A 1 664 ? -3.717 15.878 -37.591 1.00 63.16 664 ASN A CA 1
ATOM 4858 C C . ASN A 1 664 ? -4.177 17.338 -37.682 1.00 63.16 664 ASN A C 1
ATOM 4860 O O . ASN A 1 664 ? -3.974 18.118 -36.754 1.00 63.16 664 ASN A O 1
ATOM 4864 N N . LYS A 1 665 ? -4.869 17.688 -38.772 1.00 78.06 665 LYS A N 1
ATOM 4865 C CA . LYS A 1 665 ? -5.434 19.022 -38.976 1.00 78.06 665 LYS A CA 1
ATOM 4866 C C . LYS A 1 665 ? -6.428 19.385 -37.876 1.00 78.06 665 LYS A C 1
ATOM 4868 O O . LYS A 1 665 ? -6.364 20.493 -37.351 1.00 78.06 665 LYS A O 1
ATOM 4873 N N . LYS A 1 666 ? -7.337 18.480 -37.513 1.00 78.56 666 LYS A N 1
ATOM 4874 C CA . LYS A 1 666 ? -8.357 18.718 -36.482 1.00 78.56 666 LYS A CA 1
ATOM 4875 C C . LYS A 1 666 ? -7.722 18.948 -35.110 1.00 78.56 666 LYS A C 1
ATOM 4877 O O . LYS A 1 666 ? -8.100 19.896 -34.433 1.00 78.56 666 LYS A O 1
ATOM 4882 N N . LEU A 1 667 ? -6.719 18.153 -34.738 1.00 74.06 667 LEU A N 1
ATOM 4883 C CA . LEU A 1 667 ? -5.995 18.323 -33.476 1.00 74.06 667 LEU A CA 1
ATOM 4884 C C . LEU A 1 667 ? -5.138 19.605 -33.433 1.00 74.06 667 LEU A C 1
ATOM 4886 O O . LEU A 1 667 ? -4.979 20.173 -32.358 1.00 74.06 667 LEU A O 1
ATOM 4890 N N . ASP A 1 668 ? -4.612 20.080 -34.569 1.00 74.00 668 ASP A N 1
ATOM 4891 C CA . ASP A 1 668 ? -3.764 21.287 -34.631 1.00 74.00 668 ASP A CA 1
ATOM 4892 C C . ASP A 1 668 ? -4.531 22.601 -34.853 1.00 74.00 668 ASP A C 1
ATOM 4894 O O . ASP A 1 668 ? -4.011 23.664 -34.524 1.00 74.00 668 ASP A O 1
ATOM 4898 N N . THR A 1 669 ? -5.738 22.566 -35.427 1.00 78.06 669 THR A N 1
ATOM 4899 C CA . THR A 1 669 ? -6.456 23.790 -35.850 1.00 78.06 669 THR A CA 1
ATOM 4900 C C . THR A 1 669 ? -7.767 24.051 -35.118 1.00 78.06 669 THR A C 1
ATOM 4902 O O . THR A 1 669 ? -8.274 25.171 -35.173 1.00 78.06 669 THR A O 1
ATOM 4905 N N . ASP A 1 670 ? -8.330 23.063 -34.421 1.00 88.06 670 ASP A N 1
ATOM 4906 C CA . ASP A 1 670 ? -9.543 23.275 -33.633 1.00 88.06 670 ASP A CA 1
ATOM 4907 C C . ASP A 1 670 ? -9.265 24.201 -32.437 1.00 88.06 670 ASP A C 1
ATOM 4909 O O . ASP A 1 670 ? -8.277 24.036 -31.721 1.00 88.06 670 ASP A O 1
ATOM 4913 N N . ALA A 1 671 ? -10.141 25.179 -32.199 1.00 76.38 671 ALA A N 1
ATOM 4914 C CA . ALA A 1 671 ? -9.926 26.205 -31.177 1.00 76.38 671 ALA A CA 1
ATOM 4915 C C . ALA A 1 671 ? -9.868 25.646 -29.740 1.00 76.38 671 ALA A C 1
ATOM 4917 O O . ALA A 1 671 ? -9.238 26.256 -28.879 1.00 76.38 671 ALA A O 1
ATOM 4918 N N . ALA A 1 672 ? -10.506 24.500 -29.479 1.00 74.56 672 ALA A N 1
ATOM 4919 C CA . ALA A 1 672 ? -10.447 23.813 -28.192 1.00 74.56 672 ALA A CA 1
ATOM 4920 C C . ALA A 1 672 ? -9.271 22.822 -28.121 1.00 74.56 672 ALA A C 1
ATOM 4922 O O . ALA A 1 672 ? -8.603 22.738 -27.094 1.00 74.56 672 ALA A O 1
ATOM 4923 N N . LEU A 1 673 ? -8.982 22.096 -29.209 1.00 77.81 673 LEU A N 1
ATOM 4924 C CA . LEU A 1 673 ? -7.967 21.029 -29.197 1.00 77.81 673 LEU A CA 1
ATOM 4925 C C . LEU A 1 673 ? -6.538 21.524 -29.436 1.00 77.81 673 LEU A C 1
ATOM 4927 O O . LEU A 1 673 ? -5.615 21.002 -28.820 1.00 77.81 673 LEU A O 1
ATOM 4931 N N . SER A 1 674 ? -6.336 22.550 -30.263 1.00 77.62 674 SER A N 1
ATOM 4932 C CA . SER A 1 674 ? -5.004 23.046 -30.665 1.00 77.62 674 SER A CA 1
ATOM 4933 C C . SER A 1 674 ? -4.141 23.561 -29.512 1.00 77.62 674 SER A C 1
ATOM 4935 O O . SER A 1 674 ? -2.919 23.616 -29.621 1.00 77.62 674 SER A O 1
ATOM 4937 N N . LYS A 1 675 ? -4.739 23.915 -28.373 1.00 78.75 675 LYS A N 1
ATOM 4938 C CA . LYS A 1 675 ? -3.982 24.333 -27.187 1.00 78.75 675 LYS A CA 1
ATOM 4939 C C . LYS A 1 675 ? -3.403 23.151 -26.403 1.00 78.75 675 LYS A C 1
ATOM 4941 O O . LYS A 1 675 ? -2.358 23.290 -25.776 1.00 78.75 675 LYS A O 1
ATOM 4946 N N . THR A 1 676 ? -4.084 22.011 -26.440 1.00 71.06 676 THR A N 1
ATOM 4947 C CA . THR A 1 676 ? -3.898 20.914 -25.478 1.00 71.06 676 THR A CA 1
ATOM 4948 C C . THR A 1 676 ? -3.465 19.606 -26.144 1.00 71.06 676 THR A C 1
ATOM 4950 O O . THR A 1 676 ? -2.792 18.789 -25.526 1.00 71.06 676 THR A O 1
ATOM 4953 N N . PHE A 1 677 ? -3.843 19.418 -27.408 1.00 71.19 677 PHE A N 1
ATOM 4954 C CA . PHE A 1 677 ? -3.619 18.219 -28.211 1.00 71.19 677 PHE A CA 1
ATOM 4955 C C . PHE A 1 677 ? -2.912 18.520 -29.540 1.00 71.19 677 PHE A C 1
ATOM 4957 O O . PHE A 1 677 ? -2.966 17.708 -30.467 1.00 71.19 677 PHE A O 1
ATOM 4964 N N . ASN A 1 678 ? -2.229 19.659 -29.677 1.00 72.94 678 ASN A N 1
ATOM 4965 C CA . ASN A 1 678 ? -1.413 19.902 -30.867 1.00 72.94 678 ASN A CA 1
ATOM 4966 C C . ASN A 1 678 ? -0.221 18.931 -30.950 1.00 72.94 678 ASN A C 1
ATOM 4968 O O . ASN A 1 678 ? 0.108 18.218 -29.999 1.00 72.94 678 ASN A O 1
ATOM 4972 N N . LYS A 1 679 ? 0.440 18.919 -32.104 1.00 56.88 679 LYS A N 1
ATOM 4973 C CA . LYS A 1 679 ? 1.589 18.050 -32.401 1.00 56.88 679 LYS A CA 1
ATOM 4974 C C . LYS A 1 679 ? 2.801 18.209 -31.463 1.00 56.88 679 LYS A C 1
ATOM 4976 O O . LYS A 1 679 ? 3.635 17.311 -31.403 1.00 56.88 679 LYS A O 1
ATOM 4981 N N . GLU A 1 680 ? 2.911 19.322 -30.746 1.00 55.69 680 GLU A N 1
ATOM 4982 C CA . GLU A 1 680 ? 4.008 19.623 -29.813 1.00 55.69 680 GLU A CA 1
ATOM 4983 C C . GLU A 1 680 ? 3.682 19.181 -28.377 1.00 55.69 680 GLU A C 1
ATOM 4985 O O . GLU A 1 680 ? 4.575 19.066 -27.541 1.00 55.69 680 GLU A O 1
ATOM 4990 N N . THR A 1 681 ? 2.409 18.890 -28.088 1.00 56.81 681 THR A N 1
ATOM 4991 C CA . THR A 1 681 ? 1.943 18.432 -26.772 1.00 56.81 681 THR A CA 1
ATOM 4992 C C . THR A 1 681 ? 1.940 16.908 -26.663 1.00 56.81 681 THR A C 1
ATOM 4994 O O . THR A 1 681 ? 1.541 16.205 -27.593 1.00 56.81 681 THR A O 1
ATOM 4997 N N . VAL A 1 682 ? 2.306 16.378 -25.493 1.00 57.81 682 VAL A N 1
ATOM 4998 C CA . VAL A 1 682 ? 2.319 14.926 -25.237 1.00 57.81 682 VAL A CA 1
ATOM 4999 C C . VAL A 1 682 ? 0.932 14.276 -25.375 1.00 57.81 682 VAL A C 1
ATOM 5001 O O . VAL A 1 682 ? 0.839 13.267 -26.076 1.00 57.81 682 VAL A O 1
ATOM 5004 N N . PRO A 1 683 ? -0.169 14.852 -24.842 1.00 61.53 683 PRO A N 1
ATOM 5005 C CA . PRO A 1 683 ? -1.517 14.338 -25.104 1.00 61.53 683 PRO A CA 1
ATOM 5006 C C . PRO A 1 683 ? -1.849 14.272 -26.602 1.00 61.53 683 PRO A C 1
ATOM 5008 O O . PRO A 1 683 ? -2.445 13.304 -27.078 1.00 61.53 683 PRO A O 1
ATOM 5011 N N . GLY A 1 684 ? -1.428 15.279 -27.374 1.00 62.34 684 GLY A N 1
ATOM 5012 C CA . GLY A 1 684 ? -1.607 15.308 -28.822 1.00 62.34 684 GLY A CA 1
ATOM 5013 C C . GLY A 1 684 ? -0.810 14.230 -29.554 1.00 62.34 684 GLY A C 1
ATOM 5014 O O . GLY A 1 684 ? -1.313 13.631 -30.508 1.00 62.34 684 GLY A O 1
ATOM 5015 N N . GLN A 1 685 ? 0.422 13.972 -29.125 1.00 56.59 685 GLN A N 1
ATOM 5016 C CA . GLN A 1 685 ? 1.282 12.935 -29.697 1.00 56.59 685 GLN A CA 1
ATOM 5017 C C . GLN A 1 685 ? 0.773 11.527 -29.368 1.00 56.59 685 GLN A C 1
ATOM 5019 O O . GLN A 1 685 ? 0.724 10.683 -30.260 1.00 56.59 685 GLN A O 1
ATOM 5024 N N . LEU A 1 686 ? 0.315 11.297 -28.133 1.00 54.84 686 LEU A N 1
ATOM 5025 C CA . LEU A 1 686 ? -0.315 10.047 -27.695 1.00 54.84 686 LEU A CA 1
ATOM 5026 C C . LEU A 1 686 ? -1.509 9.668 -28.574 1.00 54.84 686 LEU A C 1
ATOM 5028 O O . LEU A 1 686 ? -1.553 8.568 -29.125 1.00 54.84 686 LEU A O 1
ATOM 5032 N N . LEU A 1 687 ? -2.448 10.595 -28.780 1.00 61.16 687 LEU A N 1
ATOM 5033 C CA . LEU A 1 687 ? -3.641 10.327 -29.588 1.00 61.16 687 LEU A CA 1
ATOM 5034 C C . LEU A 1 687 ? -3.330 10.126 -31.077 1.00 61.16 687 LEU A C 1
ATOM 5036 O O . LEU A 1 687 ? -3.939 9.273 -31.724 1.00 61.16 687 LEU A O 1
ATOM 5040 N N . ARG A 1 688 ? -2.349 10.856 -31.624 1.00 64.12 688 ARG A N 1
ATOM 5041 C CA . ARG A 1 688 ? -1.848 10.599 -32.985 1.00 64.12 688 ARG A CA 1
ATOM 5042 C C . ARG A 1 688 ? -1.202 9.219 -33.085 1.00 64.12 688 ARG A C 1
ATOM 5044 O O . ARG A 1 688 ? -1.441 8.521 -34.064 1.00 64.12 688 ARG A O 1
ATOM 5051 N N . GLY A 1 689 ? -0.450 8.806 -32.064 1.00 52.12 689 GLY A N 1
ATOM 5052 C CA . GLY A 1 689 ? 0.145 7.475 -31.962 1.00 52.12 689 GLY A CA 1
ATOM 5053 C C . GLY A 1 689 ? -0.899 6.360 -32.008 1.00 52.12 689 GLY A C 1
ATOM 5054 O O . GLY A 1 689 ? -0.719 5.397 -32.747 1.00 52.12 689 GLY A O 1
ATOM 5055 N N . VAL A 1 690 ? -2.029 6.522 -31.311 1.00 56.31 690 VAL A N 1
ATOM 5056 C CA . VAL A 1 690 ? -3.168 5.585 -31.382 1.00 56.31 690 VAL A CA 1
ATOM 5057 C C . VAL A 1 690 ? -3.759 5.523 -32.796 1.00 56.31 690 VAL A C 1
ATOM 5059 O O . VAL A 1 690 ? -3.978 4.433 -33.323 1.00 56.31 690 VAL A O 1
ATOM 5062 N N . GLY A 1 691 ? -3.962 6.676 -33.446 1.00 55.62 691 GLY A N 1
ATOM 5063 C CA . GLY A 1 691 ? -4.456 6.733 -34.828 1.00 55.62 691 GLY A CA 1
ATOM 5064 C C . GLY A 1 691 ? -3.512 6.059 -35.832 1.00 55.62 691 GLY A C 1
ATOM 5065 O O . GLY A 1 691 ? -3.953 5.294 -36.691 1.00 55.62 691 GLY A O 1
ATOM 5066 N N . VAL A 1 692 ? -2.203 6.284 -35.693 1.00 53.44 692 VAL A N 1
ATOM 5067 C CA . VAL A 1 692 ? -1.168 5.656 -36.528 1.00 53.44 692 VAL A CA 1
ATOM 5068 C C . VAL A 1 692 ? -1.070 4.152 -36.263 1.00 53.44 692 VAL A C 1
ATOM 5070 O O . VAL A 1 692 ? -0.981 3.386 -37.218 1.00 53.44 692 VAL A O 1
ATOM 5073 N N . ALA A 1 693 ? -1.138 3.707 -35.004 1.00 48.56 693 ALA A N 1
ATOM 5074 C CA . ALA A 1 693 ? -1.123 2.286 -34.649 1.00 48.56 693 ALA A CA 1
ATOM 5075 C C . ALA A 1 693 ? -2.295 1.529 -35.297 1.00 48.56 693 ALA A C 1
ATOM 5077 O O . ALA A 1 693 ? -2.105 0.445 -35.852 1.00 48.56 693 ALA A O 1
ATOM 5078 N N . PHE A 1 694 ? -3.483 2.139 -35.321 1.00 52.62 694 PHE A N 1
ATOM 5079 C CA . PHE A 1 694 ? -4.647 1.587 -36.010 1.00 52.62 694 PHE A CA 1
ATOM 5080 C C . PHE A 1 694 ? -4.447 1.503 -37.535 1.00 52.62 694 PHE A C 1
ATOM 5082 O O . PHE A 1 694 ? -4.737 0.476 -38.151 1.00 52.62 694 PHE A O 1
ATOM 5089 N N . ALA A 1 695 ? -3.894 2.550 -38.156 1.00 51.22 695 ALA A N 1
ATOM 5090 C CA . ALA A 1 695 ? -3.576 2.536 -39.584 1.00 51.22 695 ALA A CA 1
ATOM 5091 C C . ALA A 1 695 ? -2.473 1.517 -39.932 1.00 51.22 695 ALA A C 1
ATOM 5093 O O . ALA A 1 695 ? -2.524 0.896 -40.993 1.00 51.22 695 ALA A O 1
ATOM 5094 N N . GLY A 1 696 ? -1.511 1.291 -39.033 1.00 43.06 696 GLY A N 1
ATOM 5095 C CA . GLY A 1 696 ? -0.434 0.308 -39.176 1.00 43.06 696 GLY A CA 1
ATOM 5096 C C . GLY A 1 696 ? -0.901 -1.148 -39.068 1.00 43.06 696 GLY A C 1
ATOM 5097 O O . GLY A 1 696 ? -0.397 -2.001 -39.798 1.00 43.06 696 GLY A O 1
ATOM 5098 N N . ALA A 1 697 ? -1.924 -1.440 -38.256 1.00 41.28 697 ALA A N 1
ATOM 5099 C CA . ALA A 1 697 ? -2.539 -2.773 -38.182 1.00 41.28 697 ALA A CA 1
ATOM 5100 C C . ALA A 1 697 ? -3.108 -3.251 -39.541 1.00 41.28 697 ALA A C 1
ATOM 5102 O O . ALA A 1 697 ? -3.207 -4.453 -39.789 1.00 41.28 697 ALA A O 1
ATOM 5103 N N . SER A 1 698 ? -3.394 -2.323 -40.469 1.00 41.06 698 SER A N 1
ATOM 5104 C CA . SER A 1 698 ? -3.780 -2.629 -41.859 1.00 41.06 698 SER A CA 1
ATOM 5105 C C . SER A 1 698 ? -2.684 -3.321 -42.672 1.00 41.06 698 SER A C 1
ATOM 5107 O O . SER A 1 698 ? -2.983 -4.132 -43.550 1.00 41.06 698 SER A O 1
ATOM 5109 N N . LEU A 1 699 ? -1.418 -3.024 -42.366 1.00 36.75 699 LEU A N 1
ATOM 5110 C CA . LEU A 1 699 ? -0.249 -3.474 -43.121 1.00 36.75 699 LEU A CA 1
ATOM 5111 C C . LEU A 1 699 ? 0.223 -4.864 -42.669 1.00 36.75 699 LEU A C 1
ATOM 5113 O O . LEU A 1 699 ? 0.757 -5.635 -43.468 1.00 36.75 699 LEU A O 1
ATOM 5117 N N . TYR A 1 700 ? -0.052 -5.226 -41.413 1.00 34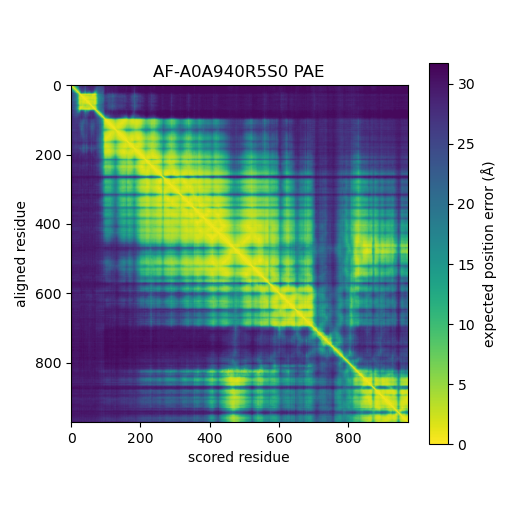.84 700 TYR A N 1
ATOM 5118 C CA . TYR A 1 700 ? 0.355 -6.497 -40.806 1.00 34.84 700 TYR A CA 1
ATOM 5119 C C . TYR A 1 700 ? -0.287 -7.731 -41.480 1.00 34.84 700 TYR A C 1
ATOM 5121 O O . TYR A 1 700 ? 0.333 -8.787 -41.590 1.00 34.84 700 TYR A O 1
ATOM 5129 N N . ASN A 1 701 ? -1.498 -7.600 -42.035 1.00 38.84 701 ASN A N 1
ATOM 5130 C CA . ASN A 1 701 ? -2.165 -8.702 -42.744 1.00 38.84 701 ASN A CA 1
ATOM 5131 C C . ASN A 1 701 ? -1.691 -8.896 -44.198 1.00 38.84 701 ASN A C 1
ATOM 5133 O O . ASN A 1 701 ? -1.784 -10.009 -44.721 1.00 38.84 701 ASN A O 1
ATOM 5137 N N . SER A 1 702 ? -1.134 -7.864 -44.841 1.00 37.56 702 SER A N 1
ATOM 5138 C CA . SER A 1 702 ? -0.424 -8.021 -46.123 1.00 37.56 702 SER A CA 1
ATOM 5139 C C . SER A 1 702 ? 0.948 -8.676 -45.925 1.00 37.56 702 SER A C 1
ATOM 5141 O O . SER A 1 702 ? 1.374 -9.469 -46.763 1.00 37.56 702 SER A O 1
ATOM 5143 N N . TYR A 1 703 ? 1.590 -8.431 -44.777 1.00 34.72 703 TYR A N 1
ATOM 5144 C CA . TYR A 1 703 ? 2.861 -9.047 -44.387 1.00 34.72 703 TYR A CA 1
ATOM 5145 C C . TYR A 1 703 ? 2.760 -10.570 -44.200 1.00 34.72 703 TYR A C 1
ATOM 5147 O O . TYR A 1 703 ? 3.571 -11.301 -44.761 1.00 34.72 703 TYR A O 1
ATOM 5155 N N . ASN A 1 704 ? 1.721 -11.083 -43.529 1.00 36.62 704 ASN A N 1
ATOM 5156 C CA . ASN A 1 704 ? 1.534 -12.536 -43.370 1.00 36.62 704 ASN A CA 1
ATOM 5157 C C . ASN A 1 704 ? 1.258 -13.272 -44.697 1.00 36.62 704 ASN A C 1
ATOM 5159 O O . ASN A 1 704 ? 1.546 -14.462 -44.805 1.00 36.62 704 ASN A O 1
ATOM 5163 N N . LYS A 1 705 ? 0.746 -12.581 -45.727 1.00 38.28 705 LYS A N 1
ATOM 5164 C CA . LYS A 1 705 ? 0.607 -13.140 -47.084 1.00 38.28 705 LYS A CA 1
ATOM 5165 C C . LYS A 1 705 ? 1.917 -13.128 -47.879 1.00 38.28 705 LYS A C 1
ATOM 5167 O O . LYS A 1 705 ? 2.130 -14.049 -48.660 1.00 38.28 705 LYS A O 1
ATOM 5172 N N . ALA A 1 706 ? 2.783 -12.134 -47.671 1.00 35.12 706 ALA A N 1
ATOM 5173 C CA . ALA A 1 706 ? 4.113 -12.071 -48.286 1.00 35.12 706 ALA A CA 1
ATOM 5174 C C . ALA A 1 706 ? 5.099 -13.053 -47.622 1.00 35.12 706 ALA A C 1
ATOM 5176 O O . ALA A 1 706 ? 5.794 -13.797 -48.306 1.00 35.12 706 ALA A O 1
ATOM 5177 N N . ALA A 1 707 ? 5.079 -13.152 -46.288 1.00 34.31 707 ALA A N 1
ATOM 5178 C CA . ALA A 1 707 ? 5.889 -14.102 -45.522 1.00 34.31 707 ALA A CA 1
ATOM 5179 C C . ALA A 1 707 ? 5.499 -15.573 -45.769 1.00 34.31 707 ALA A C 1
ATOM 5181 O O . ALA A 1 707 ? 6.329 -16.465 -45.613 1.00 34.31 707 ALA A O 1
ATOM 5182 N N . ALA A 1 708 ? 4.256 -15.837 -46.190 1.00 38.88 708 ALA A N 1
ATOM 5183 C CA . ALA A 1 708 ? 3.798 -17.173 -46.571 1.00 38.88 708 ALA A CA 1
ATOM 5184 C C . ALA A 1 708 ? 4.314 -17.641 -47.949 1.00 38.88 708 ALA A C 1
ATOM 5186 O O . ALA A 1 708 ? 4.254 -18.836 -48.223 1.00 38.88 708 ALA A O 1
ATOM 5187 N N . ASN A 1 709 ? 4.824 -16.738 -48.799 1.00 35.91 709 ASN A N 1
ATOM 5188 C CA . ASN A 1 709 ? 5.397 -17.048 -50.117 1.00 35.91 709 ASN A CA 1
ATOM 5189 C C . ASN A 1 709 ? 6.649 -16.185 -50.397 1.00 35.91 709 ASN A C 1
ATOM 5191 O O . ASN A 1 709 ? 6.587 -15.250 -51.201 1.00 35.91 709 ASN A O 1
ATOM 5195 N N . PRO A 1 710 ? 7.798 -16.482 -49.766 1.00 34.28 710 PRO A N 1
ATOM 5196 C CA . PRO A 1 710 ? 9.050 -15.794 -50.067 1.00 34.28 710 PRO A CA 1
ATOM 5197 C C . PRO A 1 710 ? 9.515 -16.154 -51.490 1.00 34.28 710 PRO A C 1
ATOM 5199 O O . PRO A 1 710 ? 9.890 -17.297 -51.749 1.00 34.28 710 PRO A O 1
ATOM 5202 N N . GLY A 1 711 ? 9.471 -15.196 -52.426 1.00 36.84 711 GLY A N 1
ATOM 5203 C CA . GLY A 1 711 ? 9.997 -15.374 -53.791 1.00 36.84 711 GLY A CA 1
ATOM 5204 C C . GLY A 1 711 ? 9.221 -14.708 -54.935 1.00 36.84 711 GLY A C 1
ATOM 5205 O O . GLY A 1 711 ? 9.684 -14.759 -56.074 1.00 36.84 711 GLY A O 1
ATOM 5206 N N . ASP A 1 712 ? 8.073 -14.078 -54.677 1.00 40.69 712 ASP A N 1
ATOM 5207 C CA . ASP A 1 712 ? 7.305 -13.386 -55.720 1.00 40.69 712 ASP A CA 1
ATOM 5208 C C . ASP A 1 712 ? 7.649 -11.888 -55.777 1.00 40.69 712 ASP A C 1
ATOM 5210 O O . ASP A 1 712 ? 7.097 -11.061 -55.047 1.00 40.69 712 ASP A O 1
ATOM 5214 N N . ILE A 1 713 ? 8.569 -11.539 -56.683 1.00 31.28 713 ILE A N 1
ATOM 5215 C CA . ILE A 1 713 ? 9.091 -10.178 -56.893 1.00 31.28 713 ILE A CA 1
ATOM 5216 C C . ILE A 1 713 ? 7.969 -9.156 -57.146 1.00 31.28 713 ILE A C 1
ATOM 5218 O O . ILE A 1 713 ? 8.144 -7.982 -56.833 1.00 31.28 713 ILE A O 1
ATOM 5222 N N . GLN A 1 714 ? 6.801 -9.556 -57.665 1.00 35.12 714 GLN A N 1
ATOM 5223 C CA . GLN A 1 714 ? 5.685 -8.624 -57.870 1.00 35.12 714 GLN A CA 1
ATOM 5224 C C . GLN A 1 714 ? 4.977 -8.229 -56.567 1.00 35.12 714 GLN A C 1
ATOM 5226 O O . GLN A 1 714 ? 4.489 -7.103 -56.471 1.00 35.12 714 GLN A O 1
ATOM 5231 N N . ASN A 1 715 ? 4.950 -9.103 -55.557 1.00 33.66 715 ASN A N 1
ATOM 5232 C CA . ASN A 1 715 ? 4.325 -8.820 -54.262 1.00 33.66 715 ASN A CA 1
ATOM 5233 C C . ASN A 1 715 ? 5.265 -8.040 -53.330 1.00 33.66 715 ASN A C 1
ATOM 5235 O O . ASN A 1 715 ? 4.806 -7.117 -52.657 1.00 33.66 715 ASN A O 1
ATOM 5239 N N . ASP A 1 716 ? 6.574 -8.307 -53.384 1.00 30.47 716 ASP A N 1
ATOM 5240 C CA . ASP A 1 716 ? 7.593 -7.493 -52.701 1.00 30.47 716 ASP A CA 1
ATOM 5241 C C . ASP A 1 716 ? 7.719 -6.095 -53.332 1.00 30.47 716 ASP A C 1
ATOM 5243 O O . ASP A 1 716 ? 7.791 -5.089 -52.626 1.00 30.47 716 ASP A O 1
ATOM 5247 N N . LEU A 1 717 ? 7.643 -5.992 -54.665 1.00 28.86 717 LEU A N 1
ATOM 5248 C CA . LEU A 1 717 ? 7.638 -4.705 -55.370 1.00 28.86 717 LEU A CA 1
ATOM 5249 C C . LEU A 1 717 ? 6.349 -3.907 -55.110 1.00 28.86 717 LEU A C 1
ATOM 5251 O O . LEU A 1 717 ? 6.404 -2.682 -55.028 1.00 28.86 717 LEU A O 1
ATOM 5255 N N . LYS A 1 718 ? 5.200 -4.577 -54.933 1.00 33.22 718 LYS A N 1
ATOM 5256 C CA . LYS A 1 718 ? 3.927 -3.943 -54.548 1.00 33.22 718 LYS A CA 1
ATOM 5257 C C . LYS A 1 718 ? 3.949 -3.443 -53.098 1.00 33.22 718 LYS A C 1
ATOM 5259 O O . LYS A 1 718 ? 3.486 -2.337 -52.857 1.00 33.22 718 LYS A O 1
ATOM 5264 N N . LEU A 1 719 ? 4.557 -4.184 -52.168 1.00 34.78 719 LEU A N 1
ATOM 5265 C CA . LEU A 1 719 ? 4.798 -3.740 -50.787 1.00 34.78 719 LEU A CA 1
ATOM 5266 C C . LEU A 1 719 ? 5.700 -2.493 -50.740 1.00 34.78 719 LEU A C 1
ATOM 5268 O O . LEU A 1 719 ? 5.419 -1.552 -50.000 1.00 34.78 719 LEU A O 1
ATOM 5272 N N . VAL A 1 720 ? 6.740 -2.455 -51.578 1.00 29.06 720 VAL A N 1
ATOM 5273 C CA . VAL A 1 720 ? 7.639 -1.299 -51.739 1.00 29.06 720 VAL A CA 1
ATOM 5274 C C . VAL A 1 720 ? 6.935 -0.111 -52.418 1.00 29.06 720 VAL A C 1
ATOM 5276 O O . VAL A 1 720 ? 7.133 1.028 -52.003 1.00 29.06 720 VAL A O 1
ATOM 5279 N N . LEU A 1 721 ? 6.064 -0.345 -53.406 1.00 30.88 721 LEU A N 1
ATOM 5280 C CA . LEU A 1 721 ? 5.246 0.690 -54.064 1.00 30.88 721 LEU A CA 1
ATOM 5281 C C . LEU A 1 721 ? 4.159 1.271 -53.142 1.00 30.88 721 LEU A C 1
ATOM 5283 O O . LEU A 1 721 ? 3.946 2.485 -53.133 1.00 30.88 721 LEU A O 1
ATOM 5287 N N . ASP A 1 722 ? 3.508 0.433 -52.335 1.00 34.28 722 ASP A N 1
ATOM 5288 C CA . ASP A 1 722 ? 2.480 0.847 -51.373 1.00 34.28 722 ASP A CA 1
ATOM 5289 C C . ASP A 1 722 ? 3.109 1.580 -50.164 1.00 34.28 722 ASP A C 1
ATOM 5291 O O . ASP A 1 722 ? 2.538 2.549 -49.656 1.00 34.28 722 ASP A O 1
ATOM 5295 N N . ALA A 1 723 ? 4.338 1.216 -49.770 1.00 31.34 723 ALA A N 1
ATOM 5296 C CA . ALA A 1 723 ? 5.150 1.958 -48.800 1.00 31.34 723 ALA A CA 1
ATOM 5297 C C . ALA A 1 723 ? 5.695 3.290 -49.360 1.00 31.34 723 ALA A C 1
ATOM 5299 O O . ALA A 1 723 ? 5.749 4.287 -48.638 1.00 31.34 723 ALA A O 1
ATOM 5300 N N . ALA A 1 724 ? 6.036 3.353 -50.653 1.00 29.73 724 ALA A N 1
ATOM 5301 C CA . ALA A 1 724 ? 6.490 4.577 -51.318 1.00 29.73 724 ALA A CA 1
ATOM 5302 C C . ALA A 1 724 ? 5.374 5.635 -51.437 1.00 29.73 724 ALA A C 1
ATOM 5304 O O . ALA A 1 724 ? 5.627 6.821 -51.221 1.00 29.73 724 ALA A O 1
ATOM 5305 N N . GLY A 1 725 ? 4.124 5.223 -51.688 1.00 34.12 725 GLY A N 1
ATOM 5306 C CA . GLY A 1 725 ? 2.960 6.124 -51.675 1.00 34.12 725 GLY A CA 1
ATOM 5307 C C . GLY A 1 725 ? 2.630 6.689 -50.284 1.00 34.12 725 GLY A C 1
ATOM 5308 O O . GLY A 1 725 ? 2.150 7.819 -50.166 1.00 34.12 725 GLY A O 1
ATOM 5309 N N . PHE A 1 726 ? 2.933 5.933 -49.225 1.00 34.22 726 PHE A N 1
ATOM 5310 C CA . PHE A 1 726 ? 2.854 6.377 -47.832 1.00 34.22 726 PHE A CA 1
ATOM 5311 C C . PHE A 1 726 ? 4.006 7.337 -47.474 1.00 34.22 726 PHE A C 1
ATOM 5313 O O . PHE A 1 726 ? 3.774 8.371 -46.850 1.00 34.22 726 PHE A O 1
ATOM 5320 N N . ALA A 1 727 ? 5.234 7.069 -47.930 1.00 32.31 727 ALA A N 1
ATOM 5321 C CA . ALA A 1 727 ? 6.400 7.934 -47.714 1.00 32.31 727 ALA A CA 1
ATOM 5322 C C . ALA A 1 727 ? 6.289 9.292 -48.439 1.00 32.31 727 ALA A C 1
ATOM 5324 O O . ALA A 1 727 ? 6.512 10.339 -47.831 1.00 32.31 727 ALA A O 1
ATOM 5325 N N . GLN A 1 728 ? 5.854 9.297 -49.705 1.00 32.84 728 GLN A N 1
ATOM 5326 C CA . GLN A 1 728 ? 5.671 10.515 -50.507 1.00 32.84 728 GLN A CA 1
ATOM 5327 C C . GLN A 1 728 ? 4.640 11.477 -49.888 1.00 32.84 728 GLN A C 1
ATOM 5329 O O . GLN A 1 728 ? 4.845 12.688 -49.875 1.00 32.84 728 GLN A O 1
ATOM 5334 N N . LYS A 1 729 ? 3.556 10.949 -49.304 1.00 36.44 729 LYS A N 1
ATOM 5335 C CA . LYS A 1 729 ? 2.505 11.765 -48.669 1.00 36.44 729 LYS A CA 1
ATOM 5336 C C . LYS A 1 729 ? 2.822 12.187 -47.232 1.00 36.44 729 LYS A C 1
ATOM 5338 O O . LYS A 1 729 ? 2.286 13.192 -46.772 1.00 36.44 729 LYS A O 1
ATOM 5343 N N . ASN A 1 730 ? 3.712 11.479 -46.533 1.00 34.72 730 ASN A N 1
ATOM 5344 C CA . ASN A 1 730 ? 4.279 11.949 -45.265 1.00 34.72 730 ASN A CA 1
ATOM 5345 C C . ASN A 1 730 ? 5.301 13.083 -45.486 1.00 34.72 730 ASN A C 1
ATOM 5347 O O . ASN A 1 730 ? 5.373 14.000 -44.671 1.00 34.72 730 ASN A O 1
ATOM 5351 N N . ALA A 1 731 ? 6.011 13.098 -46.621 1.00 33.69 731 ALA A N 1
ATOM 5352 C CA . ALA A 1 731 ? 6.874 14.216 -47.012 1.00 33.69 731 ALA A CA 1
ATOM 5353 C C . ALA A 1 731 ? 6.087 15.521 -47.275 1.00 33.69 731 ALA A C 1
ATOM 5355 O O . ALA A 1 731 ? 6.524 16.590 -46.856 1.00 33.69 731 ALA A O 1
ATOM 5356 N N . GLU A 1 732 ? 4.887 15.456 -47.870 1.00 38.09 732 GLU A N 1
ATOM 5357 C CA . GLU A 1 732 ? 3.981 16.617 -48.011 1.00 38.09 732 GLU A CA 1
ATOM 5358 C C . GLU A 1 732 ? 3.520 17.173 -46.655 1.00 38.09 732 GLU A C 1
ATOM 5360 O O . GLU A 1 732 ? 3.428 18.390 -46.471 1.00 38.09 732 GLU A O 1
ATOM 5365 N N . VAL A 1 733 ? 3.273 16.287 -45.684 1.00 34.97 733 VAL A N 1
ATOM 5366 C CA . VAL A 1 733 ? 2.964 16.673 -44.303 1.00 34.97 733 VAL A CA 1
ATOM 5367 C C . VAL A 1 733 ? 4.179 17.367 -43.678 1.00 34.97 733 VAL A C 1
ATOM 5369 O O . VAL A 1 733 ? 4.019 18.445 -43.124 1.00 34.97 733 VAL A O 1
ATOM 5372 N N . LEU A 1 734 ? 5.401 16.853 -43.855 1.00 35.28 734 LEU A N 1
ATOM 5373 C CA . LEU A 1 734 ? 6.646 17.475 -43.367 1.00 35.28 734 LEU A CA 1
ATOM 5374 C C . LEU A 1 734 ? 6.949 18.854 -43.997 1.00 35.28 734 LEU A C 1
ATOM 5376 O O . LEU A 1 734 ? 7.392 19.763 -43.291 1.00 35.28 734 LEU A O 1
ATOM 5380 N N . VAL A 1 735 ? 6.636 19.053 -45.284 1.00 37.78 735 VAL A N 1
ATOM 5381 C CA . VAL A 1 735 ? 6.709 20.360 -45.976 1.00 37.78 735 VAL A CA 1
ATOM 5382 C C . VAL A 1 735 ? 5.631 21.327 -45.461 1.00 37.78 735 VAL A C 1
ATOM 5384 O O . VAL A 1 735 ? 5.901 22.511 -45.263 1.00 37.78 735 VAL A O 1
ATOM 5387 N N . GLY A 1 736 ? 4.421 20.836 -45.171 1.00 34.56 736 GLY A N 1
ATOM 5388 C CA . GLY A 1 736 ? 3.356 21.612 -44.518 1.00 34.56 736 GLY A CA 1
ATOM 5389 C C . GLY A 1 736 ? 3.618 21.927 -43.036 1.00 34.56 736 GLY A C 1
ATOM 5390 O O . GLY A 1 736 ? 3.080 22.899 -42.510 1.00 34.56 736 GLY A O 1
ATOM 5391 N N . LEU A 1 737 ? 4.469 21.136 -42.372 1.00 33.41 737 LEU A N 1
ATOM 5392 C CA . LEU A 1 737 ? 4.932 21.305 -40.990 1.00 33.41 737 LEU A CA 1
ATOM 5393 C C . LEU A 1 737 ? 6.087 22.321 -40.850 1.00 33.41 737 LEU A C 1
ATOM 5395 O O . LEU A 1 737 ? 6.467 22.612 -39.717 1.00 33.41 737 LEU A O 1
ATOM 5399 N N . GLY A 1 738 ? 6.632 22.853 -41.957 1.00 33.31 738 GLY A N 1
ATOM 5400 C CA . GLY A 1 738 ? 7.739 23.826 -41.972 1.00 33.31 738 GLY A CA 1
ATOM 5401 C C . GLY A 1 738 ? 9.126 23.232 -41.686 1.00 33.31 738 GLY A C 1
ATOM 5402 O O . GLY A 1 738 ? 10.095 23.974 -41.570 1.00 33.31 738 GLY A O 1
ATOM 5403 N N . ALA A 1 739 ? 9.226 21.904 -41.579 1.00 35.72 739 ALA A N 1
ATOM 5404 C CA . ALA A 1 739 ? 10.453 21.183 -41.236 1.00 35.72 739 ALA A CA 1
ATOM 5405 C C . ALA A 1 739 ? 11.390 20.952 -42.443 1.00 35.72 739 ALA A C 1
ATOM 5407 O O . ALA A 1 739 ? 12.511 20.481 -42.269 1.00 35.72 739 ALA A O 1
ATOM 5408 N N . VAL A 1 740 ? 10.935 21.276 -43.662 1.00 34.81 740 VAL A N 1
ATOM 5409 C CA . VAL A 1 740 ? 11.659 21.119 -44.934 1.00 34.81 740 VAL A CA 1
ATOM 5410 C C . VAL A 1 740 ? 11.428 22.352 -45.813 1.00 34.81 740 VAL A C 1
ATOM 5412 O O . VAL A 1 740 ? 10.286 22.776 -45.996 1.00 34.81 740 VAL A O 1
ATOM 5415 N N . ASP A 1 741 ? 12.495 22.911 -46.395 1.00 39.94 741 ASP A N 1
ATOM 5416 C CA . ASP A 1 741 ? 12.401 24.048 -47.322 1.00 39.94 741 ASP A CA 1
ATOM 5417 C C . ASP A 1 741 ? 11.706 23.641 -48.635 1.00 39.94 741 ASP A C 1
ATOM 5419 O O . ASP A 1 741 ? 12.060 22.640 -49.269 1.00 39.94 741 ASP A O 1
ATOM 5423 N N . LYS A 1 742 ? 10.733 24.449 -49.070 1.00 42.19 742 LYS A N 1
ATOM 5424 C CA . LYS A 1 742 ? 9.908 24.213 -50.263 1.00 42.19 742 LYS A CA 1
ATOM 5425 C C . LYS A 1 742 ? 10.711 24.204 -51.575 1.00 42.19 742 LYS A C 1
ATOM 5427 O O . LYS A 1 742 ? 10.261 23.612 -52.551 1.00 42.19 742 LYS A O 1
ATOM 5432 N N . ALA A 1 743 ? 11.880 24.845 -51.609 1.00 42.03 743 ALA A N 1
ATOM 5433 C CA . ALA A 1 743 ? 12.781 24.908 -52.759 1.00 42.03 743 ALA A CA 1
ATOM 5434 C C . ALA A 1 743 ? 13.829 23.777 -52.791 1.00 42.03 743 ALA A C 1
ATOM 5436 O O . ALA A 1 743 ? 14.501 23.598 -53.808 1.00 42.03 743 ALA A O 1
ATOM 5437 N N . SER A 1 744 ? 13.964 22.997 -51.712 1.00 42.38 744 SER A N 1
ATOM 5438 C CA . SER A 1 744 ? 14.850 21.826 -51.666 1.00 42.38 744 SER A CA 1
ATOM 5439 C C . SER A 1 744 ? 14.366 20.706 -52.601 1.00 42.38 744 SER A C 1
ATOM 5441 O O . SER A 1 744 ? 13.186 20.646 -52.952 1.00 42.38 744 SER A O 1
ATOM 5443 N N . LYS A 1 745 ? 15.245 19.758 -52.969 1.00 35.53 745 LYS A N 1
ATOM 5444 C CA . LYS A 1 745 ? 14.841 18.569 -53.756 1.00 35.53 745 LYS A CA 1
ATOM 5445 C C . LYS A 1 745 ? 13.716 17.765 -53.073 1.00 35.53 745 LYS A C 1
ATOM 5447 O O . LYS A 1 745 ? 12.931 17.126 -53.763 1.00 35.53 745 LYS A O 1
ATOM 5452 N N . LEU A 1 746 ? 13.591 17.868 -51.745 1.00 37.38 746 LEU A N 1
ATOM 5453 C CA . LEU A 1 746 ? 12.521 17.275 -50.938 1.00 37.38 746 LEU A CA 1
ATOM 5454 C C . LEU A 1 746 ? 11.203 18.077 -51.015 1.00 37.38 746 LEU A C 1
ATOM 5456 O O . LEU A 1 746 ? 10.132 17.488 -51.134 1.00 37.38 746 LEU A O 1
ATOM 5460 N N . GLY A 1 747 ? 11.270 19.414 -51.055 1.00 38.34 747 GLY A N 1
ATOM 5461 C CA . GLY A 1 747 ? 10.122 20.289 -51.339 1.00 38.34 747 GLY A CA 1
ATOM 5462 C C . GLY A 1 747 ? 9.578 20.138 -52.767 1.00 38.34 747 GLY A C 1
ATOM 5463 O O . GLY A 1 747 ? 8.380 20.296 -52.997 1.00 38.34 747 GLY A O 1
ATOM 5464 N N . GLN A 1 748 ? 10.443 19.745 -53.710 1.00 38.75 748 GLN A N 1
ATOM 5465 C CA . GLN A 1 748 ? 10.075 19.397 -55.087 1.00 38.75 748 GLN A CA 1
ATOM 5466 C C . GLN A 1 748 ? 9.511 17.972 -55.227 1.00 38.75 748 GLN A C 1
ATOM 5468 O O . GLN A 1 748 ? 8.741 17.732 -56.147 1.00 38.75 748 GLN A O 1
ATOM 5473 N N . PHE A 1 749 ? 9.819 17.046 -54.309 1.00 34.28 749 PHE A N 1
ATOM 5474 C CA . PHE A 1 749 ? 9.237 15.692 -54.270 1.00 34.28 749 PHE A CA 1
ATOM 5475 C C . PHE A 1 749 ? 7.740 15.701 -53.890 1.00 34.28 749 PHE A C 1
ATOM 5477 O O . PHE A 1 749 ? 6.974 14.848 -54.339 1.00 34.28 749 PHE A O 1
ATOM 5484 N N . GLY A 1 750 ? 7.313 16.698 -53.100 1.00 36.06 750 GLY A N 1
ATOM 5485 C CA . GLY A 1 750 ? 5.905 16.999 -52.795 1.00 36.06 750 GLY A CA 1
ATOM 5486 C C . GLY A 1 750 ? 5.199 17.902 -53.824 1.00 36.06 750 GLY A C 1
ATOM 5487 O O . GLY A 1 750 ? 4.046 18.272 -53.623 1.00 36.06 750 GLY A O 1
ATOM 5488 N N . GLY A 1 751 ? 5.880 18.296 -54.908 1.00 35.16 751 GLY A N 1
ATOM 5489 C CA . GLY A 1 751 ? 5.314 19.045 -56.035 1.00 35.16 751 GLY A CA 1
ATOM 5490 C C . GLY A 1 751 ? 5.293 18.195 -57.308 1.00 35.16 751 GLY A C 1
ATOM 5491 O O . GLY A 1 751 ? 6.132 17.320 -57.465 1.00 35.16 751 GLY A O 1
ATOM 5492 N N . GLU A 1 752 ? 4.320 18.427 -58.198 1.00 36.44 752 GLU A N 1
ATOM 5493 C CA . GLU A 1 752 ? 3.988 17.622 -59.395 1.00 36.44 752 GLU A CA 1
ATOM 5494 C C . GLU A 1 752 ? 5.154 16.847 -60.059 1.00 36.44 752 GLU A C 1
ATOM 5496 O O . GLU A 1 752 ? 5.740 17.282 -61.053 1.00 36.44 752 GLU A O 1
ATOM 5501 N N . TRP A 1 753 ? 5.422 15.624 -59.591 1.00 29.55 753 TRP A N 1
ATOM 5502 C CA . TRP A 1 753 ? 6.259 14.662 -60.302 1.00 29.55 753 TRP A CA 1
ATOM 5503 C C . TRP A 1 753 ? 5.390 13.913 -61.315 1.00 29.55 753 TRP A C 1
ATOM 5505 O O . TRP A 1 753 ? 4.696 12.946 -60.991 1.00 29.55 753 TRP A O 1
ATOM 5515 N N . LYS A 1 754 ? 5.371 14.382 -62.567 1.00 29.98 754 LYS A N 1
ATOM 5516 C CA . LYS A 1 754 ? 4.653 13.702 -63.652 1.00 29.98 754 LYS A CA 1
ATOM 5517 C C . LYS A 1 754 ? 5.375 12.405 -64.010 1.00 29.98 754 LYS A C 1
ATOM 5519 O O . LYS A 1 754 ? 6.386 12.412 -64.705 1.00 29.98 754 LYS A O 1
ATOM 5524 N N . LEU A 1 755 ? 4.815 11.284 -63.553 1.00 26.98 755 LEU A N 1
ATOM 5525 C CA . LEU A 1 755 ? 5.115 9.949 -64.061 1.00 26.98 755 LEU A CA 1
ATOM 5526 C C . LEU A 1 755 ? 4.877 9.904 -65.577 1.00 26.98 755 LEU A C 1
ATOM 5528 O O . LEU A 1 755 ? 3.757 9.703 -66.041 1.00 26.98 755 LEU A O 1
ATOM 5532 N N . ALA A 1 756 ? 5.941 10.038 -66.357 1.00 27.98 756 ALA A N 1
ATOM 5533 C CA . ALA A 1 756 ? 5.968 9.573 -67.733 1.00 27.98 756 ALA A CA 1
ATOM 5534 C C . ALA A 1 756 ? 7.317 8.893 -67.991 1.00 27.98 756 ALA A C 1
ATOM 5536 O O . ALA A 1 756 ? 8.302 9.547 -68.298 1.00 27.98 756 ALA A O 1
ATOM 5537 N N . ALA A 1 757 ? 7.306 7.565 -67.838 1.00 27.95 757 ALA A N 1
ATOM 5538 C CA . ALA A 1 757 ? 8.277 6.587 -68.329 1.00 27.95 757 ALA A CA 1
ATOM 5539 C C . ALA A 1 757 ? 9.766 6.781 -67.945 1.00 27.95 757 ALA A C 1
ATOM 5541 O O . ALA A 1 757 ? 10.461 7.618 -68.505 1.00 27.95 757 ALA A O 1
ATOM 5542 N N . ARG A 1 758 ? 10.274 5.825 -67.143 1.00 34.31 758 ARG A N 1
ATOM 5543 C CA . ARG A 1 758 ? 11.685 5.553 -66.767 1.00 34.31 758 ARG A CA 1
ATOM 5544 C C . ARG A 1 758 ? 12.168 6.238 -65.482 1.00 34.31 758 ARG A C 1
ATOM 5546 O O . ARG A 1 758 ? 12.897 7.217 -65.530 1.00 34.31 758 ARG A O 1
ATOM 5553 N N . ALA A 1 759 ? 11.832 5.644 -64.338 1.00 28.94 759 ALA A N 1
ATOM 5554 C CA . ALA A 1 759 ? 12.629 5.779 -63.118 1.00 28.94 759 ALA A CA 1
ATOM 5555 C C . ALA A 1 759 ? 13.549 4.552 -63.000 1.00 28.94 759 ALA A C 1
ATOM 5557 O O . ALA A 1 759 ? 13.116 3.434 -63.299 1.00 28.94 759 ALA A O 1
ATOM 5558 N N . THR A 1 760 ? 14.812 4.750 -62.619 1.00 32.69 760 THR A N 1
ATOM 5559 C CA . THR A 1 760 ? 15.775 3.653 -62.414 1.00 32.69 760 THR A CA 1
ATOM 5560 C C . THR A 1 760 ? 15.837 3.262 -60.936 1.00 32.69 760 THR A C 1
ATOM 5562 O O . THR A 1 760 ? 15.429 4.032 -60.071 1.00 32.69 760 THR A O 1
ATOM 5565 N N . ALA A 1 761 ? 16.355 2.072 -60.612 1.00 27.03 761 ALA A N 1
ATOM 5566 C CA . ALA A 1 761 ? 16.447 1.579 -59.230 1.00 27.03 761 ALA A CA 1
ATOM 5567 C C . ALA A 1 761 ? 17.223 2.517 -58.270 1.00 27.03 761 ALA A C 1
ATOM 5569 O O . ALA A 1 761 ? 17.030 2.435 -57.062 1.00 27.03 761 ALA A O 1
ATOM 5570 N N . GLY A 1 762 ? 18.049 3.439 -58.787 1.00 28.11 762 GLY A N 1
ATOM 5571 C CA . GLY A 1 762 ? 18.728 4.475 -57.996 1.00 28.11 762 GLY A CA 1
ATOM 5572 C C . GLY A 1 762 ? 17.820 5.623 -57.529 1.00 28.11 762 GLY A C 1
ATOM 5573 O O . GLY A 1 762 ? 18.053 6.174 -56.456 1.00 28.11 762 GLY A O 1
ATOM 5574 N N . ASP A 1 763 ? 16.748 5.933 -58.266 1.00 32.59 763 ASP A N 1
ATOM 5575 C CA . ASP A 1 763 ? 15.824 7.038 -57.950 1.00 32.59 763 ASP A CA 1
ATOM 5576 C C . ASP A 1 763 ? 14.806 6.657 -56.854 1.00 32.59 763 ASP A C 1
ATOM 5578 O O . ASP A 1 763 ? 14.296 7.513 -56.134 1.00 32.59 763 ASP A O 1
ATOM 5582 N N . LEU A 1 764 ? 14.550 5.354 -56.687 1.00 27.28 764 LEU A N 1
ATOM 5583 C CA . LEU A 1 764 ? 13.705 4.776 -55.631 1.00 27.28 764 LEU A CA 1
ATOM 5584 C C . LEU A 1 764 ? 14.415 4.730 -54.267 1.00 27.28 764 LEU A C 1
ATOM 5586 O O . LEU A 1 764 ? 13.771 4.897 -53.234 1.00 27.28 764 LEU A O 1
ATOM 5590 N N . ILE A 1 765 ? 15.740 4.554 -54.262 1.00 30.05 765 ILE A N 1
ATOM 5591 C CA . ILE A 1 765 ? 16.562 4.504 -53.042 1.00 30.05 765 ILE A CA 1
ATOM 5592 C C . ILE A 1 765 ? 16.712 5.910 -52.432 1.00 30.05 765 ILE A C 1
ATOM 5594 O O . ILE A 1 765 ? 16.602 6.064 -51.218 1.00 30.05 765 ILE A O 1
ATOM 5598 N N . ALA A 1 766 ? 16.842 6.954 -53.258 1.00 28.97 766 ALA A N 1
ATOM 5599 C CA . ALA A 1 766 ? 16.936 8.344 -52.796 1.00 28.97 766 ALA A CA 1
ATOM 5600 C C . ALA A 1 766 ? 15.656 8.860 -52.094 1.00 28.97 766 ALA A C 1
ATOM 5602 O O . ALA A 1 766 ? 15.738 9.707 -51.205 1.00 28.97 766 ALA A O 1
ATOM 5603 N N . GLY A 1 767 ? 14.476 8.334 -52.453 1.00 29.39 767 GLY A N 1
ATOM 5604 C CA . GLY A 1 767 ? 13.193 8.691 -51.829 1.00 29.39 767 GLY A CA 1
ATOM 5605 C C . GLY A 1 767 ? 12.962 8.067 -50.446 1.00 29.39 767 GLY A C 1
ATOM 5606 O O . GLY A 1 767 ? 12.178 8.595 -49.661 1.00 29.39 767 GLY A O 1
ATOM 5607 N N . VAL A 1 768 ? 13.663 6.975 -50.125 1.00 27.89 768 VAL A N 1
ATOM 5608 C CA . VAL A 1 768 ? 13.597 6.303 -48.815 1.00 27.89 768 VAL A CA 1
ATOM 5609 C C . VAL A 1 768 ? 14.594 6.925 -47.827 1.00 27.89 768 VAL A C 1
ATOM 5611 O O . VAL A 1 768 ? 14.270 7.067 -46.650 1.00 27.89 768 VAL A O 1
ATOM 5614 N N . SER A 1 769 ? 15.757 7.392 -48.299 1.00 28.08 769 SER A N 1
ATOM 5615 C CA . SER A 1 769 ? 16.765 8.070 -47.465 1.00 28.08 769 SER A CA 1
ATOM 5616 C C . SER A 1 769 ? 16.269 9.394 -46.861 1.00 28.08 769 SER A C 1
ATOM 5618 O O . SER A 1 769 ? 16.553 9.693 -45.706 1.00 28.08 769 SER A O 1
ATOM 5620 N N . ALA A 1 770 ? 15.471 10.177 -47.594 1.00 31.53 770 ALA A N 1
ATOM 5621 C CA . ALA A 1 770 ? 15.052 11.516 -47.161 1.00 31.53 770 ALA A CA 1
ATOM 5622 C C . ALA A 1 770 ? 13.986 11.538 -46.040 1.00 31.53 770 ALA A C 1
ATOM 5624 O O . ALA A 1 770 ? 13.721 12.589 -45.454 1.00 31.53 770 ALA A O 1
ATOM 5625 N N . VAL A 1 771 ? 13.398 10.382 -45.702 1.00 27.52 771 VAL A N 1
ATOM 5626 C CA . VAL A 1 771 ? 12.530 10.206 -44.520 1.00 27.52 771 VAL A CA 1
ATOM 5627 C C . VAL A 1 771 ? 13.346 10.267 -43.221 1.00 27.52 771 VAL A C 1
ATOM 5629 O O . VAL A 1 771 ? 12.811 10.653 -42.183 1.00 27.52 771 VAL A O 1
ATOM 5632 N N . PHE A 1 772 ? 14.644 9.951 -43.277 1.00 30.39 772 PHE A N 1
ATOM 5633 C CA . PHE A 1 772 ? 15.527 9.939 -42.111 1.00 30.39 772 PHE A CA 1
ATOM 5634 C C . PHE A 1 772 ? 16.104 11.328 -41.773 1.00 30.39 772 PHE A C 1
ATOM 5636 O O . PHE A 1 772 ? 16.251 11.646 -40.596 1.00 30.39 772 PHE A O 1
ATOM 5643 N N . ASP A 1 773 ? 16.308 12.214 -42.756 1.00 30.77 773 ASP A N 1
ATOM 5644 C CA . ASP A 1 773 ? 16.886 13.555 -42.525 1.00 30.77 773 ASP A CA 1
ATOM 5645 C C . ASP A 1 773 ? 15.931 14.544 -41.819 1.00 30.77 773 ASP A C 1
ATOM 5647 O O . ASP A 1 773 ? 16.373 15.451 -41.110 1.00 30.77 773 ASP A O 1
ATOM 5651 N N . GLY A 1 774 ? 14.609 14.350 -41.923 1.00 27.86 774 GLY A N 1
ATOM 5652 C CA . GLY A 1 774 ? 13.610 15.149 -41.191 1.00 27.86 774 GLY A CA 1
ATOM 5653 C C . GLY A 1 774 ? 13.579 14.881 -39.678 1.00 27.86 774 GLY A C 1
ATOM 5654 O O . GLY A 1 774 ? 13.031 15.676 -38.914 1.00 27.86 774 GLY A O 1
ATOM 5655 N N . ILE A 1 775 ? 14.189 13.780 -39.234 1.00 32.50 775 ILE A N 1
ATOM 5656 C CA . ILE A 1 775 ? 14.191 13.313 -37.841 1.00 32.50 775 ILE A CA 1
ATOM 5657 C C . ILE A 1 775 ? 15.265 14.051 -37.018 1.00 32.50 775 ILE A C 1
ATOM 5659 O O . ILE A 1 775 ? 15.091 14.289 -35.822 1.00 32.50 775 ILE A O 1
ATOM 5663 N N . SER A 1 776 ? 16.326 14.528 -37.674 1.00 30.70 776 SER A N 1
ATOM 5664 C CA . SER A 1 776 ? 17.440 15.281 -37.080 1.00 30.70 776 SER A CA 1
ATOM 5665 C C . SER A 1 776 ? 17.055 16.712 -36.674 1.00 30.70 776 SER A C 1
ATOM 5667 O O . SER A 1 776 ? 17.520 17.219 -35.653 1.00 30.70 776 SER A O 1
ATOM 5669 N N . ALA A 1 777 ? 16.162 17.358 -37.433 1.00 32.16 777 ALA A N 1
ATOM 5670 C CA . ALA A 1 777 ? 15.687 18.725 -37.177 1.00 32.16 777 ALA A CA 1
ATOM 5671 C C . ALA A 1 777 ? 14.684 18.816 -36.006 1.00 32.16 777 ALA A C 1
ATOM 5673 O O . ALA A 1 777 ? 14.551 19.862 -35.373 1.00 32.16 777 ALA A O 1
ATOM 5674 N N . VAL A 1 778 ? 14.034 17.701 -35.651 1.00 30.47 778 VAL A N 1
ATOM 5675 C CA . VAL A 1 778 ? 13.167 17.581 -34.463 1.00 30.47 778 VAL A CA 1
ATOM 5676 C C . VAL A 1 778 ? 13.992 17.604 -33.167 1.00 30.47 778 VAL A C 1
ATOM 5678 O O . VAL A 1 778 ? 13.478 17.945 -32.111 1.00 30.47 778 VAL A O 1
ATOM 5681 N N . ARG A 1 779 ? 15.300 17.325 -33.218 1.00 31.91 779 ARG A N 1
ATOM 5682 C CA . ARG A 1 779 ? 16.178 17.313 -32.035 1.00 31.91 779 ARG A CA 1
ATOM 5683 C C . ARG A 1 779 ? 16.511 18.716 -31.510 1.00 31.91 779 ARG A C 1
ATOM 5685 O O . ARG A 1 779 ? 16.598 18.911 -30.303 1.00 31.91 779 ARG A O 1
ATOM 5692 N N . SER A 1 780 ? 16.689 19.695 -32.399 1.00 31.12 780 SER A N 1
ATOM 5693 C CA . SER A 1 780 ? 17.153 21.047 -32.047 1.00 31.12 780 SER A CA 1
ATOM 5694 C C . SER A 1 780 ? 16.028 22.023 -31.675 1.00 31.12 780 SER A C 1
ATOM 5696 O O . SER A 1 780 ? 16.281 22.992 -30.963 1.00 31.12 780 SER A O 1
ATOM 5698 N N . GLY A 1 781 ? 14.783 21.759 -32.090 1.00 29.38 781 GLY A N 1
ATOM 5699 C CA . GLY A 1 781 ? 13.618 22.612 -31.805 1.00 29.38 781 GLY A CA 1
ATOM 5700 C C . GLY A 1 781 ? 12.988 22.450 -30.412 1.00 29.38 781 GLY A C 1
ATOM 5701 O O . GLY A 1 781 ? 12.178 23.284 -30.023 1.00 29.38 781 GLY A O 1
ATOM 5702 N N . PHE A 1 782 ? 13.356 21.410 -29.650 1.00 30.53 782 PHE A N 1
ATOM 5703 C CA . PHE A 1 782 ? 12.722 21.048 -28.367 1.00 30.53 782 PHE A CA 1
ATOM 5704 C C . PHE A 1 782 ? 13.570 21.358 -27.117 1.00 30.53 782 PHE A C 1
ATOM 5706 O O . PHE A 1 782 ? 13.214 20.947 -26.016 1.00 30.53 782 PHE A O 1
ATOM 5713 N N . GLY A 1 783 ? 14.692 22.079 -27.249 1.00 29.61 783 GLY A N 1
ATOM 5714 C CA . GLY A 1 783 ? 15.487 22.548 -26.099 1.00 29.61 783 GLY A CA 1
ATOM 5715 C C . GLY A 1 783 ? 16.184 21.451 -25.278 1.00 29.61 783 GLY A C 1
ATOM 5716 O O . GLY A 1 783 ? 16.705 21.724 -24.200 1.00 29.61 783 GLY A O 1
ATOM 5717 N N . ILE A 1 784 ? 16.229 20.214 -25.772 1.00 33.16 784 ILE A N 1
ATOM 5718 C CA . ILE A 1 784 ? 16.939 19.105 -25.131 1.00 33.16 784 ILE A CA 1
ATOM 5719 C C . ILE A 1 784 ? 18.369 19.089 -25.682 1.00 33.16 784 ILE A C 1
ATOM 5721 O O . ILE A 1 784 ? 18.599 18.652 -26.807 1.00 33.16 784 ILE A O 1
ATOM 5725 N N . GLY A 1 785 ? 19.324 19.586 -24.887 1.00 33.91 785 GLY A N 1
ATOM 5726 C CA . GLY A 1 785 ? 20.755 19.546 -25.212 1.00 33.91 785 GLY A CA 1
ATOM 5727 C C . GLY A 1 785 ? 21.441 20.892 -25.473 1.00 33.91 785 GLY A C 1
ATOM 5728 O O . GLY A 1 785 ? 22.418 20.927 -26.216 1.00 33.91 785 GLY A O 1
ATOM 5729 N N . THR A 1 786 ? 21.003 22.006 -24.875 1.00 28.80 786 THR A N 1
ATOM 5730 C CA . THR A 1 786 ? 21.873 23.195 -24.825 1.00 28.80 786 THR A CA 1
ATOM 5731 C C . THR A 1 786 ? 22.967 23.003 -23.776 1.00 28.80 786 THR A C 1
ATOM 5733 O O . THR A 1 786 ? 22.692 22.611 -22.644 1.00 28.80 786 THR A O 1
ATOM 5736 N N . ALA A 1 787 ? 24.208 23.295 -24.167 1.00 32.16 787 ALA A N 1
ATOM 5737 C CA . ALA A 1 787 ? 25.477 22.955 -23.516 1.00 32.16 787 ALA A CA 1
ATOM 5738 C C . ALA A 1 787 ? 25.734 23.506 -22.088 1.00 32.16 787 ALA A C 1
ATOM 5740 O O . ALA A 1 787 ? 26.879 23.500 -21.644 1.00 32.16 787 ALA A O 1
ATOM 5741 N N . GLN A 1 788 ? 24.718 23.989 -21.363 1.00 29.70 788 GLN A N 1
ATOM 5742 C CA . GLN A 1 788 ? 24.878 24.640 -20.054 1.00 29.70 788 GLN A CA 1
ATOM 5743 C C . GLN A 1 788 ? 24.370 23.839 -18.842 1.00 29.70 788 GLN A C 1
ATOM 5745 O O . GLN A 1 788 ? 24.790 24.151 -17.733 1.00 29.70 788 GLN A O 1
ATOM 5750 N N . ASP A 1 789 ? 23.582 22.772 -19.030 1.00 30.95 789 ASP A N 1
ATOM 5751 C CA . ASP A 1 789 ? 23.075 21.926 -17.932 1.00 30.95 789 ASP A CA 1
ATOM 5752 C C . ASP A 1 789 ? 23.662 20.508 -17.982 1.00 30.95 789 ASP A C 1
ATOM 5754 O O . ASP A 1 789 ? 22.988 19.515 -18.265 1.00 30.95 789 ASP A O 1
ATOM 5758 N N . THR A 1 790 ? 24.949 20.388 -17.669 1.00 31.70 790 THR A N 1
ATOM 5759 C CA . THR A 1 790 ? 25.690 19.113 -17.670 1.00 31.70 790 THR A CA 1
ATOM 5760 C C . THR A 1 790 ? 25.218 18.110 -16.598 1.00 31.70 790 THR A C 1
ATOM 5762 O O . THR A 1 790 ? 25.725 16.994 -16.544 1.00 31.70 790 THR A O 1
ATOM 5765 N N . GLY A 1 791 ? 24.238 18.467 -15.756 1.00 28.22 791 GLY A N 1
ATOM 5766 C CA . GLY A 1 791 ? 23.638 17.586 -14.742 1.00 28.22 791 GLY A CA 1
ATOM 5767 C C . GLY A 1 791 ? 22.397 16.801 -15.196 1.00 28.22 791 GLY A C 1
ATOM 5768 O O . GLY A 1 791 ? 22.093 15.770 -14.607 1.00 28.22 791 GLY A O 1
ATOM 5769 N N . ASN A 1 792 ? 21.704 17.236 -16.259 1.00 30.25 792 ASN A N 1
ATOM 5770 C CA . ASN A 1 792 ? 20.406 16.678 -16.688 1.00 30.25 792 ASN A CA 1
ATOM 5771 C C . ASN A 1 792 ? 20.469 15.832 -17.981 1.00 30.25 792 ASN A C 1
ATOM 5773 O O . ASN A 1 792 ? 19.435 15.426 -18.514 1.00 30.25 792 ASN A O 1
ATOM 5777 N N . ALA A 1 793 ? 21.671 15.512 -18.471 1.00 29.75 793 ALA A N 1
ATOM 5778 C CA . ALA A 1 793 ? 21.919 14.778 -19.723 1.00 29.75 793 ALA A CA 1
ATOM 5779 C C . ALA A 1 793 ? 21.557 13.270 -19.691 1.00 29.75 793 ALA A C 1
ATOM 5781 O O . ALA A 1 793 ? 21.760 12.545 -20.663 1.00 29.75 793 ALA A O 1
ATOM 5782 N N . ILE A 1 794 ? 21.001 12.774 -18.586 1.00 31.59 794 ILE A N 1
ATOM 5783 C CA . ILE A 1 794 ? 20.775 11.339 -18.347 1.00 31.59 794 ILE A CA 1
ATOM 5784 C C . ILE A 1 794 ? 19.640 10.765 -19.224 1.00 31.59 794 ILE A C 1
ATOM 5786 O O . ILE A 1 794 ? 19.697 9.605 -19.621 1.00 31.59 794 ILE A O 1
ATOM 5790 N N . PHE A 1 795 ? 18.651 11.581 -19.611 1.00 30.00 795 PHE A N 1
ATOM 5791 C CA . PHE A 1 795 ? 17.540 11.159 -20.487 1.00 30.00 795 PHE A CA 1
ATOM 5792 C C . PHE A 1 795 ? 17.748 11.477 -21.979 1.00 30.00 795 PHE A C 1
ATOM 5794 O O . PHE A 1 795 ? 16.988 11.008 -22.822 1.00 30.00 795 PHE A O 1
ATOM 5801 N N . SER A 1 796 ? 18.773 12.253 -22.344 1.00 30.73 796 SER A N 1
ATOM 5802 C CA . SER A 1 796 ? 19.167 12.389 -23.754 1.00 30.73 796 SER A CA 1
ATOM 5803 C C . SER A 1 796 ? 20.027 11.206 -24.210 1.00 30.73 796 SER A C 1
ATOM 5805 O O . SER A 1 796 ? 19.978 10.834 -25.379 1.00 30.73 796 SER A O 1
ATOM 5807 N N . ALA A 1 797 ? 20.740 10.547 -23.289 1.00 27.95 797 ALA A N 1
ATOM 5808 C CA . ALA A 1 797 ? 21.480 9.318 -23.577 1.00 27.95 797 ALA A CA 1
ATOM 5809 C C . ALA A 1 797 ? 20.558 8.116 -23.873 1.00 27.95 797 ALA A C 1
ATOM 5811 O O . ALA A 1 797 ? 20.896 7.269 -24.696 1.00 27.95 797 ALA A O 1
ATOM 5812 N N . THR A 1 798 ? 19.354 8.065 -23.291 1.00 32.16 798 THR A N 1
ATOM 5813 C CA . THR A 1 798 ? 18.362 6.996 -23.542 1.00 32.16 798 THR A CA 1
ATOM 5814 C C . THR A 1 798 ? 17.656 7.107 -24.894 1.00 32.16 798 THR A C 1
ATOM 5816 O O . THR A 1 798 ? 16.949 6.190 -25.299 1.00 32.16 798 THR A O 1
ATOM 5819 N N . THR A 1 799 ? 17.879 8.203 -25.623 1.00 32.56 799 THR A N 1
ATOM 5820 C CA . THR A 1 799 ? 17.414 8.410 -27.005 1.00 32.56 799 THR A CA 1
ATOM 5821 C C . THR A 1 799 ? 18.578 8.499 -28.002 1.00 32.56 799 THR A C 1
ATOM 5823 O O . THR A 1 799 ? 18.380 8.854 -29.163 1.00 32.56 799 THR A O 1
ATOM 5826 N N . ALA A 1 800 ? 19.806 8.179 -27.571 1.00 29.11 800 ALA A N 1
ATOM 5827 C CA . ALA A 1 800 ? 21.015 8.319 -28.384 1.00 29.11 800 ALA A CA 1
ATOM 5828 C C . ALA A 1 800 ? 21.300 7.129 -29.320 1.00 29.11 800 ALA A C 1
ATOM 5830 O O . ALA A 1 800 ? 22.169 7.239 -30.181 1.00 29.11 800 ALA A O 1
ATOM 5831 N N . VAL A 1 801 ? 20.550 6.027 -29.224 1.00 26.23 801 VAL A N 1
ATOM 5832 C CA . VAL A 1 801 ? 20.633 4.924 -30.191 1.00 26.23 801 VAL A CA 1
ATOM 5833 C C . VAL A 1 801 ? 19.747 5.260 -31.394 1.00 26.23 801 VAL A C 1
ATOM 5835 O O . VAL A 1 801 ? 18.576 4.908 -31.406 1.00 26.23 801 VAL A O 1
ATOM 5838 N N . GLY A 1 802 ? 20.309 6.005 -32.352 1.00 24.61 802 GLY A N 1
ATOM 5839 C CA . GLY A 1 802 ? 19.854 6.137 -33.746 1.00 24.61 802 GLY A CA 1
ATOM 5840 C C . GLY A 1 802 ? 18.406 6.593 -33.976 1.00 24.61 802 GLY A C 1
ATOM 5841 O O . GLY A 1 802 ? 17.461 5.851 -33.748 1.00 24.61 802 GLY A O 1
ATOM 5842 N N . GLY A 1 803 ? 18.220 7.795 -34.529 1.00 27.81 803 GLY A N 1
ATOM 5843 C CA . GLY A 1 803 ? 16.929 8.390 -34.905 1.00 27.81 803 GLY A CA 1
ATOM 5844 C C . GLY A 1 803 ? 16.069 7.616 -35.922 1.00 27.81 803 GLY A C 1
ATOM 5845 O O . GLY A 1 803 ? 15.787 8.133 -36.997 1.00 27.81 803 GLY A O 1
ATOM 5846 N N . ALA A 1 804 ? 15.571 6.423 -35.595 1.00 22.92 804 ALA A N 1
ATOM 5847 C CA . ALA A 1 804 ? 14.684 5.655 -36.459 1.00 22.92 804 ALA A CA 1
ATOM 5848 C C . ALA A 1 804 ? 13.410 5.191 -35.727 1.00 22.92 804 ALA A C 1
ATOM 5850 O O . ALA A 1 804 ? 13.459 4.352 -34.833 1.00 22.92 804 ALA A O 1
ATOM 5851 N N . LEU A 1 805 ? 12.271 5.672 -36.253 1.00 28.41 805 LEU A N 1
ATOM 5852 C CA . LEU A 1 805 ? 10.874 5.207 -36.133 1.00 28.41 805 LEU A CA 1
ATOM 5853 C C . LEU A 1 805 ? 9.923 6.058 -35.251 1.00 28.41 805 LEU A C 1
ATOM 5855 O O . LEU A 1 805 ? 10.022 6.191 -34.033 1.00 28.41 805 LEU A O 1
ATOM 5859 N N . THR A 1 806 ? 8.939 6.643 -35.937 1.00 29.72 806 THR A N 1
ATOM 5860 C CA . THR A 1 806 ? 8.141 7.838 -35.615 1.00 29.72 806 THR A CA 1
ATOM 5861 C C . THR A 1 806 ? 6.958 7.620 -34.658 1.00 29.72 806 THR A C 1
ATOM 5863 O O . THR A 1 806 ? 5.891 8.201 -34.846 1.00 29.72 806 THR A O 1
ATOM 5866 N N . VAL A 1 807 ? 7.122 6.807 -33.612 1.00 30.73 807 VAL A N 1
ATOM 5867 C CA . VAL A 1 807 ? 6.103 6.663 -32.541 1.00 30.73 807 VAL A CA 1
ATOM 5868 C C . VAL A 1 807 ? 6.696 6.726 -31.124 1.00 30.73 807 VAL A C 1
ATOM 5870 O O . VAL A 1 807 ? 5.961 6.726 -30.138 1.00 30.73 807 VAL A O 1
ATOM 5873 N N . ALA A 1 808 ? 8.022 6.848 -31.010 1.00 32.16 808 ALA A N 1
ATOM 5874 C CA . ALA A 1 808 ? 8.759 6.836 -29.747 1.00 32.16 808 ALA A CA 1
ATOM 5875 C C . ALA A 1 808 ? 8.417 7.944 -28.720 1.00 32.16 808 ALA A C 1
ATOM 5877 O O . ALA A 1 808 ? 8.420 7.625 -27.531 1.00 32.16 808 ALA A O 1
ATOM 5878 N N . PRO A 1 809 ? 8.079 9.205 -29.076 1.00 34.34 809 PRO A N 1
ATOM 5879 C CA . PRO A 1 809 ? 7.875 10.228 -28.044 1.00 34.34 809 PRO A CA 1
ATOM 5880 C C . PRO A 1 809 ? 6.591 10.023 -27.222 1.00 34.34 809 PRO A C 1
ATOM 5882 O O . PRO A 1 809 ? 6.490 10.542 -26.116 1.00 34.34 809 PRO A O 1
ATOM 5885 N N . ALA A 1 810 ? 5.636 9.228 -27.717 1.00 32.25 810 ALA A N 1
ATOM 5886 C CA . ALA A 1 810 ? 4.368 8.974 -27.039 1.00 32.25 810 ALA A CA 1
ATOM 5887 C C . ALA A 1 810 ? 4.372 7.730 -26.131 1.00 32.25 810 ALA A C 1
ATOM 5889 O O . ALA A 1 810 ? 3.511 7.627 -25.268 1.00 32.25 810 ALA A O 1
ATOM 5890 N N . PHE A 1 811 ? 5.289 6.773 -26.306 1.00 34.41 811 PHE A N 1
ATOM 5891 C CA . PHE A 1 811 ? 5.217 5.462 -25.632 1.00 34.41 811 PHE A CA 1
ATOM 5892 C C . PHE A 1 811 ? 6.454 5.096 -24.795 1.00 34.41 811 PHE A C 1
ATOM 5894 O O . PHE A 1 811 ? 6.502 3.986 -24.265 1.00 34.41 811 PHE A O 1
ATOM 5901 N N . GLY A 1 812 ? 7.411 6.021 -24.650 1.00 35.28 812 GLY A N 1
ATOM 5902 C CA . GLY A 1 812 ? 8.650 5.834 -23.888 1.00 35.28 812 GLY A CA 1
ATOM 5903 C C . GLY A 1 812 ? 9.728 5.077 -24.679 1.00 35.28 812 GLY A C 1
ATOM 5904 O O . GLY A 1 812 ? 9.441 4.126 -25.408 1.00 35.28 812 GLY A O 1
ATOM 5905 N N . ALA A 1 813 ? 10.997 5.478 -24.534 1.00 34.03 813 ALA A N 1
ATOM 5906 C CA . ALA A 1 813 ? 12.138 4.866 -25.238 1.00 34.03 813 ALA A CA 1
ATOM 5907 C C . ALA A 1 813 ? 12.360 3.380 -24.871 1.00 34.03 813 ALA A C 1
ATOM 5909 O O . ALA A 1 813 ? 12.890 2.606 -25.667 1.00 34.03 813 ALA A O 1
ATOM 5910 N N . ALA A 1 814 ? 11.903 2.958 -23.686 1.00 33.31 814 ALA A N 1
ATOM 5911 C CA . ALA A 1 814 ? 12.024 1.584 -23.202 1.00 33.31 814 ALA A CA 1
ATOM 5912 C C . ALA A 1 814 ? 11.001 0.609 -23.823 1.00 33.31 814 ALA A C 1
ATOM 5914 O O . ALA A 1 814 ? 11.259 -0.592 -23.865 1.00 33.31 814 ALA A O 1
ATOM 5915 N N . ALA A 1 815 ? 9.882 1.101 -24.373 1.00 34.56 815 ALA A N 1
ATOM 5916 C CA . ALA A 1 815 ? 8.807 0.246 -24.884 1.00 34.56 815 ALA A CA 1
ATOM 5917 C C . ALA A 1 815 ? 9.152 -0.498 -26.189 1.00 34.56 815 ALA A C 1
ATOM 5919 O O . ALA A 1 815 ? 8.511 -1.498 -26.503 1.00 34.56 815 ALA A O 1
ATOM 5920 N N . TRP A 1 816 ? 10.158 -0.038 -26.943 1.00 31.33 816 TRP A N 1
ATOM 5921 C CA . TRP A 1 816 ? 10.478 -0.579 -28.274 1.00 31.33 816 TRP A CA 1
ATOM 5922 C C . TRP A 1 816 ? 11.726 -1.467 -28.329 1.00 31.33 816 TRP A C 1
ATOM 5924 O O . TRP A 1 816 ? 11.821 -2.314 -29.213 1.00 31.33 816 TRP A O 1
ATOM 5934 N N . LEU A 1 817 ? 12.653 -1.347 -27.375 1.00 32.94 817 LEU A N 1
ATOM 5935 C CA . LEU A 1 817 ? 13.843 -2.213 -27.298 1.00 32.94 817 LEU A CA 1
ATOM 5936 C C . LEU A 1 817 ? 13.573 -3.546 -26.577 1.00 32.94 817 LEU A C 1
ATOM 5938 O O . LEU A 1 817 ? 14.480 -4.365 -26.405 1.00 32.94 817 LEU A O 1
ATOM 5942 N N . GLY A 1 818 ? 12.336 -3.764 -26.121 1.00 41.00 818 GLY A N 1
ATOM 5943 C CA . GLY A 1 818 ? 11.990 -4.908 -25.289 1.00 41.00 818 GLY A CA 1
ATOM 5944 C C . GLY A 1 818 ? 12.922 -5.005 -24.067 1.00 41.00 818 GLY A C 1
ATOM 5945 O O . GLY A 1 818 ? 13.331 -3.974 -23.527 1.00 41.00 818 GLY A O 1
ATOM 5946 N N . PRO A 1 819 ? 13.307 -6.215 -23.621 1.00 39.12 819 PRO A N 1
ATOM 5947 C CA . PRO A 1 819 ? 14.108 -6.405 -22.410 1.00 39.12 819 PRO A CA 1
ATOM 5948 C C . PRO A 1 819 ? 15.462 -5.674 -22.409 1.00 39.12 819 PRO A C 1
ATOM 5950 O O . PRO A 1 819 ? 16.040 -5.521 -21.348 1.00 39.12 819 PRO A O 1
ATOM 5953 N N . VAL A 1 820 ? 15.961 -5.179 -23.544 1.00 42.31 820 VAL A N 1
ATOM 5954 C CA . VAL A 1 820 ? 17.281 -4.535 -23.661 1.00 42.31 820 VAL A CA 1
ATOM 5955 C C . VAL A 1 820 ? 17.276 -3.076 -23.182 1.00 42.31 820 VAL A C 1
ATOM 5957 O O . VAL A 1 820 ? 18.247 -2.614 -22.583 1.00 42.31 820 VAL A O 1
ATOM 5960 N N . GLY A 1 821 ? 16.184 -2.336 -23.406 1.00 47.38 821 GLY A N 1
ATOM 5961 C CA . GLY A 1 821 ? 16.152 -0.876 -23.212 1.00 47.38 821 GLY A CA 1
ATOM 5962 C C . GLY A 1 821 ? 16.325 -0.423 -21.760 1.00 47.38 821 GLY A C 1
ATOM 5963 O O . GLY A 1 821 ? 16.919 0.623 -21.491 1.00 47.38 821 GLY A O 1
ATOM 5964 N N . LEU A 1 822 ? 15.862 -1.235 -20.810 1.00 50.16 822 LEU A N 1
ATOM 5965 C CA . LEU A 1 822 ? 15.933 -0.938 -19.379 1.00 50.16 822 LEU A CA 1
ATOM 5966 C C . LEU A 1 822 ? 17.366 -1.019 -18.828 1.00 50.16 822 LEU A C 1
ATOM 5968 O O . LEU A 1 822 ? 17.732 -0.229 -17.963 1.00 50.16 822 LEU A O 1
ATOM 5972 N N . GLY A 1 823 ? 18.187 -1.937 -19.349 1.00 50.00 823 GLY A N 1
ATOM 5973 C CA . GLY A 1 823 ? 19.579 -2.124 -18.921 1.00 50.00 823 GLY A CA 1
ATOM 5974 C C . GLY A 1 823 ? 20.475 -0.964 -19.325 1.00 50.00 823 GLY A C 1
ATOM 5975 O O . GLY A 1 823 ? 21.162 -0.364 -18.500 1.00 50.00 823 GLY A O 1
ATOM 5976 N N . VAL A 1 824 ? 20.376 -0.585 -20.602 1.00 52.16 824 VAL A N 1
ATOM 5977 C CA . VAL A 1 824 ? 21.086 0.571 -21.169 1.00 52.16 824 VAL A CA 1
ATOM 5978 C C . VAL A 1 824 ? 20.683 1.866 -20.458 1.00 52.16 824 VAL A C 1
ATOM 5980 O O . VAL A 1 824 ? 21.526 2.709 -20.151 1.00 52.16 824 VAL A O 1
ATOM 5983 N N . THR A 1 825 ? 19.396 2.002 -20.124 1.00 49.72 825 THR A N 1
ATOM 5984 C CA . THR A 1 825 ? 18.887 3.155 -19.371 1.00 49.72 825 THR A CA 1
ATOM 5985 C C . THR A 1 825 ? 19.420 3.196 -17.936 1.00 49.72 825 THR A C 1
ATOM 5987 O O . THR A 1 825 ? 19.811 4.263 -17.460 1.00 49.72 825 THR A O 1
ATOM 5990 N N . ALA A 1 826 ? 19.498 2.046 -17.257 1.00 51.97 826 ALA A N 1
ATOM 5991 C CA . ALA A 1 826 ? 20.027 1.951 -15.896 1.00 51.97 826 ALA A CA 1
ATOM 5992 C C . ALA A 1 826 ? 21.489 2.420 -15.800 1.00 51.97 826 ALA A C 1
ATOM 5994 O O . ALA A 1 826 ? 21.852 3.130 -14.862 1.00 51.97 826 ALA A O 1
ATOM 5995 N N . VAL A 1 827 ? 22.325 2.091 -16.788 1.00 55.03 827 VAL A N 1
ATOM 5996 C CA . VAL A 1 827 ? 23.734 2.526 -16.830 1.00 55.03 827 VAL A CA 1
ATOM 5997 C C . VAL A 1 827 ? 23.862 4.040 -16.978 1.00 55.03 827 VAL A C 1
ATOM 5999 O O . VAL A 1 827 ? 24.689 4.644 -16.295 1.00 55.03 827 VAL A O 1
ATOM 6002 N N . GLY A 1 828 ? 23.023 4.664 -17.811 1.00 49.50 828 GLY A N 1
ATOM 6003 C CA . GLY A 1 828 ? 22.991 6.123 -17.967 1.00 49.50 828 GLY A CA 1
ATOM 6004 C C . GLY A 1 828 ? 22.566 6.854 -16.690 1.00 49.50 828 GLY A C 1
ATOM 6005 O O . GLY A 1 828 ? 23.102 7.914 -16.372 1.00 49.50 828 GLY A O 1
ATOM 6006 N N . VAL A 1 829 ? 21.646 6.259 -15.925 1.00 53.56 829 VAL A N 1
ATOM 6007 C CA . VAL A 1 829 ? 21.179 6.767 -14.625 1.00 53.56 829 VAL A CA 1
ATOM 6008 C C . VAL A 1 829 ? 22.280 6.737 -13.563 1.00 53.56 829 VAL A C 1
ATOM 6010 O O . VAL A 1 829 ? 22.419 7.675 -12.775 1.00 53.56 829 VAL A O 1
ATOM 6013 N N . VAL A 1 830 ? 23.120 5.703 -13.564 1.00 55.44 830 VAL A N 1
ATOM 6014 C CA . VAL A 1 830 ? 24.242 5.582 -12.627 1.00 55.44 830 VAL A CA 1
ATOM 6015 C C . VAL A 1 830 ? 25.483 6.248 -13.229 1.00 55.44 830 VAL A C 1
ATOM 6017 O O . VAL A 1 830 ? 26.417 5.580 -13.668 1.00 55.44 830 VAL A O 1
ATOM 6020 N N . GLY A 1 831 ? 25.521 7.585 -13.223 1.00 43.66 831 GLY A N 1
ATOM 6021 C CA . GLY A 1 831 ? 26.531 8.391 -13.936 1.00 43.66 831 GLY A CA 1
ATOM 6022 C C . GLY A 1 831 ? 28.007 8.014 -13.701 1.00 43.66 831 GLY A C 1
ATOM 6023 O O . GLY A 1 831 ? 28.829 8.172 -14.601 1.00 43.66 831 GLY A O 1
ATOM 6024 N N . LYS A 1 832 ? 28.360 7.441 -12.539 1.00 50.75 832 LYS A N 1
ATOM 6025 C CA . LYS A 1 832 ? 29.710 6.900 -12.282 1.00 50.75 832 LYS A CA 1
ATOM 6026 C C . LYS A 1 832 ? 30.042 5.689 -13.170 1.00 50.75 832 LYS A C 1
ATOM 6028 O O . LYS A 1 832 ? 31.163 5.590 -13.654 1.00 50.75 832 LYS A O 1
ATOM 6033 N N . LEU A 1 833 ? 29.085 4.785 -13.392 1.00 52.03 833 LEU A N 1
ATOM 6034 C CA . LEU A 1 833 ? 29.272 3.605 -14.243 1.00 52.03 833 LEU A CA 1
ATOM 6035 C C . LEU A 1 833 ? 29.365 3.992 -15.718 1.00 52.03 833 LEU A C 1
ATOM 6037 O O . LEU A 1 833 ? 30.219 3.457 -16.416 1.00 52.03 833 LEU A O 1
ATOM 6041 N N . ALA A 1 834 ? 28.557 4.955 -16.172 1.00 48.91 834 ALA A N 1
ATOM 6042 C CA . ALA A 1 834 ? 28.675 5.508 -17.521 1.00 48.91 834 ALA A CA 1
ATOM 6043 C C . ALA A 1 834 ? 30.072 6.113 -17.764 1.00 48.91 834 ALA A C 1
ATOM 6045 O O . ALA A 1 834 ? 30.713 5.824 -18.773 1.00 48.91 834 ALA A O 1
ATOM 6046 N N . TYR A 1 835 ? 30.589 6.883 -16.801 1.00 52.56 835 TYR A N 1
ATOM 6047 C CA . TYR A 1 835 ? 31.939 7.448 -16.866 1.00 52.56 835 TYR A CA 1
ATOM 6048 C C . TYR A 1 835 ? 33.041 6.371 -16.874 1.00 52.56 835 TYR A C 1
ATOM 6050 O O . TYR A 1 835 ? 33.947 6.420 -17.707 1.00 52.56 835 TYR A O 1
ATOM 6058 N N . ASP A 1 836 ? 32.962 5.374 -15.984 1.00 55.53 836 ASP A N 1
ATOM 6059 C CA . ASP A 1 836 ? 33.947 4.285 -15.907 1.00 55.53 836 ASP A CA 1
ATOM 6060 C C . ASP A 1 836 ? 33.917 3.388 -17.161 1.00 55.53 836 ASP A C 1
ATOM 6062 O O . ASP A 1 836 ? 34.964 2.894 -17.587 1.00 55.53 836 ASP A O 1
ATOM 6066 N N . ALA A 1 837 ? 32.749 3.212 -17.790 1.00 53.53 837 ALA A N 1
ATOM 6067 C CA . ALA A 1 837 ? 32.596 2.470 -19.041 1.00 53.53 837 ALA A CA 1
ATOM 6068 C C . ALA A 1 837 ? 33.269 3.182 -20.228 1.00 53.53 837 ALA A C 1
ATOM 6070 O O . ALA A 1 837 ? 33.892 2.518 -21.051 1.00 53.53 837 ALA A O 1
ATOM 6071 N N . ILE A 1 838 ? 33.212 4.518 -20.284 1.00 52.59 838 ILE A N 1
ATOM 6072 C CA . ILE A 1 838 ? 33.924 5.334 -21.287 1.00 52.59 838 ILE A CA 1
ATOM 6073 C C . ILE A 1 838 ? 35.436 5.340 -21.016 1.00 52.59 838 ILE A C 1
ATOM 6075 O O . ILE A 1 838 ? 36.247 5.253 -21.934 1.00 52.59 838 ILE A O 1
ATOM 6079 N N . LYS A 1 839 ? 35.845 5.416 -19.745 1.00 61.28 839 LYS A N 1
ATOM 6080 C CA . LYS A 1 839 ? 37.265 5.469 -19.367 1.00 61.28 839 LYS A CA 1
ATOM 6081 C C . LYS A 1 839 ? 38.002 4.150 -19.610 1.00 61.28 839 LYS A C 1
ATOM 6083 O O . LYS A 1 839 ? 39.167 4.166 -19.998 1.00 61.28 839 LYS A O 1
ATOM 6088 N N . ASN A 1 840 ? 37.340 3.020 -19.375 1.00 63.56 840 ASN A N 1
ATOM 6089 C CA . ASN A 1 840 ? 37.911 1.681 -19.538 1.00 63.56 840 ASN A CA 1
ATOM 6090 C C . ASN A 1 840 ? 37.508 1.033 -20.869 1.00 63.56 840 ASN A C 1
ATOM 6092 O O . ASN A 1 840 ? 37.535 -0.185 -20.992 1.00 63.56 840 ASN A O 1
ATOM 6096 N N . ALA A 1 841 ? 37.109 1.830 -21.854 1.00 57.44 841 ALA A N 1
ATOM 6097 C CA . ALA A 1 841 ? 36.404 1.370 -23.041 1.00 57.44 841 ALA A CA 1
ATOM 6098 C C . ALA A 1 841 ? 37.204 0.341 -23.893 1.00 57.44 841 ALA A C 1
ATOM 6100 O O . ALA A 1 841 ? 36.617 -0.589 -24.443 1.00 57.44 841 ALA A O 1
ATOM 6101 N N . HIS A 1 842 ? 38.544 0.349 -23.837 1.00 67.81 842 HIS A N 1
ATOM 6102 C CA . HIS A 1 842 ? 39.397 -0.704 -24.421 1.00 67.81 842 HIS A CA 1
ATOM 6103 C C . HIS A 1 842 ? 39.135 -2.126 -23.879 1.00 67.81 842 HIS A C 1
ATOM 6105 O O . HIS A 1 842 ? 39.464 -3.111 -24.536 1.00 67.81 842 HIS A O 1
ATOM 6111 N N . GLN A 1 843 ? 38.538 -2.272 -22.690 1.00 73.81 843 GLN A N 1
ATOM 6112 C CA . GLN A 1 843 ? 38.238 -3.585 -22.101 1.00 73.81 843 GLN A CA 1
ATOM 6113 C C . GLN A 1 843 ? 37.159 -4.362 -22.878 1.00 73.81 843 GLN A C 1
ATOM 6115 O O . GLN A 1 843 ? 37.033 -5.573 -22.706 1.00 73.81 843 GLN A O 1
ATOM 6120 N N . TYR A 1 844 ? 36.385 -3.673 -23.724 1.00 76.56 844 TYR A N 1
ATOM 6121 C CA . TYR A 1 844 ? 35.244 -4.236 -24.441 1.00 76.56 844 TYR A CA 1
ATOM 6122 C C . TYR A 1 844 ? 35.500 -4.456 -25.940 1.00 76.56 844 TYR A C 1
ATOM 6124 O O . TYR A 1 844 ? 34.603 -4.932 -26.629 1.00 76.56 844 TYR A O 1
ATOM 6132 N N . GLU A 1 845 ? 36.711 -4.201 -26.456 1.00 79.50 845 GLU A N 1
ATOM 6133 C CA . GLU A 1 845 ? 37.040 -4.348 -27.891 1.00 79.50 845 GLU A CA 1
ATOM 6134 C C . GLU A 1 845 ? 36.723 -5.756 -28.433 1.00 79.50 845 GLU A C 1
ATOM 6136 O O . GLU A 1 845 ? 36.110 -5.903 -29.489 1.00 79.50 845 GLU A O 1
ATOM 6141 N N . GLY A 1 846 ? 37.044 -6.809 -27.673 1.00 83.38 846 GLY A N 1
ATOM 6142 C CA . GLY A 1 846 ? 36.723 -8.187 -28.070 1.00 83.38 846 GLY A CA 1
ATOM 6143 C C . GLY A 1 846 ? 35.226 -8.525 -28.018 1.00 83.38 846 GLY A C 1
ATOM 6144 O O . GLY A 1 846 ? 34.765 -9.423 -28.725 1.00 83.38 846 GLY A O 1
ATOM 6145 N N . ALA A 1 847 ? 34.450 -7.827 -27.184 1.00 84.69 847 ALA A N 1
ATOM 6146 C CA . ALA A 1 847 ? 32.993 -7.951 -27.162 1.00 84.69 847 ALA A CA 1
ATOM 6147 C C . ALA A 1 847 ? 32.361 -7.163 -28.324 1.00 84.69 847 ALA A C 1
ATOM 6149 O O . ALA A 1 847 ? 31.445 -7.675 -28.964 1.00 84.69 847 ALA A O 1
ATOM 6150 N N . SER A 1 848 ? 32.908 -5.985 -28.640 1.00 83.88 848 SER A N 1
ATOM 6151 C CA . SER A 1 848 ? 32.539 -5.132 -29.777 1.00 83.88 848 SER A CA 1
ATOM 6152 C C . SER A 1 848 ? 32.713 -5.851 -31.109 1.00 83.88 848 SER A C 1
ATOM 6154 O O . SER A 1 848 ? 31.781 -5.908 -31.906 1.00 83.88 848 SER A O 1
ATOM 6156 N N . GLU A 1 849 ? 33.851 -6.517 -31.314 1.00 88.81 849 GLU A N 1
ATOM 6157 C CA . GLU A 1 849 ? 34.098 -7.311 -32.522 1.00 88.81 849 GLU A CA 1
ATOM 6158 C C . GLU A 1 849 ? 33.003 -8.372 -32.732 1.00 88.81 849 GLU A C 1
ATOM 6160 O O . GLU A 1 849 ? 32.365 -8.424 -33.783 1.00 88.81 849 GLU A O 1
ATOM 6165 N N . LYS A 1 850 ? 32.699 -9.173 -31.703 1.00 88.81 850 LYS A N 1
ATOM 6166 C CA . LYS A 1 850 ? 31.632 -10.189 -31.772 1.00 88.81 850 LYS A CA 1
ATOM 6167 C C . LYS A 1 850 ? 30.245 -9.579 -31.976 1.00 88.81 850 LYS A C 1
ATOM 6169 O O . LYS A 1 850 ? 29.409 -10.165 -32.669 1.00 88.81 850 LYS A O 1
ATOM 6174 N N . PHE A 1 851 ? 29.993 -8.421 -31.372 1.00 83.69 851 PHE A N 1
ATOM 6175 C CA . PHE A 1 851 ? 28.738 -7.689 -31.502 1.00 83.69 851 PHE A CA 1
ATOM 6176 C C . PHE A 1 851 ? 28.531 -7.193 -32.941 1.00 83.69 851 PHE A C 1
ATOM 6178 O O . PHE A 1 851 ? 27.467 -7.407 -33.520 1.00 83.69 851 PHE A O 1
ATOM 6185 N N . LEU A 1 852 ? 29.573 -6.641 -33.569 1.00 86.44 852 LEU A N 1
ATOM 6186 C CA . LEU A 1 852 ? 29.560 -6.207 -34.968 1.00 86.44 852 LEU A CA 1
ATOM 6187 C C . LEU A 1 852 ? 29.446 -7.382 -35.950 1.00 86.44 852 LEU A C 1
ATOM 6189 O O . LEU A 1 852 ? 28.689 -7.289 -36.919 1.00 86.44 852 LEU A O 1
ATOM 6193 N N . ILE A 1 853 ? 30.104 -8.515 -35.682 1.00 89.31 853 ILE A N 1
ATOM 6194 C CA . ILE A 1 853 ? 29.906 -9.749 -36.468 1.00 89.31 853 ILE A CA 1
ATOM 6195 C C . ILE A 1 853 ? 28.437 -10.178 -36.414 1.00 89.31 853 ILE A C 1
ATOM 6197 O O . ILE A 1 853 ? 27.810 -10.450 -37.439 1.00 89.31 853 ILE A O 1
ATOM 6201 N N . SER A 1 854 ? 27.847 -10.169 -35.217 1.00 85.38 854 SER A N 1
ATOM 6202 C CA . SER A 1 854 ? 26.431 -10.498 -35.023 1.00 85.38 854 SER A CA 1
ATOM 6203 C C . SER A 1 854 ? 25.506 -9.510 -35.747 1.00 85.38 854 SER A C 1
ATOM 6205 O O . SER A 1 854 ? 24.463 -9.913 -36.268 1.00 85.38 854 SER A O 1
ATOM 6207 N N . ALA A 1 855 ? 25.918 -8.246 -35.866 1.00 76.00 855 ALA A N 1
ATOM 6208 C CA . ALA A 1 855 ? 25.239 -7.214 -36.644 1.00 76.00 855 ALA A CA 1
ATOM 6209 C C . ALA A 1 855 ? 25.401 -7.362 -38.174 1.00 76.00 855 ALA A C 1
ATOM 6211 O O . ALA A 1 855 ? 24.751 -6.627 -38.915 1.00 76.00 855 ALA A O 1
ATOM 6212 N N . GLY A 1 856 ? 26.225 -8.296 -38.667 1.00 85.19 856 GLY A N 1
ATOM 6213 C CA . GLY A 1 856 ? 26.409 -8.589 -40.097 1.00 85.19 856 GLY A CA 1
ATOM 6214 C C . GLY A 1 856 ? 27.678 -8.006 -40.732 1.00 85.19 856 GLY A C 1
ATOM 6215 O O . GLY A 1 856 ? 27.827 -8.059 -41.954 1.00 85.19 856 GLY A O 1
ATOM 6216 N N . TYR A 1 857 ? 28.599 -7.449 -39.940 1.00 87.81 857 TYR A N 1
ATOM 6217 C CA . TYR A 1 857 ? 29.930 -7.083 -40.430 1.00 87.81 857 TYR A CA 1
ATOM 6218 C C . TYR A 1 857 ? 30.794 -8.337 -40.594 1.00 87.81 857 TYR A C 1
ATOM 6220 O O . TYR A 1 857 ? 30.693 -9.275 -39.807 1.00 87.81 857 TYR A O 1
ATOM 6228 N N . ASN A 1 858 ? 31.645 -8.375 -41.619 1.00 90.12 858 ASN A N 1
ATOM 6229 C CA . ASN A 1 858 ? 32.606 -9.470 -41.762 1.00 90.12 858 ASN A CA 1
ATOM 6230 C C . ASN A 1 858 ? 33.707 -9.388 -40.680 1.00 90.12 858 ASN A C 1
ATOM 6232 O O . ASN A 1 858 ? 33.945 -8.317 -40.121 1.00 90.12 858 ASN A O 1
ATOM 6236 N N . ASP A 1 859 ? 34.403 -10.499 -40.414 1.00 88.38 859 ASP A N 1
ATOM 6237 C CA . ASP A 1 859 ? 35.393 -10.602 -39.324 1.00 88.38 859 ASP A CA 1
ATOM 6238 C C . ASP A 1 859 ? 36.447 -9.482 -39.355 1.00 88.38 859 ASP A C 1
ATOM 6240 O O . ASP A 1 859 ? 36.845 -8.946 -38.326 1.00 88.38 859 ASP A O 1
ATOM 6244 N N . LYS A 1 860 ? 36.885 -9.082 -40.553 1.00 86.25 860 LYS A N 1
ATOM 6245 C CA . LYS A 1 860 ? 37.945 -8.081 -40.726 1.00 86.25 860 LYS A CA 1
ATOM 6246 C C . LYS A 1 860 ? 37.441 -6.656 -40.503 1.00 86.25 860 LYS A C 1
ATOM 6248 O O . LYS A 1 860 ? 38.136 -5.860 -39.880 1.00 86.25 860 LYS A O 1
ATOM 6253 N N . ALA A 1 861 ? 36.238 -6.348 -40.986 1.00 86.12 861 ALA A N 1
ATOM 6254 C CA . ALA A 1 861 ? 35.541 -5.098 -40.712 1.00 86.12 861 ALA A CA 1
ATOM 6255 C C . ALA A 1 861 ? 35.245 -4.953 -39.221 1.00 86.12 861 ALA A C 1
ATOM 6257 O O . ALA A 1 861 ? 35.545 -3.915 -38.639 1.00 86.12 861 ALA A O 1
ATOM 6258 N N . ALA A 1 862 ? 34.733 -6.008 -38.589 1.00 87.88 862 ALA A N 1
ATOM 6259 C CA . ALA A 1 862 ? 34.453 -6.019 -37.163 1.00 87.88 862 ALA A CA 1
ATOM 6260 C C . ALA A 1 862 ? 35.721 -5.806 -36.321 1.00 87.88 862 ALA A C 1
ATOM 6262 O O . ALA A 1 862 ? 35.709 -4.951 -35.443 1.00 87.88 862 ALA A O 1
ATOM 6263 N N . ALA A 1 863 ? 36.825 -6.499 -36.628 1.00 86.19 863 ALA A N 1
ATOM 6264 C CA . ALA A 1 863 ? 38.091 -6.371 -35.897 1.00 86.19 863 ALA A CA 1
ATOM 6265 C C . ALA A 1 863 ? 38.755 -4.987 -36.029 1.00 86.19 863 ALA A C 1
ATOM 6267 O O . ALA A 1 863 ? 39.499 -4.557 -35.148 1.00 86.19 863 ALA A O 1
ATOM 6268 N N . ALA A 1 864 ? 38.538 -4.289 -37.145 1.00 83.75 864 ALA A N 1
ATOM 6269 C CA . ALA A 1 864 ? 39.074 -2.946 -37.349 1.00 83.75 864 ALA A CA 1
ATOM 6270 C C . ALA A 1 864 ? 38.179 -1.864 -36.725 1.00 83.75 864 ALA A C 1
ATOM 6272 O O . ALA A 1 864 ? 38.682 -0.931 -36.096 1.00 83.75 864 ALA A O 1
ATOM 6273 N N . LEU A 1 865 ? 36.857 -1.995 -36.874 1.00 82.62 865 LEU A N 1
ATOM 6274 C CA . LEU A 1 865 ? 35.879 -1.025 -36.374 1.00 82.62 865 LEU A CA 1
ATOM 6275 C C . LEU A 1 865 ? 35.644 -1.124 -34.862 1.00 82.62 865 LEU A C 1
ATOM 6277 O O . LEU A 1 865 ? 35.247 -0.125 -34.264 1.00 82.62 865 LEU A O 1
ATOM 6281 N N . SER A 1 866 ? 35.931 -2.277 -34.246 1.00 80.56 866 SER A N 1
ATOM 6282 C CA . SER A 1 866 ? 35.871 -2.469 -32.790 1.00 80.56 866 SER A CA 1
ATOM 6283 C C . SER A 1 866 ? 36.981 -1.741 -32.026 1.00 80.56 866 SER A C 1
ATOM 6285 O O . SER A 1 866 ? 36.862 -1.521 -30.820 1.00 80.56 866 SER A O 1
ATOM 6287 N N . LYS A 1 867 ? 38.066 -1.348 -32.711 1.00 78.62 867 LYS A N 1
ATOM 6288 C CA . LYS A 1 867 ? 39.175 -0.589 -32.117 1.00 78.62 867 LYS A CA 1
ATOM 6289 C C . LYS A 1 867 ? 38.703 0.790 -31.672 1.00 78.62 867 LYS A C 1
ATOM 6291 O O . LYS A 1 867 ? 37.920 1.449 -32.358 1.00 78.62 867 LYS A O 1
ATOM 6296 N N . GLN A 1 868 ? 39.254 1.284 -30.572 1.00 65.00 868 GLN A N 1
ATOM 6297 C CA . GLN A 1 868 ? 38.848 2.574 -30.020 1.00 65.00 868 GLN A CA 1
ATOM 6298 C C . GLN A 1 868 ? 39.881 3.691 -30.159 1.00 65.00 868 GLN A C 1
ATOM 6300 O O . GLN A 1 868 ? 41.088 3.453 -30.233 1.00 65.00 868 GLN A O 1
ATOM 6305 N N . GLY A 1 869 ? 39.395 4.938 -30.140 1.00 58.84 869 GLY A N 1
ATOM 6306 C CA . GLY A 1 869 ? 40.235 6.135 -30.073 1.00 58.84 869 GLY A CA 1
ATOM 6307 C C . GLY A 1 869 ? 41.009 6.218 -28.756 1.00 58.84 869 GLY A C 1
ATOM 6308 O O . GLY A 1 869 ? 40.430 6.123 -27.674 1.00 58.84 869 GLY A O 1
ATOM 6309 N N . GLY A 1 870 ? 42.332 6.391 -28.839 1.00 49.59 870 GLY A N 1
ATOM 6310 C CA . GLY A 1 870 ? 43.217 6.418 -27.672 1.00 49.59 870 GLY A CA 1
ATOM 6311 C C . GLY A 1 870 ? 43.159 7.723 -26.862 1.00 49.59 870 GLY A C 1
ATOM 6312 O O . GLY A 1 870 ? 42.881 8.796 -27.398 1.00 49.59 870 GLY A O 1
ATOM 6313 N N . VAL A 1 871 ? 43.530 7.629 -25.577 1.00 40.97 871 VAL A N 1
ATOM 6314 C CA . VAL A 1 871 ? 43.488 8.691 -24.537 1.00 40.97 871 VAL A CA 1
ATOM 6315 C C . VAL A 1 871 ? 44.265 9.978 -24.888 1.00 40.97 871 VAL A C 1
ATOM 6317 O O . VAL A 1 871 ? 44.005 11.029 -24.310 1.00 40.97 871 VAL A O 1
ATOM 6320 N N . LEU A 1 872 ? 45.209 9.926 -25.835 1.00 37.72 872 LEU A N 1
ATOM 6321 C CA . LEU A 1 872 ? 46.013 11.082 -26.275 1.00 37.72 872 LEU A CA 1
ATOM 6322 C C . LEU A 1 872 ? 45.407 11.854 -27.462 1.00 37.72 872 LEU A C 1
ATOM 6324 O O . LEU A 1 872 ? 45.921 12.906 -27.836 1.00 37.72 872 LEU A O 1
ATOM 6328 N N . SER A 1 873 ? 44.319 11.349 -28.044 1.00 45.34 873 SER A N 1
ATOM 6329 C CA . SER A 1 873 ? 43.473 12.079 -28.991 1.00 45.34 873 SER A CA 1
ATOM 6330 C C . SER A 1 873 ? 42.264 12.618 -28.226 1.00 45.34 873 SER A C 1
ATOM 6332 O O . SER A 1 873 ? 41.805 11.967 -27.292 1.00 45.34 873 SER A O 1
ATOM 6334 N N . GLY A 1 874 ? 41.704 13.773 -28.587 1.00 46.97 874 GLY A N 1
ATOM 6335 C CA . GLY A 1 874 ? 40.492 14.318 -27.947 1.00 46.97 874 GLY A CA 1
ATOM 6336 C C . GLY A 1 874 ? 39.218 13.460 -28.099 1.00 46.97 874 GLY A C 1
ATOM 6337 O O . GLY A 1 874 ? 38.133 13.987 -27.908 1.00 46.97 874 GLY A O 1
ATOM 6338 N N . ALA A 1 875 ? 39.343 12.178 -28.460 1.00 46.75 875 ALA A N 1
ATOM 6339 C CA . ALA A 1 875 ? 38.290 11.216 -28.787 1.00 46.75 875 ALA A CA 1
ATOM 6340 C C . ALA A 1 875 ? 38.384 9.917 -27.962 1.00 46.75 875 ALA A C 1
ATOM 6342 O O . ALA A 1 875 ? 38.028 8.837 -28.439 1.00 46.75 875 ALA A O 1
ATOM 6343 N N . ALA A 1 876 ? 38.899 9.999 -26.731 1.00 51.31 876 ALA A N 1
ATOM 6344 C CA . ALA A 1 876 ? 39.011 8.851 -25.835 1.00 51.31 876 ALA A CA 1
ATOM 6345 C C . ALA A 1 876 ? 37.650 8.144 -25.666 1.00 51.31 876 ALA A C 1
ATOM 6347 O O . ALA A 1 876 ? 36.687 8.752 -25.200 1.00 51.31 876 ALA A O 1
ATOM 6348 N N . GLY A 1 877 ? 37.579 6.868 -26.059 1.00 54.31 877 GLY A N 1
ATOM 6349 C CA . GLY A 1 877 ? 36.371 6.042 -25.932 1.00 54.31 877 GLY A CA 1
ATOM 6350 C C . GLY A 1 877 ? 35.286 6.280 -26.990 1.00 54.31 877 GLY A C 1
ATOM 6351 O O . GLY A 1 877 ? 34.184 5.767 -26.826 1.00 54.31 877 GLY A O 1
ATOM 6352 N N . SER A 1 878 ? 35.564 7.037 -28.061 1.00 61.88 878 SER A N 1
ATOM 6353 C CA . SER A 1 878 ? 34.617 7.227 -29.173 1.00 61.88 878 SER A CA 1
ATOM 6354 C C . SER A 1 878 ? 34.627 6.039 -30.141 1.00 61.88 878 SER A C 1
ATOM 6356 O O . SER A 1 878 ? 35.676 5.682 -30.684 1.00 61.88 878 SER A O 1
ATOM 6358 N N . GLY A 1 879 ? 33.455 5.453 -30.386 1.00 69.25 879 GLY A N 1
ATOM 6359 C CA . GLY A 1 879 ? 33.248 4.415 -31.395 1.00 69.25 879 GLY A CA 1
ATOM 6360 C C . GLY A 1 879 ? 33.392 4.949 -32.816 1.00 69.25 879 GLY A C 1
ATOM 6361 O O . GLY A 1 879 ? 33.101 6.111 -33.098 1.00 69.25 879 GLY A O 1
ATOM 6362 N N . GLN A 1 880 ? 33.833 4.092 -33.736 1.00 82.25 880 GLN A N 1
ATOM 6363 C CA . GLN A 1 880 ? 34.034 4.465 -35.141 1.00 82.25 880 GLN A CA 1
ATOM 6364 C C . GLN A 1 880 ? 32.710 4.521 -35.929 1.00 82.25 880 GLN A C 1
ATOM 6366 O O . GLN A 1 880 ? 32.556 5.340 -36.837 1.00 82.25 880 GLN A O 1
ATOM 6371 N N . LEU A 1 881 ? 31.727 3.688 -35.566 1.00 76.81 881 LEU A N 1
ATOM 6372 C CA . LEU A 1 881 ? 30.441 3.597 -36.266 1.00 76.81 881 LEU A CA 1
ATOM 6373 C C . LEU A 1 881 ? 29.600 4.885 -36.245 1.00 76.81 881 LEU A C 1
ATOM 6375 O O . LEU A 1 881 ? 29.091 5.233 -37.307 1.00 76.81 881 LEU A O 1
ATOM 6379 N N . PRO A 1 882 ? 29.472 5.633 -35.130 1.00 75.81 882 PRO A N 1
ATOM 6380 C CA . PRO A 1 882 ? 28.763 6.915 -35.128 1.00 75.81 882 PRO A CA 1
ATOM 6381 C C . PRO A 1 882 ? 29.288 7.915 -36.171 1.00 75.81 882 PRO A C 1
ATOM 6383 O O . PRO A 1 882 ? 28.513 8.630 -36.801 1.00 75.81 882 PRO A O 1
ATOM 6386 N N . PHE A 1 883 ? 30.603 7.947 -36.402 1.00 80.94 883 PHE A N 1
ATOM 6387 C CA . PHE A 1 883 ? 31.219 8.822 -37.404 1.00 80.94 883 PHE A CA 1
ATOM 6388 C C . PHE A 1 883 ? 31.000 8.315 -38.832 1.00 80.94 883 PHE A C 1
ATOM 6390 O O . PHE A 1 883 ? 30.731 9.111 -39.728 1.00 80.94 883 PHE A O 1
ATOM 6397 N N . LEU A 1 884 ? 31.052 6.998 -39.049 1.00 85.12 884 LEU A N 1
ATOM 6398 C CA . LEU A 1 884 ? 30.724 6.379 -40.339 1.00 85.12 884 LEU A CA 1
ATOM 6399 C C . LEU A 1 884 ? 29.242 6.520 -40.698 1.00 85.12 884 LEU A C 1
ATOM 6401 O O . LEU A 1 884 ? 28.899 6.717 -41.860 1.00 85.12 884 LEU A O 1
ATOM 6405 N N . GLN A 1 885 ? 28.361 6.467 -39.707 1.00 75.00 885 GLN A N 1
ATOM 6406 C CA . GLN A 1 885 ? 26.950 6.770 -39.884 1.00 75.00 885 GLN A CA 1
ATOM 6407 C C . GLN A 1 885 ? 26.760 8.241 -40.207 1.00 75.00 885 GLN A C 1
ATOM 6409 O O . GLN A 1 885 ? 26.063 8.553 -41.161 1.00 75.00 885 GLN A O 1
ATOM 6414 N N . LYS A 1 886 ? 27.426 9.143 -39.480 1.00 78.19 886 LYS A N 1
ATOM 6415 C CA . LYS A 1 886 ? 27.375 10.566 -39.802 1.00 78.19 886 LYS A CA 1
ATOM 6416 C C . LYS A 1 886 ? 27.894 10.849 -41.214 1.00 78.19 886 LYS A C 1
ATOM 6418 O O . LYS A 1 886 ? 27.331 11.686 -41.911 1.00 78.19 886 LYS A O 1
ATOM 6423 N N . TYR A 1 887 ? 28.917 10.123 -41.665 1.00 84.81 887 TYR A N 1
ATOM 6424 C CA . TYR A 1 887 ? 29.371 10.154 -43.055 1.00 84.81 887 TYR A CA 1
ATOM 6425 C C . TYR A 1 887 ? 28.260 9.712 -44.008 1.00 84.81 887 TYR A C 1
ATOM 6427 O O . TYR A 1 887 ? 27.915 10.454 -44.921 1.00 84.81 887 TYR A O 1
ATOM 6435 N N . ALA A 1 888 ? 27.644 8.556 -43.761 1.00 80.69 888 ALA A N 1
ATOM 6436 C CA . ALA A 1 888 ? 26.533 8.057 -44.562 1.00 80.69 888 ALA A CA 1
ATOM 6437 C C . ALA A 1 888 ? 25.340 9.028 -44.589 1.00 80.69 888 ALA A C 1
ATOM 6439 O O . ALA A 1 888 ? 24.808 9.283 -45.663 1.00 80.69 888 ALA A O 1
ATOM 6440 N N . GLU A 1 889 ? 24.977 9.635 -43.455 1.00 72.00 889 GLU A N 1
ATOM 6441 C CA . GLU A 1 889 ? 23.943 10.673 -43.337 1.00 72.00 889 GLU A CA 1
ATOM 6442 C C . GLU A 1 889 ? 24.263 11.876 -44.226 1.00 72.00 889 GLU A C 1
ATOM 6444 O O . GLU A 1 889 ? 23.443 12.272 -45.048 1.00 72.00 889 GLU A O 1
ATOM 6449 N N . LEU A 1 890 ? 25.478 12.424 -44.120 1.00 79.62 890 LEU A N 1
ATOM 6450 C CA . LEU A 1 890 ? 25.919 13.555 -44.944 1.00 79.62 890 LEU A CA 1
ATOM 6451 C C . LEU A 1 890 ? 25.990 13.198 -46.440 1.00 79.62 890 LEU A C 1
ATOM 6453 O O . LEU A 1 890 ? 25.893 14.079 -47.289 1.00 79.62 890 LEU A O 1
ATOM 6457 N N . LYS A 1 891 ? 26.126 11.909 -46.774 1.00 84.00 891 LYS A N 1
ATOM 6458 C CA . LYS A 1 891 ? 26.078 11.376 -48.145 1.00 84.00 891 LYS A CA 1
ATOM 6459 C C . LYS A 1 891 ? 24.683 10.891 -48.564 1.00 84.00 891 LYS A C 1
ATOM 6461 O O . LYS A 1 891 ? 24.519 10.457 -49.704 1.00 84.00 891 LYS A O 1
ATOM 6466 N N . HIS A 1 892 ? 23.685 10.972 -47.683 1.00 73.19 892 HIS A N 1
ATOM 6467 C CA . HIS A 1 892 ? 22.320 10.467 -47.872 1.00 73.19 892 HIS A CA 1
ATOM 6468 C C . HIS A 1 892 ? 22.234 8.959 -48.197 1.00 73.19 892 HIS A C 1
ATOM 6470 O O . HIS A 1 892 ? 21.371 8.506 -48.960 1.00 73.19 892 HIS A O 1
ATOM 6476 N N . VAL A 1 893 ? 23.137 8.166 -47.618 1.00 72.12 893 VAL A N 1
ATOM 6477 C CA . VAL A 1 893 ? 23.235 6.711 -47.785 1.00 72.12 893 VAL A CA 1
ATOM 6478 C C . VAL A 1 893 ? 22.630 6.000 -46.565 1.00 72.12 893 VAL A C 1
ATOM 6480 O O . VAL A 1 893 ? 22.992 6.325 -45.435 1.00 72.12 893 VAL A O 1
ATOM 6483 N N . PRO A 1 894 ? 21.722 5.021 -46.748 1.00 60.69 894 PRO A N 1
ATOM 6484 C CA . PRO A 1 894 ? 21.127 4.287 -45.632 1.00 60.69 894 PRO A CA 1
ATOM 6485 C C . PRO A 1 894 ? 22.116 3.288 -44.990 1.00 60.69 894 PRO A C 1
ATOM 6487 O O . PRO A 1 894 ? 23.112 2.882 -45.593 1.00 60.69 894 PRO A O 1
ATOM 6490 N N . ALA A 1 895 ? 21.854 2.888 -43.740 1.00 55.88 895 ALA A N 1
ATOM 6491 C CA . ALA A 1 895 ? 22.786 2.098 -42.920 1.00 55.88 895 ALA A CA 1
ATOM 6492 C C . ALA A 1 895 ? 23.110 0.692 -43.480 1.00 55.88 895 ALA A C 1
ATOM 6494 O O . ALA A 1 895 ? 24.215 0.178 -43.303 1.00 55.88 895 ALA A O 1
ATOM 6495 N N . ASP A 1 896 ? 22.175 0.071 -44.197 1.00 62.91 896 ASP A N 1
ATOM 6496 C CA . ASP A 1 896 ? 22.354 -1.212 -44.891 1.00 62.91 896 ASP A CA 1
ATOM 6497 C C . ASP A 1 896 ? 23.380 -1.116 -46.035 1.00 62.91 896 ASP A C 1
ATOM 6499 O O . ASP A 1 896 ? 24.213 -2.009 -46.237 1.00 62.91 896 ASP A O 1
ATOM 6503 N N . ARG A 1 897 ? 23.373 0.010 -46.753 1.00 77.12 897 ARG A N 1
ATOM 6504 C CA . ARG A 1 897 ? 24.346 0.328 -47.805 1.00 77.12 897 ARG A CA 1
ATOM 6505 C C . ARG A 1 897 ? 25.717 0.649 -47.223 1.00 77.12 897 ARG A C 1
ATOM 6507 O O . ARG A 1 897 ? 26.711 0.198 -47.785 1.00 77.12 897 ARG A O 1
ATOM 6514 N N . LEU A 1 898 ? 25.769 1.335 -46.080 1.00 81.25 898 LEU A N 1
ATOM 6515 C CA . LEU A 1 898 ? 27.010 1.569 -45.335 1.00 81.25 898 LEU A CA 1
ATOM 6516 C C . LEU A 1 898 ? 27.681 0.246 -44.936 1.00 81.25 898 LEU A C 1
ATOM 6518 O O . LEU A 1 898 ? 28.865 0.054 -45.208 1.00 81.25 898 LEU A O 1
ATOM 6522 N N . GLN A 1 899 ? 26.929 -0.695 -44.356 1.00 83.50 899 GLN A N 1
ATOM 6523 C CA . GLN A 1 899 ? 27.460 -2.021 -44.020 1.00 83.50 899 GLN A CA 1
ATOM 6524 C C . GLN A 1 899 ? 27.936 -2.777 -45.267 1.00 83.50 899 GLN A C 1
ATOM 6526 O O . GLN A 1 899 ? 29.017 -3.364 -45.256 1.00 83.50 899 GLN A O 1
ATOM 6531 N N . SER A 1 900 ? 27.147 -2.759 -46.344 1.00 84.94 900 SER A N 1
ATOM 6532 C CA . SER A 1 900 ? 27.501 -3.438 -47.597 1.00 84.94 900 SER A CA 1
ATOM 6533 C C . SER A 1 900 ? 28.786 -2.877 -48.213 1.00 84.94 900 SER A C 1
ATOM 6535 O O . SER A 1 900 ? 29.630 -3.646 -48.672 1.00 84.94 900 SER A O 1
ATOM 6537 N N . TRP A 1 901 ? 28.965 -1.552 -48.177 1.00 91.00 901 TRP A N 1
ATOM 6538 C CA . TRP A 1 901 ? 30.188 -0.885 -48.618 1.00 91.00 901 TRP A CA 1
ATOM 6539 C C . TRP A 1 901 ? 31.386 -1.301 -47.765 1.00 91.00 901 TRP A C 1
ATOM 6541 O O . TRP A 1 901 ? 32.360 -1.811 -48.316 1.00 91.00 901 TRP A O 1
ATOM 6551 N N . ILE A 1 902 ? 31.283 -1.207 -46.436 1.00 89.88 902 ILE A N 1
ATOM 6552 C CA . ILE A 1 902 ? 32.352 -1.619 -45.510 1.00 89.88 902 ILE A CA 1
ATOM 6553 C C . ILE A 1 902 ? 32.741 -3.085 -45.740 1.00 89.88 902 ILE A C 1
ATOM 6555 O O . ILE A 1 902 ? 33.923 -3.409 -45.832 1.00 89.88 902 ILE A O 1
ATOM 6559 N N . ASN A 1 903 ? 31.757 -3.974 -45.891 1.00 91.94 903 ASN A N 1
ATOM 6560 C CA . ASN A 1 903 ? 31.996 -5.397 -46.120 1.00 91.94 903 ASN A CA 1
ATOM 6561 C C . ASN A 1 903 ? 32.628 -5.703 -47.489 1.00 91.94 903 ASN A C 1
ATOM 6563 O O . ASN A 1 903 ? 33.187 -6.788 -47.659 1.00 91.94 903 ASN A O 1
ATOM 6567 N N . SER A 1 904 ? 32.539 -4.782 -48.454 1.00 92.38 904 SER A N 1
ATOM 6568 C CA . SER A 1 904 ? 33.144 -4.923 -49.784 1.00 92.38 904 SER A CA 1
ATOM 6569 C C . SER A 1 904 ? 34.620 -4.512 -49.843 1.00 92.38 904 SER A C 1
ATOM 6571 O O . SER A 1 904 ? 35.310 -4.855 -50.805 1.00 92.38 904 SER A O 1
ATOM 6573 N N . LEU A 1 905 ? 35.111 -3.793 -48.828 1.00 92.81 905 LEU A N 1
ATOM 6574 C CA . LEU A 1 905 ? 36.488 -3.311 -48.759 1.00 92.81 905 LEU A CA 1
ATOM 6575 C C . LEU A 1 905 ? 37.484 -4.454 -48.510 1.00 92.81 905 LEU A C 1
ATOM 6577 O O . LEU A 1 905 ? 37.208 -5.423 -47.797 1.00 92.81 905 LEU A O 1
ATOM 6581 N N . SER A 1 906 ? 38.686 -4.318 -49.072 1.00 92.25 906 SER A N 1
ATOM 6582 C CA . SER A 1 906 ? 39.797 -5.222 -48.783 1.00 92.25 906 SER A CA 1
ATOM 6583 C C . SER A 1 906 ? 40.292 -5.052 -47.335 1.00 92.25 906 SER A C 1
ATOM 6585 O O . SER A 1 906 ? 40.059 -4.011 -46.718 1.00 92.25 906 SER A O 1
ATOM 6587 N N . PRO A 1 907 ? 41.022 -6.035 -46.776 1.00 88.19 907 PRO A N 1
ATOM 6588 C CA . PRO A 1 907 ? 41.550 -5.947 -45.412 1.00 88.19 907 PRO A CA 1
ATOM 6589 C C . PRO A 1 907 ? 42.380 -4.682 -45.163 1.00 88.19 907 PRO A C 1
ATOM 6591 O O . PRO A 1 907 ? 42.212 -4.022 -44.141 1.00 88.19 907 PRO A O 1
ATOM 6594 N N . ASP A 1 908 ? 43.234 -4.324 -46.123 1.00 89.94 908 ASP A N 1
ATOM 6595 C CA . ASP A 1 908 ? 44.082 -3.139 -46.023 1.00 89.94 908 ASP A CA 1
ATOM 6596 C C . ASP A 1 908 ? 43.241 -1.859 -46.099 1.00 89.94 908 ASP A C 1
ATOM 6598 O O . ASP A 1 908 ? 43.486 -0.916 -45.351 1.00 89.94 908 ASP A O 1
ATOM 6602 N N . GLN A 1 909 ? 42.205 -1.836 -46.945 1.00 92.75 909 GLN A N 1
ATOM 6603 C CA . GLN A 1 909 ? 41.306 -0.687 -47.086 1.00 92.75 909 GLN A CA 1
ATOM 6604 C C . GLN A 1 909 ? 40.479 -0.437 -45.822 1.00 92.75 909 GLN A C 1
ATOM 6606 O O . GLN A 1 909 ? 40.325 0.709 -45.411 1.00 92.75 909 GLN A O 1
ATOM 6611 N N . VAL A 1 910 ? 39.985 -1.495 -45.175 1.00 89.50 910 VAL A N 1
ATOM 6612 C CA . VAL A 1 910 ? 39.262 -1.395 -43.899 1.00 89.50 910 VAL A CA 1
ATOM 6613 C C . VAL A 1 910 ? 40.165 -0.827 -42.795 1.00 89.50 910 VAL A C 1
ATOM 6615 O O . VAL A 1 910 ? 39.732 0.026 -42.023 1.00 89.50 910 VAL A O 1
ATOM 6618 N N . GLU A 1 911 ? 41.428 -1.254 -42.724 1.00 87.81 911 GLU A N 1
ATOM 6619 C CA . GLU A 1 911 ? 42.377 -0.747 -41.723 1.00 87.81 911 GLU A CA 1
ATOM 6620 C C . GLU A 1 911 ? 42.699 0.740 -41.948 1.00 87.81 911 GLU A C 1
ATOM 6622 O O . GLU A 1 911 ? 42.815 1.506 -40.988 1.00 87.81 911 GLU A O 1
ATOM 6627 N N . GLN A 1 912 ? 42.819 1.174 -43.206 1.00 90.44 912 GLN A N 1
ATOM 6628 C CA . GLN A 1 912 ? 43.010 2.593 -43.519 1.00 90.44 912 GLN A CA 1
ATOM 6629 C C . GLN A 1 912 ? 41.757 3.420 -43.224 1.00 90.44 912 GLN A C 1
ATOM 6631 O O . GLN A 1 912 ? 41.862 4.475 -42.597 1.00 90.44 912 GLN A O 1
ATOM 6636 N N . LEU A 1 913 ? 40.570 2.913 -43.578 1.00 90.50 913 LEU A N 1
ATOM 6637 C CA . LEU A 1 913 ? 39.296 3.534 -43.219 1.00 90.50 913 LEU A CA 1
ATOM 6638 C C . LEU A 1 913 ? 39.209 3.746 -41.704 1.00 90.50 913 LEU A C 1
ATOM 6640 O O . LEU A 1 913 ? 38.949 4.859 -41.253 1.00 90.50 913 LEU A O 1
ATOM 6644 N N . SER A 1 914 ? 39.504 2.707 -40.920 1.00 88.75 914 SER A N 1
ATOM 6645 C CA . SER A 1 914 ? 39.495 2.774 -39.459 1.00 88.75 914 SER A CA 1
ATOM 6646 C C . SER A 1 914 ? 40.410 3.880 -38.919 1.00 88.75 914 SER A C 1
ATOM 6648 O O . SER A 1 914 ? 39.981 4.717 -38.121 1.00 88.75 914 SER A O 1
ATOM 6650 N N . LYS A 1 915 ? 41.651 3.972 -39.417 1.00 88.00 915 LYS A N 1
ATOM 6651 C CA . LYS A 1 915 ? 42.592 5.038 -39.030 1.00 88.00 915 LYS A CA 1
ATOM 6652 C C . LYS A 1 915 ? 42.048 6.434 -39.327 1.00 88.00 915 LYS A C 1
ATOM 6654 O O . LYS A 1 915 ? 42.186 7.328 -38.491 1.00 88.00 915 LYS A O 1
ATOM 6659 N N . ARG A 1 916 ? 41.423 6.635 -40.492 1.00 89.75 916 ARG A N 1
ATOM 6660 C CA . ARG A 1 916 ? 40.853 7.937 -40.880 1.00 89.75 916 ARG A CA 1
ATOM 6661 C C . ARG A 1 916 ? 39.613 8.297 -40.083 1.00 89.75 916 ARG A C 1
ATOM 6663 O O . ARG A 1 916 ? 39.436 9.467 -39.746 1.00 89.75 916 ARG A O 1
ATOM 6670 N N . VAL A 1 917 ? 38.790 7.319 -39.725 1.00 87.75 917 VAL A N 1
ATOM 6671 C CA . VAL A 1 917 ? 37.630 7.540 -38.855 1.00 87.75 917 VAL A CA 1
ATOM 6672 C C . VAL A 1 917 ? 38.080 7.928 -37.448 1.00 87.75 917 VAL A C 1
ATOM 6674 O O . VAL A 1 917 ? 37.574 8.901 -36.899 1.00 87.75 917 VAL A O 1
ATOM 6677 N N . LEU A 1 918 ? 39.088 7.255 -36.888 1.00 84.88 918 LEU A N 1
ATOM 6678 C CA . LEU A 1 918 ? 39.656 7.618 -35.584 1.00 84.88 918 LEU A CA 1
ATOM 6679 C C . LEU A 1 918 ? 40.311 9.007 -35.597 1.00 84.88 918 LEU A C 1
ATOM 6681 O O . LEU A 1 918 ? 40.164 9.769 -34.642 1.00 84.88 918 LEU A O 1
ATOM 6685 N N . GLN A 1 919 ? 40.989 9.367 -36.691 1.00 85.88 919 GLN A N 1
ATOM 6686 C CA . GLN A 1 919 ? 41.510 10.720 -36.894 1.00 85.88 919 GLN A CA 1
ATOM 6687 C C . GLN A 1 919 ? 40.374 11.757 -36.918 1.00 85.88 919 GLN A C 1
ATOM 6689 O O . GLN A 1 919 ? 40.448 12.770 -36.228 1.00 85.88 919 GLN A O 1
ATOM 6694 N N . THR A 1 920 ? 39.297 11.467 -37.650 1.00 86.94 920 THR A N 1
ATOM 6695 C CA . THR A 1 920 ? 38.099 12.318 -37.741 1.00 86.94 920 THR A CA 1
ATOM 6696 C C . THR A 1 920 ? 37.416 12.486 -36.390 1.00 86.94 920 THR A C 1
ATOM 6698 O O . THR A 1 920 ? 37.031 13.599 -36.033 1.00 86.94 920 THR A O 1
ATOM 6701 N N . ALA A 1 921 ? 37.316 11.411 -35.608 1.00 82.50 921 ALA A N 1
ATOM 6702 C CA . ALA A 1 921 ? 36.795 11.457 -34.251 1.00 82.50 921 ALA A CA 1
ATOM 6703 C C . ALA A 1 921 ? 37.653 12.364 -33.359 1.00 82.50 921 ALA A C 1
ATOM 6705 O O . ALA A 1 921 ? 37.114 13.228 -32.667 1.00 82.50 921 ALA A O 1
ATOM 6706 N N . GLY A 1 922 ? 38.984 12.226 -33.423 1.00 80.25 922 GLY A N 1
ATOM 6707 C CA . GLY A 1 922 ? 39.938 13.081 -32.707 1.00 80.25 922 GLY A CA 1
ATOM 6708 C C . GLY A 1 922 ? 39.794 14.562 -33.055 1.00 80.25 922 GLY A C 1
ATOM 6709 O O . GLY A 1 922 ? 39.715 15.406 -32.161 1.00 80.25 922 GLY A O 1
ATOM 6710 N N . ASP A 1 923 ? 39.696 14.865 -34.348 1.00 85.00 923 ASP A N 1
ATOM 6711 C CA . ASP A 1 923 ? 39.534 16.225 -34.872 1.00 85.00 923 ASP A CA 1
ATOM 6712 C C . ASP A 1 923 ? 38.138 16.817 -34.595 1.00 85.00 923 ASP A C 1
ATOM 6714 O O . ASP A 1 923 ? 37.958 18.035 -34.647 1.00 85.00 923 ASP A O 1
ATOM 6718 N N . SER A 1 924 ? 37.168 15.965 -34.256 1.00 79.56 924 SER A N 1
ATOM 6719 C CA . SER A 1 924 ? 35.800 16.331 -33.867 1.00 79.56 924 SER A CA 1
ATOM 6720 C C . SER A 1 924 ? 35.576 16.315 -32.348 1.00 79.56 924 SER A C 1
ATOM 6722 O O . SER A 1 924 ? 34.443 16.470 -31.900 1.00 79.56 924 SER A O 1
ATOM 6724 N N . GLU A 1 925 ? 36.629 16.140 -31.540 1.00 75.50 925 GLU A N 1
ATOM 6725 C CA . GLU A 1 925 ? 36.553 16.036 -30.068 1.00 75.50 925 GLU A CA 1
ATOM 6726 C C . GLU A 1 925 ? 35.595 14.928 -29.579 1.00 75.50 925 GLU A C 1
ATOM 6728 O O . GLU A 1 925 ? 34.926 15.071 -28.557 1.00 75.50 925 GLU A O 1
ATOM 6733 N N . GLY A 1 926 ? 35.487 13.833 -30.339 1.00 70.25 926 GLY A N 1
ATOM 6734 C CA . GLY A 1 926 ? 34.625 12.696 -30.010 1.00 70.25 926 GLY A CA 1
ATOM 6735 C C . GLY A 1 926 ? 33.123 12.923 -30.223 1.00 70.25 926 GLY A C 1
ATOM 6736 O O . GLY A 1 926 ? 32.340 12.021 -29.942 1.00 70.25 926 GLY A O 1
ATOM 6737 N N . ASP A 1 927 ? 32.705 14.078 -30.753 1.00 71.31 927 ASP A N 1
ATOM 6738 C CA . ASP A 1 927 ? 31.302 14.391 -31.055 1.00 71.31 927 ASP A CA 1
ATOM 6739 C C . ASP A 1 927 ? 31.012 14.255 -32.566 1.00 71.31 927 ASP A C 1
ATOM 6741 O O . ASP A 1 927 ? 31.439 15.109 -33.353 1.00 71.31 927 ASP A O 1
ATOM 6745 N N . PRO A 1 928 ? 30.247 13.233 -33.007 1.00 70.69 928 PRO A N 1
ATOM 6746 C CA . PRO A 1 928 ? 29.844 13.085 -34.406 1.00 70.69 928 PRO A CA 1
ATOM 6747 C C . PRO A 1 928 ? 29.065 14.289 -34.946 1.00 70.69 928 PRO A C 1
ATOM 6749 O O . PRO A 1 928 ? 29.115 14.567 -36.139 1.00 70.69 928 PRO A O 1
ATOM 6752 N N . GLY A 1 929 ? 28.376 15.056 -34.094 1.00 73.88 929 GLY A N 1
ATOM 6753 C CA . GLY A 1 929 ? 27.668 16.272 -34.500 1.00 73.88 929 GLY A CA 1
ATOM 6754 C C . GLY A 1 929 ? 28.586 17.362 -35.061 1.00 73.88 929 GLY A C 1
ATOM 6755 O O . GLY A 1 929 ? 28.122 18.237 -35.792 1.00 73.88 929 GLY A O 1
ATOM 6756 N N . ARG A 1 930 ? 29.888 17.294 -34.761 1.00 79.31 930 ARG A N 1
ATOM 6757 C CA . ARG A 1 930 ? 30.910 18.214 -35.277 1.00 79.31 930 ARG A CA 1
ATOM 6758 C C . ARG A 1 930 ? 31.532 17.756 -36.595 1.00 79.31 930 ARG A C 1
ATOM 6760 O O . ARG A 1 930 ? 32.258 18.538 -37.208 1.00 79.31 930 ARG A O 1
ATOM 6767 N N . PHE A 1 931 ? 31.217 16.545 -37.054 1.00 83.00 931 PHE A N 1
ATOM 6768 C CA . PHE A 1 931 ? 31.545 16.087 -38.398 1.00 83.00 931 PHE A CA 1
ATOM 6769 C C . PHE A 1 931 ? 30.486 16.594 -39.388 1.00 83.00 931 PHE A C 1
ATOM 6771 O O . PHE A 1 931 ? 29.289 16.339 -39.229 1.00 83.00 931 PHE A O 1
ATOM 6778 N N . SER A 1 932 ? 30.915 17.378 -40.380 1.00 83.94 932 SER A N 1
ATOM 6779 C CA . SER A 1 932 ? 30.012 18.178 -41.223 1.00 83.94 932 SER A CA 1
ATOM 6780 C C . SER A 1 932 ? 30.377 18.150 -42.709 1.00 83.94 932 SER A C 1
ATOM 6782 O O . SER A 1 932 ? 31.475 17.757 -43.084 1.00 83.94 932 SER A O 1
ATOM 6784 N N . ASP A 1 933 ? 29.476 18.624 -43.570 1.00 81.00 933 ASP A N 1
ATOM 6785 C CA . ASP A 1 933 ? 29.749 18.858 -45.001 1.00 81.00 933 ASP A CA 1
ATOM 6786 C C . ASP A 1 933 ? 30.192 20.316 -45.280 1.00 81.00 933 ASP A C 1
ATOM 6788 O O . ASP A 1 933 ? 29.955 20.895 -46.337 1.00 81.00 933 ASP A O 1
ATOM 6792 N N . GLY A 1 934 ? 30.774 20.970 -44.268 1.00 79.69 934 GLY A N 1
ATOM 6793 C CA . GLY A 1 934 ? 31.233 22.358 -44.342 1.00 79.69 934 GLY A CA 1
ATOM 6794 C C . GLY A 1 934 ? 32.618 22.526 -44.988 1.00 79.69 934 GLY A C 1
ATOM 6795 O O . GLY A 1 934 ? 33.293 21.546 -45.307 1.00 79.69 934 GLY A O 1
ATOM 6796 N N . PRO A 1 935 ? 33.091 23.778 -45.162 1.00 80.25 935 PRO A N 1
ATOM 6797 C CA . PRO A 1 935 ? 34.435 24.041 -45.668 1.00 80.25 935 PRO A CA 1
ATOM 6798 C C . PRO A 1 935 ? 35.509 23.525 -44.702 1.00 80.25 935 PRO A C 1
ATOM 6800 O O . PRO A 1 935 ? 35.328 23.567 -43.484 1.00 80.25 935 PRO A O 1
ATOM 6803 N N . ALA A 1 936 ? 36.650 23.101 -45.256 1.00 83.81 936 ALA A N 1
ATOM 6804 C CA . ALA A 1 936 ? 37.778 22.577 -44.490 1.00 83.81 936 ALA A CA 1
ATOM 6805 C C . ALA A 1 936 ? 38.191 23.527 -43.355 1.00 83.81 936 ALA A C 1
ATOM 6807 O O . ALA A 1 936 ? 38.413 24.722 -43.571 1.00 83.81 936 ALA A O 1
ATOM 6808 N N . GLN A 1 937 ? 38.323 22.980 -42.149 1.00 83.25 937 GLN A N 1
ATOM 6809 C CA . GLN A 1 937 ? 38.717 23.738 -40.968 1.00 83.25 937 GLN A CA 1
ATOM 6810 C C . GLN A 1 937 ? 40.204 23.542 -40.684 1.00 83.25 937 GLN A C 1
ATOM 6812 O O . GLN A 1 937 ? 40.744 22.451 -40.852 1.00 83.25 937 GLN A O 1
ATOM 6817 N N . THR A 1 938 ? 40.881 24.595 -40.230 1.00 82.00 938 THR A N 1
ATOM 6818 C CA . THR A 1 938 ? 42.304 24.538 -39.873 1.00 82.00 938 THR A CA 1
ATOM 6819 C C . THR A 1 938 ? 42.514 24.949 -38.428 1.00 82.00 938 THR A C 1
ATOM 6821 O O . THR A 1 938 ? 42.049 26.012 -38.014 1.00 82.00 938 THR A O 1
ATOM 6824 N N . LYS A 1 939 ? 43.275 24.151 -37.679 1.00 79.75 939 LYS A N 1
ATOM 6825 C CA . LYS A 1 939 ? 43.706 24.472 -36.318 1.00 79.75 939 LYS A CA 1
ATOM 6826 C C . LYS A 1 939 ? 45.185 24.834 -36.323 1.00 79.75 939 LYS A C 1
ATOM 6828 O O . LYS A 1 939 ? 46.001 24.177 -36.967 1.00 79.75 939 LYS A O 1
ATOM 6833 N N . ILE A 1 940 ? 45.526 25.896 -35.603 1.00 76.00 940 ILE A N 1
ATOM 6834 C CA . ILE A 1 940 ? 46.913 26.301 -35.389 1.00 76.00 940 ILE A CA 1
ATOM 6835 C C . ILE A 1 940 ? 47.434 25.534 -34.178 1.00 76.00 940 ILE A C 1
ATOM 6837 O O . ILE A 1 940 ? 46.894 25.672 -33.080 1.00 76.00 940 ILE A O 1
ATOM 6841 N N . ILE A 1 941 ? 48.473 24.724 -34.374 1.00 70.50 941 ILE A N 1
ATOM 6842 C CA . ILE A 1 941 ? 49.098 23.947 -33.303 1.00 70.50 941 ILE A CA 1
ATOM 6843 C C . ILE A 1 941 ? 50.443 24.582 -32.951 1.00 70.50 941 ILE A C 1
ATOM 6845 O O . ILE A 1 941 ? 51.281 24.838 -33.820 1.00 70.50 941 ILE A O 1
ATOM 6849 N N . ALA A 1 942 ? 50.652 24.842 -31.661 1.00 63.84 942 ALA A N 1
ATOM 6850 C CA . ALA A 1 942 ? 51.930 25.309 -31.145 1.00 63.84 942 ALA A CA 1
ATOM 6851 C C . ALA A 1 942 ? 52.939 24.150 -31.167 1.00 63.84 942 ALA A C 1
ATOM 6853 O O . ALA A 1 942 ? 52.814 23.193 -30.410 1.00 63.84 942 ALA A O 1
ATOM 6854 N N . THR A 1 943 ? 53.939 24.230 -32.041 1.00 56.19 943 THR A N 1
ATOM 6855 C CA . THR A 1 943 ? 54.934 23.164 -32.266 1.00 56.19 943 THR A CA 1
ATOM 6856 C C . THR A 1 943 ? 56.208 23.328 -31.430 1.00 56.19 943 THR A C 1
ATOM 6858 O O . THR A 1 943 ? 57.186 22.622 -31.653 1.00 56.19 943 THR A O 1
ATOM 6861 N N . GLY A 1 944 ? 56.248 24.291 -30.500 1.00 61.72 944 GLY A N 1
ATOM 6862 C CA . GLY A 1 944 ? 57.485 24.687 -29.809 1.00 61.72 944 GLY A CA 1
ATOM 6863 C C . GLY A 1 944 ? 58.518 25.372 -30.722 1.00 61.72 944 GLY A C 1
ATOM 6864 O O . GLY A 1 944 ? 59.614 25.694 -30.276 1.00 61.72 944 GLY A O 1
ATOM 6865 N N . SER A 1 945 ? 58.167 25.616 -31.989 1.00 62.28 945 SER A N 1
ATOM 6866 C CA . SER A 1 945 ? 58.952 26.336 -32.994 1.00 62.28 945 SER A CA 1
ATOM 6867 C C . SER A 1 945 ? 58.353 27.737 -33.216 1.00 62.28 945 SER A C 1
ATOM 6869 O O . SER A 1 945 ? 57.144 27.902 -33.032 1.00 62.28 945 SER A O 1
ATOM 6871 N N . PRO A 1 946 ? 59.131 28.757 -33.633 1.00 64.69 946 PRO A N 1
ATOM 6872 C CA . PRO A 1 946 ? 58.608 30.108 -33.890 1.00 64.69 946 PRO A CA 1
ATOM 6873 C C . PRO A 1 946 ? 57.602 30.188 -35.053 1.00 64.69 946 PRO A C 1
ATOM 6875 O O . PRO A 1 946 ? 56.971 31.226 -35.240 1.00 64.69 946 PRO A O 1
ATOM 6878 N N . PHE A 1 947 ? 57.424 29.105 -35.814 1.00 65.31 947 PHE A N 1
ATOM 6879 C CA . PHE A 1 947 ? 56.413 28.990 -36.860 1.00 65.31 947 PHE A CA 1
ATOM 6880 C C . PHE A 1 947 ? 55.337 27.990 -36.422 1.00 65.31 947 PHE A C 1
ATOM 6882 O O . PHE A 1 947 ? 55.613 26.787 -36.360 1.00 65.31 947 PHE A O 1
ATOM 6889 N N . PRO A 1 948 ? 54.118 28.450 -36.097 1.00 65.38 948 PRO A N 1
ATOM 6890 C CA . PRO A 1 948 ? 53.046 27.543 -35.734 1.00 65.38 948 PRO A CA 1
ATOM 6891 C C . PRO A 1 948 ? 52.593 26.747 -36.965 1.00 65.38 948 PRO A C 1
ATOM 6893 O O . PRO A 1 948 ? 52.489 27.288 -38.068 1.00 65.38 948 PRO A O 1
ATOM 6896 N N . ALA A 1 949 ? 52.325 25.454 -36.785 1.00 73.00 949 ALA A N 1
ATOM 6897 C CA . ALA A 1 949 ? 51.850 24.606 -37.873 1.00 73.00 949 ALA A CA 1
ATOM 6898 C C . ALA A 1 949 ? 50.331 24.753 -38.022 1.00 73.00 949 ALA A C 1
ATOM 6900 O O . ALA A 1 949 ? 49.591 24.636 -37.043 1.00 73.00 949 ALA A O 1
ATOM 6901 N N . GLN A 1 950 ? 49.864 24.994 -39.247 1.00 77.12 950 GLN A N 1
ATOM 6902 C CA . GLN A 1 950 ? 48.450 24.869 -39.591 1.00 77.12 950 GLN A CA 1
ATOM 6903 C C . GLN A 1 950 ? 48.157 23.419 -39.961 1.00 77.12 950 GLN A C 1
ATOM 6905 O O . GLN A 1 950 ? 48.731 22.889 -40.911 1.00 77.12 950 GLN A O 1
ATOM 6910 N N . VAL A 1 951 ? 47.255 22.788 -39.217 1.00 78.75 951 VAL A N 1
ATOM 6911 C CA . VAL A 1 951 ? 46.774 21.435 -39.502 1.00 78.75 951 VAL A CA 1
ATOM 6912 C C . VAL A 1 951 ? 45.329 21.532 -39.964 1.00 78.75 951 VAL A C 1
ATOM 6914 O O . VAL A 1 951 ? 44.508 22.173 -39.310 1.00 78.75 951 VAL A O 1
ATOM 6917 N N . THR A 1 952 ? 45.029 20.933 -41.117 1.00 84.19 952 THR A N 1
ATOM 6918 C CA . THR A 1 952 ? 43.648 20.793 -41.595 1.00 84.19 952 THR A CA 1
ATOM 6919 C C . THR A 1 952 ? 42.990 19.649 -40.839 1.00 84.19 952 THR A C 1
ATOM 6921 O O . THR A 1 952 ? 43.553 18.560 -40.781 1.00 84.19 952 THR A O 1
ATOM 6924 N N . LEU A 1 953 ? 41.831 19.915 -40.248 1.00 84.19 953 LEU A N 1
ATOM 6925 C CA . LEU A 1 953 ? 41.063 18.953 -39.471 1.00 84.19 953 LEU A CA 1
ATOM 6926 C C . LEU A 1 953 ? 40.272 18.035 -40.409 1.00 84.19 953 LEU A C 1
ATOM 6928 O O . LEU A 1 953 ? 39.635 18.503 -41.355 1.00 84.19 953 LEU A O 1
ATOM 6932 N N . ALA A 1 954 ? 40.260 16.737 -40.116 1.00 84.06 954 ALA A N 1
ATOM 6933 C CA . ALA A 1 954 ? 39.476 15.726 -40.826 1.00 84.06 954 ALA A CA 1
ATOM 6934 C C . ALA A 1 954 ? 37.973 15.765 -40.485 1.00 84.06 954 ALA A C 1
ATOM 6936 O O . ALA A 1 954 ? 37.229 14.868 -40.856 1.00 84.06 954 ALA A O 1
ATOM 6937 N N . ASN A 1 955 ? 37.492 16.809 -39.807 1.00 85.00 955 ASN A N 1
ATOM 6938 C CA . ASN A 1 955 ? 36.107 16.952 -39.351 1.00 85.00 955 ASN A CA 1
ATOM 6939 C C . ASN A 1 955 ? 35.123 17.435 -40.441 1.00 85.00 955 ASN A C 1
ATOM 6941 O O . ASN A 1 955 ? 34.002 17.852 -40.136 1.00 85.00 955 ASN A O 1
ATOM 6945 N N . THR A 1 956 ? 35.519 17.362 -41.713 1.00 89.25 956 THR A N 1
ATOM 6946 C CA . THR A 1 956 ? 34.650 17.673 -42.854 1.00 89.25 956 THR A CA 1
ATOM 6947 C C . THR A 1 956 ? 34.700 16.572 -43.901 1.00 89.25 956 THR A C 1
ATOM 6949 O O . THR A 1 956 ? 35.766 16.003 -44.144 1.00 89.25 956 THR A O 1
ATOM 6952 N N . VAL A 1 957 ? 33.563 16.290 -44.544 1.00 89.25 957 VAL A N 1
ATOM 6953 C CA . VAL A 1 957 ? 33.430 15.224 -45.556 1.00 89.25 957 VAL A CA 1
ATOM 6954 C C . VAL A 1 957 ? 34.483 15.361 -46.656 1.00 89.25 957 VAL A C 1
ATOM 6956 O O . VAL A 1 957 ? 35.166 14.392 -46.971 1.00 89.25 957 VAL A O 1
ATOM 6959 N N . GLY A 1 958 ? 34.694 16.573 -47.177 1.00 88.81 958 GLY A N 1
ATOM 6960 C CA . GLY A 1 958 ? 35.670 16.808 -48.245 1.00 88.81 958 GLY A CA 1
ATOM 6961 C C . GLY A 1 958 ? 37.129 16.543 -47.845 1.00 88.81 958 GLY A C 1
ATOM 6962 O O . GLY A 1 958 ? 37.927 16.121 -48.680 1.00 88.81 958 GLY A O 1
ATOM 6963 N N . VAL A 1 959 ? 37.503 16.766 -46.579 1.00 90.06 959 VAL A N 1
ATOM 6964 C CA . VAL A 1 959 ? 38.857 16.443 -46.088 1.00 90.06 959 VAL A CA 1
ATOM 6965 C C . VAL A 1 959 ? 38.982 14.949 -45.801 1.00 90.06 959 VAL A C 1
ATOM 6967 O O . VAL A 1 959 ? 40.001 14.351 -46.144 1.00 90.06 959 VAL A O 1
ATOM 6970 N N . PHE A 1 960 ? 37.941 14.345 -45.223 1.00 92.25 960 PHE A N 1
ATOM 6971 C CA . PHE A 1 960 ? 37.877 12.913 -44.953 1.00 92.25 960 PHE A CA 1
ATOM 6972 C C . PHE A 1 960 ? 38.014 12.085 -46.241 1.00 92.25 960 PHE A C 1
ATOM 6974 O O . PHE A 1 960 ? 38.898 11.236 -46.323 1.00 92.25 960 PHE A O 1
ATOM 6981 N N . GLU A 1 961 ? 37.235 12.393 -47.282 1.00 92.94 961 GLU A N 1
ATOM 6982 C CA . GLU A 1 961 ? 37.299 11.712 -48.586 1.00 92.94 961 GLU A CA 1
ATOM 6983 C C . GLU A 1 961 ? 38.662 11.884 -49.267 1.00 92.94 961 GLU A C 1
ATOM 6985 O O . GLU A 1 961 ? 39.247 10.916 -49.741 1.00 92.94 961 GLU A O 1
ATOM 6990 N N . LYS A 1 962 ? 39.257 13.082 -49.204 1.00 91.69 962 LYS A N 1
ATOM 6991 C CA . LYS A 1 962 ? 40.613 13.310 -49.727 1.00 91.69 962 LYS A CA 1
ATOM 6992 C C . LYS A 1 962 ? 41.663 12.413 -49.061 1.00 91.69 962 LYS A C 1
ATOM 6994 O O . LYS A 1 962 ? 42.666 12.060 -49.683 1.00 91.69 962 LYS A O 1
ATOM 6999 N N . TYR A 1 963 ? 41.479 12.086 -47.785 1.00 90.31 963 TYR A N 1
ATOM 7000 C CA . TYR A 1 963 ? 42.354 11.151 -47.087 1.00 90.31 963 TYR A CA 1
ATOM 7001 C C . TYR A 1 963 ? 42.075 9.697 -47.478 1.00 90.31 963 TYR A C 1
ATOM 7003 O O . TYR A 1 963 ? 43.034 8.946 -47.637 1.00 90.31 963 TYR A O 1
ATOM 7011 N N . LEU A 1 964 ? 40.812 9.324 -47.710 1.00 92.38 964 LEU A N 1
ATOM 7012 C CA . LEU A 1 964 ? 40.450 8.005 -48.242 1.00 92.38 964 LEU A CA 1
ATOM 7013 C C . LEU A 1 964 ? 41.060 7.757 -49.631 1.00 92.38 964 LEU A C 1
ATOM 7015 O O . LEU A 1 964 ? 41.662 6.703 -49.844 1.00 92.38 964 LEU A O 1
ATOM 7019 N N . ASP A 1 965 ? 41.001 8.747 -50.527 1.00 92.81 965 ASP A N 1
ATOM 7020 C CA . ASP A 1 965 ? 41.644 8.708 -51.849 1.00 92.81 965 ASP A CA 1
ATOM 7021 C C . ASP A 1 965 ? 43.152 8.427 -51.740 1.00 92.81 965 ASP A C 1
ATOM 7023 O O . ASP A 1 965 ? 43.701 7.590 -52.460 1.00 92.81 965 ASP A O 1
ATOM 7027 N N . GLY A 1 966 ? 43.827 9.115 -50.811 1.00 89.62 966 GLY A N 1
ATOM 7028 C CA . GLY A 1 966 ? 45.263 8.955 -50.566 1.00 89.62 966 GLY A CA 1
ATOM 7029 C C . GLY A 1 966 ? 45.655 7.563 -50.064 1.00 89.62 966 GLY A C 1
ATOM 7030 O O . GLY A 1 966 ? 46.778 7.122 -50.310 1.00 89.62 966 GLY A O 1
ATOM 7031 N N . ASP A 1 967 ? 44.726 6.863 -49.415 1.00 90.69 967 ASP A N 1
ATOM 7032 C CA . ASP A 1 967 ? 44.927 5.519 -48.877 1.00 90.69 967 ASP A CA 1
ATOM 7033 C C . ASP A 1 967 ? 44.338 4.409 -49.769 1.00 90.69 967 ASP A C 1
ATOM 7035 O O . ASP A 1 967 ? 44.400 3.229 -49.417 1.00 90.69 967 ASP A O 1
ATOM 7039 N N . GLY A 1 968 ? 43.771 4.764 -50.928 1.00 91.75 968 GLY A N 1
ATOM 7040 C CA . GLY A 1 968 ? 43.173 3.813 -51.867 1.00 91.75 968 GLY A CA 1
ATOM 7041 C C . GLY A 1 968 ? 41.862 3.185 -51.379 1.00 91.75 968 GLY A C 1
ATOM 7042 O O . GLY A 1 968 ? 41.531 2.069 -51.792 1.00 91.75 968 GLY A O 1
ATOM 7043 N N . VAL A 1 969 ? 41.122 3.869 -50.501 1.00 93.00 969 VAL A N 1
ATOM 7044 C CA . VAL A 1 969 ? 39.801 3.437 -50.021 1.00 93.00 969 VAL A CA 1
ATOM 7045 C C . VAL A 1 969 ? 38.715 4.055 -50.916 1.00 93.00 969 VAL A C 1
ATOM 7047 O O . VAL A 1 969 ? 38.614 5.278 -50.974 1.00 93.00 969 VAL A O 1
ATOM 7050 N N . PRO A 1 970 ? 37.895 3.255 -51.626 1.00 90.25 970 PRO A N 1
ATOM 7051 C CA . PRO A 1 970 ? 36.824 3.784 -52.468 1.00 90.25 970 PRO A CA 1
ATOM 7052 C C . PRO A 1 970 ? 35.749 4.465 -51.617 1.00 90.25 970 PRO A C 1
ATOM 7054 O O . PRO A 1 970 ? 35.418 3.968 -50.546 1.00 90.25 970 PRO A O 1
ATOM 7057 N N . HIS A 1 971 ? 35.177 5.567 -52.101 1.00 88.81 971 HIS A N 1
ATOM 7058 C CA . HIS A 1 971 ? 34.133 6.309 -51.384 1.00 88.81 971 HIS A CA 1
ATOM 7059 C C . HIS A 1 971 ? 32.822 5.515 -51.254 1.00 88.81 971 HIS A C 1
ATOM 7061 O O . HIS A 1 971 ? 32.584 4.575 -52.020 1.00 88.81 971 HIS A O 1
ATOM 7067 N N . LEU A 1 972 ? 32.007 5.906 -50.266 1.00 78.44 972 LEU A N 1
ATOM 7068 C CA . LEU A 1 972 ? 30.685 5.337 -49.972 1.00 78.44 972 LEU A CA 1
ATOM 7069 C C . LEU A 1 972 ? 29.627 5.697 -51.026 1.00 78.44 972 LEU A C 1
ATOM 7071 O O . LEU A 1 972 ? 29.622 6.863 -51.491 1.00 78.44 972 LEU A O 1
#

Foldseek 3Di:
DDDDYYYDDDDDDDDDDDDDDDDDQKDFDAVPDALQNVCVVLVHHSVVQCVQCVVCVDRRDDDGGDITGDDDDDDDDDDDDDDDDDDDDDDPPPPPQPPLLVQLVVLLVQLVVLVVVLVVLVVVVVVVPPVSPVVNVVSVVSNVVSLVSNLVSLLVQLCVVQNPPHDLVSLLVSLQVSLVVDPDPVSSVSSNVSSVVVSLLVLLVVQLVQLVVDPALLSSLLSNQVSPVPDDPSSNVSNLVDPSSLVSLLRLLCVLLVLLVDDDDVPDQLLNSLLSSLVSLLSSLPSGALVSLLSSLLSNLVSVLVSLVVCVVSCVLPASNPLNNVLSVLSSLQSNPPDPSSLVSLLSSLVSSRDDQVSLLVSLLVPGDCSSLLSNLLVCVVVVHHSVSSVVSNLNSLLNNPLVVLLVLDALLVLQLSLQSSVVSVHDSQSSLCSLLNSLLNLLVVLLVLLVVLLVLCLLVLLLCLFVLQLFDPVLLLLLSVVLVVVVDDVSVVVNVVSLVVLLVSLVSSLNNLLSLQPRHDPVCVVSNLVSNLVLLPALSSLLSVLSNLQPPLVCLDLVNLQSLLSSLVDPSSPPSSVVSLLSSLLSNLCNQAVVQLVPQALQDQVSLVSNLVSLQVCLHCSSCSSLVHHSVLSNVLSVLLSQLSDGRPDDLVSNLVSLVSSQCCQCPPPSRNVRQHPVHLNVLQSSLSSVSSSVVNVVVLVVVCVVDPDDPVSVVVNLVSVLVVLLVVLVVCVVVVLDDCPDPSVCSVPDPDDDDDDDPVNSLLSVLVSQVSQVSVVPPPPLDDPPCPPPCLVVSLVSSYRDDRNDVNNDSDNPSDSSSSNSSSNSSVVVSVVVCLQPVVVNLVVQLSSVVSSPADNLLSNLQSDAQDPPFLARSHGLSLLLSLLCSQVSHDSVVSRVLSNPDDSQLSNQLSVLSSQLCSLQSSDSVQQEQDPWDWDFDDPVDPDTDIDTGSSHSVSSVVSSVVSVHDDD

Mean predicted aligned error: 19.06 Å

pLDDT: mean 72.99, std 21.92, range [22.92, 98.25]